Protein AF-0000000078826288 (afdb_homodimer)

Radius of gyration: 33.25 Å; Cα contacts (8 Å, |Δi|>4): 1135; chains: 2; bounding box: 90×93×85 Å

Secondary structure (DSSP, 8-state):
----S-SEEEEEEE-SSEEEEEEEEE-TTS-EEEEEEEEESSHHHHHHHHHHHHHTT--EEEEE--TTTHHHHHHHHTTTSEEEEE-HHHH---SS---HHHHHHHHHHHHHTT--PBPP---HHHHHHHHHHHHHHHHHHHHHHHHHHHHHHHHHTT--GGGT-S-TTSHHHHHHHHHHHH--S----GGG--TT--S-HHHHHHHT-----HHHHHHHHHHHHHHHHHHHHHHHHHHHHHHHHGGGHHHHHHHTTSTT--HHHHHHHHHHH-S-GGGSSSHHHHHHHTT-SB---EETTEE---PBPS--TTHHHHHHHHHHHHHH-SS-HHHHHHHHHHHHHH-HHHHHHHHHHHHHHHHHHHHHHT----THHHHGGGS--S-----HHHHHHHHHHTT---PPPP--/----S-SEEEEEEE-SSEEEEEEEEE-TTS-EEEEEEEEESSHHHHHHHHHHHHHTT--EEEEE--TTTHHHHHHHHTTTSEEEEE-HHHH---SS---HHHHHHHHHHHHHTT--PBPP---HHHHHHHHHHHHHHHHHHHHHHHHHHHHHHHHHTT--GGGT-S-TTSHHHHHHHHHHHH--S----GGG--TT--S-HHHHHHHT-----HHHHHHHHHHHHHHHHHHHHHHHHHHHHHHHHGGGHHHHHHHTTSTT--HHHHHHHHHHH-S-GGGSSSHHHHHHHTT-SB---EETTEE---PBPS--TTHHHHHHHHHHHHHH-SS-HHHHHHHHHHHHHH-HHHHHHHHHHHHHHHHHHHHHHT----THHHHGGGS--S-----HHHHHHHHHHTT---PPP---

InterPro domains:
  IPR002525 Transposase IS110-like, N-terminal [PF01548] (10-155)
  IPR003346 Transposase IS116/IS110/IS902, C-terminal [PF02371] (253-339)
  IPR047650 Transposase IS110-like [NF033542] (9-372)
  IPR047650 Transposase IS110-like [PTHR33055] (6-376)

Nearest PDB structures (foldseek):
  8wt6-assembly1_D  TM=7.987E-01  e=5.256E-14  Escherichia coli
  6ah0-assembly1_L  TM=5.046E-01  e=1.170E-02  Homo sapiens
  8h6l-assembly1_4D  TM=3.986E-01  e=5.622E-03  Homo sapiens
  6duf-assembly1_A  TM=2.946E-01  e=2.664E-01  Human immunodeficiency virus type 1 BH10
  1c0t-assembly1_A  TM=3.025E-01  e=4.134E-01  Human immunodeficiency virus 1

Organism: Clostridium kluyveri (strain ATCC 8527 / DSM 555 / NBRC 12016 / NCIMB 10680 / K1) (NCBI:txid431943)

Structure (mmCIF, N/CA/C/O backbone):
data_AF-0000000078826288-model_v1
#
loop_
_entity.id
_entity.type
_entity.pdbx_description
1 polymer 'Predicted transposase'
#
loop_
_atom_site.group_PDB
_atom_site.id
_atom_site.type_symbol
_atom_site.label_atom_id
_atom_site.label_alt_id
_atom_site.label_comp_id
_atom_site.label_asym_id
_atom_site.label_entity_id
_atom_site.label_seq_id
_atom_site.pdbx_PDB_ins_code
_atom_site.Cartn_x
_atom_site.Cartn_y
_atom_site.Cartn_z
_atom_site.occupancy
_atom_site.B_iso_or_equiv
_atom_site.auth_seq_id
_atom_site.auth_comp_id
_atom_site.auth_asym_id
_atom_site.auth_atom_id
_atom_site.pdbx_PDB_model_num
ATOM 1 N N . MET A 1 1 ? 0.749 -22.688 -43.969 1 55.09 1 MET A N 1
ATOM 2 C CA . MET A 1 1 ? -0.144 -23.109 -42.906 1 55.09 1 MET A CA 1
ATOM 3 C C . MET A 1 1 ? 0.626 -23.312 -41.594 1 55.09 1 MET A C 1
ATOM 5 O O . MET A 1 1 ? 1.778 -23.734 -41.625 1 55.09 1 MET A O 1
ATOM 9 N N . LEU A 1 2 ? 0.264 -22.672 -40.5 1 72.12 2 LEU A N 1
ATOM 10 C CA . LEU A 1 2 ? 1.011 -22.766 -39.25 1 72.12 2 LEU A CA 1
ATOM 11 C C . LEU A 1 2 ? 1.139 -24.219 -38.781 1 72.12 2 LEU A C 1
ATOM 13 O O . LEU A 1 2 ? 0.22 -25.016 -39 1 72.12 2 LEU A O 1
ATOM 17 N N . LYS A 1 3 ? 2.322 -24.656 -38.531 1 85.62 3 LYS A N 1
ATOM 18 C CA . LYS A 1 3 ? 2.582 -26.016 -38.031 1 85.62 3 LYS A CA 1
ATOM 19 C C . LYS A 1 3 ? 1.753 -26.312 -36.781 1 85.62 3 LYS A C 1
ATOM 21 O O . LYS A 1 3 ? 1.604 -25.453 -35.906 1 85.62 3 LYS A O 1
ATOM 26 N N . ILE A 1 4 ? 1.06 -27.469 -36.875 1 90.38 4 ILE A N 1
ATOM 27 C CA . ILE A 1 4 ? 0.279 -27.922 -35.719 1 90.38 4 ILE A CA 1
ATOM 28 C C . ILE A 1 4 ? 1.196 -28.609 -34.719 1 90.38 4 ILE A C 1
ATOM 30 O O . ILE A 1 4 ? 1.763 -29.672 -35 1 90.38 4 ILE A O 1
ATOM 34 N N . ALA A 1 5 ? 1.389 -28 -33.562 1 92.25 5 ALA A N 1
ATOM 35 C CA . ALA A 1 5 ? 2.264 -28.516 -32.531 1 92.25 5 ALA A CA 1
ATOM 36 C C . ALA A 1 5 ? 1.512 -29.484 -31.625 1 92.25 5 ALA A C 1
ATOM 38 O O . ALA A 1 5 ? 2.078 -30.469 -31.141 1 92.25 5 ALA A O 1
ATOM 39 N N . TYR A 1 6 ? 0.223 -29.219 -31.422 1 95.81 6 TYR A N 1
ATOM 40 C CA . TYR A 1 6 ? -0.625 -30.031 -30.562 1 95.81 6 TYR A CA 1
ATOM 41 C C . TYR A 1 6 ? -1.88 -30.484 -31.297 1 95.81 6 TYR A C 1
ATOM 43 O O . TYR A 1 6 ? -2.863 -29.75 -31.375 1 95.81 6 TYR A O 1
ATOM 51 N N . PRO A 1 7 ? -1.869 -31.625 -31.812 1 96.31 7 PRO A N 1
ATOM 52 C CA . PRO A 1 7 ? -3.027 -32.094 -32.594 1 96.31 7 PRO A CA 1
ATOM 53 C C . PRO A 1 7 ? -4.309 -32.125 -31.75 1 96.31 7 PRO A C 1
ATOM 55 O O . PRO A 1 7 ? -5.402 -31.922 -32.281 1 96.31 7 PRO A O 1
ATOM 58 N N . VAL A 1 8 ? -4.121 -32.469 -30.406 1 98.19 8 VAL A N 1
ATOM 59 C CA . VAL A 1 8 ? -5.227 -32.406 -29.469 1 98.19 8 VAL A CA 1
ATOM 60 C C . VAL A 1 8 ? -4.82 -31.531 -28.281 1 98.19 8 VAL A C 1
ATOM 62 O O . VAL A 1 8 ? -3.85 -31.828 -27.578 1 98.19 8 VAL A O 1
ATOM 65 N N . CYS A 1 9 ? -5.562 -30.438 -28.109 1 98.38 9 CYS A N 1
ATOM 66 C CA . CYS A 1 9 ? -5.25 -29.547 -27 1 98.38 9 CYS A CA 1
ATOM 67 C C . CYS A 1 9 ? -6.504 -28.844 -26.5 1 98.38 9 CYS A C 1
ATOM 69 O O . CYS A 1 9 ? -7.555 -28.906 -27.141 1 98.38 9 CYS A O 1
ATOM 71 N N . CYS A 1 10 ? -6.406 -28.234 -25.344 1 98.56 10 CYS A N 1
ATOM 72 C CA . CYS A 1 10 ? -7.547 -27.562 -24.734 1 98.56 10 CYS A CA 1
ATOM 73 C C . CYS A 1 10 ? -7.184 -26.156 -24.312 1 98.56 10 CYS A C 1
ATOM 75 O O . CYS A 1 10 ? -6.121 -25.922 -23.734 1 98.56 10 CYS A O 1
ATOM 77 N N . GLY A 1 11 ? -7.969 -25.203 -24.719 1 97.44 11 GLY A N 1
ATOM 78 C CA . GLY A 1 11 ? -7.926 -23.844 -24.188 1 97.44 11 GLY A CA 1
ATOM 79 C C . GLY A 1 11 ? -8.961 -23.609 -23.109 1 97.44 11 GLY A C 1
ATOM 80 O O . GLY A 1 11 ? -10.109 -24.016 -23.234 1 97.44 11 GLY A O 1
ATOM 81 N N . MET A 1 12 ? -8.539 -22.922 -21.984 1 97.06 12 MET A N 1
ATOM 82 C CA . MET A 1 12 ? -9.469 -22.672 -20.875 1 97.06 12 MET A CA 1
ATOM 83 C C . MET A 1 12 ? -9.547 -21.172 -20.562 1 97.06 12 MET A C 1
ATOM 85 O O . MET A 1 12 ? -8.523 -20.531 -20.344 1 97.06 12 MET A O 1
ATOM 89 N N . ASP A 1 13 ? -10.727 -20.656 -20.562 1 94.62 13 ASP A N 1
ATOM 90 C CA . ASP A 1 13 ? -11.039 -19.344 -20.016 1 94.62 13 ASP A CA 1
ATOM 91 C C . ASP A 1 13 ? -11.484 -19.453 -18.562 1 94.62 13 ASP A C 1
ATOM 93 O O . ASP A 1 13 ? -12.57 -19.953 -18.266 1 94.62 13 ASP A O 1
ATOM 97 N N . VAL A 1 14 ? -10.648 -18.891 -17.672 1 95.62 14 VAL A N 1
ATOM 98 C CA . VAL A 1 14 ? -10.789 -19.156 -16.25 1 95.62 14 VAL A CA 1
ATOM 99 C C . VAL A 1 14 ? -11.422 -17.953 -15.555 1 95.62 14 VAL A C 1
ATOM 101 O O . VAL A 1 14 ? -10.977 -16.828 -15.734 1 95.62 14 VAL A O 1
ATOM 104 N N . HIS A 1 15 ? -12.5 -18.219 -14.812 1 94.25 15 HIS A N 1
ATOM 105 C CA . HIS A 1 15 ? -13.156 -17.234 -13.945 1 94.25 15 HIS A CA 1
ATOM 106 C C . HIS A 1 15 ? -13.117 -17.688 -12.484 1 94.25 15 HIS A C 1
ATOM 108 O O . HIS A 1 15 ? -12.594 -18.766 -12.18 1 94.25 15 HIS A O 1
ATOM 114 N N . LYS A 1 16 ? -13.602 -16.875 -11.633 1 93.75 16 LYS A N 1
ATOM 115 C CA . LYS A 1 16 ? -13.609 -17.172 -10.203 1 93.75 16 LYS A CA 1
ATOM 116 C C . LYS A 1 16 ? -14.43 -18.422 -9.891 1 93.75 16 LYS A C 1
ATOM 118 O O . LYS A 1 16 ? -13.953 -19.328 -9.211 1 93.75 16 LYS A O 1
ATOM 123 N N . SER A 1 17 ? -15.617 -18.547 -10.523 1 95.62 17 SER A N 1
ATOM 124 C CA . SER A 1 17 ? -16.578 -19.547 -10.086 1 95.62 17 SER A CA 1
ATOM 125 C C . SER A 1 17 ? -16.703 -20.672 -11.117 1 95.62 17 SER A C 1
ATOM 127 O O . SER A 1 17 ? -17.281 -21.719 -10.828 1 95.62 17 SER A O 1
ATOM 129 N N . PHE A 1 18 ? -16.188 -20.375 -12.336 1 96.5 18 PHE A N 1
ATOM 130 C CA . PHE A 1 18 ? -16.312 -21.375 -13.383 1 96.5 18 PHE A CA 1
ATOM 131 C C . PHE A 1 18 ? -15.211 -21.234 -14.414 1 96.5 18 PHE A C 1
ATOM 133 O O . PHE A 1 18 ? -14.438 -20.266 -14.375 1 96.5 18 PHE A O 1
ATOM 140 N N . LEU A 1 19 ? -15.039 -22.25 -15.227 1 97.19 19 LEU A N 1
ATOM 141 C CA . LEU A 1 19 ? -14.164 -22.188 -16.391 1 97.19 19 LEU A CA 1
ATOM 142 C C . LEU A 1 19 ? -14.867 -22.75 -17.625 1 97.19 19 LEU A C 1
ATOM 144 O O . LEU A 1 19 ? -15.789 -23.562 -17.5 1 97.19 19 LEU A O 1
ATOM 148 N N . VAL A 1 20 ? -14.5 -22.203 -18.734 1 97.81 20 VAL A N 1
ATOM 149 C CA . VAL A 1 20 ? -14.93 -22.766 -20.016 1 97.81 20 VAL A CA 1
ATOM 150 C C . VAL A 1 20 ? -13.742 -23.422 -20.719 1 97.81 20 VAL A C 1
ATOM 152 O O . VAL A 1 20 ? -12.711 -22.781 -20.922 1 97.81 20 VAL A O 1
ATOM 155 N N . ALA A 1 21 ? -13.938 -24.688 -21 1 98.38 21 ALA A N 1
ATOM 156 C CA . ALA A 1 21 ? -12.898 -25.453 -21.672 1 98.38 21 ALA A CA 1
ATOM 157 C C . ALA A 1 21 ? -13.289 -25.766 -23.125 1 98.38 21 ALA A C 1
ATOM 159 O O . ALA A 1 21 ? -14.438 -26.125 -23.391 1 98.38 21 ALA A O 1
ATOM 160 N N . CYS A 1 22 ? -12.359 -25.578 -24 1 98.31 22 CYS A N 1
ATOM 161 C CA . CYS A 1 22 ? -12.562 -25.891 -25.406 1 98.31 22 CYS A CA 1
ATOM 162 C C . CYS A 1 22 ? -11.461 -26.797 -25.922 1 98.31 22 CYS A C 1
ATOM 164 O O . CYS A 1 22 ? -10.297 -26.406 -25.984 1 98.31 22 CYS A O 1
ATOM 166 N N . ILE A 1 23 ? -11.812 -27.984 -26.328 1 98.62 23 ILE A N 1
ATOM 167 C CA . ILE A 1 23 ? -10.859 -28.922 -26.906 1 98.62 23 ILE A CA 1
ATOM 168 C C . ILE A 1 23 ? -10.812 -28.75 -28.422 1 98.62 23 ILE A C 1
ATOM 170 O O . ILE A 1 23 ? -11.852 -28.75 -29.078 1 98.62 23 ILE A O 1
ATOM 174 N N . ALA A 1 24 ? -9.688 -28.547 -28.922 1 98.19 24 ALA A N 1
ATOM 175 C CA . ALA A 1 24 ? -9.438 -28.547 -30.359 1 98.19 24 ALA A CA 1
ATOM 176 C C . ALA A 1 24 ? -8.766 -29.844 -30.797 1 98.19 24 ALA A C 1
ATOM 178 O O . ALA A 1 24 ? -7.668 -30.172 -30.344 1 98.19 24 ALA A O 1
ATOM 179 N N . SER A 1 25 ? -9.445 -30.531 -31.656 1 97.88 25 SER A N 1
ATOM 180 C CA . SER A 1 25 ? -8.906 -31.766 -32.188 1 97.88 25 SER A CA 1
ATOM 181 C C . SER A 1 25 ? -8.656 -31.656 -33.688 1 97.88 25 SER A C 1
ATOM 183 O O . SER A 1 25 ? -9.586 -31.438 -34.469 1 97.88 25 SER A O 1
ATOM 185 N N . THR A 1 26 ? -7.41 -31.812 -34.031 1 96.31 26 THR A N 1
ATOM 186 C CA . THR A 1 26 ? -7.047 -31.703 -35.438 1 96.31 26 THR A CA 1
ATOM 187 C C . THR A 1 26 ? -6.723 -33.062 -36.031 1 96.31 26 THR A C 1
ATOM 189 O O . THR A 1 26 ? -5.883 -33.781 -35.5 1 96.31 26 THR A O 1
ATOM 192 N N . ASN A 1 27 ? -7.348 -33.375 -37.188 1 93.5 27 ASN A N 1
ATOM 193 C CA . ASN A 1 27 ? -7.113 -34.688 -37.781 1 93.5 27 ASN A CA 1
ATOM 194 C C . ASN A 1 27 ? -5.922 -34.656 -38.75 1 93.5 27 ASN A C 1
ATOM 196 O O . ASN A 1 27 ? -5.25 -33.625 -38.875 1 93.5 27 ASN A O 1
ATOM 200 N N . GLU A 1 28 ? -5.668 -35.75 -39.375 1 91.56 28 GLU A N 1
ATOM 201 C CA . GLU A 1 28 ? -4.512 -35.906 -40.281 1 91.56 28 GLU A CA 1
ATOM 202 C C . GLU A 1 28 ? -4.621 -35 -41.5 1 91.56 28 GLU A C 1
ATOM 204 O O . GLU A 1 28 ? -3.611 -34.625 -42.094 1 91.56 28 GLU A O 1
ATOM 209 N N . LYS A 1 29 ? -5.852 -34.562 -41.875 1 92.12 29 LYS A N 1
ATOM 210 C CA . LYS A 1 29 ? -6.074 -33.719 -43.031 1 92.12 29 LYS A CA 1
ATOM 211 C C . LYS A 1 29 ? -5.961 -32.25 -42.656 1 92.12 29 LYS A C 1
ATOM 213 O O . LYS A 1 29 ? -6.18 -31.359 -43.5 1 92.12 29 LYS A O 1
ATOM 218 N N . GLY A 1 30 ? -5.73 -32.031 -41.375 1 89.69 30 GLY A N 1
ATOM 219 C CA . GLY A 1 30 ? -5.551 -30.641 -40.938 1 89.69 30 GLY A CA 1
ATOM 220 C C . GLY A 1 30 ? -6.848 -29.969 -40.562 1 89.69 30 GLY A C 1
ATOM 221 O O . GLY A 1 30 ? -6.883 -28.75 -40.344 1 89.69 30 GLY A O 1
ATOM 222 N N . ILE A 1 31 ? -7.91 -30.75 -40.438 1 93.31 31 ILE A N 1
ATOM 223 C CA . ILE A 1 31 ? -9.211 -30.188 -40.062 1 93.31 31 ILE A CA 1
ATOM 224 C C . ILE A 1 31 ? -9.391 -30.234 -38.531 1 93.31 31 ILE A C 1
ATOM 226 O O . ILE A 1 31 ? -9.258 -31.312 -37.938 1 93.31 31 ILE A O 1
ATOM 230 N N . THR A 1 32 ? -9.695 -29.078 -37.969 1 96 32 THR A N 1
ATOM 231 C CA . THR A 1 32 ? -9.844 -28.984 -36.531 1 96 32 THR A CA 1
ATOM 232 C C . THR A 1 32 ? -11.312 -28.953 -36.156 1 96 32 THR A C 1
ATOM 234 O O . THR A 1 32 ? -12.109 -28.219 -36.719 1 96 32 THR A O 1
ATOM 237 N N . THR A 1 33 ? -11.719 -29.844 -35.188 1 97.06 33 THR A N 1
ATOM 238 C CA . THR A 1 33 ? -13.047 -29.828 -34.594 1 97.06 33 THR A CA 1
ATOM 239 C C . THR A 1 33 ? -12.969 -29.359 -33.125 1 97.06 33 THR A C 1
ATOM 241 O O . THR A 1 33 ? -11.93 -29.516 -32.469 1 97.06 33 THR A O 1
ATOM 244 N N . TYR A 1 34 ? -14.07 -28.781 -32.688 1 97.81 34 TYR A N 1
ATOM 245 C CA . TYR A 1 34 ? -14.055 -28.188 -31.344 1 97.81 34 TYR A CA 1
ATOM 246 C C . TYR A 1 34 ? -15.156 -28.781 -30.469 1 97.81 34 TYR A C 1
ATOM 248 O O . TYR A 1 34 ? -16.266 -29.031 -30.953 1 97.81 34 TYR A O 1
ATOM 256 N N . LYS A 1 35 ? -14.867 -29.031 -29.219 1 97.94 35 LYS A N 1
ATOM 257 C CA . LYS A 1 35 ? -15.805 -29.406 -28.156 1 97.94 35 LYS A CA 1
ATOM 258 C C . LYS A 1 35 ? -15.633 -28.5 -26.938 1 97.94 35 LYS A C 1
ATOM 260 O O . LYS A 1 35 ? -14.547 -28.406 -26.375 1 97.94 35 LYS A O 1
ATOM 265 N N . SER A 1 36 ? -16.703 -27.859 -26.547 1 97.75 36 SER A N 1
ATOM 266 C CA . SER A 1 36 ? -16.625 -26.938 -25.422 1 97.75 36 SER A CA 1
ATOM 267 C C . SER A 1 36 ? -17.547 -27.375 -24.281 1 97.75 36 SER A C 1
ATOM 269 O O . SER A 1 36 ? -18.609 -27.938 -24.516 1 97.75 36 SER A O 1
ATOM 271 N N . LYS A 1 37 ? -17.141 -27.188 -23.109 1 98.25 37 LYS A N 1
ATOM 272 C CA . LYS A 1 37 ? -17.922 -27.5 -21.906 1 98.25 37 LYS A CA 1
ATOM 273 C C . LYS A 1 37 ? -17.609 -26.531 -20.781 1 98.25 37 LYS A C 1
ATOM 275 O O . LYS A 1 37 ? -16.484 -26.047 -20.672 1 98.25 37 LYS A O 1
ATOM 280 N N . ARG A 1 38 ? -18.562 -26.203 -20.016 1 98.12 38 ARG A N 1
ATOM 281 C CA . ARG A 1 38 ? -18.406 -25.344 -18.844 1 98.12 38 ARG A CA 1
ATOM 282 C C . ARG A 1 38 ? -18.375 -26.156 -17.562 1 98.12 38 ARG A C 1
ATOM 284 O O . ARG A 1 38 ? -19.125 -27.125 -17.406 1 98.12 38 ARG A O 1
ATOM 291 N N . PHE A 1 39 ? -17.469 -25.844 -16.688 1 98.31 39 PHE A N 1
ATOM 292 C CA . PHE A 1 39 ? -17.344 -26.484 -15.383 1 98.31 39 PHE A CA 1
ATOM 293 C C . PHE A 1 39 ? -17.297 -25.453 -14.266 1 98.31 39 PHE A C 1
ATOM 295 O O . PHE A 1 39 ? -16.812 -24.344 -14.469 1 98.31 39 PHE A O 1
ATOM 302 N N . SER A 1 40 ? -17.859 -25.797 -13.07 1 97.31 40 SER A N 1
ATOM 303 C CA . SER A 1 40 ? -17.609 -24.969 -11.898 1 97.31 40 SER A CA 1
ATOM 304 C C . SER A 1 40 ? -16.203 -25.188 -11.352 1 97.31 40 SER A C 1
ATOM 306 O O . SER A 1 40 ? -15.508 -26.125 -11.758 1 97.31 40 SER A O 1
ATOM 308 N N . THR A 1 41 ? -15.758 -24.359 -10.438 1 96.44 41 THR A N 1
ATOM 309 C CA . THR A 1 41 ? -14.406 -24.469 -9.891 1 96.44 41 THR A CA 1
ATOM 310 C C . THR A 1 41 ? -14.414 -25.266 -8.594 1 96.44 41 THR A C 1
ATOM 312 O O . THR A 1 41 ? -13.43 -25.266 -7.852 1 96.44 41 THR A O 1
ATOM 315 N N . PHE A 1 42 ? -15.547 -25.906 -8.297 1 97.62 42 PHE A N 1
ATOM 316 C CA . PHE A 1 42 ? -15.562 -26.875 -7.199 1 97.62 42 PHE A CA 1
ATOM 317 C C . PHE A 1 42 ? -14.711 -28.094 -7.547 1 97.62 42 PHE A C 1
ATOM 319 O O . PHE A 1 42 ? -14.695 -28.531 -8.695 1 97.62 42 PHE A O 1
ATOM 326 N N . THR A 1 43 ? -14.109 -28.656 -6.551 1 97.75 43 THR A N 1
ATOM 327 C CA . THR A 1 43 ? -13.18 -29.75 -6.742 1 97.75 43 THR A CA 1
ATOM 328 C C . THR A 1 43 ? -13.852 -30.906 -7.488 1 97.75 43 THR A C 1
ATOM 330 O O . THR A 1 43 ? -13.273 -31.453 -8.43 1 97.75 43 THR A O 1
ATOM 333 N N . GLY A 1 44 ? -15.055 -31.219 -7.07 1 97.62 44 GLY A N 1
ATOM 334 C CA . GLY A 1 44 ? -15.766 -32.312 -7.727 1 97.62 44 GLY A CA 1
ATOM 335 C C . GLY A 1 44 ? -15.945 -32.094 -9.219 1 97.62 44 GLY A C 1
ATOM 336 O O . GLY A 1 44 ? -15.742 -33 -10.016 1 97.62 44 GLY A O 1
ATOM 337 N N . ASP A 1 45 ? -16.297 -30.922 -9.547 1 98.06 45 ASP A N 1
ATOM 338 C CA . ASP A 1 45 ? -16.531 -30.609 -10.953 1 98.06 45 ASP A CA 1
ATOM 339 C C . ASP A 1 45 ? -15.211 -30.516 -11.727 1 98.06 45 ASP A C 1
ATOM 341 O O . ASP A 1 45 ? -15.156 -30.859 -12.914 1 98.06 45 ASP A O 1
ATOM 345 N N . LEU A 1 46 ? -14.172 -30.094 -11.094 1 98.31 46 LEU A N 1
ATOM 346 C CA . LEU A 1 46 ? -12.852 -30.062 -11.727 1 98.31 46 LEU A CA 1
ATOM 347 C C . LEU A 1 46 ? -12.352 -31.469 -12 1 98.31 46 LEU A C 1
ATOM 349 O O . LEU A 1 46 ? -11.68 -31.719 -13.008 1 98.31 46 LEU A O 1
ATOM 353 N N . ARG A 1 47 ? -12.672 -32.344 -11.109 1 98.31 47 ARG A N 1
ATOM 354 C CA . ARG A 1 47 ? -12.344 -33.75 -11.352 1 98.31 47 ARG A CA 1
ATOM 355 C C . ARG A 1 47 ? -13.102 -34.281 -12.555 1 98.31 47 ARG A C 1
ATOM 357 O O . ARG A 1 47 ? -12.547 -35.062 -13.352 1 98.31 47 ARG A O 1
ATOM 364 N N . ARG A 1 48 ? -14.32 -33.875 -12.688 1 98.38 48 ARG A N 1
ATOM 365 C CA . ARG A 1 48 ? -15.086 -34.25 -13.867 1 98.38 48 ARG A CA 1
ATOM 366 C C . ARG A 1 48 ? -14.469 -33.656 -15.141 1 98.38 48 ARG A C 1
ATOM 368 O O . ARG A 1 48 ? -14.484 -34.312 -16.188 1 98.38 48 ARG A O 1
ATOM 375 N N . CYS A 1 49 ? -14.016 -32.469 -15 1 98.56 49 CYS A N 1
ATOM 376 C CA . CYS A 1 49 ? -13.305 -31.859 -16.109 1 98.56 49 CYS A CA 1
ATOM 377 C C . CYS A 1 49 ? -12.094 -32.688 -16.516 1 98.56 49 CYS A C 1
ATOM 379 O O . CYS A 1 49 ? -11.875 -32.938 -17.703 1 98.56 49 CYS A O 1
ATOM 381 N N . ALA A 1 50 ? -11.312 -33.125 -15.531 1 98.5 50 ALA A N 1
ATOM 382 C CA . ALA A 1 50 ? -10.148 -33.969 -15.781 1 98.5 50 ALA A CA 1
ATOM 383 C C . ALA A 1 50 ? -10.547 -35.25 -16.516 1 98.5 50 ALA A C 1
ATOM 385 O O . ALA A 1 50 ? -9.867 -35.688 -17.469 1 98.5 50 ALA A O 1
ATOM 386 N N . VAL A 1 51 ? -11.648 -35.844 -16.094 1 98.5 51 VAL A N 1
ATOM 387 C CA . VAL A 1 51 ? -12.156 -37.062 -16.719 1 98.5 51 VAL A CA 1
ATOM 388 C C . VAL A 1 51 ? -12.562 -36.75 -18.172 1 98.5 51 VAL A C 1
ATOM 390 O O . VAL A 1 51 ? -12.25 -37.531 -19.078 1 98.5 51 VAL A O 1
ATOM 393 N N . TRP A 1 52 ? -13.219 -35.656 -18.328 1 98.62 52 TRP A N 1
ATOM 394 C CA . TRP A 1 52 ? -13.664 -35.25 -19.656 1 98.62 52 TRP A CA 1
ATOM 395 C C . TRP A 1 52 ? -12.477 -35.062 -20.594 1 98.62 52 TRP A C 1
ATOM 397 O O . TRP A 1 52 ? -12.523 -35.5 -21.75 1 98.62 52 TRP A O 1
ATOM 407 N N . LEU A 1 53 ? -11.414 -34.438 -20.156 1 98.69 53 LEU A N 1
ATOM 408 C CA . LEU A 1 53 ? -10.195 -34.281 -20.938 1 98.69 53 LEU A CA 1
ATOM 409 C C . LEU A 1 53 ? -9.586 -35.625 -21.281 1 98.69 53 LEU A C 1
ATOM 411 O O . LEU A 1 53 ? -9.195 -35.844 -22.438 1 98.69 53 LEU A O 1
ATOM 415 N N . PHE A 1 54 ? -9.539 -36.5 -20.297 1 98.19 54 PHE A N 1
ATOM 416 C CA . PHE A 1 54 ? -8.977 -37.844 -20.469 1 98.19 54 PHE A CA 1
ATOM 417 C C . PHE A 1 54 ? -9.758 -38.625 -21.516 1 98.19 54 PHE A C 1
ATOM 419 O O . PHE A 1 54 ? -9.172 -39.25 -22.406 1 98.19 54 PHE A O 1
ATOM 426 N N . GLU A 1 55 ? -11.07 -38.562 -21.453 1 98 55 GLU A N 1
ATOM 427 C CA . GLU A 1 55 ? -11.945 -39.281 -22.375 1 98 55 GLU A CA 1
ATOM 428 C C . GLU A 1 55 ? -11.773 -38.781 -23.812 1 98 55 GLU A C 1
ATOM 430 O O . GLU A 1 55 ? -12.055 -39.5 -24.766 1 98 55 GLU A O 1
ATOM 435 N N . ASN A 1 56 ? -11.328 -37.594 -23.922 1 97.81 56 ASN A N 1
ATOM 436 C CA . ASN A 1 56 ? -11.125 -37 -25.25 1 97.81 56 ASN A CA 1
ATOM 437 C C . ASN A 1 56 ? -9.648 -37 -25.656 1 97.81 56 ASN A C 1
ATOM 439 O O . ASN A 1 56 ? -9.25 -36.281 -26.562 1 97.81 56 ASN A O 1
ATOM 443 N N . ASN A 1 57 ? -8.836 -37.688 -24.953 1 97.12 57 ASN A N 1
ATOM 444 C CA . ASN A 1 57 ? -7.414 -37.875 -25.219 1 97.12 57 ASN A CA 1
ATOM 445 C C . ASN A 1 57 ? -6.676 -36.562 -25.234 1 97.12 57 ASN A C 1
ATOM 447 O O . ASN A 1 57 ? -5.809 -36.312 -26.078 1 97.12 57 ASN A O 1
ATOM 451 N N . CYS A 1 58 ? -7.113 -35.688 -24.391 1 98.25 58 CYS A N 1
ATOM 452 C CA . CYS A 1 58 ? -6.512 -34.375 -24.312 1 98.25 58 CYS A CA 1
ATOM 453 C C . CYS A 1 58 ? -5.621 -34.25 -23.078 1 98.25 58 CYS A C 1
ATOM 455 O O . CYS A 1 58 ? -6.113 -34.25 -21.953 1 98.25 58 CYS A O 1
ATOM 457 N N . LYS A 1 59 ? -4.332 -34 -23.266 1 97.94 59 LYS A N 1
ATOM 458 C CA . LYS A 1 59 ? -3.391 -33.906 -22.156 1 97.94 59 LYS A CA 1
ATOM 459 C C . LYS A 1 59 ? -2.752 -32.531 -22.109 1 97.94 59 LYS A C 1
ATOM 461 O O . LYS A 1 59 ? -2.148 -32.156 -21.094 1 97.94 59 LYS A O 1
ATOM 466 N N . ASP A 1 60 ? -2.787 -31.844 -23.234 1 98.06 60 ASP A N 1
ATOM 467 C CA . ASP A 1 60 ? -2.184 -30.516 -23.328 1 98.06 60 ASP A CA 1
ATOM 468 C C . ASP A 1 60 ? -3.223 -29.422 -23.094 1 98.06 60 ASP A C 1
ATOM 470 O O . ASP A 1 60 ? -4.168 -29.281 -23.875 1 98.06 60 ASP A O 1
ATOM 474 N N . VAL A 1 61 ? -3.055 -28.641 -22.047 1 98.19 61 VAL A N 1
ATOM 475 C CA . VAL A 1 61 ? -4.027 -27.625 -21.656 1 98.19 61 VAL A CA 1
ATOM 476 C C . VAL A 1 61 ? -3.346 -26.266 -21.547 1 98.19 61 VAL A C 1
ATOM 478 O O . VAL A 1 61 ? -2.234 -26.172 -21.016 1 98.19 61 VAL A O 1
ATOM 481 N N . CYS A 1 62 ? -3.982 -25.234 -22.031 1 97.19 62 CYS A N 1
ATOM 482 C CA . CYS A 1 62 ? -3.51 -23.859 -21.906 1 97.19 62 CYS A CA 1
ATOM 483 C C . CYS A 1 62 ? -4.555 -22.984 -21.234 1 97.19 62 CYS A C 1
ATOM 485 O O . CYS A 1 62 ? -5.73 -23.016 -21.594 1 97.19 62 CYS A O 1
ATOM 487 N N . MET A 1 63 ? -4.172 -22.297 -20.219 1 94.75 63 MET A N 1
ATOM 488 C CA . MET A 1 63 ? -5.117 -21.359 -19.609 1 94.75 63 MET A CA 1
ATOM 489 C C . MET A 1 63 ? -4.461 -20.016 -19.344 1 94.75 63 MET A C 1
ATOM 491 O O . MET A 1 63 ? -3.24 -19.922 -19.219 1 94.75 63 MET A O 1
ATOM 495 N N . GLU A 1 64 ? -5.32 -19 -19.25 1 89.62 64 GLU A N 1
ATOM 496 C CA . GLU A 1 64 ? -4.871 -17.641 -18.953 1 89.62 64 GLU A CA 1
ATOM 497 C C . GLU A 1 64 ? -4.688 -17.438 -17.453 1 89.62 64 GLU A C 1
ATOM 499 O O . GLU A 1 64 ? -5.492 -17.922 -16.656 1 89.62 64 GLU A O 1
ATOM 504 N N . SER A 1 65 ? -3.574 -16.812 -17.094 1 84.19 65 SER A N 1
ATOM 505 C CA . SER A 1 65 ? -3.256 -16.562 -15.688 1 84.19 65 SER A CA 1
ATOM 506 C C . SER A 1 65 ? -4.043 -15.383 -15.133 1 84.19 65 SER A C 1
ATOM 508 O O . SER A 1 65 ? -3.52 -14.273 -15.047 1 84.19 65 SER A O 1
ATOM 510 N N . THR A 1 66 ? -5.27 -15.43 -14.867 1 77.38 66 THR A N 1
ATOM 511 C CA . THR A 1 66 ? -6.086 -14.383 -14.273 1 77.38 66 THR A CA 1
ATOM 512 C C . THR A 1 66 ? -6.094 -14.492 -12.75 1 77.38 66 THR A C 1
ATOM 514 O O . THR A 1 66 ? -6.727 -15.391 -12.188 1 77.38 66 THR A O 1
ATOM 517 N N . GLY A 1 67 ? -5.445 -13.57 -12.117 1 80.31 67 GLY A N 1
ATOM 518 C CA . GLY A 1 67 ? -5.418 -13.602 -10.664 1 80.31 67 GLY A CA 1
ATOM 519 C C . GLY A 1 67 ? -4.961 -14.93 -10.102 1 80.31 67 GLY A C 1
ATOM 520 O O . GLY A 1 67 ? -3.973 -15.5 -10.57 1 80.31 67 GLY A O 1
ATOM 521 N N . LYS A 1 68 ? -5.629 -15.453 -9.023 1 90.75 68 LYS A N 1
ATOM 522 C CA . LYS A 1 68 ? -5.301 -16.719 -8.375 1 90.75 68 LYS A CA 1
ATOM 523 C C . LYS A 1 68 ? -6.301 -17.797 -8.758 1 90.75 68 LYS A C 1
ATOM 525 O O . LYS A 1 68 ? -6.199 -18.938 -8.281 1 90.75 68 LYS A O 1
ATOM 530 N N . TYR A 1 69 ? -7.109 -17.547 -9.75 1 93.44 69 TYR A N 1
ATOM 531 C CA . TYR A 1 69 ? -8.234 -18.438 -10.031 1 93.44 69 TYR A CA 1
ATOM 532 C C . TYR A 1 69 ? -7.793 -19.625 -10.859 1 93.44 69 TYR A C 1
ATOM 534 O O . TYR A 1 69 ? -8.523 -20.625 -10.969 1 93.44 69 TYR A O 1
ATOM 542 N N . TRP A 1 70 ? -6.598 -19.562 -11.367 1 94.56 70 TRP A N 1
ATOM 543 C CA . TRP A 1 70 ? -6.074 -20.688 -12.141 1 94.56 70 TRP A CA 1
ATOM 544 C C . TRP A 1 70 ? -5.562 -21.781 -11.211 1 94.56 70 TRP A C 1
ATOM 546 O O . TRP A 1 70 ? -5.48 -22.953 -11.617 1 94.56 70 TRP A O 1
ATOM 556 N N . ILE A 1 71 ? -5.262 -21.484 -9.977 1 95.19 71 ILE A N 1
ATOM 557 C CA . ILE A 1 71 ? -4.523 -22.375 -9.086 1 95.19 71 ILE A CA 1
ATOM 558 C C . ILE A 1 71 ? -5.387 -23.578 -8.727 1 95.19 71 ILE A C 1
ATOM 560 O O . ILE A 1 71 ? -4.934 -24.734 -8.812 1 95.19 71 ILE A O 1
ATOM 564 N N . PRO A 1 72 ? -6.691 -23.375 -8.406 1 96.19 72 PRO A N 1
ATOM 565 C CA . PRO A 1 72 ? -7.516 -24.547 -8.117 1 96.19 72 PRO A CA 1
ATOM 566 C C . PRO A 1 72 ? -7.602 -25.516 -9.297 1 96.19 72 PRO A C 1
ATOM 568 O O . PRO A 1 72 ? -7.602 -26.734 -9.109 1 96.19 72 PRO A O 1
ATOM 571 N N . ILE A 1 73 ? -7.656 -24.969 -10.484 1 97.44 73 ILE A N 1
ATOM 572 C CA . ILE A 1 73 ? -7.719 -25.781 -11.688 1 97.44 73 ILE A CA 1
ATOM 573 C C . ILE A 1 73 ? -6.391 -26.516 -11.883 1 97.44 73 ILE A C 1
ATOM 575 O O . ILE A 1 73 ? -6.367 -27.719 -12.133 1 97.44 73 ILE A O 1
ATOM 579 N N . TYR A 1 74 ? -5.348 -25.797 -11.742 1 96.06 74 TYR A N 1
ATOM 580 C CA . TYR A 1 74 ? -3.998 -26.344 -11.867 1 96.06 74 TYR A CA 1
ATOM 581 C C . TYR A 1 74 ? -3.779 -27.484 -10.891 1 96.06 74 TYR A C 1
ATOM 583 O O . TYR A 1 74 ? -3.234 -28.531 -11.258 1 96.06 74 TYR A O 1
ATOM 591 N N . ASN A 1 75 ? -4.219 -27.359 -9.664 1 95.44 75 ASN A N 1
ATOM 592 C CA . ASN A 1 75 ? -4.047 -28.359 -8.625 1 95.44 75 ASN A CA 1
ATOM 593 C C . ASN A 1 75 ? -4.668 -29.703 -9.031 1 95.44 75 ASN A C 1
ATOM 595 O O . ASN A 1 75 ? -4.105 -30.766 -8.75 1 95.44 75 ASN A O 1
ATOM 599 N N . ILE A 1 76 ? -5.781 -29.625 -9.664 1 97.25 76 ILE A N 1
ATOM 600 C CA . ILE A 1 76 ? -6.523 -30.844 -9.977 1 97.25 76 ILE A CA 1
ATOM 601 C C . ILE A 1 76 ? -6.004 -31.453 -11.281 1 97.25 76 ILE A C 1
ATOM 603 O O . ILE A 1 76 ? -5.898 -32.656 -11.406 1 97.25 76 ILE A O 1
ATOM 607 N N . LEU A 1 77 ? -5.566 -30.609 -12.219 1 97.56 77 LEU A N 1
ATOM 608 C CA . LEU A 1 77 ? -5.254 -31.078 -13.562 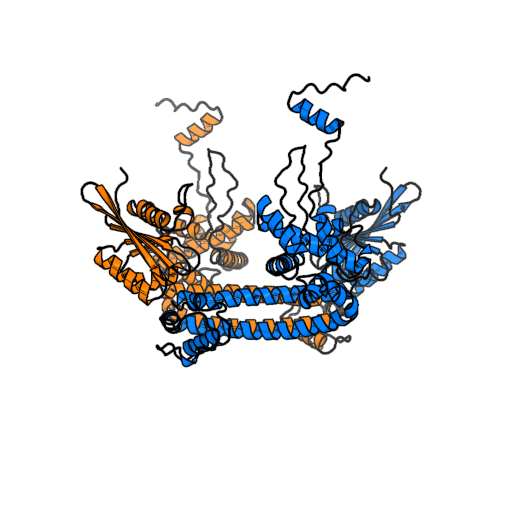1 97.56 77 LEU A CA 1
ATOM 609 C C . LEU A 1 77 ? -3.771 -31.422 -13.688 1 97.56 77 LEU A C 1
ATOM 611 O O . LEU A 1 77 ? -3.377 -32.188 -14.578 1 97.56 77 LEU A O 1
ATOM 615 N N . GLU A 1 78 ? -2.941 -30.875 -12.836 1 94.69 78 GLU A N 1
ATOM 616 C CA . GLU A 1 78 ? -1.492 -30.984 -12.969 1 94.69 78 GLU A CA 1
ATOM 617 C C . GLU A 1 78 ? -1.05 -32.438 -12.992 1 94.69 78 GLU A C 1
ATOM 619 O O . GLU A 1 78 ? -0.148 -32.812 -13.742 1 94.69 78 GLU A O 1
ATOM 624 N N . PRO A 1 79 ? -1.67 -33.375 -12.25 1 94.38 79 PRO A N 1
ATOM 625 C CA . PRO A 1 79 ? -1.222 -34.75 -12.234 1 94.38 79 PRO A CA 1
ATOM 626 C C . PRO A 1 79 ? -1.487 -35.469 -13.562 1 94.38 79 PRO A C 1
ATOM 628 O O . PRO A 1 79 ? -0.817 -36.469 -13.875 1 94.38 79 PRO A O 1
ATOM 631 N N . THR A 1 80 ? -2.459 -34.969 -14.375 1 96.38 80 THR A N 1
ATOM 632 C CA . THR A 1 80 ? -2.885 -35.75 -15.531 1 96.38 80 THR A CA 1
ATOM 633 C C . THR A 1 80 ? -2.646 -34.969 -16.828 1 96.38 80 THR A C 1
ATOM 635 O O . THR A 1 80 ? -2.709 -35.531 -17.922 1 96.38 80 THR A O 1
ATOM 638 N N . CYS A 1 81 ? -2.393 -33.719 -16.688 1 97.44 81 CYS A N 1
ATOM 639 C CA . CYS A 1 81 ? -2.262 -32.875 -17.875 1 97.44 81 CYS A CA 1
ATOM 640 C C . CYS A 1 81 ? -0.974 -32.062 -17.828 1 97.44 81 CYS A C 1
ATOM 642 O O . CYS A 1 81 ? -0.436 -31.812 -16.75 1 97.44 81 CYS A O 1
ATOM 644 N N . LYS A 1 82 ? -0.447 -31.734 -19 1 96.25 82 LYS A N 1
ATOM 645 C CA . LYS A 1 82 ? 0.571 -30.703 -19.156 1 96.25 82 LYS A CA 1
ATOM 646 C C . LYS A 1 82 ? -0.066 -29.328 -19.344 1 96.25 82 LYS A C 1
ATOM 648 O O . LYS A 1 82 ? -0.756 -29.078 -20.328 1 96.25 82 LYS A O 1
ATOM 653 N N . ILE A 1 83 ? 0.208 -28.5 -18.391 1 96.62 83 ILE A N 1
ATOM 654 C CA . ILE A 1 83 ? -0.517 -27.234 -18.375 1 96.62 83 ILE A CA 1
ATOM 655 C C . ILE A 1 83 ? 0.434 -26.094 -18.719 1 96.62 83 ILE A C 1
ATOM 657 O O . ILE A 1 83 ? 1.521 -25.984 -18.156 1 96.62 83 ILE A O 1
ATOM 661 N N . VAL A 1 84 ? 0.022 -25.297 -19.641 1 95.19 84 VAL A N 1
ATOM 662 C CA . VAL A 1 84 ? 0.728 -24.062 -19.984 1 95.19 84 VAL A CA 1
ATOM 663 C C . VAL A 1 84 ? -0.077 -22.859 -19.5 1 95.19 84 VAL A C 1
ATOM 665 O O . VAL A 1 84 ? -1.23 -22.672 -19.891 1 95.19 84 VAL A O 1
ATOM 668 N N . LEU A 1 85 ? 0.517 -22.156 -18.578 1 94.44 85 LEU A N 1
ATOM 669 C CA . LEU A 1 85 ? -0.103 -20.922 -18.109 1 94.44 85 LEU A CA 1
ATOM 670 C C . LEU A 1 85 ? 0.356 -19.734 -18.953 1 94.44 85 LEU A C 1
ATOM 672 O O . LEU A 1 85 ? 1.551 -19.422 -19.016 1 94.44 85 LEU A O 1
ATOM 676 N N . ALA A 1 86 ? -0.628 -19.047 -19.562 1 90.56 86 ALA A N 1
ATOM 677 C CA . ALA A 1 86 ? -0.297 -17.953 -20.469 1 90.56 86 ALA A CA 1
ATOM 678 C C . ALA A 1 86 ? -0.589 -16.609 -19.828 1 90.56 86 ALA A C 1
ATOM 680 O O . ALA A 1 86 ? -1.602 -16.438 -19.156 1 90.56 86 ALA A O 1
ATOM 681 N N . HIS A 1 87 ? 0.323 -15.672 -20.047 1 83.75 87 HIS A N 1
ATOM 682 C CA . HIS A 1 87 ? 0.065 -14.297 -19.641 1 83.75 87 HIS A CA 1
ATOM 683 C C . HIS A 1 87 ? -1.032 -13.664 -20.5 1 83.75 87 HIS A C 1
ATOM 685 O O . HIS A 1 87 ? -1.075 -13.867 -21.703 1 83.75 87 HIS A O 1
ATOM 691 N N . PRO A 1 88 ? -1.816 -12.883 -19.828 1 80.38 88 PRO A N 1
ATOM 692 C CA . PRO A 1 88 ? -2.953 -12.289 -20.531 1 80.38 88 PRO A CA 1
ATOM 693 C C . PRO A 1 88 ? -2.535 -11.508 -21.781 1 80.38 88 PRO A C 1
ATOM 695 O O . PRO A 1 88 ? -3.27 -11.477 -22.766 1 80.38 88 PRO A O 1
ATOM 698 N N . LYS A 1 89 ? -1.413 -10.906 -21.797 1 74.38 89 LYS A N 1
ATOM 699 C CA . LYS A 1 89 ? -0.923 -10.102 -22.906 1 74.38 89 LYS A CA 1
ATOM 700 C C . LYS A 1 89 ? -0.796 -10.938 -24.172 1 74.38 89 LYS A C 1
ATOM 702 O O . LYS A 1 89 ? -0.962 -10.414 -25.281 1 74.38 89 LYS A O 1
ATOM 707 N N . TYR A 1 90 ? -0.63 -12.227 -24 1 74.75 90 TYR A N 1
ATOM 708 C CA . TYR A 1 90 ? -0.326 -13.07 -25.156 1 74.75 90 TYR A CA 1
ATOM 709 C C . TYR A 1 90 ? -1.579 -13.773 -25.672 1 74.75 90 TYR A C 1
ATOM 711 O O . TYR A 1 90 ? -1.559 -14.406 -26.719 1 74.75 90 TYR A O 1
ATOM 719 N N . VAL A 1 91 ? -2.643 -13.656 -24.875 1 77.44 91 VAL A N 1
ATOM 720 C CA . VAL A 1 91 ? -3.85 -14.359 -25.281 1 77.44 91 VAL A CA 1
ATOM 721 C C . VAL A 1 91 ? -4.984 -13.367 -25.5 1 77.44 91 VAL A C 1
ATOM 723 O O . VAL A 1 91 ? -6.156 -13.75 -25.562 1 77.44 91 VAL A O 1
ATOM 726 N N . LYS A 1 92 ? -4.641 -12.148 -25.438 1 71 92 LYS A N 1
ATOM 727 C CA . LYS A 1 92 ? -5.691 -11.156 -25.656 1 71 92 LYS A CA 1
ATOM 728 C C . LYS A 1 92 ? -6.328 -11.328 -27.031 1 71 92 LYS A C 1
ATOM 730 O O . LYS A 1 92 ? -5.625 -11.422 -28.047 1 71 92 LYS A O 1
ATOM 735 N N . ALA A 1 93 ? -7.625 -11.781 -26.953 1 64.12 93 ALA A N 1
ATOM 736 C CA . ALA A 1 93 ? -8.375 -12.039 -28.188 1 64.12 93 ALA A CA 1
ATOM 737 C C . ALA A 1 93 ? -8.57 -10.758 -28.984 1 64.12 93 ALA A C 1
ATOM 739 O O . ALA A 1 93 ? -8.492 -9.656 -28.438 1 64.12 93 ALA A O 1
ATOM 740 N N . ILE A 1 94 ? -8.656 -10.883 -30.266 1 57.12 94 ILE A N 1
ATOM 741 C CA . ILE A 1 94 ? -8.961 -9.891 -31.297 1 57.12 94 ILE A CA 1
ATOM 742 C C . ILE A 1 94 ? -10.258 -9.172 -30.953 1 57.12 94 ILE A C 1
ATOM 744 O O . ILE A 1 94 ? -11.164 -9.766 -30.375 1 57.12 94 ILE A O 1
ATOM 748 N N . ARG A 1 95 ? -10.273 -7.949 -31.297 1 58.91 95 ARG A N 1
ATOM 749 C CA . ARG A 1 95 ? -11.352 -6.973 -31.188 1 58.91 95 ARG A CA 1
ATOM 750 C C . ARG A 1 95 ? -12.625 -7.496 -31.859 1 58.91 95 ARG A C 1
ATOM 752 O O . ARG A 1 95 ? -12.578 -8.047 -32.969 1 58.91 95 ARG A O 1
ATOM 759 N N . GLY A 1 96 ? -13.805 -7.871 -31 1 61.09 96 GLY A N 1
ATOM 760 C CA . GLY A 1 96 ? -15.172 -8.18 -31.406 1 61.09 96 GLY A CA 1
ATOM 761 C C . GLY A 1 96 ? -16.031 -8.68 -30.266 1 61.09 96 GLY A C 1
ATOM 762 O O . GLY A 1 96 ? -15.758 -8.391 -29.109 1 61.09 96 GLY A O 1
ATOM 763 N N . LYS A 1 97 ? -17.062 -9.516 -30.766 1 62.06 97 LYS A N 1
ATOM 764 C CA . LYS A 1 97 ? -18.047 -10 -29.812 1 62.06 97 LYS A CA 1
ATOM 765 C C . LYS A 1 97 ? -17.422 -11 -28.844 1 62.06 97 LYS A C 1
ATOM 767 O O . LYS A 1 97 ? -17.125 -12.141 -29.203 1 62.06 97 LYS A O 1
ATOM 772 N N . LYS A 1 98 ? -17.172 -10.672 -27.609 1 77.75 98 LYS A N 1
ATOM 773 C CA . LYS A 1 98 ? -16.438 -11.406 -26.578 1 77.75 98 LYS A CA 1
ATOM 774 C C . LYS A 1 98 ? -17.391 -12.266 -25.734 1 77.75 98 LYS A C 1
ATOM 776 O O . LYS A 1 98 ? -18.406 -11.766 -25.234 1 77.75 98 LYS A O 1
ATOM 781 N N . THR A 1 99 ? -17.344 -13.688 -26.094 1 88.69 99 THR A N 1
ATOM 782 C CA . THR A 1 99 ? -17.969 -14.617 -25.172 1 88.69 99 THR A CA 1
ATOM 783 C C . THR A 1 99 ? -16.938 -15.547 -24.531 1 88.69 99 THR A C 1
ATOM 785 O O . THR A 1 99 ? -15.852 -15.727 -25.078 1 88.69 99 THR A O 1
ATOM 788 N N . ASP A 1 100 ? -17.266 -16.141 -23.422 1 90.06 100 ASP A N 1
ATOM 789 C CA . ASP A 1 100 ? -16.344 -17.047 -22.719 1 90.06 100 ASP A CA 1
ATOM 790 C C . ASP A 1 100 ? -15.992 -18.25 -23.594 1 90.06 100 ASP A C 1
ATOM 792 O O . ASP A 1 100 ? -14.844 -18.703 -23.594 1 90.06 100 ASP A O 1
ATOM 796 N N . LYS A 1 101 ? -16.938 -18.719 -24.359 1 92.25 101 LYS A N 1
ATOM 797 C CA . LYS A 1 101 ? -16.688 -19.844 -25.25 1 92.25 101 LYS A CA 1
ATOM 798 C C . LYS A 1 101 ? -15.734 -19.469 -26.375 1 92.25 101 LYS A C 1
ATOM 800 O O . LYS A 1 101 ? -14.812 -20.219 -26.688 1 92.25 101 LYS A O 1
ATOM 805 N N . LYS A 1 102 ? -15.945 -18.391 -26.953 1 92 102 LYS A N 1
ATOM 806 C CA . LYS A 1 102 ? -15.07 -17.906 -28.016 1 92 102 LYS A CA 1
ATOM 807 C C . LYS A 1 102 ? -13.664 -17.641 -27.5 1 92 102 LYS A C 1
ATOM 809 O O . LYS A 1 102 ? -12.68 -17.891 -28.203 1 92 102 LYS A O 1
ATOM 814 N N . ASP A 1 103 ? -13.602 -17.156 -26.25 1 91.5 103 ASP A N 1
ATOM 815 C CA . ASP A 1 103 ? -12.297 -16.906 -25.656 1 91.5 103 ASP A CA 1
ATOM 816 C C . ASP A 1 103 ? -11.523 -18.203 -25.438 1 91.5 103 ASP A C 1
ATOM 818 O O . ASP A 1 103 ? -10.336 -18.297 -25.75 1 91.5 103 ASP A O 1
ATOM 822 N N . ALA A 1 104 ? -12.227 -19.188 -24.969 1 95.12 104 ALA A N 1
ATOM 823 C CA . ALA A 1 104 ? -11.602 -20.5 -24.75 1 95.12 104 ALA A CA 1
ATOM 824 C C . ALA A 1 104 ? -11.133 -21.094 -26.078 1 95.12 104 ALA A C 1
ATOM 826 O O . ALA A 1 104 ? -10.039 -21.656 -26.156 1 95.12 104 ALA A O 1
ATOM 827 N N . LYS A 1 105 ? -11.969 -20.984 -27.078 1 94.88 105 LYS A N 1
ATOM 828 C CA . LYS A 1 105 ? -11.617 -21.469 -28.406 1 94.88 105 LYS A CA 1
ATOM 829 C C . LYS A 1 105 ? -10.383 -20.766 -28.953 1 94.88 105 LYS A C 1
ATOM 831 O O . LYS A 1 105 ? -9.492 -21.391 -29.516 1 94.88 105 LYS A O 1
ATOM 836 N N . TRP A 1 106 ? -10.383 -19.531 -28.734 1 92.62 106 TRP A N 1
ATOM 837 C CA . TRP A 1 106 ? -9.242 -18.734 -29.188 1 92.62 106 TRP A CA 1
ATOM 838 C C . TRP A 1 106 ? -7.957 -19.203 -28.5 1 92.62 106 TRP A C 1
ATOM 840 O O . TRP A 1 106 ? -6.938 -19.391 -29.172 1 92.62 106 TRP A O 1
ATOM 850 N N . ILE A 1 107 ? -8 -19.422 -27.219 1 94.06 107 ILE A N 1
ATOM 851 C CA . ILE A 1 107 ? -6.836 -19.891 -26.469 1 94.06 107 ILE A CA 1
ATOM 852 C C . ILE A 1 107 ? -6.387 -21.25 -27.016 1 94.06 107 ILE A C 1
ATOM 854 O O . ILE A 1 107 ? -5.191 -21.484 -27.219 1 94.06 107 ILE A O 1
ATOM 858 N N . ALA A 1 108 ? -7.328 -22.094 -27.359 1 95.56 108 ALA A N 1
ATOM 859 C CA . ALA A 1 108 ? -7.012 -23.406 -27.906 1 95.56 108 ALA A CA 1
ATOM 860 C C . ALA A 1 108 ? -6.324 -23.266 -29.266 1 95.56 108 ALA A C 1
ATOM 862 O O . ALA A 1 108 ? -5.352 -23.969 -29.547 1 95.56 108 ALA A O 1
ATOM 863 N N . ASP A 1 109 ? -6.797 -22.375 -30.047 1 93.31 109 ASP A N 1
ATOM 864 C CA . ASP A 1 109 ? -6.289 -22.203 -31.391 1 93.31 109 ASP A CA 1
ATOM 865 C C . ASP A 1 109 ? -4.84 -21.703 -31.391 1 93.31 109 ASP A C 1
ATOM 867 O O . ASP A 1 109 ? -4.004 -22.203 -32.125 1 93.31 109 ASP A O 1
ATOM 871 N N . ILE A 1 110 ? -4.586 -20.75 -30.594 1 92.38 110 ILE A N 1
ATOM 872 C CA . ILE A 1 110 ? -3.223 -20.234 -30.562 1 92.38 110 ILE A CA 1
ATOM 873 C C . ILE A 1 110 ? -2.293 -21.25 -29.906 1 92.38 110 ILE A C 1
ATOM 875 O O . ILE A 1 110 ? -1.132 -21.391 -30.297 1 92.38 110 ILE A O 1
ATOM 879 N N . PHE A 1 111 ? -2.787 -21.969 -28.969 1 94.12 111 PHE A N 1
ATOM 880 C CA . PHE A 1 111 ? -2.008 -22.984 -28.281 1 94.12 111 PHE A CA 1
ATOM 881 C C . PHE A 1 111 ? -1.68 -24.141 -29.234 1 94.12 111 PHE A C 1
ATOM 883 O O . PHE A 1 111 ? -0.555 -24.641 -29.234 1 94.12 111 PHE A O 1
ATOM 890 N N . LYS A 1 112 ? -2.641 -24.453 -30.031 1 95.31 112 LYS A N 1
ATOM 891 C CA . LYS A 1 112 ? -2.506 -25.547 -31 1 95.31 112 LYS A CA 1
ATOM 892 C C . LYS A 1 112 ? -1.267 -25.359 -31.859 1 95.31 112 LYS A C 1
ATOM 894 O O . LYS A 1 112 ? -0.592 -26.328 -32.219 1 95.31 112 LYS A O 1
ATOM 899 N N . HIS A 1 113 ? -0.936 -24.172 -32.094 1 92.75 113 HIS A N 1
ATOM 900 C CA . HIS A 1 113 ? 0.174 -23.844 -32.969 1 92.75 113 HIS A CA 1
ATOM 901 C C . HIS A 1 113 ? 1.412 -23.438 -32.188 1 92.75 113 HIS A C 1
ATOM 903 O O . HIS A 1 113 ? 2.377 -22.922 -32.75 1 92.75 113 HIS A O 1
ATOM 909 N N . ASP A 1 114 ? 1.395 -23.562 -30.875 1 90.69 114 ASP A N 1
ATOM 910 C CA . ASP A 1 114 ? 2.516 -23.266 -30 1 90.69 114 ASP A CA 1
ATOM 911 C C . ASP A 1 114 ? 2.893 -21.797 -30.062 1 90.69 114 ASP A C 1
ATOM 913 O O . ASP A 1 114 ? 4.074 -21.453 -30.094 1 90.69 114 ASP A O 1
ATOM 917 N N . LEU A 1 115 ? 1.897 -21.062 -30.125 1 85.75 115 LEU A N 1
ATOM 918 C CA . LEU A 1 115 ? 2.111 -19.625 -30.234 1 85.75 115 LEU A CA 1
ATOM 919 C C . LEU A 1 115 ? 1.998 -18.953 -28.875 1 85.75 115 LEU A C 1
ATOM 921 O O . LEU A 1 115 ? 1.977 -17.719 -28.781 1 85.75 115 LEU A O 1
ATOM 925 N N . VAL A 1 116 ? 1.942 -19.719 -27.844 1 86.56 116 VAL A N 1
ATOM 926 C CA . VAL A 1 116 ? 1.782 -19.172 -26.5 1 86.56 116 VAL A CA 1
ATOM 927 C C . VAL A 1 116 ? 3.031 -19.469 -25.672 1 86.56 116 VAL A C 1
ATOM 929 O O . VAL A 1 116 ? 3.467 -20.609 -25.578 1 86.56 116 VAL A O 1
ATOM 932 N N . THR A 1 117 ? 3.648 -18.375 -25.172 1 82.25 117 THR A N 1
ATOM 933 C CA . THR A 1 117 ? 4.762 -18.562 -24.25 1 82.25 117 THR A CA 1
ATOM 934 C C . THR A 1 117 ? 4.258 -18.828 -22.844 1 82.25 117 THR A C 1
ATOM 936 O O . THR A 1 117 ? 3.473 -18.047 -22.297 1 82.25 117 THR A O 1
ATOM 939 N N . GLY A 1 118 ? 4.656 -19.938 -22.297 1 88.06 118 GLY A N 1
ATOM 940 C CA . GLY A 1 118 ? 4.219 -20.297 -20.953 1 88.06 118 GLY A CA 1
ATOM 941 C C . GLY A 1 118 ? 4.926 -19.516 -19.859 1 88.06 118 GLY A C 1
ATOM 942 O O . GLY A 1 118 ? 6.102 -19.172 -20 1 88.06 118 GLY A O 1
ATOM 943 N N . SER A 1 119 ? 4.203 -19.25 -18.828 1 89.25 119 SER A N 1
ATOM 944 C CA . SER A 1 119 ? 4.805 -18.656 -17.625 1 89.25 119 SER A CA 1
ATOM 945 C C . SER A 1 119 ? 5.543 -19.719 -16.812 1 89.25 119 SER A C 1
ATOM 947 O O . SER A 1 119 ? 5.148 -20.875 -16.781 1 89.25 119 SER A O 1
ATOM 949 N N . PHE A 1 120 ? 6.652 -19.297 -16.234 1 90.25 120 PHE A N 1
ATOM 950 C CA . PHE A 1 120 ? 7.398 -20.188 -15.344 1 90.25 120 PHE A CA 1
ATOM 951 C C . PHE A 1 120 ? 6.602 -20.484 -14.078 1 90.25 120 PHE A C 1
ATOM 953 O O . PHE A 1 120 ? 6.211 -19.578 -13.352 1 90.25 120 PHE A O 1
ATOM 960 N N . ILE A 1 121 ? 6.324 -21.766 -13.82 1 91.56 121 ILE A N 1
ATOM 961 C CA . ILE A 1 121 ? 5.672 -22.234 -12.609 1 91.56 121 ILE A CA 1
ATOM 962 C C . ILE A 1 121 ? 6.602 -23.188 -11.867 1 91.56 121 ILE A C 1
ATOM 964 O O . ILE A 1 121 ? 6.871 -24.297 -12.336 1 91.56 121 ILE A O 1
ATOM 968 N N . PRO A 1 122 ? 7.051 -22.766 -10.742 1 92.81 122 PRO A N 1
ATOM 969 C CA . PRO A 1 122 ? 7.918 -23.656 -9.969 1 92.81 122 PRO A CA 1
ATOM 970 C C . PRO A 1 122 ? 7.172 -24.859 -9.398 1 92.81 122 PRO A C 1
ATOM 972 O O . PRO A 1 122 ? 5.938 -24.906 -9.43 1 92.81 122 PRO A O 1
ATOM 975 N N . PRO A 1 123 ? 7.965 -25.812 -8.953 1 92.5 123 PRO A N 1
ATOM 976 C CA . PRO A 1 123 ? 7.328 -26.953 -8.281 1 92.5 123 PRO A CA 1
ATOM 977 C C . PRO A 1 123 ? 6.5 -26.531 -7.066 1 92.5 123 PRO A C 1
ATOM 979 O O . PRO A 1 123 ? 6.688 -25.422 -6.539 1 92.5 123 PRO A O 1
ATOM 982 N N . ALA A 1 124 ? 5.598 -27.391 -6.605 1 90.25 124 ALA A N 1
ATOM 983 C CA . ALA A 1 124 ? 4.586 -27.078 -5.598 1 90.25 124 ALA A CA 1
ATOM 984 C C . ALA A 1 124 ? 5.227 -26.594 -4.301 1 90.25 124 ALA A C 1
ATOM 986 O O . ALA A 1 124 ? 4.738 -25.641 -3.682 1 90.25 124 ALA A O 1
ATOM 987 N N . ASP A 1 125 ? 6.297 -27.25 -3.912 1 93.19 125 ASP A N 1
ATOM 988 C CA . ASP A 1 125 ? 6.938 -26.875 -2.652 1 93.19 125 ASP A CA 1
ATOM 989 C C . ASP A 1 125 ? 7.559 -25.484 -2.732 1 93.19 125 ASP A C 1
ATOM 991 O O . ASP A 1 125 ? 7.496 -24.719 -1.771 1 93.19 125 ASP A O 1
ATOM 995 N N . ILE A 1 126 ? 8.133 -25.125 -3.879 1 96.25 126 ILE A N 1
ATOM 996 C CA . ILE A 1 126 ? 8.719 -23.797 -4.078 1 96.25 126 ILE A CA 1
ATOM 997 C C . ILE A 1 126 ? 7.609 -22.75 -4.152 1 96.25 126 ILE A C 1
ATOM 999 O O . ILE A 1 126 ? 7.77 -21.641 -3.66 1 96.25 126 ILE A O 1
ATOM 1003 N N . ARG A 1 127 ? 6.508 -23.109 -4.746 1 93.94 127 ARG A N 1
ATOM 1004 C CA . ARG A 1 127 ? 5.371 -22.203 -4.797 1 93.94 127 ARG A CA 1
ATOM 1005 C C . ARG A 1 127 ? 4.875 -21.859 -3.393 1 93.94 127 ARG A C 1
ATOM 1007 O O . ARG A 1 127 ? 4.512 -20.719 -3.115 1 93.94 127 ARG A O 1
ATOM 1014 N N . GLN A 1 128 ? 4.859 -22.891 -2.549 1 94.5 128 GLN A N 1
ATOM 1015 C CA . GLN A 1 128 ? 4.461 -22.672 -1.161 1 94.5 128 GLN A CA 1
ATOM 1016 C C . GLN A 1 128 ? 5.441 -21.734 -0.449 1 94.5 128 GLN A C 1
ATOM 1018 O O . GLN A 1 128 ? 5.027 -20.797 0.243 1 94.5 128 GLN A O 1
ATOM 1023 N N . LEU A 1 129 ? 6.715 -22.016 -0.632 1 97.25 129 LEU A N 1
ATOM 1024 C CA . LEU A 1 129 ? 7.75 -21.172 -0.041 1 97.25 129 LEU A CA 1
ATOM 1025 C C . LEU A 1 129 ? 7.617 -19.734 -0.522 1 97.25 129 LEU A C 1
ATOM 1027 O O . LEU A 1 129 ? 7.711 -18.797 0.274 1 97.25 129 LEU A O 1
ATOM 1031 N N . ARG A 1 130 ? 7.348 -19.578 -1.811 1 96.94 130 ARG A N 1
ATOM 1032 C CA . ARG A 1 130 ? 7.18 -18.266 -2.422 1 96.94 130 ARG A CA 1
ATOM 1033 C C . ARG A 1 130 ? 6.027 -17.5 -1.772 1 96.94 130 ARG A C 1
ATOM 1035 O O . ARG A 1 130 ? 6.16 -16.312 -1.446 1 96.94 130 ARG A O 1
ATOM 1042 N N . ASP A 1 131 ? 4.945 -18.156 -1.613 1 96.31 131 ASP A N 1
ATOM 1043 C CA . ASP A 1 131 ? 3.764 -17.562 -1.003 1 96.31 131 ASP A CA 1
ATOM 1044 C C . ASP A 1 131 ? 4.074 -17.047 0.4 1 96.31 131 ASP A C 1
ATOM 1046 O O . ASP A 1 131 ? 3.707 -15.922 0.749 1 96.31 131 ASP A O 1
ATOM 1050 N N . LEU A 1 132 ? 4.801 -17.828 1.173 1 98.06 132 LEU A N 1
ATOM 1051 C CA . LEU A 1 132 ? 5.152 -17.469 2.541 1 98.06 132 LEU A CA 1
ATOM 1052 C C . LEU A 1 132 ? 6.133 -16.297 2.555 1 98.06 132 LEU A C 1
ATOM 1054 O O . LEU A 1 132 ? 5.965 -15.344 3.33 1 98.06 132 LEU A O 1
ATOM 1058 N N . VAL A 1 133 ? 7.098 -16.328 1.682 1 98.19 133 VAL A N 1
ATOM 1059 C CA . VAL A 1 133 ? 8.125 -15.297 1.631 1 98.19 133 VAL A CA 1
ATOM 1060 C C . VAL A 1 133 ? 7.5 -13.977 1.188 1 98.19 133 VAL A C 1
ATOM 1062 O O . VAL A 1 133 ? 7.828 -12.914 1.727 1 98.19 133 VAL A O 1
ATOM 1065 N N . ARG A 1 134 ? 6.621 -14.047 0.233 1 97.12 134 ARG A N 1
ATOM 1066 C CA . ARG A 1 134 ? 5.953 -12.836 -0.233 1 97.12 134 ARG A CA 1
ATOM 1067 C C . ARG A 1 134 ? 5.066 -12.25 0.86 1 97.12 134 ARG A C 1
ATOM 1069 O O . ARG A 1 134 ? 4.93 -11.023 0.963 1 97.12 134 ARG A O 1
ATOM 1076 N N . TYR A 1 135 ? 4.457 -13.102 1.718 1 98.31 135 TYR A N 1
ATOM 1077 C CA . TYR A 1 135 ? 3.695 -12.594 2.852 1 98.31 135 TYR A CA 1
ATOM 1078 C C . TYR A 1 135 ? 4.609 -11.906 3.859 1 98.31 135 TYR A C 1
ATOM 1080 O O . TYR A 1 135 ? 4.266 -10.859 4.406 1 98.31 135 TYR A O 1
ATOM 1088 N N . ARG A 1 136 ? 5.805 -12.469 4.086 1 97.88 136 ARG A N 1
ATOM 1089 C CA . ARG A 1 136 ? 6.777 -11.828 4.969 1 97.88 136 ARG A CA 1
ATOM 1090 C C . ARG A 1 136 ? 7.145 -10.445 4.461 1 97.88 136 ARG A C 1
ATOM 1092 O O . ARG A 1 136 ? 7.301 -9.508 5.25 1 97.88 136 ARG A O 1
ATOM 1099 N N . TRP A 1 137 ? 7.32 -10.406 3.172 1 96.75 137 TRP A N 1
ATOM 1100 C CA . TRP A 1 137 ? 7.617 -9.117 2.553 1 96.75 137 TRP A CA 1
ATOM 1101 C C . TRP A 1 137 ? 6.516 -8.102 2.852 1 96.75 137 TRP A C 1
ATOM 1103 O O . TRP A 1 137 ? 6.797 -6.953 3.193 1 96.75 137 TRP A O 1
ATOM 1113 N N . LYS A 1 138 ? 5.262 -8.508 2.801 1 96.94 138 LYS A N 1
ATOM 1114 C CA . LYS A 1 138 ? 4.129 -7.633 3.086 1 96.94 138 LYS A CA 1
ATOM 1115 C C . LYS A 1 138 ? 4.137 -7.18 4.543 1 96.94 138 LYS A C 1
ATOM 1117 O O . LYS A 1 138 ? 3.945 -5.996 4.828 1 96.94 138 LYS A O 1
ATOM 1122 N N . LEU A 1 139 ? 4.363 -8.102 5.461 1 97.88 139 LEU A N 1
ATOM 1123 C CA . LEU A 1 139 ? 4.406 -7.77 6.883 1 97.88 139 LEU A CA 1
ATOM 1124 C C . LEU A 1 139 ? 5.539 -6.793 7.18 1 97.88 139 LEU A C 1
ATOM 1126 O O . LEU A 1 139 ? 5.391 -5.902 8.023 1 97.88 139 LEU A O 1
ATOM 1130 N N . THR A 1 140 ? 6.66 -6.965 6.473 1 96.62 140 THR A N 1
ATOM 1131 C CA . THR A 1 140 ? 7.789 -6.051 6.633 1 96.62 140 THR A CA 1
ATOM 1132 C C . THR A 1 140 ? 7.414 -4.645 6.176 1 96.62 140 THR A C 1
ATOM 1134 O O . THR A 1 140 ? 7.758 -3.662 6.836 1 96.62 140 THR A O 1
ATOM 1137 N N . ASN A 1 141 ? 6.688 -4.609 5.105 1 96.5 141 ASN A N 1
ATOM 1138 C CA . ASN A 1 141 ? 6.223 -3.312 4.625 1 96.5 141 ASN A CA 1
ATOM 1139 C C . ASN A 1 141 ? 5.262 -2.658 5.617 1 96.5 141 ASN A C 1
ATOM 1141 O O . ASN A 1 141 ? 5.309 -1.445 5.824 1 96.5 141 ASN A O 1
ATOM 1145 N N . PHE A 1 142 ? 4.348 -3.441 6.215 1 97.31 142 PHE A N 1
ATOM 1146 C CA . PHE A 1 142 ? 3.467 -2.92 7.25 1 97.31 142 PHE A CA 1
ATOM 1147 C C . PHE A 1 142 ? 4.273 -2.316 8.391 1 97.31 142 PHE A C 1
ATOM 1149 O O . PHE A 1 142 ? 3.969 -1.217 8.859 1 97.31 142 PHE A O 1
ATOM 1156 N N . THR A 1 143 ? 5.285 -3.037 8.789 1 97.62 143 THR A N 1
ATOM 1157 C CA . THR A 1 143 ? 6.121 -2.605 9.906 1 97.62 143 THR A CA 1
ATOM 1158 C C . THR A 1 143 ? 6.809 -1.279 9.586 1 97.62 143 THR A C 1
ATOM 1160 O O . THR A 1 143 ? 6.82 -0.364 10.406 1 97.62 143 THR A O 1
ATOM 1163 N N . THR A 1 144 ? 7.328 -1.195 8.414 1 97.06 144 THR A N 1
ATOM 1164 C CA . THR A 1 144 ? 7.988 0.034 7.988 1 97.06 144 THR A CA 1
ATOM 1165 C C . THR A 1 144 ? 7.008 1.202 7.984 1 97.06 144 THR A C 1
ATOM 1167 O O . THR A 1 144 ? 7.336 2.299 8.445 1 97.06 144 THR A O 1
ATOM 1170 N N . GLY A 1 145 ? 5.82 0.942 7.48 1 97.56 145 GLY A N 1
ATOM 1171 C CA . GLY A 1 145 ? 4.785 1.966 7.492 1 97.56 145 GLY A CA 1
ATOM 1172 C C . GLY A 1 145 ? 4.426 2.434 8.891 1 97.56 145 GLY A C 1
ATOM 1173 O O . GLY A 1 145 ? 4.281 3.633 9.133 1 97.56 145 GLY A O 1
ATOM 1174 N N . GLU A 1 146 ? 4.281 1.521 9.781 1 98.19 146 GLU A N 1
ATOM 1175 C CA . GLU A 1 146 ? 3.941 1.856 11.164 1 98.19 146 GLU A CA 1
ATOM 1176 C C . GLU A 1 146 ? 5.082 2.607 11.844 1 98.19 146 GLU A C 1
ATOM 1178 O O . GLU A 1 146 ? 4.844 3.516 12.648 1 98.19 146 GLU A O 1
ATOM 1183 N N . LYS A 1 147 ? 6.348 2.227 11.555 1 97.88 147 LYS A N 1
ATOM 1184 C CA . LYS A 1 147 ? 7.496 2.953 12.094 1 97.88 147 LYS A CA 1
ATOM 1185 C C . LYS A 1 147 ? 7.477 4.414 11.648 1 97.88 147 LYS A C 1
ATOM 1187 O O . LYS A 1 147 ? 7.73 5.316 12.445 1 97.88 147 LYS A O 1
ATOM 1192 N N . ASN A 1 148 ? 7.141 4.602 10.438 1 96.75 148 ASN A N 1
ATOM 1193 C CA . ASN A 1 148 ? 7.039 5.961 9.922 1 96.75 148 ASN A CA 1
ATOM 1194 C C . ASN A 1 148 ? 5.926 6.742 10.617 1 96.75 148 ASN A C 1
ATOM 1196 O O . ASN A 1 148 ? 6.094 7.922 10.938 1 96.75 148 ASN A O 1
ATOM 1200 N N . ARG A 1 149 ? 4.816 6.098 10.828 1 97.44 149 ARG A N 1
ATOM 1201 C CA . ARG A 1 149 ? 3.707 6.75 11.516 1 97.44 149 ARG A CA 1
ATOM 1202 C C . ARG A 1 149 ? 4.074 7.086 12.961 1 97.44 149 ARG A C 1
ATOM 1204 O O . ARG A 1 149 ? 3.711 8.148 13.461 1 97.44 149 ARG A O 1
ATOM 1211 N N . ALA A 1 150 ? 4.75 6.152 13.602 1 98 150 ALA A N 1
ATOM 1212 C CA . ALA A 1 150 ? 5.227 6.402 14.961 1 98 150 ALA A CA 1
ATOM 1213 C C . ALA A 1 150 ? 6.172 7.602 14.992 1 98 150 ALA A C 1
ATOM 1215 O O . ALA A 1 150 ? 6.047 8.477 15.852 1 98 150 ALA A O 1
ATOM 1216 N N . GLN A 1 151 ? 7.098 7.633 14.039 1 97.12 151 GLN A N 1
ATOM 1217 C CA . GLN A 1 151 ? 8.031 8.75 13.938 1 97.12 151 GLN A CA 1
ATOM 1218 C C . GLN A 1 151 ? 7.293 10.062 13.672 1 97.12 151 GLN A C 1
ATOM 1220 O O . GLN A 1 151 ? 7.684 11.109 14.188 1 97.12 151 GLN A O 1
ATOM 1225 N N . ASN A 1 152 ? 6.277 9.969 12.914 1 96.12 152 ASN A N 1
ATOM 1226 C CA . ASN A 1 152 ? 5.477 11.156 12.633 1 96.12 152 ASN A CA 1
ATOM 1227 C C . ASN A 1 152 ? 4.805 11.688 13.891 1 96.12 152 ASN A C 1
ATOM 1229 O O . ASN A 1 152 ? 4.664 12.906 14.055 1 96.12 152 ASN A O 1
ATOM 1233 N N . CYS A 1 153 ? 4.332 10.797 14.734 1 97.12 153 CYS A N 1
ATOM 1234 C CA . CYS A 1 153 ? 3.766 11.227 16.016 1 97.12 153 CYS A CA 1
ATOM 1235 C C . CYS A 1 153 ? 4.773 12.055 16.797 1 97.12 153 CYS A C 1
ATOM 1237 O O . CYS A 1 153 ? 4.418 13.07 17.406 1 97.12 153 CYS A O 1
ATOM 1239 N N . LEU A 1 154 ? 6.016 11.602 16.75 1 97.31 154 LEU A N 1
ATOM 1240 C CA . LEU A 1 154 ? 7.074 12.32 17.438 1 97.31 154 LEU A CA 1
ATOM 1241 C C . LEU A 1 154 ? 7.352 13.664 16.766 1 97.31 154 LEU A C 1
ATOM 1243 O O . LEU A 1 154 ? 7.426 14.695 17.438 1 97.31 154 LEU A O 1
ATOM 1247 N N . THR A 1 155 ? 7.395 13.641 15.461 1 96.19 155 THR A N 1
ATOM 1248 C CA . THR A 1 155 ? 7.703 14.836 14.688 1 96.19 155 THR A CA 1
ATOM 1249 C C . THR A 1 155 ? 6.645 15.914 14.914 1 96.19 155 THR A C 1
ATOM 1251 O O . THR A 1 155 ? 6.973 17.062 15.195 1 96.19 155 THR A O 1
ATOM 1254 N N . VAL A 1 156 ? 5.367 15.539 14.891 1 95.5 156 VAL A N 1
ATOM 1255 C CA . VAL A 1 156 ? 4.293 16.516 15 1 95.5 156 VAL A CA 1
ATOM 1256 C C . VAL A 1 156 ? 4.227 17.062 16.438 1 95.5 156 VAL A C 1
ATOM 1258 O O . VAL A 1 156 ? 3.621 18.094 16.688 1 95.5 156 VAL A O 1
ATOM 1261 N N . SER A 1 157 ? 4.867 16.359 17.359 1 96.5 157 SER A N 1
ATOM 1262 C CA . SER A 1 157 ? 4.91 16.75 18.766 1 96.5 157 SER A CA 1
ATOM 1263 C C . SER A 1 157 ? 6.191 17.516 19.078 1 96.5 157 SER A C 1
ATOM 1265 O O . SER A 1 157 ? 6.508 17.75 20.25 1 96.5 157 SER A O 1
ATOM 1267 N N . ASN A 1 158 ? 7.023 17.828 18.062 1 97.25 158 ASN A N 1
ATOM 1268 C CA . ASN A 1 158 ? 8.297 18.531 18.188 1 97.25 158 ASN A CA 1
ATOM 1269 C C . ASN A 1 158 ? 9.305 17.719 19 1 97.25 158 ASN A C 1
ATOM 1271 O O . ASN A 1 158 ? 10.094 18.297 19.75 1 97.25 158 ASN A O 1
ATOM 1275 N N . ILE A 1 159 ? 9.195 16.406 18.984 1 97.5 159 ILE A N 1
ATOM 1276 C CA . ILE A 1 159 ? 10.172 15.492 19.562 1 97.5 159 ILE A CA 1
ATOM 1277 C C . ILE A 1 159 ? 11.094 14.961 18.469 1 97.5 159 ILE A C 1
ATOM 1279 O O . ILE A 1 159 ? 10.664 14.188 17.609 1 97.5 159 ILE A O 1
ATOM 1283 N N . LYS A 1 160 ? 12.352 15.344 18.5 1 97.44 160 LYS A N 1
ATOM 1284 C CA . LYS A 1 160 ? 13.25 15.172 17.359 1 97.44 160 LYS A CA 1
ATOM 1285 C C . LYS A 1 160 ? 14.266 14.062 17.625 1 97.44 160 LYS A C 1
ATOM 1287 O O . LYS A 1 160 ? 15.469 14.266 17.453 1 97.44 160 LYS A O 1
ATOM 1292 N N . LEU A 1 161 ? 13.789 12.914 17.969 1 97 161 LEU A N 1
ATOM 1293 C CA . LEU A 1 161 ? 14.688 11.797 18.25 1 97 161 LEU A CA 1
ATOM 1294 C C . LEU A 1 161 ? 15.391 11.344 16.984 1 97 161 LEU A C 1
ATOM 1296 O O . LEU A 1 161 ? 16.516 10.836 17.031 1 97 161 LEU A O 1
ATOM 1300 N N . ASP A 1 162 ? 14.758 11.523 15.828 1 95.94 162 ASP A N 1
ATOM 1301 C CA . ASP A 1 162 ? 15.328 11.07 14.562 1 95.94 162 ASP A CA 1
ATOM 1302 C C . ASP A 1 162 ? 16.484 11.961 14.133 1 95.94 162 ASP A C 1
ATOM 1304 O O . ASP A 1 162 ? 17.203 11.641 13.18 1 95.94 162 ASP A O 1
ATOM 1308 N N . ASP A 1 163 ? 16.734 13.055 14.828 1 95.56 163 ASP A N 1
ATOM 1309 C CA . ASP A 1 163 ? 17.875 13.922 14.555 1 95.56 163 ASP A CA 1
ATOM 1310 C C . ASP A 1 163 ? 19.078 13.523 15.398 1 95.56 163 ASP A C 1
ATOM 1312 O O . ASP A 1 163 ? 20.203 13.938 15.117 1 95.56 163 ASP A O 1
ATOM 1316 N N . VAL A 1 164 ? 18.812 12.766 16.438 1 96.12 164 VAL A N 1
ATOM 1317 C CA . VAL A 1 164 ? 19.906 12.531 17.391 1 96.12 164 VAL A CA 1
ATOM 1318 C C . VAL A 1 164 ? 20.203 11.039 17.469 1 96.12 164 VAL A C 1
ATOM 1320 O O . VAL A 1 164 ? 21.266 10.641 17.953 1 96.12 164 VAL A O 1
ATOM 1323 N N . PHE A 1 165 ? 19.266 10.227 17.078 1 95.06 165 PHE A N 1
ATOM 1324 C CA . PHE A 1 165 ? 19.484 8.781 17.031 1 95.06 165 PHE A CA 1
ATOM 1325 C C . PHE A 1 165 ? 19.453 8.281 15.586 1 95.06 165 PHE A C 1
ATOM 1327 O O . PHE A 1 165 ? 18.641 8.719 14.781 1 95.06 165 PHE A O 1
ATOM 1334 N N . SER A 1 166 ? 20.312 7.332 15.297 1 91.75 166 SER A N 1
ATOM 1335 C CA . SER A 1 166 ? 20.297 6.68 13.992 1 91.75 166 SER A CA 1
ATOM 1336 C C . SER A 1 166 ? 19.094 5.758 13.852 1 91.75 166 SER A C 1
ATOM 1338 O O . SER A 1 166 ? 18.594 5.535 12.742 1 91.75 166 SER A O 1
ATOM 1340 N N . ASP A 1 167 ? 18.641 5.219 14.977 1 93.19 167 ASP A N 1
ATOM 1341 C CA . ASP A 1 167 ? 17.453 4.359 15.023 1 93.19 167 ASP A CA 1
ATOM 1342 C C . ASP A 1 167 ? 16.516 4.777 16.156 1 93.19 167 ASP A C 1
ATOM 1344 O O . ASP A 1 167 ? 16.797 4.508 17.328 1 93.19 167 ASP A O 1
ATOM 1348 N N . VAL A 1 168 ? 15.43 5.312 15.789 1 95.38 168 VAL A N 1
ATOM 1349 C CA . VAL A 1 168 ? 14.484 5.855 16.75 1 95.38 168 VAL A CA 1
ATOM 1350 C C . VAL A 1 168 ? 13.773 4.715 17.484 1 95.38 168 VAL A C 1
ATOM 1352 O O . VAL A 1 168 ? 13.086 4.941 18.484 1 95.38 168 VAL A O 1
ATOM 1355 N N . PHE A 1 169 ? 13.984 3.51 17.047 1 95.44 169 PHE A N 1
ATOM 1356 C CA . PHE A 1 169 ? 13.32 2.363 17.656 1 95.44 169 PHE A CA 1
ATOM 1357 C C . PHE A 1 169 ? 14.336 1.459 18.344 1 95.44 169 PHE A C 1
ATOM 1359 O O . PHE A 1 169 ? 14.008 0.335 18.734 1 95.44 169 PHE A O 1
ATOM 1366 N N . GLY A 1 170 ? 15.586 1.934 18.422 1 93.75 170 GLY A N 1
ATOM 1367 C CA . GLY A 1 170 ? 16.594 1.239 19.203 1 93.75 170 GLY A CA 1
ATOM 1368 C C . GLY A 1 170 ? 16.312 1.268 20.703 1 93.75 170 GLY A C 1
ATOM 1369 O O . GLY A 1 170 ? 15.344 1.88 21.141 1 93.75 170 GLY A O 1
ATOM 1370 N N . LYS A 1 171 ? 17.078 0.668 21.484 1 93 171 LYS A N 1
ATOM 1371 C CA . LYS A 1 171 ? 16.875 0.464 22.906 1 93 171 LYS A CA 1
ATOM 1372 C C . LYS A 1 171 ? 16.734 1.796 23.641 1 93 171 LYS A C 1
ATOM 1374 O O . LYS A 1 171 ? 15.711 2.047 24.297 1 93 171 LYS A O 1
ATOM 1379 N N . ALA A 1 172 ? 17.719 2.738 23.438 1 94.75 172 ALA A N 1
ATOM 1380 C CA . ALA A 1 172 ? 17.719 4.004 24.172 1 94.75 172 ALA A CA 1
ATOM 1381 C C . ALA A 1 172 ? 16.547 4.891 23.719 1 94.75 172 ALA A C 1
ATOM 1383 O O . ALA A 1 172 ? 15.805 5.406 24.562 1 94.75 172 ALA A O 1
ATOM 1384 N N . ALA A 1 173 ? 16.406 5.09 22.438 1 96.06 173 ALA A N 1
ATOM 1385 C CA . ALA A 1 173 ? 15.344 5.938 21.906 1 96.06 173 ALA A CA 1
ATOM 1386 C C . ALA A 1 173 ? 13.969 5.406 22.297 1 96.06 173 ALA A C 1
ATOM 1388 O O . ALA A 1 173 ? 13.078 6.176 22.656 1 96.06 173 ALA A O 1
ATOM 1389 N N . SER A 1 174 ? 13.805 4.086 22.312 1 95.94 174 SER A N 1
ATOM 1390 C CA . SER A 1 174 ? 12.531 3.471 22.688 1 95.94 174 SER A CA 1
ATOM 1391 C C . SER A 1 174 ? 12.227 3.688 24.156 1 95.94 174 SER A C 1
ATOM 1393 O O . SER A 1 174 ? 11.07 3.896 24.547 1 95.94 174 SER A O 1
ATOM 1395 N N . ALA A 1 175 ? 13.242 3.578 24.969 1 95.75 175 ALA A N 1
ATOM 1396 C CA . ALA A 1 175 ? 13.07 3.824 26.406 1 95.75 175 ALA A CA 1
ATOM 1397 C C . ALA A 1 175 ? 12.633 5.262 26.656 1 95.75 175 ALA A C 1
ATOM 1399 O O . ALA A 1 175 ? 11.766 5.516 27.5 1 95.75 175 ALA A O 1
ATOM 1400 N N . ILE A 1 176 ? 13.234 6.18 25.953 1 96.62 176 ILE A N 1
ATOM 1401 C CA . ILE A 1 176 ? 12.891 7.59 26.078 1 96.62 176 ILE A CA 1
ATOM 1402 C C . ILE A 1 176 ? 11.438 7.809 25.641 1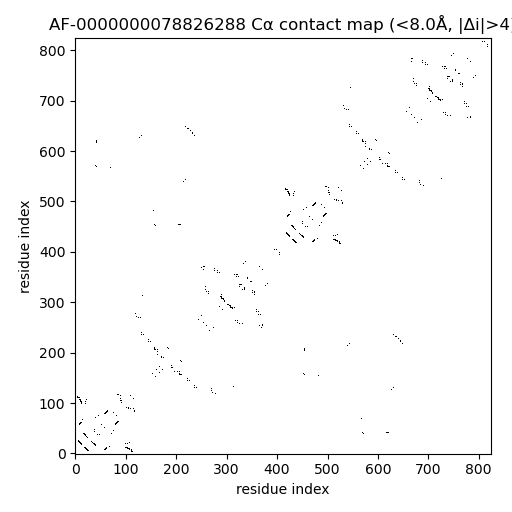 96.62 176 ILE A C 1
ATOM 1404 O O . ILE A 1 176 ? 10.68 8.492 26.328 1 96.62 176 ILE A O 1
ATOM 1408 N N . THR A 1 177 ? 11.078 7.23 24.516 1 97.19 177 THR A N 1
ATOM 1409 C CA . THR A 1 177 ? 9.703 7.328 24.031 1 97.19 177 THR A CA 1
ATOM 1410 C C . THR A 1 177 ? 8.734 6.734 25.062 1 97.19 177 THR A C 1
ATOM 1412 O O . THR A 1 177 ? 7.668 7.297 25.312 1 97.19 177 THR A O 1
ATOM 1415 N N . GLY A 1 178 ? 9.117 5.586 25.672 1 96.5 178 GLY A N 1
ATOM 1416 C CA . GLY A 1 178 ? 8.312 4.996 26.719 1 96.5 178 GLY A CA 1
ATOM 1417 C C . GLY A 1 178 ? 8.086 5.926 27.891 1 96.5 178 GLY A C 1
ATOM 1418 O O . GLY A 1 178 ? 6.965 6.035 28.406 1 96.5 178 GLY A O 1
ATOM 1419 N N . ARG A 1 179 ? 9.172 6.59 28.266 1 96.19 179 ARG A N 1
ATOM 1420 C CA . ARG A 1 179 ? 9.078 7.551 29.359 1 96.19 179 ARG A CA 1
ATOM 1421 C C . ARG A 1 179 ? 8.156 8.711 29 1 96.19 179 ARG A C 1
ATOM 1423 O O . ARG A 1 179 ? 7.395 9.195 29.844 1 96.19 179 ARG A O 1
ATOM 1430 N N . LEU A 1 180 ? 8.227 9.195 27.781 1 95.75 180 LEU A N 1
ATOM 1431 C CA . LEU A 1 180 ? 7.383 10.281 27.297 1 95.75 180 LEU A CA 1
ATOM 1432 C C . LEU A 1 180 ? 5.91 9.891 27.328 1 95.75 180 LEU A C 1
ATOM 1434 O O . LEU A 1 180 ? 5.051 10.711 27.641 1 95.75 180 LEU A O 1
ATOM 1438 N N . LEU A 1 181 ? 5.57 8.641 27.016 1 96.06 181 LEU A N 1
ATOM 1439 C CA . LEU A 1 181 ? 4.199 8.148 26.953 1 96.06 181 LEU A CA 1
ATOM 1440 C C . LEU A 1 181 ? 3.631 7.953 28.359 1 96.06 181 LEU A C 1
ATOM 1442 O O . LEU A 1 181 ? 2.424 8.078 28.562 1 96.06 181 LEU A O 1
ATOM 1446 N N . GLU A 1 182 ? 4.504 7.684 29.328 1 93.75 182 GLU A N 1
ATOM 1447 C CA . GLU A 1 182 ? 4.09 7.496 30.719 1 93.75 182 GLU A CA 1
ATOM 1448 C C . GLU A 1 182 ? 3.781 8.828 31.391 1 93.75 182 GLU A C 1
ATOM 1450 O O . GLU A 1 182 ? 2.783 8.961 32.094 1 93.75 182 GLU A O 1
ATOM 1455 N N . ASN A 1 183 ? 4.754 9.727 31.125 1 88.88 183 ASN A N 1
ATOM 1456 C CA . ASN A 1 183 ? 4.672 11.07 31.688 1 88.88 183 ASN A CA 1
ATOM 1457 C C . ASN A 1 183 ? 5.324 12.102 30.766 1 88.88 183 ASN A C 1
ATOM 1459 O O . ASN A 1 183 ? 6.547 12.117 30.625 1 88.88 183 ASN A O 1
ATOM 1463 N N . ASN A 1 184 ? 4.508 12.977 30.219 1 83.81 184 ASN A N 1
ATOM 1464 C CA . ASN A 1 184 ? 5.016 13.875 29.203 1 83.81 184 ASN A CA 1
ATOM 1465 C C . ASN A 1 184 ? 5.637 15.133 29.812 1 83.81 184 ASN A C 1
ATOM 1467 O O . ASN A 1 184 ? 5.875 16.109 29.109 1 83.81 184 ASN A O 1
ATOM 1471 N N . LYS A 1 185 ? 5.906 15.086 31.141 1 89.5 185 LYS A N 1
ATOM 1472 C CA . LYS A 1 185 ? 6.609 16.188 31.781 1 89.5 185 LYS A CA 1
ATOM 1473 C C . LYS A 1 185 ? 8.102 16.141 31.484 1 89.5 185 LYS A C 1
ATOM 1475 O O . LYS A 1 185 ? 8.641 15.086 31.156 1 89.5 185 LYS A O 1
ATOM 1480 N N . PRO A 1 186 ? 8.656 17.344 31.469 1 91.94 186 PRO A N 1
ATOM 1481 C CA . PRO A 1 186 ? 10.109 17.359 31.234 1 91.94 186 PRO A CA 1
ATOM 1482 C C . PRO A 1 186 ? 10.859 16.406 32.156 1 91.94 186 PRO A C 1
ATOM 1484 O O . PRO A 1 186 ? 10.492 16.25 33.344 1 91.94 186 PRO A O 1
ATOM 1487 N N . PHE A 1 187 ? 11.867 15.75 31.656 1 94.44 187 PHE A N 1
ATOM 1488 C CA . PHE A 1 187 ? 12.664 14.797 32.438 1 94.44 187 PHE A CA 1
ATOM 1489 C C . PHE A 1 187 ? 14.109 14.789 31.938 1 94.44 187 PHE A C 1
ATOM 1491 O O . PHE A 1 187 ? 14.406 15.289 30.844 1 94.44 187 PHE A O 1
ATOM 1498 N N . ASP A 1 188 ? 14.945 14.258 32.75 1 96.19 188 ASP A N 1
ATOM 1499 C CA . ASP A 1 188 ? 16.359 14.102 32.406 1 96.19 188 ASP A CA 1
ATOM 1500 C C . ASP A 1 188 ? 16.594 12.844 31.578 1 96.19 188 ASP A C 1
ATOM 1502 O O . ASP A 1 188 ? 16.188 11.75 31.969 1 96.19 188 ASP A O 1
ATOM 1506 N N . VAL A 1 189 ? 17.234 12.977 30.422 1 96.38 189 VAL A N 1
ATOM 1507 C CA . VAL A 1 189 ? 17.391 11.867 29.484 1 96.38 189 VAL A CA 1
ATOM 1508 C C . VAL A 1 189 ? 18.656 11.078 29.828 1 96.38 189 VAL A C 1
ATOM 1510 O O . VAL A 1 189 ? 18.859 9.969 29.328 1 96.38 189 VAL A O 1
ATOM 1513 N N . THR A 1 190 ? 19.531 11.547 30.672 1 95 190 THR A N 1
ATOM 1514 C CA . THR A 1 190 ? 20.859 11.023 30.938 1 95 190 THR A CA 1
ATOM 1515 C C . THR A 1 190 ? 20.781 9.555 31.359 1 95 190 THR A C 1
ATOM 1517 O O . THR A 1 190 ? 21.594 8.734 30.922 1 95 190 THR A O 1
ATOM 1520 N N . PRO A 1 191 ? 19.812 9.172 32.156 1 94.44 191 PRO A N 1
ATOM 1521 C CA . PRO A 1 191 ? 19.75 7.777 32.594 1 94.44 191 PRO A CA 1
ATOM 1522 C C . PRO A 1 191 ? 19.469 6.801 31.453 1 94.44 191 PRO A C 1
ATOM 1524 O O . PRO A 1 191 ? 19.688 5.594 31.609 1 94.44 191 PRO A O 1
ATOM 1527 N N . TYR A 1 192 ? 18.969 7.277 30.375 1 94.38 192 TYR A N 1
ATOM 1528 C CA . TYR A 1 192 ? 18.578 6.402 29.281 1 94.38 192 TYR A CA 1
ATOM 1529 C C . TYR A 1 192 ? 19.703 6.238 28.266 1 94.38 192 TYR A C 1
ATOM 1531 O O . TYR A 1 192 ? 19.594 5.445 27.328 1 94.38 192 TYR A O 1
ATOM 1539 N N . LEU A 1 193 ? 20.766 7.012 28.453 1 92.38 193 LEU A N 1
ATOM 1540 C CA . LEU A 1 193 ? 21.844 7.027 27.469 1 92.38 193 LEU A CA 1
ATOM 1541 C C . LEU A 1 193 ? 22.812 5.875 27.703 1 92.38 193 LEU A C 1
ATOM 1543 O O . LEU A 1 193 ? 23.141 5.566 28.844 1 92.38 193 LEU A O 1
ATOM 1547 N N . THR A 1 194 ? 22.922 5.039 26.688 1 87.12 194 THR A N 1
ATOM 1548 C CA . THR A 1 194 ? 23.844 3.918 26.734 1 87.12 194 THR A CA 1
ATOM 1549 C C . THR A 1 194 ? 25.172 4.266 26.047 1 87.12 194 THR A C 1
ATOM 1551 O O . THR A 1 194 ? 25.281 5.316 25.422 1 87.12 194 THR A O 1
ATOM 1554 N N . LYS A 1 195 ? 26.156 3.293 26.125 1 84 195 LYS A N 1
ATOM 1555 C CA . LYS A 1 195 ? 27.469 3.463 25.484 1 84 195 LYS A CA 1
ATOM 1556 C C . LYS A 1 195 ? 27.344 3.379 23.969 1 84 195 LYS A C 1
ATOM 1558 O O . LYS A 1 195 ? 26.531 2.621 23.438 1 84 195 LYS A O 1
ATOM 1563 N N . GLY A 1 196 ? 27.875 4.348 23.266 1 85.56 196 GLY A N 1
ATOM 1564 C CA . GLY A 1 196 ? 27.906 4.238 21.812 1 85.56 196 GLY A CA 1
ATOM 1565 C C . GLY A 1 196 ? 27.047 5.289 21.109 1 85.56 196 GLY A C 1
ATOM 1566 O O . GLY A 1 196 ? 27.094 5.414 19.891 1 85.56 196 GLY A O 1
ATOM 1567 N N . ILE A 1 197 ? 26.281 5.973 21.969 1 89.31 197 ILE A N 1
ATOM 1568 C CA . ILE A 1 197 ? 25.453 7.023 21.375 1 89.31 197 ILE A CA 1
ATOM 1569 C C . ILE A 1 197 ? 26.344 8.188 20.938 1 89.31 197 ILE A C 1
ATOM 1571 O O . ILE A 1 197 ? 27.141 8.688 21.734 1 89.31 197 ILE A O 1
ATOM 1575 N N . LYS A 1 198 ? 26.188 8.586 19.75 1 90.12 198 LYS A N 1
ATOM 1576 C CA . LYS A 1 198 ? 27.047 9.609 19.156 1 90.12 198 LYS A CA 1
ATOM 1577 C C . LYS A 1 198 ? 26.594 11.008 19.547 1 90.12 198 LYS A C 1
ATOM 1579 O O . LYS A 1 198 ? 27.422 11.898 19.766 1 90.12 198 LYS A O 1
ATOM 1584 N N . ALA A 1 199 ? 25.312 11.219 19.719 1 93.5 199 ALA A N 1
ATOM 1585 C CA . ALA A 1 199 ? 24.766 12.539 20.047 1 93.5 199 ALA A CA 1
ATOM 1586 C C . ALA A 1 199 ? 25.062 12.914 21.484 1 93.5 199 ALA A C 1
ATOM 1588 O O . ALA A 1 199 ? 25.125 12.047 22.359 1 93.5 199 ALA A O 1
ATOM 1589 N N . SER A 1 200 ? 25.297 14.156 21.719 1 94.25 200 SER A N 1
ATOM 1590 C CA . SER A 1 200 ? 25.547 14.633 23.078 1 94.25 200 SER A CA 1
ATOM 1591 C C . SER A 1 200 ? 24.281 14.57 23.938 1 94.25 200 SER A C 1
ATOM 1593 O O . SER A 1 200 ? 23.172 14.594 23.406 1 94.25 200 SER A O 1
ATOM 1595 N N . ALA A 1 201 ? 24.5 14.477 25.219 1 94.75 201 ALA A N 1
ATOM 1596 C CA . ALA A 1 201 ? 23.375 14.477 26.156 1 94.75 201 ALA A CA 1
ATOM 1597 C C . ALA A 1 201 ? 22.547 15.742 26 1 94.75 201 ALA A C 1
ATOM 1599 O O . ALA A 1 201 ? 21.312 15.703 26.125 1 94.75 201 ALA A O 1
ATOM 1600 N N . GLU A 1 202 ? 23.203 16.844 25.766 1 95.56 202 GLU A N 1
ATOM 1601 C CA . GLU A 1 202 ? 22.516 18.125 25.578 1 95.56 202 GLU A CA 1
ATOM 1602 C C . GLU A 1 202 ? 21.625 18.094 24.344 1 95.56 202 GLU A C 1
ATOM 1604 O O . GLU A 1 202 ? 20.484 18.578 24.391 1 95.56 202 GLU A O 1
ATOM 1609 N N . ASP A 1 203 ? 22.094 17.5 23.297 1 96.06 203 ASP A N 1
ATOM 1610 C CA . ASP A 1 203 ? 21.312 17.406 22.078 1 96.06 203 ASP A CA 1
ATOM 1611 C C . ASP A 1 203 ? 20.094 16.5 22.266 1 96.06 203 ASP A C 1
ATOM 1613 O O . ASP A 1 203 ? 19 16.812 21.781 1 96.06 203 ASP A O 1
ATOM 1617 N N . ILE A 1 204 ? 20.328 15.453 22.984 1 97.12 204 ILE A N 1
ATOM 1618 C CA . ILE A 1 204 ? 19.234 14.516 23.219 1 97.12 204 ILE A CA 1
ATOM 1619 C C . ILE A 1 204 ? 18.188 15.156 24.125 1 97.12 204 ILE A C 1
ATOM 1621 O O . ILE A 1 204 ? 16.984 14.977 23.922 1 97.12 204 ILE A O 1
ATOM 1625 N N . GLN A 1 205 ? 18.719 15.906 25.062 1 97.25 205 GLN A N 1
ATOM 1626 C CA . GLN A 1 205 ? 17.797 16.641 25.938 1 97.25 205 GLN A CA 1
ATOM 1627 C C . GLN A 1 205 ? 16.969 17.641 25.125 1 97.25 205 GLN A C 1
ATOM 1629 O O . GLN A 1 205 ? 15.758 17.766 25.344 1 97.25 205 GLN A O 1
ATOM 1634 N N . SER A 1 206 ? 17.594 18.328 24.203 1 97.19 206 SER A N 1
ATOM 1635 C CA . SER A 1 206 ? 16.906 19.281 23.328 1 97.19 206 SER A CA 1
ATOM 1636 C C . SER A 1 206 ? 15.891 18.562 22.438 1 97.19 206 SER A C 1
ATOM 1638 O O . SER A 1 206 ? 14.844 19.125 22.109 1 97.19 206 SER A O 1
ATOM 1640 N N . ALA A 1 207 ? 16.188 17.328 22.109 1 97.38 207 ALA A N 1
ATOM 1641 C CA . ALA A 1 207 ? 15.359 16.562 21.188 1 97.38 207 ALA A CA 1
ATOM 1642 C C . ALA A 1 207 ? 14.039 16.172 21.828 1 97.38 207 ALA A C 1
ATOM 1644 O O . ALA A 1 207 ? 13.055 15.906 21.141 1 97.38 207 ALA A O 1
ATOM 1645 N N . VAL A 1 208 ? 13.992 16.109 23.188 1 97.25 208 VAL A N 1
ATOM 1646 C CA . VAL A 1 208 ? 12.781 15.641 23.859 1 97.25 208 VAL A CA 1
ATOM 1647 C C . VAL A 1 208 ? 11.984 16.844 24.375 1 97.25 208 VAL A C 1
ATOM 1649 O O . VAL A 1 208 ? 10.945 16.688 25.016 1 97.25 208 VAL A O 1
ATOM 1652 N N . ASP A 1 209 ? 12.531 18.109 24.062 1 96.69 209 ASP A N 1
ATOM 1653 C CA . ASP A 1 209 ? 11.805 19.328 24.391 1 96.69 209 ASP A CA 1
ATOM 1654 C C . ASP A 1 209 ? 10.672 19.578 23.406 1 96.69 209 ASP A C 1
ATOM 1656 O O . ASP A 1 209 ? 10.828 20.328 22.438 1 96.69 209 ASP A O 1
ATOM 1660 N N . GLY A 1 210 ? 9.617 18.891 23.562 1 94.75 210 GLY A N 1
ATOM 1661 C CA . GLY A 1 210 ? 8.438 19 22.734 1 94.75 210 GLY A CA 1
ATOM 1662 C C . GLY A 1 210 ? 7.141 18.938 23.531 1 94.75 210 GLY A C 1
ATOM 1663 O O . GLY A 1 210 ? 7.148 19.078 24.75 1 94.75 210 GLY A O 1
ATOM 1664 N N . GLU A 1 211 ? 6.074 18.953 22.828 1 91.62 211 GLU A N 1
ATOM 1665 C CA . GLU A 1 211 ? 4.754 18.891 23.453 1 91.62 211 GLU A CA 1
ATOM 1666 C C . GLU A 1 211 ? 3.883 17.828 22.781 1 91.62 211 GLU A C 1
ATOM 1668 O O . GLU A 1 211 ? 3.293 18.078 21.719 1 91.62 211 GLU A O 1
ATOM 1673 N N . MET A 1 212 ? 3.773 16.766 23.469 1 93.5 212 MET A N 1
ATOM 1674 C CA . MET A 1 212 ? 2.922 15.688 22.969 1 93.5 212 MET A CA 1
ATOM 1675 C C . MET A 1 212 ? 1.546 15.734 23.625 1 93.5 212 MET A C 1
ATOM 1677 O O . MET A 1 212 ? 1.428 15.57 24.844 1 93.5 212 MET A O 1
ATOM 1681 N N . CYS A 1 213 ? 0.545 15.969 22.859 1 92.94 213 CYS A N 1
ATOM 1682 C CA . CYS A 1 213 ? -0.808 15.977 23.391 1 92.94 213 CYS A CA 1
ATOM 1683 C C . CYS A 1 213 ? -1.299 14.555 23.656 1 92.94 213 CYS A C 1
ATOM 1685 O O . CYS A 1 213 ? -0.683 13.594 23.203 1 92.94 213 CYS A O 1
ATOM 1687 N N . ASP A 1 214 ? -2.367 14.406 24.375 1 93.56 214 ASP A N 1
ATOM 1688 C CA . ASP A 1 214 ? -2.895 13.102 24.781 1 93.56 214 ASP A CA 1
ATOM 1689 C C . ASP A 1 214 ? -3.299 12.281 23.547 1 93.56 214 ASP A C 1
ATOM 1691 O O . ASP A 1 214 ? -3.115 11.062 23.531 1 93.56 214 ASP A O 1
ATOM 1695 N N . GLU A 1 215 ? -3.834 12.922 22.547 1 94.44 215 GLU A N 1
ATOM 1696 C CA . GLU A 1 215 ? -4.293 12.234 21.344 1 94.44 215 GLU A CA 1
ATOM 1697 C C . GLU A 1 215 ? -3.125 11.594 20.594 1 94.44 215 GLU A C 1
ATOM 1699 O O . GLU A 1 215 ? -3.217 10.438 20.172 1 94.44 215 GLU A O 1
ATOM 1704 N N . GLN A 1 216 ? -2.049 12.336 20.516 1 95.81 216 GLN A N 1
ATOM 1705 C CA . GLN A 1 216 ? -0.865 11.812 19.844 1 95.81 216 GLN A CA 1
ATOM 1706 C C . GLN A 1 216 ? -0.232 10.68 20.656 1 95.81 216 GLN A C 1
ATOM 1708 O O . GLN A 1 216 ? 0.26 9.703 20.078 1 95.81 216 GLN A O 1
ATOM 1713 N N . ALA A 1 217 ? -0.214 10.867 21.969 1 97.19 217 ALA A N 1
ATOM 1714 C CA . ALA A 1 217 ? 0.325 9.828 22.844 1 97.19 217 ALA A CA 1
ATOM 1715 C C . ALA A 1 217 ? -0.449 8.523 22.672 1 97.19 217 ALA A C 1
ATOM 1717 O O . ALA A 1 217 ? 0.147 7.453 22.531 1 97.19 217 ALA A O 1
ATOM 1718 N N . GLU A 1 218 ? -1.767 8.641 22.719 1 97.44 218 GLU A N 1
ATOM 1719 C CA . GLU A 1 218 ? -2.594 7.441 22.578 1 97.44 218 GLU A CA 1
ATOM 1720 C C . GLU A 1 218 ? -2.447 6.828 21.188 1 97.44 218 GLU A C 1
ATOM 1722 O O . GLU A 1 218 ? -2.385 5.602 21.062 1 97.44 218 GLU A O 1
ATOM 1727 N N . LYS A 1 219 ? -2.412 7.641 20.156 1 98.06 219 LYS A N 1
ATOM 1728 C CA . LYS A 1 219 ? -2.172 7.148 18.812 1 98.06 219 LYS A CA 1
ATOM 1729 C C . LYS A 1 219 ? -0.861 6.371 18.719 1 98.06 219 LYS A C 1
ATOM 1731 O O . LYS A 1 219 ? -0.814 5.277 18.156 1 98.06 219 LYS A O 1
ATOM 1736 N N . LEU A 1 220 ? 0.182 6.945 19.312 1 98.25 220 LEU A N 1
ATOM 1737 C CA . LEU A 1 220 ? 1.487 6.297 19.312 1 98.25 220 LEU A CA 1
ATOM 1738 C C . LEU A 1 220 ? 1.431 4.961 20.047 1 98.25 220 LEU A C 1
ATOM 1740 O O . LEU A 1 220 ? 2.062 3.988 19.625 1 98.25 220 LEU A O 1
ATOM 1744 N N . ARG A 1 221 ? 0.667 4.887 21.172 1 98.12 221 ARG A N 1
ATOM 1745 C CA . ARG A 1 221 ? 0.498 3.627 21.891 1 98.12 221 ARG A CA 1
ATOM 1746 C C . ARG A 1 221 ? -0.16 2.574 21.016 1 98.12 221 ARG A C 1
ATOM 1748 O O . ARG A 1 221 ? 0.258 1.415 21 1 98.12 221 ARG A O 1
ATOM 1755 N N . ILE A 1 222 ? -1.16 2.971 20.266 1 98.44 222 ILE A N 1
ATOM 1756 C CA . ILE A 1 222 ? -1.866 2.061 19.359 1 98.44 222 ILE A CA 1
ATOM 1757 C C . ILE A 1 222 ? -0.917 1.572 18.266 1 98.44 222 ILE A C 1
ATOM 1759 O O . ILE A 1 222 ? -0.877 0.379 17.969 1 98.44 222 ILE A O 1
ATOM 1763 N N . ILE A 1 223 ? -0.108 2.492 17.703 1 98.56 223 ILE A N 1
ATOM 1764 C CA . ILE A 1 223 ? 0.851 2.154 16.656 1 98.56 223 ILE A CA 1
ATOM 1765 C C . ILE A 1 223 ? 1.867 1.148 17.188 1 98.56 223 ILE A C 1
ATOM 1767 O O . ILE A 1 223 ? 2.156 0.141 16.547 1 98.56 223 ILE A O 1
ATOM 1771 N N . ARG A 1 224 ? 2.398 1.42 18.375 1 97.62 224 ARG A N 1
ATOM 1772 C CA . ARG A 1 224 ? 3.391 0.537 18.984 1 97.62 224 ARG A CA 1
ATOM 1773 C C . ARG A 1 224 ? 2.801 -0.84 19.266 1 97.62 224 ARG A C 1
ATOM 1775 O O . ARG A 1 224 ? 3.475 -1.857 19.094 1 97.62 224 ARG A O 1
ATOM 1782 N N . SER A 1 225 ? 1.562 -0.872 19.719 1 97.75 225 SER A N 1
ATOM 1783 C CA . SER A 1 225 ? 0.884 -2.146 19.922 1 97.75 225 SER A CA 1
ATOM 1784 C C . SER A 1 225 ? 0.767 -2.93 18.625 1 97.75 225 SER A C 1
ATOM 1786 O O . SER A 1 225 ? 1.007 -4.137 18.594 1 97.75 225 SER A O 1
ATOM 1788 N N . HIS A 1 226 ? 0.404 -2.268 17.594 1 98.25 226 HIS A N 1
ATOM 1789 C CA . HIS A 1 226 ? 0.32 -2.912 16.281 1 98.25 226 HIS A CA 1
ATOM 1790 C C . HIS A 1 226 ? 1.684 -3.426 15.836 1 98.25 226 HIS A C 1
ATOM 1792 O O . HIS A 1 226 ? 1.789 -4.531 15.305 1 98.25 226 HIS A O 1
ATOM 1798 N N . MET A 1 227 ? 2.707 -2.615 16.016 1 97.81 227 MET A N 1
ATOM 1799 C CA . MET A 1 227 ? 4.062 -3.025 15.664 1 97.81 227 MET A CA 1
ATOM 1800 C C . MET A 1 227 ? 4.457 -4.301 16.406 1 97.81 227 MET A C 1
ATOM 1802 O O . MET A 1 227 ? 5.086 -5.188 15.82 1 97.81 227 MET A O 1
ATOM 1806 N N . ASP A 1 228 ? 4.098 -4.383 17.672 1 97.56 228 ASP A N 1
ATOM 1807 C CA . ASP A 1 228 ? 4.379 -5.578 18.469 1 97.56 228 ASP A CA 1
ATOM 1808 C C . ASP A 1 228 ? 3.68 -6.801 17.875 1 97.56 228 ASP A C 1
ATOM 1810 O O . ASP A 1 228 ? 4.277 -7.879 17.781 1 97.56 228 ASP A O 1
ATOM 1814 N N . SER A 1 229 ? 2.439 -6.648 17.5 1 97.75 229 SER A N 1
ATOM 1815 C CA . SER A 1 229 ? 1.687 -7.734 16.875 1 97.75 229 SER A CA 1
ATOM 1816 C C . SER A 1 229 ? 2.312 -8.164 15.555 1 97.75 229 SER A C 1
ATOM 1818 O O . SER A 1 229 ? 2.391 -9.352 15.258 1 97.75 229 SER A O 1
ATOM 1820 N N . LEU A 1 230 ? 2.721 -7.191 14.758 1 98.25 230 LEU A N 1
ATOM 1821 C CA . LEU A 1 230 ? 3.371 -7.473 13.477 1 98.25 230 LEU A CA 1
ATOM 1822 C C . LEU A 1 230 ? 4.652 -8.273 13.688 1 98.25 230 LEU A C 1
ATOM 1824 O O . LEU A 1 230 ? 4.941 -9.203 12.93 1 98.25 230 LEU A O 1
ATOM 1828 N N . GLU A 1 231 ? 5.41 -7.883 14.727 1 97.81 231 GLU A N 1
ATOM 1829 C CA . GLU A 1 231 ? 6.652 -8.594 15.031 1 97.81 231 GLU A CA 1
ATOM 1830 C C . GLU A 1 231 ? 6.383 -10.055 15.383 1 97.81 231 GLU A C 1
ATOM 1832 O O . GLU A 1 231 ? 7.102 -10.945 14.93 1 97.81 231 GLU A O 1
ATOM 1837 N N . LEU A 1 232 ? 5.348 -10.281 16.125 1 97.88 232 LEU A N 1
ATOM 1838 C CA . LEU A 1 232 ? 4.98 -11.648 16.5 1 97.88 232 LEU A CA 1
ATOM 1839 C C . LEU A 1 232 ? 4.559 -12.445 15.281 1 97.88 232 LEU A C 1
ATOM 1841 O O . LEU A 1 232 ? 4.977 -13.594 15.109 1 97.88 232 LEU A O 1
ATOM 1845 N N . CYS A 1 233 ? 3.738 -11.867 14.406 1 98.12 233 CYS A N 1
ATOM 1846 C CA . CYS A 1 233 ? 3.32 -12.523 13.172 1 98.12 233 CYS A CA 1
ATOM 1847 C C . CYS A 1 233 ? 4.523 -12.867 12.305 1 98.12 233 CYS A C 1
ATOM 1849 O O . CYS A 1 233 ? 4.609 -13.969 11.766 1 98.12 233 CYS A O 1
ATOM 1851 N N . LYS A 1 234 ? 5.43 -11.922 12.211 1 97.94 234 LYS A N 1
ATOM 1852 C CA . LYS A 1 234 ? 6.617 -12.125 11.375 1 97.94 234 LYS A CA 1
ATOM 1853 C C . LYS A 1 234 ? 7.488 -13.25 11.93 1 97.94 234 LYS A C 1
ATOM 1855 O O . LYS A 1 234 ? 8 -14.07 11.164 1 97.94 234 LYS A O 1
ATOM 1860 N N . LEU A 1 235 ? 7.656 -13.305 13.258 1 98 235 LEU A N 1
ATOM 1861 C CA . LEU A 1 235 ? 8.453 -14.352 13.891 1 98 235 LEU A CA 1
ATOM 1862 C C . LEU A 1 235 ? 7.855 -15.727 13.617 1 98 235 LEU A C 1
ATOM 1864 O O . LEU A 1 235 ? 8.578 -16.656 13.266 1 98 235 LEU A O 1
ATOM 1868 N N . ASN A 1 236 ? 6.574 -15.828 13.758 1 98 236 ASN A N 1
ATOM 1869 C CA . ASN A 1 236 ? 5.887 -17.078 13.484 1 98 236 ASN A CA 1
ATOM 1870 C C . ASN A 1 236 ? 6.02 -17.484 12.016 1 98 236 ASN A C 1
ATOM 1872 O O . ASN A 1 236 ? 6.266 -18.641 11.703 1 98 236 ASN A O 1
ATOM 1876 N N . LEU A 1 237 ? 5.863 -16.516 11.156 1 98.38 237 LEU A N 1
ATOM 1877 C CA . LEU A 1 237 ? 5.969 -16.766 9.719 1 98.38 237 LEU A CA 1
ATOM 1878 C C . LEU A 1 237 ? 7.387 -17.172 9.344 1 98.38 237 LEU A C 1
ATOM 1880 O O . LEU A 1 237 ? 7.578 -18.094 8.531 1 98.38 237 LEU A O 1
ATOM 1884 N N . GLU A 1 238 ? 8.375 -16.5 9.945 1 98.06 238 GLU A N 1
ATOM 1885 C CA . GLU A 1 238 ? 9.773 -16.828 9.672 1 98.06 238 GLU A CA 1
ATOM 1886 C C . GLU A 1 238 ? 10.109 -18.25 10.117 1 98.06 238 GLU A C 1
ATOM 1888 O O . GLU A 1 238 ? 10.844 -18.969 9.438 1 98.06 238 GLU A O 1
ATOM 1893 N N . SER A 1 239 ? 9.555 -18.656 11.234 1 98.06 239 SER A N 1
ATOM 1894 C CA . SER A 1 239 ? 9.734 -20.031 11.68 1 98.06 239 SER A CA 1
ATOM 1895 C C . SER A 1 239 ? 9.164 -21.016 10.664 1 98.06 239 SER A C 1
ATOM 1897 O O . SER A 1 239 ? 9.797 -22.031 10.359 1 98.06 239 SER A O 1
ATOM 1899 N N . LEU A 1 240 ? 8.008 -20.719 10.164 1 97.75 240 LEU A N 1
ATOM 1900 C CA . LEU A 1 240 ? 7.371 -21.547 9.148 1 97.75 240 LEU A CA 1
ATOM 1901 C C . LEU A 1 240 ? 8.203 -21.594 7.875 1 97.75 240 LEU A C 1
ATOM 1903 O O . LEU A 1 240 ? 8.43 -22.656 7.305 1 97.75 240 LEU A O 1
ATOM 1907 N N . ILE A 1 241 ? 8.695 -20.438 7.422 1 98.25 241 ILE A N 1
ATOM 1908 C CA . ILE A 1 241 ? 9.508 -20.312 6.215 1 98.25 241 ILE A CA 1
ATOM 1909 C C . ILE A 1 241 ? 10.766 -21.172 6.355 1 98.25 241 ILE A C 1
ATOM 1911 O O . ILE A 1 241 ? 11.125 -21.922 5.441 1 98.25 241 ILE A O 1
ATOM 1915 N N . LEU A 1 242 ? 11.414 -21.094 7.523 1 97.75 242 LEU A N 1
ATOM 1916 C CA . LEU A 1 242 ? 12.641 -21.844 7.762 1 97.75 242 LEU A CA 1
ATOM 1917 C C . LEU A 1 242 ? 12.383 -23.344 7.711 1 97.75 242 LEU A C 1
ATOM 1919 O O . LEU A 1 242 ? 13.18 -24.094 7.152 1 97.75 242 LEU A O 1
ATOM 1923 N N . SER A 1 243 ? 11.258 -23.734 8.242 1 97.06 243 SER A N 1
ATOM 1924 C CA . SER A 1 243 ? 10.898 -25.156 8.234 1 97.06 243 SER A CA 1
ATOM 1925 C C . SER A 1 243 ? 10.68 -25.656 6.809 1 97.06 243 SER A C 1
ATOM 1927 O O . SER A 1 243 ? 11.156 -26.734 6.449 1 97.06 243 SER A O 1
ATOM 1929 N N . VAL A 1 244 ? 9.984 -24.891 5.961 1 96.5 244 VAL A N 1
ATOM 1930 C CA . VAL A 1 244 ? 9.68 -25.281 4.59 1 96.5 244 VAL A CA 1
ATOM 1931 C C . VAL A 1 244 ? 10.953 -25.234 3.744 1 96.5 244 VAL A C 1
ATOM 1933 O O . VAL A 1 244 ? 11.133 -26.062 2.844 1 96.5 244 VAL A O 1
ATOM 1936 N N . ALA A 1 245 ? 11.859 -24.344 4.066 1 97.5 245 ALA A N 1
ATOM 1937 C CA . ALA A 1 245 ? 13.07 -24.125 3.283 1 97.5 245 ALA A CA 1
ATOM 1938 C C . ALA A 1 245 ? 14.125 -25.188 3.588 1 97.5 245 ALA A C 1
ATOM 1940 O O . ALA A 1 245 ? 15.109 -25.328 2.857 1 97.5 245 ALA A O 1
ATOM 1941 N N . GLU A 1 246 ? 13.969 -25.969 4.652 1 96.5 246 GLU A N 1
ATOM 1942 C CA . GLU A 1 246 ? 14.953 -26.938 5.133 1 96.5 246 GLU A CA 1
ATOM 1943 C C . GLU A 1 246 ? 15.328 -27.938 4.039 1 96.5 246 GLU A C 1
ATOM 1945 O O . GLU A 1 246 ? 16.469 -28.375 3.955 1 96.5 246 GLU A O 1
ATOM 1950 N N . LYS A 1 247 ? 14.352 -28.266 3.193 1 95.31 247 LYS A N 1
ATOM 1951 C CA . LYS A 1 247 ? 14.562 -29.25 2.137 1 95.31 247 LYS A CA 1
ATOM 1952 C C . LYS A 1 247 ? 15.578 -28.75 1.112 1 95.31 247 LYS A C 1
ATOM 1954 O O . LYS A 1 247 ? 16.203 -29.547 0.407 1 95.31 247 LYS A O 1
ATOM 1959 N N . TYR A 1 248 ? 15.852 -27.5 1.132 1 97.19 248 TYR A N 1
ATOM 1960 C CA . TYR A 1 248 ? 16.719 -26.922 0.115 1 97.19 248 TYR A CA 1
ATOM 1961 C C . TYR A 1 248 ? 18 -26.391 0.736 1 97.19 248 TYR A C 1
ATOM 1963 O O . TYR A 1 248 ? 18.656 -25.516 0.162 1 97.19 248 TYR A O 1
ATOM 1971 N N . LEU A 1 249 ? 18.406 -26.859 1.917 1 97 249 LEU A N 1
ATOM 1972 C CA . LEU A 1 249 ? 19.531 -26.359 2.689 1 97 249 LEU A CA 1
ATOM 1973 C C . LEU A 1 249 ? 20.812 -26.391 1.86 1 97 249 LEU A C 1
ATOM 1975 O O . LEU A 1 249 ? 21.594 -25.438 1.872 1 97 249 LEU A O 1
ATOM 1979 N N . PRO A 1 250 ? 21.094 -27.484 1.075 1 97.06 250 PRO A N 1
ATOM 1980 C CA . PRO A 1 250 ? 22.328 -27.484 0.272 1 97.06 250 PRO A CA 1
ATOM 1981 C C . PRO A 1 250 ? 22.375 -26.344 -0.735 1 97.06 250 PRO A C 1
ATOM 1983 O O . PRO A 1 250 ? 23.406 -25.672 -0.857 1 97.06 250 PRO A O 1
ATOM 1986 N N . GLN A 1 251 ? 21.266 -26.078 -1.447 1 97.56 251 GLN A N 1
ATOM 1987 C CA . GLN A 1 251 ? 21.219 -25 -2.424 1 97.56 251 GLN A CA 1
ATOM 1988 C C . GLN A 1 251 ? 21.266 -23.641 -1.737 1 97.56 251 GLN A C 1
ATOM 1990 O O . GLN A 1 251 ? 21.875 -22.703 -2.248 1 97.56 251 GLN A O 1
ATOM 1995 N N . LEU A 1 252 ? 20.609 -23.562 -0.58 1 97.81 252 LEU A N 1
ATOM 1996 C CA . LEU A 1 252 ? 20.609 -22.328 0.183 1 97.81 252 LEU A CA 1
ATOM 1997 C C . LEU A 1 252 ? 22.031 -21.969 0.64 1 97.81 252 LEU A C 1
ATOM 1999 O O . LEU A 1 252 ? 22.438 -20.812 0.583 1 97.81 252 LEU A O 1
ATOM 2003 N N . ASN A 1 253 ? 22.75 -22.953 1.067 1 96.88 253 ASN A N 1
ATOM 2004 C CA . ASN A 1 253 ? 24.141 -22.75 1.478 1 96.88 253 ASN A CA 1
ATOM 2005 C C . ASN A 1 253 ? 25 -22.266 0.314 1 96.88 253 ASN A C 1
ATOM 2007 O O . ASN A 1 253 ? 25.844 -21.391 0.484 1 96.88 253 ASN A O 1
ATOM 2011 N N . LEU A 1 254 ? 24.75 -22.844 -0.812 1 97 254 LEU A N 1
ATOM 2012 C CA . LEU A 1 254 ? 25.484 -22.422 -2.004 1 97 254 LEU A CA 1
ATOM 2013 C C . LEU A 1 254 ? 25.172 -20.984 -2.357 1 97 254 LEU A C 1
ATOM 2015 O O . LEU A 1 254 ? 26.094 -20.172 -2.57 1 97 254 LEU A O 1
ATOM 2019 N N . VAL A 1 255 ? 23.891 -20.594 -2.371 1 97.81 255 VAL A N 1
ATOM 2020 C CA . VAL A 1 255 ? 23.453 -19.266 -2.744 1 97.81 255 VAL A CA 1
ATOM 2021 C C . VAL A 1 255 ? 23.984 -18.25 -1.739 1 97.81 255 VAL A C 1
ATOM 2023 O O . VAL A 1 255 ? 24.328 -17.125 -2.109 1 97.81 255 VAL A O 1
ATOM 2026 N N . SER A 1 256 ? 24.156 -18.656 -0.498 1 96.69 256 SER A N 1
ATOM 2027 C CA . SER A 1 256 ? 24.625 -17.781 0.571 1 96.69 256 SER A CA 1
ATOM 2028 C C . SER A 1 256 ? 26.109 -17.469 0.434 1 96.69 256 SER A C 1
ATOM 2030 O O . SER A 1 256 ? 26.625 -16.578 1.119 1 96.69 256 SER A O 1
ATOM 2032 N N . THR A 1 257 ? 26.812 -18.203 -0.407 1 96.31 257 THR A N 1
ATOM 2033 C CA . THR A 1 257 ? 28.219 -17.906 -0.65 1 96.31 257 THR A CA 1
ATOM 2034 C C . THR A 1 257 ? 28.359 -16.641 -1.505 1 96.31 257 THR A C 1
ATOM 2036 O O . THR A 1 257 ? 29.438 -16.062 -1.583 1 96.31 257 THR A O 1
ATOM 2039 N N . VAL A 1 258 ? 27.281 -16.266 -2.184 1 96.38 258 VAL A N 1
ATOM 2040 C CA . VAL A 1 258 ? 27.312 -15.047 -2.998 1 96.38 258 VAL A CA 1
ATOM 2041 C C . VAL A 1 258 ? 27.375 -13.82 -2.096 1 96.38 258 VAL A C 1
ATOM 2043 O O . VAL A 1 258 ? 26.562 -13.688 -1.166 1 96.38 258 VAL A O 1
ATOM 2046 N N . PRO A 1 259 ? 28.25 -12.883 -2.355 1 95.38 259 PRO A N 1
ATOM 2047 C CA . PRO A 1 259 ? 28.359 -11.688 -1.521 1 95.38 259 PRO A CA 1
ATOM 2048 C C . PRO A 1 259 ? 27.047 -10.898 -1.453 1 95.38 259 PRO A C 1
ATOM 2050 O O . PRO A 1 259 ? 26.406 -10.68 -2.48 1 95.38 259 PRO A O 1
ATOM 2053 N N . GLY A 1 260 ? 26.703 -10.508 -0.246 1 93.69 260 GLY A N 1
ATOM 2054 C CA . GLY A 1 260 ? 25.516 -9.68 -0.071 1 93.69 260 GLY A CA 1
ATOM 2055 C C . GLY A 1 260 ? 24.25 -10.484 0.137 1 93.69 260 GLY A C 1
ATOM 2056 O O . GLY A 1 260 ? 23.188 -9.922 0.447 1 93.69 260 GLY A O 1
ATOM 2057 N N . ILE A 1 261 ? 24.344 -11.797 -0.066 1 95.75 261 ILE A N 1
ATOM 2058 C CA . ILE A 1 261 ? 23.172 -12.664 0.085 1 95.75 261 ILE A CA 1
ATOM 2059 C C . ILE A 1 261 ? 23.266 -13.422 1.409 1 95.75 261 ILE A C 1
ATOM 2061 O O . ILE A 1 261 ? 24.156 -14.25 1.6 1 95.75 261 ILE A O 1
ATOM 2065 N N . GLN A 1 262 ? 22.328 -13.062 2.275 1 91.75 262 GLN A N 1
ATOM 2066 C CA . GLN A 1 262 ? 22.266 -13.727 3.574 1 91.75 262 GLN A CA 1
ATOM 2067 C C . GLN A 1 262 ? 21.141 -14.758 3.613 1 91.75 262 GLN A C 1
ATOM 2069 O O . GLN A 1 262 ? 20.5 -15.023 2.594 1 91.75 262 GLN A O 1
ATOM 2074 N N . SER A 1 263 ? 20.891 -15.32 4.73 1 90.75 263 SER A N 1
ATOM 2075 C CA . SER A 1 263 ? 20.047 -16.5 4.867 1 90.75 263 SER A CA 1
ATOM 2076 C C . SER A 1 263 ? 18.641 -16.234 4.324 1 90.75 263 SER A C 1
ATOM 2078 O O . SER A 1 263 ? 18.188 -16.906 3.391 1 90.75 263 SER A O 1
ATOM 2080 N N . PHE A 1 264 ? 17.953 -15.188 4.781 1 94.81 264 PHE A N 1
ATOM 2081 C CA . PHE A 1 264 ? 16.578 -14.969 4.344 1 94.81 264 PHE A CA 1
ATOM 2082 C C . PHE A 1 264 ? 16.547 -14.469 2.906 1 94.81 264 PHE A C 1
ATOM 2084 O O . PHE A 1 264 ? 15.594 -14.75 2.166 1 94.81 264 PHE A O 1
ATOM 2091 N N . SER A 1 265 ? 17.625 -13.75 2.52 1 96.88 265 SER A N 1
ATOM 2092 C CA . SER A 1 265 ? 17.688 -13.32 1.124 1 96.88 265 SER A CA 1
ATOM 2093 C C . SER A 1 265 ? 17.859 -14.516 0.191 1 96.88 265 SER A C 1
ATOM 2095 O O . SER A 1 265 ? 17.266 -14.555 -0.893 1 96.88 265 SER A O 1
ATOM 2097 N N . ALA A 1 266 ? 18.672 -15.492 0.623 1 97.94 266 ALA A N 1
ATOM 2098 C CA . ALA A 1 266 ? 18.844 -16.719 -0.161 1 97.94 266 ALA A CA 1
ATOM 2099 C C . ALA A 1 266 ? 17.516 -17.453 -0.319 1 97.94 266 ALA A C 1
ATOM 2101 O O . ALA A 1 266 ? 17.172 -17.906 -1.417 1 97.94 266 ALA A O 1
ATOM 2102 N N . ILE A 1 267 ? 16.797 -17.562 0.798 1 98.44 267 ILE A N 1
ATOM 2103 C CA . ILE A 1 267 ? 15.5 -18.219 0.774 1 98.44 267 ILE A CA 1
ATOM 2104 C C . ILE A 1 267 ? 14.57 -17.484 -0.188 1 98.44 267 ILE A C 1
ATOM 2106 O O . ILE A 1 267 ? 13.867 -18.109 -0.987 1 98.44 267 ILE A O 1
ATOM 2110 N N . ALA A 1 268 ? 14.602 -16.141 -0.124 1 98.25 268 ALA A N 1
ATOM 2111 C CA . ALA A 1 268 ? 13.742 -15.336 -0.973 1 98.25 268 ALA A CA 1
ATOM 2112 C C . ALA A 1 268 ? 14.078 -15.523 -2.447 1 98.25 268 ALA A C 1
ATOM 2114 O O . ALA A 1 268 ? 13.188 -15.641 -3.289 1 98.25 268 ALA A O 1
ATOM 2115 N N . VAL A 1 269 ? 15.297 -15.617 -2.789 1 98 269 VAL A N 1
ATOM 2116 C CA . VAL A 1 269 ? 15.719 -15.812 -4.176 1 98 269 VAL A CA 1
ATOM 2117 C C . VAL A 1 269 ? 15.242 -17.172 -4.668 1 98 269 VAL A C 1
ATOM 2119 O O . VAL A 1 269 ? 14.594 -17.281 -5.715 1 98 269 VAL A O 1
ATOM 2122 N N . ILE A 1 270 ? 15.523 -18.203 -3.926 1 98 270 ILE A N 1
ATOM 2123 C CA . ILE A 1 270 ? 15.164 -19.562 -4.309 1 98 270 ILE A CA 1
ATOM 2124 C C . ILE A 1 270 ? 13.648 -19.688 -4.426 1 98 270 ILE A C 1
ATOM 2126 O O . ILE A 1 270 ? 13.141 -20.391 -5.309 1 98 270 ILE A O 1
ATOM 2130 N N . SER A 1 271 ? 12.93 -18.984 -3.521 1 98.06 271 SER A N 1
ATOM 2131 C CA . SER A 1 271 ? 11.477 -19.062 -3.561 1 98.06 271 SER A CA 1
ATOM 2132 C C . SER A 1 271 ? 10.93 -18.5 -4.871 1 98.06 271 SER A C 1
ATOM 2134 O O . SER A 1 271 ? 9.844 -18.891 -5.312 1 98.06 271 SER A O 1
ATOM 2136 N N . GLU A 1 272 ? 11.68 -17.594 -5.512 1 97.44 272 GLU A N 1
ATOM 2137 C CA . GLU A 1 272 ? 11.227 -16.984 -6.758 1 97.44 272 GLU A CA 1
ATOM 2138 C C . GLU A 1 272 ? 11.672 -17.812 -7.965 1 97.44 272 GLU A C 1
ATOM 2140 O O . GLU A 1 272 ? 10.859 -18.094 -8.852 1 97.44 272 GLU A O 1
ATOM 2145 N N . ILE A 1 273 ? 12.906 -18.359 -7.973 1 97.38 273 ILE A N 1
ATOM 2146 C CA . ILE A 1 273 ? 13.445 -18.859 -9.227 1 97.38 273 ILE A CA 1
ATOM 2147 C C . ILE A 1 273 ? 13.562 -20.391 -9.156 1 97.38 273 ILE A C 1
ATOM 2149 O O . ILE A 1 273 ? 13.789 -21.047 -10.172 1 97.38 273 ILE A O 1
ATOM 2153 N N . GLY A 1 274 ? 13.398 -21 -8 1 97.56 274 GLY A N 1
ATOM 2154 C CA . GLY A 1 274 ? 13.617 -22.422 -7.836 1 97.56 274 GLY A CA 1
ATOM 2155 C C . GLY A 1 274 ? 15.078 -22.812 -7.793 1 97.56 274 GLY A C 1
ATOM 2156 O O . GLY A 1 274 ? 15.953 -21.938 -7.676 1 97.56 274 GLY A O 1
ATOM 2157 N N . VAL A 1 275 ? 15.336 -24.109 -7.844 1 97.44 275 VAL A N 1
ATOM 2158 C CA . VAL A 1 275 ? 16.703 -24.594 -7.711 1 97.44 275 VAL A CA 1
ATOM 2159 C C . VAL A 1 275 ? 17.156 -25.219 -9.031 1 97.44 275 VAL A C 1
ATOM 2161 O O . VAL A 1 275 ? 18.344 -25.484 -9.219 1 97.44 275 VAL A O 1
ATOM 2164 N N . ASP A 1 276 ? 16.25 -25.453 -9.945 1 97.38 276 ASP A N 1
ATOM 2165 C CA . ASP A 1 276 ? 16.547 -26.031 -11.25 1 97.38 276 ASP A CA 1
ATOM 2166 C C . ASP A 1 276 ? 16.719 -24.938 -12.312 1 97.38 276 ASP A C 1
ATOM 2168 O O . ASP A 1 276 ? 15.727 -24.391 -12.805 1 97.38 276 ASP A O 1
ATOM 2172 N N . MET A 1 277 ? 17.906 -24.703 -12.727 1 97.56 277 MET A N 1
ATOM 2173 C CA . MET A 1 277 ? 18.203 -23.609 -13.641 1 97.56 277 MET A CA 1
ATOM 2174 C C . MET A 1 277 ? 17.922 -24 -15.086 1 97.56 277 MET A C 1
ATOM 2176 O O . MET A 1 277 ? 17.875 -23.156 -15.977 1 97.56 277 MET A O 1
ATOM 2180 N N . SER A 1 278 ? 17.641 -25.266 -15.305 1 96 278 SER A N 1
ATOM 2181 C CA . SER A 1 278 ? 17.344 -25.719 -16.656 1 96 278 SER A CA 1
ATOM 2182 C C . SER A 1 278 ? 16.078 -25.078 -17.203 1 96 278 SER A C 1
ATOM 2184 O O . SER A 1 278 ? 15.844 -25.078 -18.406 1 96 278 SER A O 1
ATOM 2186 N N . VAL A 1 279 ? 15.25 -24.547 -16.297 1 94.44 279 VAL A N 1
ATOM 2187 C CA . VAL A 1 279 ? 14 -23.922 -16.703 1 94.44 279 VAL A CA 1
ATOM 2188 C C . VAL A 1 279 ? 14.297 -22.594 -17.406 1 94.44 279 VAL A C 1
ATOM 2190 O O . VAL A 1 279 ? 13.438 -22.062 -18.125 1 94.44 279 VAL A O 1
ATOM 2193 N N . PHE A 1 280 ? 15.523 -22.125 -17.203 1 95.81 280 PHE A N 1
ATOM 2194 C CA . PHE A 1 280 ? 15.992 -20.953 -17.906 1 95.81 280 PHE A CA 1
ATOM 2195 C C . PHE A 1 280 ? 17.125 -21.312 -18.875 1 95.81 280 PHE A C 1
ATOM 2197 O O . PHE A 1 280 ? 18.156 -21.828 -18.453 1 95.81 280 PHE A O 1
ATOM 2204 N N . PRO A 1 281 ? 16.938 -20.969 -20.141 1 95.12 281 PRO A N 1
ATOM 2205 C CA . PRO A 1 281 ? 17.953 -21.344 -21.125 1 95.12 281 PRO A CA 1
ATOM 2206 C C . PRO A 1 281 ? 19.328 -20.781 -20.812 1 95.12 281 PRO A C 1
ATOM 2208 O O . PRO A 1 281 ? 20.344 -21.453 -21.016 1 95.12 281 PRO A O 1
ATOM 2211 N N . THR A 1 282 ? 19.328 -19.484 -20.344 1 96.69 282 THR A N 1
ATOM 2212 C CA . THR A 1 282 ? 20.594 -18.828 -19.984 1 96.69 282 THR A CA 1
ATOM 2213 C C . THR A 1 282 ? 20.391 -17.906 -18.781 1 96.69 282 THR A C 1
ATOM 2215 O O . THR A 1 282 ? 19.266 -17.625 -18.391 1 96.69 282 THR A O 1
ATOM 2218 N N . SER A 1 283 ? 21.547 -17.516 -18.266 1 96.75 283 SER A N 1
ATOM 2219 C CA . SER A 1 283 ? 21.484 -16.531 -17.188 1 96.75 283 SER A CA 1
ATOM 2220 C C . SER A 1 283 ? 20.875 -15.219 -17.656 1 96.75 283 SER A C 1
ATOM 2222 O O . SER A 1 283 ? 20.203 -14.523 -16.891 1 96.75 283 SER A O 1
ATOM 2224 N N . LYS A 1 284 ? 21.078 -14.938 -18.891 1 95.69 284 LYS A N 1
ATOM 2225 C CA . LYS A 1 284 ? 20.516 -13.719 -19.469 1 95.69 284 LYS A CA 1
ATOM 2226 C C . LYS A 1 284 ? 18.984 -13.766 -19.469 1 95.69 284 LYS A C 1
ATOM 2228 O O . LYS A 1 284 ? 18.328 -12.766 -19.203 1 95.69 284 LYS A O 1
ATOM 2233 N N . HIS A 1 285 ? 18.484 -14.891 -19.734 1 94.75 285 HIS A N 1
ATOM 2234 C CA . HIS A 1 285 ? 17.031 -15.07 -19.734 1 94.75 285 HIS A CA 1
ATOM 2235 C C . HIS A 1 285 ? 16.469 -14.898 -18.328 1 94.75 285 HIS A C 1
ATOM 2237 O O . HIS A 1 285 ? 15.422 -14.266 -18.156 1 94.75 285 HIS A O 1
ATOM 2243 N N . LEU A 1 286 ? 17.203 -15.438 -17.391 1 96.5 286 LEU A N 1
ATOM 2244 C CA . LEU A 1 286 ? 16.781 -15.289 -15.992 1 96.5 286 LEU A CA 1
ATOM 2245 C C . LEU A 1 286 ? 16.781 -13.82 -15.578 1 96.5 286 LEU A C 1
ATOM 2247 O O . LEU A 1 286 ? 15.828 -13.344 -14.961 1 96.5 286 LEU A O 1
ATOM 2251 N N . CYS A 1 287 ? 17.812 -13.109 -15.938 1 96.38 287 CYS A N 1
ATOM 2252 C CA . CYS A 1 287 ? 17.938 -11.695 -15.578 1 96.38 287 CYS A CA 1
ATOM 2253 C C . CYS A 1 287 ? 16.828 -10.875 -16.234 1 96.38 287 CYS A C 1
ATOM 2255 O O . CYS A 1 287 ? 16.297 -9.953 -15.633 1 96.38 287 CYS A O 1
ATOM 2257 N N . SER A 1 288 ? 16.531 -11.211 -17.453 1 92.75 288 SER A N 1
ATOM 2258 C CA . SER A 1 288 ? 15.445 -10.547 -18.141 1 92.75 288 SER A CA 1
ATOM 2259 C C . SER A 1 288 ? 14.109 -10.812 -17.453 1 92.75 288 SER A C 1
ATOM 2261 O O . SER A 1 288 ? 13.312 -9.898 -17.25 1 92.75 288 SER A O 1
ATOM 2263 N N . TRP A 1 289 ? 13.953 -12.062 -17.094 1 92.56 289 TRP A N 1
ATOM 2264 C CA . TRP A 1 289 ? 12.742 -12.461 -16.391 1 92.56 289 TRP A CA 1
ATOM 2265 C C . TRP A 1 289 ? 12.609 -11.711 -15.062 1 92.56 289 TRP A C 1
ATOM 2267 O O . TRP A 1 289 ? 11.508 -11.328 -14.672 1 92.56 289 TRP A O 1
ATOM 2277 N N . ALA A 1 290 ? 13.734 -11.406 -14.414 1 95.5 290 ALA A N 1
ATOM 2278 C CA . ALA A 1 290 ? 13.766 -10.742 -13.117 1 95.5 290 ALA A CA 1
ATOM 2279 C C . ALA A 1 290 ? 13.656 -9.227 -13.273 1 95.5 290 ALA A C 1
ATOM 2281 O O . ALA A 1 290 ? 13.664 -8.492 -12.281 1 95.5 290 ALA A O 1
ATOM 2282 N N . GLY A 1 291 ? 13.609 -8.75 -14.469 1 93 291 GLY A N 1
ATOM 2283 C CA . GLY A 1 291 ? 13.461 -7.328 -14.734 1 93 291 GLY A CA 1
ATOM 2284 C C . GLY A 1 291 ? 14.75 -6.551 -14.555 1 93 291 GLY A C 1
ATOM 2285 O O . GLY A 1 291 ? 14.727 -5.359 -14.234 1 93 291 GLY A O 1
ATOM 2286 N N . LEU A 1 292 ? 15.867 -7.191 -14.695 1 94.31 292 LEU A N 1
ATOM 2287 C CA . LEU A 1 292 ? 17.156 -6.547 -14.453 1 94.31 292 LEU A CA 1
ATOM 2288 C C . LEU A 1 292 ? 17.828 -6.176 -15.766 1 94.31 292 LEU A C 1
ATOM 2290 O O . LEU A 1 292 ? 19.031 -5.898 -15.789 1 94.31 292 LEU A O 1
ATOM 2294 N N . THR A 1 293 ? 17.062 -6.262 -16.859 1 89.44 293 THR A N 1
ATOM 2295 C CA . THR A 1 293 ? 17.578 -5.91 -18.188 1 89.44 293 THR A CA 1
ATOM 2296 C C . THR A 1 293 ? 16.781 -4.77 -18.797 1 89.44 293 THR A C 1
ATOM 2298 O O . THR A 1 293 ? 15.578 -4.648 -18.547 1 89.44 293 THR A O 1
ATOM 2301 N N . PRO A 1 294 ? 17.438 -3.861 -19.422 1 79.75 294 PRO A N 1
ATOM 2302 C CA . PRO A 1 294 ? 16.703 -2.777 -20.078 1 79.75 294 PRO A CA 1
ATOM 2303 C C . PRO A 1 294 ? 15.727 -3.283 -21.125 1 79.75 294 PRO A C 1
ATOM 2305 O O . PRO A 1 294 ? 15.922 -4.355 -21.703 1 79.75 294 PRO A O 1
ATOM 2308 N N . GLN A 1 295 ? 14.539 -2.539 -21.203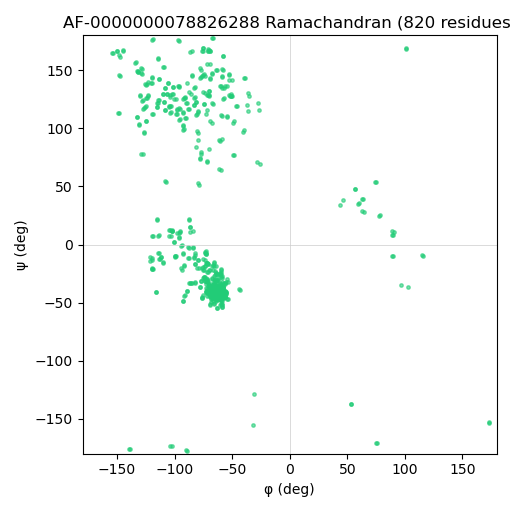 1 70.06 295 GLN A N 1
ATOM 2309 C CA . GLN A 1 295 ? 13.57 -2.895 -22.234 1 70.06 295 GLN A CA 1
ATOM 2310 C C . GLN A 1 295 ? 14.039 -2.439 -23.609 1 70.06 295 GLN A C 1
ATOM 2312 O O . GLN A 1 295 ? 14.672 -1.389 -23.734 1 70.06 295 GLN A O 1
ATOM 2317 N N . ASN A 1 296 ? 14.188 -3.359 -24.547 1 60.03 296 ASN A N 1
ATOM 2318 C CA . ASN A 1 296 ? 14.539 -3.006 -25.906 1 60.03 296 ASN A CA 1
ATOM 2319 C C . ASN A 1 296 ? 13.383 -2.326 -26.641 1 60.03 296 ASN A C 1
ATOM 2321 O O . ASN A 1 296 ? 12.398 -2.977 -26.984 1 60.03 296 ASN A O 1
ATOM 2325 N N . ASN A 1 297 ? 13.086 -1.112 -26.25 1 52.31 297 ASN A N 1
ATOM 2326 C CA . ASN A 1 297 ? 12.023 -0.48 -27.031 1 52.31 297 ASN A CA 1
ATOM 2327 C C . ASN A 1 297 ? 12.539 0.06 -28.359 1 52.31 297 ASN A C 1
ATOM 2329 O O . ASN A 1 297 ? 12.961 1.216 -28.438 1 52.31 297 ASN A O 1
ATOM 2333 N N . GLU A 1 298 ? 13.195 -0.765 -29.062 1 50.94 298 GLU A N 1
ATOM 2334 C CA . GLU A 1 298 ? 13.594 -0.238 -30.359 1 50.94 298 GLU A CA 1
ATOM 2335 C C . GLU A 1 298 ? 12.43 -0.285 -31.359 1 50.94 298 GLU A C 1
ATOM 2337 O O . GLU A 1 298 ? 11.758 -1.312 -31.484 1 50.94 298 GLU A O 1
ATOM 2342 N N . SER A 1 299 ? 11.695 0.796 -31.344 1 46.72 299 SER A N 1
ATOM 2343 C CA . SER A 1 299 ? 10.852 0.871 -32.531 1 46.72 299 SER A CA 1
ATOM 2344 C C . SER A 1 299 ? 11.492 1.729 -33.625 1 46.72 299 SER A C 1
ATOM 2346 O O . SER A 1 299 ? 12.031 2.799 -33.312 1 46.72 299 SER A O 1
ATOM 2348 N N . ALA A 1 300 ? 11.422 1.24 -34.781 1 49.06 300 ALA A N 1
ATOM 2349 C CA . ALA A 1 300 ? 11.812 1.79 -36.094 1 49.06 300 ALA A CA 1
ATOM 2350 C C . ALA A 1 300 ? 13.203 2.418 -36.031 1 49.06 300 ALA A C 1
ATOM 2352 O O . ALA A 1 300 ? 13.438 3.482 -36.594 1 49.06 300 ALA A O 1
ATOM 2353 N N . GLY A 1 301 ? 14.117 1.975 -35.406 1 44.47 301 GLY A N 1
ATOM 2354 C CA . GLY A 1 301 ? 15.477 2.496 -35.438 1 44.47 301 GLY A CA 1
ATOM 2355 C C . GLY A 1 301 ? 15.789 3.443 -34.312 1 44.47 301 GLY A C 1
ATOM 2356 O O . GLY A 1 301 ? 16.938 3.865 -34.125 1 44.47 301 GLY A O 1
ATOM 2357 N N . LYS A 1 302 ? 14.836 4.176 -33.938 1 49.31 302 LYS A N 1
ATOM 2358 C CA . LYS A 1 302 ? 15.109 5.148 -32.875 1 49.31 302 LYS A CA 1
ATOM 2359 C C . LYS A 1 302 ? 15.102 4.484 -31.5 1 49.31 302 LYS A C 1
ATOM 2361 O O . LYS A 1 302 ? 14.211 3.693 -31.203 1 49.31 302 LYS A O 1
ATOM 2366 N N . LYS A 1 303 ? 16.266 4.492 -30.891 1 46.25 303 LYS A N 1
ATOM 2367 C CA . LYS A 1 303 ? 16.484 4.012 -29.531 1 46.25 303 LYS A CA 1
ATOM 2368 C C . LYS A 1 303 ? 15.648 4.801 -28.516 1 46.25 303 LYS A C 1
ATOM 2370 O O . LYS A 1 303 ? 15.82 6.016 -28.375 1 46.25 303 LYS A O 1
ATOM 2375 N N . LYS A 1 304 ? 14.453 4.441 -28.203 1 50 304 LYS A N 1
ATOM 2376 C CA . LYS A 1 304 ? 13.727 5.137 -27.141 1 50 304 LYS A CA 1
ATOM 2377 C C . LYS A 1 304 ? 14.312 4.809 -25.766 1 50 304 LYS A C 1
ATOM 2379 O O . LYS A 1 304 ? 15.117 3.881 -25.641 1 50 304 LYS A O 1
ATOM 2384 N N . THR A 1 305 ? 13.977 5.543 -24.719 1 50.62 305 THR A N 1
ATOM 2385 C CA . THR A 1 305 ? 14.445 5.496 -23.344 1 50.62 305 THR A CA 1
ATOM 2386 C C . THR A 1 305 ? 14.43 4.066 -22.812 1 50.62 305 THR A C 1
ATOM 2388 O O . THR A 1 305 ? 13.469 3.328 -23.047 1 50.62 305 THR A O 1
ATOM 2391 N N . THR A 1 306 ? 15.633 3.506 -22.688 1 52.94 306 THR A N 1
ATOM 2392 C CA . THR A 1 306 ? 15.883 2.158 -22.188 1 52.94 306 THR A CA 1
ATOM 2393 C C . THR A 1 306 ? 15.398 2.02 -20.75 1 52.94 306 THR A C 1
ATOM 2395 O O . THR A 1 306 ? 16.172 2.17 -19.812 1 52.94 306 THR A O 1
ATOM 2398 N N . ARG A 1 307 ? 14.078 2.127 -20.547 1 57.34 307 ARG A N 1
ATOM 2399 C CA . ARG A 1 307 ? 13.539 1.987 -19.188 1 57.34 307 ARG A CA 1
ATOM 2400 C C . ARG A 1 307 ? 13.539 0.527 -18.75 1 57.34 307 ARG A C 1
ATOM 2402 O O . ARG A 1 307 ? 13.367 -0.373 -19.578 1 57.34 307 ARG A O 1
ATOM 2409 N N . ILE A 1 308 ? 14.055 0.223 -17.547 1 57.88 308 ILE A N 1
ATOM 2410 C CA . ILE A 1 308 ? 14.039 -1.106 -16.953 1 57.88 308 ILE A CA 1
ATOM 2411 C C . ILE A 1 308 ? 12.602 -1.626 -16.875 1 57.88 308 ILE A C 1
ATOM 2413 O O . ILE A 1 308 ? 11.664 -0.852 -16.672 1 57.88 308 ILE A O 1
ATOM 2417 N N . ASN A 1 309 ? 12.398 -2.846 -17.219 1 61.94 309 ASN A N 1
ATOM 2418 C CA . ASN A 1 309 ? 11.102 -3.508 -17.203 1 61.94 309 ASN A CA 1
ATOM 2419 C C . ASN A 1 309 ? 10.477 -3.494 -15.82 1 61.94 309 ASN A C 1
ATOM 2421 O O . ASN A 1 309 ? 11.188 -3.467 -14.812 1 61.94 309 ASN A O 1
ATOM 2425 N N . ARG A 1 310 ? 9.266 -3.484 -15.633 1 63.5 310 ARG A N 1
ATOM 2426 C CA . ARG A 1 310 ? 8.523 -3.469 -14.375 1 63.5 310 ARG A CA 1
ATOM 2427 C C . ARG A 1 310 ? 8.297 -4.883 -13.859 1 63.5 310 ARG A C 1
ATOM 2429 O O . ARG A 1 310 ? 7.527 -5.09 -12.914 1 63.5 310 ARG A O 1
ATOM 2436 N N . ALA A 1 311 ? 9.156 -5.781 -14.344 1 71.31 311 ALA A N 1
ATOM 2437 C CA . ALA A 1 311 ? 9.023 -7.172 -13.922 1 71.31 311 ALA A CA 1
ATOM 2438 C C . ALA A 1 311 ? 9.781 -7.418 -12.617 1 71.31 311 ALA A C 1
ATOM 2440 O O . ALA A 1 311 ? 10.523 -6.551 -12.148 1 71.31 311 ALA A O 1
ATOM 2441 N N . GLY A 1 312 ? 9.508 -8.516 -12 1 80.62 312 GLY A N 1
ATOM 2442 C CA . GLY A 1 312 ? 10.242 -8.938 -10.812 1 80.62 312 GLY A CA 1
ATOM 2443 C C . GLY A 1 312 ? 9.867 -8.148 -9.57 1 80.62 312 GLY A C 1
ATOM 2444 O O . GLY A 1 312 ? 10.742 -7.641 -8.867 1 80.62 312 GLY A O 1
ATOM 2445 N N . ALA A 1 313 ? 8.578 -8.141 -9.312 1 87.31 313 ALA A N 1
ATOM 2446 C CA . ALA A 1 313 ? 8.023 -7.289 -8.266 1 87.31 313 ALA A CA 1
ATOM 2447 C C . ALA A 1 313 ? 8.625 -7.621 -6.906 1 87.31 313 ALA A C 1
ATOM 2449 O O . ALA A 1 313 ? 8.688 -6.766 -6.02 1 87.31 313 ALA A O 1
ATOM 2450 N N . TYR A 1 314 ? 9.172 -8.836 -6.762 1 94.25 314 TYR A N 1
ATOM 2451 C CA . TYR A 1 314 ? 9.695 -9.242 -5.461 1 94.25 314 TYR A CA 1
ATOM 2452 C C . TYR A 1 314 ? 11.195 -9.469 -5.527 1 94.25 314 TYR A C 1
ATOM 2454 O O . TYR A 1 314 ? 11.945 -8.969 -4.688 1 94.25 314 TYR A O 1
ATOM 2462 N N . ILE A 1 315 ? 11.656 -10.086 -6.594 1 96.44 315 ILE A N 1
ATOM 2463 C CA . ILE A 1 315 ? 13.062 -10.484 -6.66 1 96.44 315 ILE A CA 1
ATOM 2464 C C . ILE A 1 315 ? 13.93 -9.266 -6.98 1 96.44 315 ILE A C 1
ATOM 2466 O O . ILE A 1 315 ? 15.047 -9.148 -6.477 1 96.44 315 ILE A O 1
ATOM 2470 N N . LYS A 1 316 ? 13.469 -8.359 -7.809 1 95.62 316 LYS A N 1
ATOM 2471 C CA . LYS A 1 316 ? 14.273 -7.207 -8.219 1 95.62 316 LYS A CA 1
ATOM 2472 C C . LYS A 1 316 ? 14.602 -6.316 -7.02 1 95.62 316 LYS A C 1
ATOM 2474 O O . LYS A 1 316 ? 15.773 -6.055 -6.742 1 95.62 316 LYS A O 1
ATOM 2479 N N . PRO A 1 317 ? 13.562 -5.863 -6.262 1 95.69 317 PRO A N 1
ATOM 2480 C CA . PRO A 1 317 ? 13.906 -5.051 -5.094 1 95.69 317 PRO A CA 1
ATOM 2481 C C . PRO A 1 317 ? 14.805 -5.785 -4.102 1 95.69 317 PRO A C 1
ATOM 2483 O O . PRO A 1 317 ? 15.641 -5.164 -3.447 1 95.69 317 PRO A O 1
ATOM 2486 N N . LEU A 1 318 ? 14.633 -7.039 -3.936 1 96.56 318 LEU A N 1
ATOM 2487 C CA . LEU A 1 318 ? 15.484 -7.84 -3.061 1 96.56 318 LEU A CA 1
ATOM 2488 C C . LEU A 1 318 ? 16.938 -7.777 -3.512 1 96.56 318 LEU A C 1
ATOM 2490 O O . LEU A 1 318 ? 17.828 -7.516 -2.703 1 96.56 318 LEU A O 1
ATOM 2494 N N . LEU A 1 319 ? 17.141 -7.98 -4.793 1 97.31 319 LEU A N 1
ATOM 2495 C CA . LEU A 1 319 ? 18.5 -7.996 -5.328 1 97.31 319 LEU A CA 1
ATOM 2496 C C . LEU A 1 319 ? 19.109 -6.602 -5.285 1 97.31 319 LEU A C 1
ATOM 2498 O O . LEU A 1 319 ? 20.328 -6.461 -5.086 1 97.31 319 LEU A O 1
ATOM 2502 N N . VAL A 1 320 ? 18.328 -5.598 -5.508 1 96.81 320 VAL A N 1
ATOM 2503 C CA . VAL A 1 320 ? 18.797 -4.219 -5.395 1 96.81 320 VAL A CA 1
ATOM 2504 C C . VAL A 1 320 ? 19.266 -3.951 -3.967 1 96.81 320 VAL A C 1
ATOM 2506 O O . VAL A 1 320 ? 20.328 -3.334 -3.762 1 96.81 320 VAL A O 1
ATOM 2509 N N . GLN A 1 321 ? 18.547 -4.43 -3.02 1 96 321 GLN A N 1
ATOM 2510 C CA . GLN A 1 321 ? 18.938 -4.281 -1.622 1 96 321 GLN A CA 1
ATOM 2511 C C . GLN A 1 321 ? 20.25 -4.992 -1.342 1 96 321 GLN A C 1
ATOM 2513 O O . GLN A 1 321 ? 21.125 -4.449 -0.661 1 96 321 GLN A O 1
ATOM 2518 N N . CYS A 1 322 ? 20.328 -6.164 -1.828 1 96.75 322 CYS A N 1
ATOM 2519 C CA . CYS A 1 322 ? 21.562 -6.922 -1.659 1 96.75 322 CYS A CA 1
ATOM 2520 C C . CYS A 1 322 ? 22.734 -6.207 -2.32 1 96.75 322 CYS A C 1
ATOM 2522 O O . CYS A 1 322 ? 23.828 -6.145 -1.756 1 96.75 322 CYS A O 1
ATOM 2524 N N . ALA A 1 323 ? 22.469 -5.695 -3.484 1 97.12 323 ALA A N 1
ATOM 2525 C CA . ALA A 1 323 ? 23.5 -4.961 -4.215 1 97.12 323 ALA A CA 1
ATOM 2526 C C . ALA A 1 323 ? 23.953 -3.734 -3.428 1 97.12 323 ALA A C 1
ATOM 2528 O O . ALA A 1 323 ? 25.156 -3.469 -3.322 1 97.12 323 ALA A O 1
ATOM 2529 N N . ASN A 1 324 ? 23.047 -2.998 -2.859 1 96 324 ASN A N 1
ATOM 2530 C CA . ASN A 1 324 ? 23.375 -1.828 -2.053 1 96 324 ASN A CA 1
ATOM 2531 C C . ASN A 1 324 ? 24.234 -2.197 -0.854 1 96 324 ASN A C 1
ATOM 2533 O O . ASN A 1 324 ? 25.125 -1.434 -0.462 1 96 324 ASN A O 1
ATOM 2537 N N . ALA A 1 325 ? 23.984 -3.309 -0.278 1 94.31 325 ALA A N 1
ATOM 2538 C CA . ALA A 1 325 ? 24.734 -3.754 0.893 1 94.31 325 ALA A CA 1
ATOM 2539 C C . ALA A 1 325 ? 26.156 -4.156 0.512 1 94.31 325 ALA A C 1
ATOM 2541 O O . ALA A 1 325 ? 27.125 -3.809 1.208 1 94.31 325 ALA A O 1
ATOM 2542 N N . VAL A 1 326 ? 26.328 -4.785 -0.562 1 94.81 326 VAL A N 1
ATOM 2543 C CA . VAL A 1 326 ? 27.609 -5.371 -0.926 1 94.81 326 VAL A CA 1
ATOM 2544 C C . VAL A 1 326 ? 28.562 -4.277 -1.42 1 94.81 326 VAL A C 1
ATOM 2546 O O . VAL A 1 326 ? 29.766 -4.348 -1.196 1 94.81 326 VAL A O 1
ATOM 2549 N N . VAL A 1 327 ? 28.047 -3.271 -2.023 1 94.75 327 VAL A N 1
ATOM 2550 C CA . VAL A 1 327 ? 28.906 -2.262 -2.635 1 94.75 327 VAL A CA 1
ATOM 2551 C C . VAL A 1 327 ? 29.516 -1.381 -1.549 1 94.75 327 VAL A C 1
ATOM 2553 O O . VAL A 1 327 ? 30.5 -0.671 -1.795 1 94.75 327 VAL A O 1
ATOM 2556 N N . THR A 1 328 ? 28.875 -1.361 -0.417 1 92.19 328 THR A N 1
ATOM 2557 C CA . THR A 1 328 ? 29.406 -0.56 0.683 1 92.19 328 THR A CA 1
ATOM 2558 C C . THR A 1 328 ? 30.5 -1.316 1.429 1 92.19 328 THR A C 1
ATOM 2560 O O . THR A 1 328 ? 31.266 -0.719 2.182 1 92.19 328 THR A O 1
ATOM 2563 N N . SER A 1 329 ? 30.547 -2.57 1.235 1 88.56 329 SER A N 1
ATOM 2564 C CA . SER A 1 329 ? 31.531 -3.406 1.935 1 88.56 329 SER A CA 1
ATOM 2565 C C . SER A 1 329 ? 32.875 -3.418 1.207 1 88.56 329 SER A C 1
ATOM 2567 O O . SER A 1 329 ? 32.906 -3.432 -0.025 1 88.56 329 SER A O 1
ATOM 2569 N N . LYS A 1 330 ? 33.969 -3.479 1.917 1 90.12 330 LYS A N 1
ATOM 2570 C CA . LYS A 1 330 ? 35.281 -3.555 1.341 1 90.12 330 LYS A CA 1
ATOM 2571 C C . LYS A 1 330 ? 35.75 -5.004 1.195 1 90.12 330 LYS A C 1
ATOM 2573 O O . LYS A 1 330 ? 36.812 -5.273 0.64 1 90.12 330 LYS A O 1
ATOM 2578 N N . LYS A 1 331 ? 34.969 -5.887 1.593 1 91.88 331 LYS A N 1
ATOM 2579 C CA . LYS A 1 331 ? 35.344 -7.297 1.621 1 91.88 331 LYS A CA 1
ATOM 2580 C C . LYS A 1 331 ? 35.312 -7.902 0.22 1 91.88 331 LYS A C 1
ATOM 2582 O O . LYS A 1 331 ? 35.906 -8.938 -0.028 1 91.88 331 LYS A O 1
ATOM 2587 N N . HIS A 1 332 ? 34.594 -7.242 -0.672 1 93.19 332 HIS A N 1
ATOM 2588 C CA . HIS A 1 332 ? 34.438 -7.781 -2.02 1 93.19 332 HIS A CA 1
ATOM 2589 C C . HIS A 1 332 ? 34.812 -6.746 -3.074 1 93.19 332 HIS A C 1
ATOM 2591 O O . HIS A 1 332 ? 33.938 -6.23 -3.783 1 93.19 332 HIS A O 1
ATOM 2597 N N . PRO A 1 333 ? 36.094 -6.559 -3.27 1 92.12 333 PRO A N 1
ATOM 2598 C CA . PRO A 1 333 ? 36.562 -5.508 -4.176 1 92.12 333 PRO A CA 1
ATOM 2599 C C . PRO A 1 333 ? 36.156 -5.754 -5.625 1 92.12 333 PRO A C 1
ATOM 2601 O O . PRO A 1 333 ? 35.938 -4.801 -6.387 1 92.12 333 PRO A O 1
ATOM 2604 N N . GLU A 1 334 ? 36.031 -7.043 -6.023 1 91.38 334 GLU A N 1
ATOM 260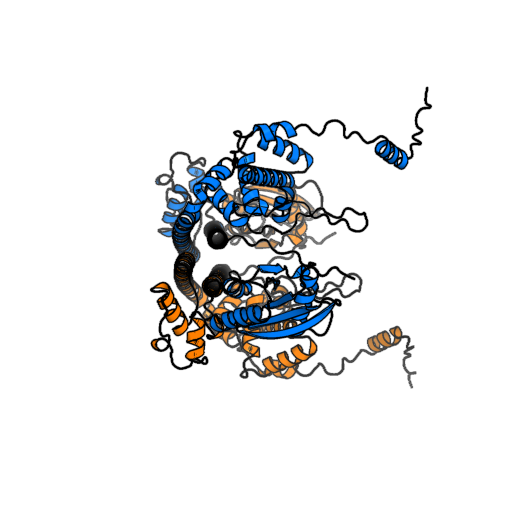5 C CA . GLU A 1 334 ? 35.625 -7.367 -7.395 1 91.38 334 GLU A CA 1
ATOM 2606 C C . GLU A 1 334 ? 34.281 -6.789 -7.727 1 91.38 334 GLU A C 1
ATOM 2608 O O . GLU A 1 334 ? 34 -6.457 -8.883 1 91.38 334 GLU A O 1
ATOM 2613 N N . ILE A 1 335 ? 33.438 -6.625 -6.699 1 95.12 335 ILE A N 1
ATOM 2614 C CA . ILE A 1 335 ? 32.094 -6.094 -6.906 1 95.12 335 ILE A CA 1
ATOM 2615 C C . ILE A 1 335 ? 32.094 -4.578 -6.719 1 95.12 335 ILE A C 1
ATOM 2617 O O . ILE A 1 335 ? 31.578 -3.84 -7.551 1 95.12 335 ILE A O 1
ATOM 2621 N N . ARG A 1 336 ? 32.688 -4.137 -5.633 1 94.56 336 ARG A N 1
ATOM 2622 C CA . ARG A 1 336 ? 32.75 -2.715 -5.309 1 94.56 336 ARG A CA 1
ATOM 2623 C C . ARG A 1 336 ? 33.438 -1.923 -6.422 1 94.56 336 ARG A C 1
ATOM 2625 O O . ARG A 1 336 ? 32.938 -0.853 -6.809 1 94.56 336 ARG A O 1
ATOM 2632 N N . ASN A 1 337 ? 34.531 -2.447 -6.969 1 92.5 337 ASN A N 1
ATOM 2633 C CA . ASN A 1 337 ? 35.25 -1.766 -8.039 1 92.5 337 ASN A CA 1
ATOM 2634 C C . ASN A 1 337 ? 34.406 -1.64 -9.297 1 92.5 337 ASN A C 1
ATOM 2636 O O . ASN A 1 337 ? 34.438 -0.604 -9.961 1 92.5 337 ASN A O 1
ATOM 2640 N N . ARG A 1 338 ? 33.75 -2.645 -9.562 1 93.31 338 ARG A N 1
ATOM 2641 C CA . ARG A 1 338 ? 32.844 -2.6 -10.711 1 93.31 338 ARG A CA 1
ATOM 2642 C C . ARG A 1 338 ? 31.75 -1.549 -10.516 1 93.31 338 ARG A C 1
ATOM 2644 O O . ARG A 1 338 ? 31.438 -0.788 -11.43 1 93.31 338 ARG A O 1
ATOM 2651 N N . TYR A 1 339 ? 31.188 -1.49 -9.336 1 95.81 339 TYR A N 1
ATOM 2652 C CA . TYR A 1 339 ? 30.172 -0.506 -9 1 95.81 339 TYR A CA 1
ATOM 2653 C C . TYR A 1 339 ? 30.703 0.913 -9.164 1 95.81 339 TYR A C 1
ATOM 2655 O O . TYR A 1 339 ? 30.062 1.75 -9.805 1 95.81 339 TYR A O 1
ATOM 2663 N N . LEU A 1 340 ? 31.812 1.166 -8.578 1 95.62 340 LEU A N 1
ATOM 2664 C CA . LEU A 1 340 ? 32.375 2.506 -8.617 1 95.62 340 LEU A CA 1
ATOM 2665 C C . LEU A 1 340 ? 32.656 2.934 -10.055 1 95.62 340 LEU A C 1
ATOM 2667 O O . LEU A 1 340 ? 32.406 4.086 -10.422 1 95.62 340 LEU A O 1
ATOM 2671 N N . ALA A 1 341 ? 33.156 2.01 -10.844 1 93.81 341 ALA A N 1
ATOM 2672 C CA . ALA A 1 341 ? 33.438 2.301 -12.25 1 93.81 341 ALA A CA 1
ATOM 2673 C C . ALA A 1 341 ? 32.125 2.648 -12.992 1 93.81 341 ALA A C 1
ATOM 2675 O O . ALA A 1 341 ? 32.094 3.623 -13.75 1 93.81 341 ALA A O 1
ATOM 2676 N N . LEU A 1 342 ? 31.125 1.897 -12.719 1 94.69 342 LEU A N 1
ATOM 2677 C CA . LEU A 1 342 ? 29.844 2.096 -13.391 1 94.69 342 LEU A CA 1
ATOM 2678 C C . LEU A 1 342 ? 29.156 3.361 -12.883 1 94.69 342 LEU A C 1
ATOM 2680 O O . LEU A 1 342 ? 28.531 4.078 -13.656 1 94.69 342 LEU A O 1
ATOM 2684 N N . LYS A 1 343 ? 29.25 3.562 -11.609 1 95.56 343 LYS A N 1
ATOM 2685 C CA . LYS A 1 343 ? 28.625 4.738 -11.008 1 95.56 343 LYS A CA 1
ATOM 2686 C C . LYS A 1 343 ? 29.188 6.023 -11.609 1 95.56 343 LYS A C 1
ATOM 2688 O O . LYS A 1 343 ? 28.453 6.969 -11.875 1 95.56 343 LYS A O 1
ATOM 2693 N N . LYS A 1 344 ? 30.484 6.086 -11.773 1 93.69 344 LYS A N 1
ATOM 2694 C CA . LYS A 1 344 ? 31.156 7.238 -12.375 1 93.69 344 LYS A CA 1
ATOM 2695 C C . LYS A 1 344 ? 30.641 7.504 -13.781 1 93.69 344 LYS A C 1
ATOM 2697 O O . LYS A 1 344 ? 30.453 8.656 -14.18 1 93.69 344 LYS A O 1
ATOM 2702 N N . ARG A 1 345 ? 30.297 6.418 -14.477 1 90.44 345 ARG A N 1
ATOM 2703 C CA . ARG A 1 345 ? 29.938 6.523 -15.883 1 90.44 345 ARG A CA 1
ATOM 2704 C C . ARG A 1 345 ? 28.438 6.734 -16.047 1 90.44 345 ARG A C 1
ATOM 2706 O O . ARG A 1 345 ? 28 7.469 -16.938 1 90.44 345 ARG A O 1
ATOM 2713 N N . ARG A 1 346 ? 27.688 6.004 -15.312 1 92.5 346 ARG A N 1
ATOM 2714 C CA . ARG A 1 346 ? 26.266 5.918 -15.625 1 92.5 346 ARG A CA 1
ATOM 2715 C C . ARG A 1 346 ? 25.422 6.375 -14.438 1 92.5 346 ARG A C 1
ATOM 2717 O O . ARG A 1 346 ? 24.203 6.469 -14.539 1 92.5 346 ARG A O 1
ATOM 2724 N N . GLY A 1 347 ? 26.047 6.543 -13.305 1 94.38 347 GLY A N 1
ATOM 2725 C CA . GLY A 1 347 ? 25.297 6.969 -12.133 1 94.38 347 GLY A CA 1
ATOM 2726 C C . GLY A 1 347 ? 24.984 5.832 -11.18 1 94.38 347 GLY A C 1
ATOM 2727 O O . GLY A 1 347 ? 25.062 4.66 -11.555 1 94.38 347 GLY A O 1
ATOM 2728 N N . HIS A 1 348 ? 24.516 6.074 -10.016 1 95.75 348 HIS A N 1
ATOM 2729 C CA . HIS A 1 348 ? 24.328 5.148 -8.898 1 95.75 348 HIS A CA 1
ATOM 2730 C C . HIS A 1 348 ? 23.234 4.137 -9.211 1 95.75 348 HIS A C 1
ATOM 2732 O O . HIS A 1 348 ? 23.453 2.928 -9.102 1 95.75 348 HIS A O 1
ATOM 2738 N N . LYS A 1 349 ? 22.078 4.621 -9.68 1 94.81 349 LYS A N 1
ATOM 2739 C CA . LYS A 1 349 ? 20.906 3.754 -9.859 1 94.81 349 LYS A CA 1
ATOM 2740 C C . LYS A 1 349 ? 21.188 2.674 -10.898 1 94.81 349 LYS A C 1
ATOM 2742 O O . LYS A 1 349 ? 20.922 1.494 -10.672 1 94.81 349 LYS A O 1
ATOM 2747 N N . LYS A 1 350 ? 21.734 3.072 -12.008 1 94.25 350 LYS A N 1
ATOM 2748 C CA . LYS A 1 350 ? 22.047 2.115 -13.062 1 94.25 350 LYS A CA 1
ATOM 2749 C C . LYS A 1 350 ? 23.141 1.156 -12.617 1 94.25 350 LYS A C 1
ATOM 2751 O O . LYS A 1 350 ? 23.125 -0.027 -12.969 1 94.25 350 LYS A O 1
ATOM 2756 N N . ALA A 1 351 ? 24.094 1.681 -11.852 1 96.62 351 ALA A N 1
ATOM 2757 C CA . ALA A 1 351 ? 25.188 0.854 -11.344 1 96.62 351 ALA A CA 1
ATOM 2758 C C . ALA A 1 351 ? 24.656 -0.232 -10.406 1 96.62 351 ALA A C 1
ATOM 2760 O O . ALA A 1 351 ? 25.094 -1.382 -10.477 1 96.62 351 ALA A O 1
ATOM 2761 N N . ILE A 1 352 ? 23.688 0.102 -9.625 1 97.5 352 ILE A N 1
ATOM 2762 C CA . ILE A 1 352 ? 23.125 -0.842 -8.664 1 97.5 352 ILE A CA 1
ATOM 2763 C C . ILE A 1 352 ? 22.375 -1.947 -9.406 1 97.5 352 ILE A C 1
ATOM 2765 O O . ILE A 1 352 ? 22.469 -3.123 -9.039 1 97.5 352 ILE A O 1
ATOM 2769 N N . ILE A 1 353 ? 21.656 -1.603 -10.414 1 96.31 353 ILE A N 1
ATOM 2770 C CA . ILE A 1 353 ? 20.938 -2.592 -11.203 1 96.31 353 ILE A CA 1
ATOM 2771 C C . ILE A 1 353 ? 21.938 -3.551 -11.859 1 96.31 353 ILE A C 1
ATOM 2773 O O . ILE A 1 353 ? 21.688 -4.762 -11.914 1 96.31 353 ILE A O 1
ATOM 2777 N N . ALA A 1 354 ? 23.031 -3.025 -12.352 1 95.81 354 ALA A N 1
ATOM 2778 C CA . ALA A 1 354 ? 24.062 -3.855 -12.969 1 95.81 354 ALA A CA 1
ATOM 2779 C C . ALA A 1 354 ? 24.641 -4.84 -11.961 1 95.81 354 ALA A C 1
ATOM 2781 O O . ALA A 1 354 ? 24.891 -6 -12.289 1 95.81 354 ALA A O 1
ATOM 2782 N N . ILE A 1 355 ? 24.875 -4.332 -10.766 1 97.06 355 ILE A N 1
ATOM 2783 C CA . ILE A 1 355 ? 25.391 -5.203 -9.719 1 97.06 355 ILE A CA 1
ATOM 2784 C C . ILE A 1 355 ? 24.359 -6.266 -9.367 1 97.06 355 ILE A C 1
ATOM 2786 O O . ILE A 1 355 ? 24.703 -7.438 -9.18 1 97.06 355 ILE A O 1
ATOM 2790 N N . ALA A 1 356 ? 23.078 -5.879 -9.266 1 97.62 356 ALA A N 1
ATOM 2791 C CA . ALA A 1 356 ? 22.016 -6.832 -9.008 1 97.62 356 ALA A CA 1
ATOM 2792 C C . ALA A 1 356 ? 21.984 -7.93 -10.07 1 97.62 356 ALA A C 1
ATOM 2794 O O . ALA A 1 356 ? 21.828 -9.109 -9.742 1 97.62 356 ALA A O 1
ATOM 2795 N N . ARG A 1 357 ? 22.172 -7.555 -11.281 1 96.69 357 ARG A N 1
ATOM 2796 C CA . ARG A 1 357 ? 22.219 -8.508 -12.383 1 96.69 357 ARG A CA 1
ATOM 2797 C C . ARG A 1 357 ? 23.406 -9.445 -12.242 1 96.69 357 ARG A C 1
ATOM 2799 O O . ARG A 1 357 ? 23.297 -10.648 -12.484 1 96.69 357 ARG A O 1
ATOM 2806 N N . MET A 1 358 ? 24.5 -8.906 -11.898 1 96.25 358 MET A N 1
ATOM 2807 C CA . MET A 1 358 ? 25.703 -9.711 -11.68 1 96.25 358 MET A CA 1
ATOM 2808 C C . MET A 1 358 ? 25.469 -10.75 -10.594 1 96.25 358 MET A C 1
ATOM 2810 O O . MET A 1 358 ? 25.859 -11.914 -10.742 1 96.25 358 MET A O 1
ATOM 2814 N N . LEU A 1 359 ? 24.844 -10.336 -9.508 1 97.56 359 LEU A N 1
ATOM 2815 C CA . LEU A 1 359 ? 24.547 -11.25 -8.406 1 97.56 359 LEU A CA 1
ATOM 2816 C C . LEU A 1 359 ? 23.641 -12.383 -8.867 1 97.56 359 LEU A C 1
ATOM 2818 O O . LEU A 1 359 ? 23.891 -13.547 -8.539 1 97.56 359 LEU A O 1
ATOM 2822 N N . LEU A 1 360 ? 22.625 -12.07 -9.648 1 97.94 360 LEU A N 1
ATOM 2823 C CA . LEU A 1 360 ? 21.688 -13.086 -10.117 1 97.94 360 LEU A CA 1
ATOM 2824 C C . LEU A 1 360 ? 22.375 -14.039 -11.102 1 97.94 360 LEU A C 1
ATOM 2826 O O . LEU A 1 360 ? 22.109 -15.242 -11.094 1 97.94 360 LEU A O 1
ATOM 2830 N N . THR A 1 361 ? 23.234 -13.516 -11.93 1 97.44 361 THR A N 1
ATOM 2831 C CA . THR A 1 361 ? 24 -14.344 -12.836 1 97.44 361 THR A CA 1
ATOM 2832 C C . THR A 1 361 ? 24.891 -15.32 -12.062 1 97.44 361 THR A C 1
ATOM 2834 O O . THR A 1 361 ? 24.969 -16.5 -12.414 1 97.44 361 THR A O 1
ATOM 2837 N N . ALA A 1 362 ? 25.5 -14.797 -11.062 1 97.5 362 ALA A N 1
ATOM 2838 C CA . ALA A 1 362 ? 26.312 -15.656 -10.211 1 97.5 362 ALA A CA 1
ATOM 2839 C C . ALA A 1 362 ? 25.469 -16.766 -9.594 1 97.5 362 ALA A C 1
ATOM 2841 O O . ALA A 1 362 ? 25.891 -17.938 -9.578 1 97.5 362 ALA A O 1
ATOM 2842 N N . ILE A 1 363 ? 24.297 -16.453 -9.125 1 98.25 363 ILE A N 1
ATOM 2843 C CA . ILE A 1 363 ? 23.406 -17.422 -8.5 1 98.25 363 ILE A CA 1
ATOM 2844 C C . ILE A 1 363 ? 23.016 -18.484 -9.523 1 98.25 363 ILE A C 1
ATOM 2846 O O . ILE A 1 363 ? 23 -19.688 -9.211 1 98.25 363 ILE A O 1
ATOM 2850 N N . TYR A 1 364 ? 22.688 -18.031 -10.742 1 98.12 364 TYR A N 1
ATOM 2851 C CA . TYR A 1 364 ? 22.375 -18.953 -11.828 1 98.12 364 TYR A CA 1
ATOM 2852 C C . TYR A 1 364 ? 23.484 -19.969 -12.023 1 98.12 364 TYR A C 1
ATOM 2854 O O . TYR A 1 364 ? 23.234 -21.172 -12.07 1 98.12 364 TYR A O 1
ATOM 2862 N N . ASN A 1 365 ? 24.672 -19.516 -12.062 1 96.94 365 ASN A N 1
ATOM 2863 C CA . ASN A 1 365 ? 25.828 -20.359 -12.344 1 96.94 365 ASN A CA 1
ATOM 2864 C C . ASN A 1 365 ? 26.125 -21.297 -11.172 1 96.94 365 ASN A C 1
ATOM 2866 O O . ASN A 1 365 ? 26.453 -22.469 -11.367 1 96.94 365 ASN A O 1
ATOM 2870 N N . ILE A 1 366 ? 26 -20.734 -10.016 1 96.94 366 ILE A N 1
ATOM 2871 C CA . ILE A 1 366 ? 26.266 -21.5 -8.805 1 96.94 366 ILE A CA 1
ATOM 2872 C C . ILE A 1 366 ? 25.281 -22.656 -8.695 1 96.94 366 ILE A C 1
ATOM 2874 O O . ILE A 1 366 ? 25.672 -23.781 -8.359 1 96.94 366 ILE A O 1
ATOM 2878 N N . LEU A 1 367 ? 24.047 -22.453 -8.953 1 97.94 367 LEU A N 1
ATOM 2879 C CA . LEU A 1 367 ? 23.016 -23.484 -8.875 1 97.94 367 LEU A CA 1
ATOM 2880 C C . LEU A 1 367 ? 23.156 -24.469 -10.031 1 97.94 367 LEU A C 1
ATOM 2882 O O . LEU A 1 367 ? 22.969 -25.672 -9.859 1 97.94 367 LEU A O 1
ATOM 2886 N N . LYS A 1 368 ? 23.453 -23.953 -11.227 1 97.69 368 LYS A N 1
ATOM 2887 C CA . LYS A 1 368 ? 23.578 -24.797 -12.414 1 97.69 368 LYS A CA 1
ATOM 2888 C C . LYS A 1 368 ? 24.766 -25.734 -12.281 1 97.69 368 LYS A C 1
ATOM 2890 O O . LYS A 1 368 ? 24.656 -26.922 -12.602 1 97.69 368 LYS A O 1
ATOM 2895 N N . LYS A 1 369 ? 25.859 -25.25 -11.719 1 96.62 369 LYS A N 1
ATOM 2896 C CA . LYS A 1 369 ? 27.109 -26 -11.664 1 96.62 369 LYS A CA 1
ATOM 2897 C C . LYS A 1 369 ? 27.297 -26.656 -10.305 1 96.62 369 LYS A C 1
ATOM 2899 O O . LYS A 1 369 ? 28.203 -27.484 -10.117 1 96.62 369 LYS A O 1
ATOM 2904 N N . ASN A 1 370 ? 26.516 -26.312 -9.375 1 96.69 370 ASN A N 1
ATOM 2905 C CA . ASN A 1 370 ? 26.625 -26.812 -8.008 1 96.69 370 ASN A CA 1
ATOM 2906 C C . ASN A 1 370 ? 28 -26.531 -7.414 1 96.69 370 ASN A C 1
ATOM 2908 O O . ASN A 1 370 ? 28.672 -27.438 -6.906 1 96.69 370 ASN A O 1
ATOM 2912 N N . GLU A 1 371 ? 28.469 -25.281 -7.562 1 95.94 371 GLU A N 1
ATOM 2913 C CA . GLU A 1 371 ? 29.75 -24.812 -7.047 1 95.94 371 GLU A CA 1
ATOM 2914 C C . GLU A 1 371 ? 29.578 -23.484 -6.305 1 95.94 371 GLU A C 1
ATOM 2916 O O . GLU A 1 371 ? 28.719 -22.672 -6.652 1 95.94 371 GLU A O 1
ATOM 2921 N N . PRO A 1 372 ? 30.406 -23.281 -5.316 1 96.25 372 PRO A N 1
ATOM 2922 C CA . PRO A 1 372 ? 30.312 -22.031 -4.566 1 96.25 372 PRO A CA 1
ATOM 2923 C C . PRO A 1 372 ? 30.781 -20.812 -5.371 1 96.25 372 PRO A C 1
ATOM 2925 O O . PRO A 1 372 ? 31.375 -20.969 -6.438 1 96.25 372 PRO A O 1
ATOM 2928 N N . TYR A 1 373 ? 30.469 -19.719 -4.855 1 95.62 373 TYR A N 1
ATOM 2929 C CA . TYR A 1 373 ? 30.875 -18.469 -5.465 1 95.62 373 TYR A CA 1
ATOM 2930 C C . TYR A 1 373 ? 32.406 -18.375 -5.555 1 95.62 373 TYR A C 1
ATOM 2932 O O . TYR A 1 373 ? 33.094 -18.734 -4.605 1 95.62 373 TYR A O 1
ATOM 2940 N N . ASN A 1 374 ? 32.844 -17.922 -6.711 1 93.5 374 ASN A N 1
ATOM 2941 C CA . ASN A 1 374 ? 34.281 -17.734 -6.973 1 93.5 374 ASN A CA 1
ATOM 2942 C C . ASN A 1 374 ? 34.562 -16.297 -7.414 1 93.5 374 ASN A C 1
ATOM 2944 O O . ASN A 1 374 ? 34.281 -15.93 -8.555 1 93.5 374 ASN A O 1
ATOM 2948 N N . PRO A 1 375 ? 35.156 -15.5 -6.539 1 90.94 375 PRO A N 1
ATOM 2949 C CA . PRO A 1 375 ? 35.406 -14.094 -6.859 1 90.94 375 PRO A CA 1
ATOM 2950 C C . PRO A 1 375 ? 36.312 -13.914 -8.078 1 90.94 375 PRO A C 1
ATOM 2952 O O . PRO A 1 375 ? 36.219 -12.898 -8.773 1 90.94 375 PRO A O 1
ATOM 2955 N N . GLU A 1 376 ? 37.156 -14.844 -8.383 1 87.44 376 GLU A N 1
ATOM 2956 C CA . GLU A 1 376 ? 38.125 -14.734 -9.469 1 87.44 376 GLU A CA 1
ATOM 2957 C C . GLU A 1 376 ? 37.438 -14.672 -10.828 1 87.44 376 GLU A C 1
ATOM 2959 O O . GLU A 1 376 ? 37.969 -14.07 -11.766 1 87.44 376 GLU A O 1
ATOM 2964 N N . LEU A 1 377 ? 36.312 -15.234 -10.867 1 81.94 377 LEU A N 1
ATOM 2965 C CA . LEU A 1 377 ? 35.562 -15.258 -12.117 1 81.94 377 LEU A CA 1
ATOM 2966 C C . LEU A 1 377 ? 35 -13.883 -12.445 1 81.94 377 LEU A C 1
ATOM 2968 O O . LEU A 1 377 ? 34.656 -13.594 -13.594 1 81.94 377 LEU A O 1
ATOM 2972 N N . TYR A 1 378 ? 35 -13.062 -11.438 1 78.56 378 TYR A N 1
ATOM 2973 C CA . TYR A 1 378 ? 34.375 -11.766 -11.625 1 78.56 378 TYR A CA 1
ATOM 2974 C C . TYR A 1 378 ? 35.375 -10.641 -11.555 1 78.56 378 TYR A C 1
ATOM 2976 O O . TYR A 1 378 ? 35.031 -9.469 -11.727 1 78.56 378 TYR A O 1
ATOM 2984 N N . ARG A 1 379 ? 36.625 -10.906 -11.203 1 67.06 379 ARG A N 1
ATOM 2985 C CA . ARG A 1 379 ? 37.719 -9.93 -11.25 1 67.06 379 ARG A CA 1
ATOM 2986 C C . ARG A 1 379 ? 38.125 -9.633 -12.688 1 67.06 379 ARG A C 1
ATOM 2988 O O . ARG A 1 379 ? 38.5 -8.508 -13.016 1 67.06 379 ARG A O 1
ATOM 2995 N N . LYS A 1 380 ? 38.188 -10.672 -13.547 1 53.78 380 LYS A N 1
ATOM 2996 C CA . LYS A 1 380 ? 38.781 -10.539 -14.875 1 53.78 380 LYS A CA 1
ATOM 2997 C C . LYS A 1 380 ? 38 -9.555 -15.734 1 53.78 380 LYS A C 1
ATOM 2999 O O . LYS A 1 380 ? 38.531 -8.969 -16.672 1 53.78 380 LYS A O 1
ATOM 3004 N N . SER A 1 381 ? 36.781 -9.547 -15.57 1 49 381 SER A N 1
ATOM 3005 C CA . SER A 1 381 ? 35.938 -8.867 -16.547 1 49 381 SER A CA 1
ATOM 3006 C C . SER A 1 381 ? 36.062 -7.348 -16.438 1 49 381 SER A C 1
ATOM 3008 O O . SER A 1 381 ? 35.375 -6.605 -17.141 1 49 381 SER A O 1
ATOM 3010 N N . ASP A 1 382 ? 36.781 -6.98 -15.445 1 44.5 382 ASP A N 1
ATOM 3011 C CA . ASP A 1 382 ? 36.906 -5.535 -15.258 1 44.5 382 ASP A CA 1
ATOM 3012 C C . ASP A 1 382 ? 37.531 -4.871 -16.469 1 44.5 382 ASP A C 1
ATOM 3014 O O . ASP A 1 382 ? 37.75 -3.656 -16.484 1 44.5 382 ASP A O 1
ATOM 3018 N N . LEU A 1 383 ? 38.281 -5.664 -17.219 1 42.69 383 LEU A N 1
ATOM 3019 C CA . LEU A 1 383 ? 38.969 -4.918 -18.25 1 42.69 383 LEU A CA 1
ATOM 3020 C C . LEU A 1 383 ? 38 -4.477 -19.359 1 42.69 383 LEU A C 1
ATOM 3022 O O . LEU A 1 383 ? 37.156 -5.254 -19.781 1 42.69 383 LEU A O 1
ATOM 3026 N N . PRO A 1 384 ? 37.781 -3.289 -19.469 1 39.28 384 PRO A N 1
ATOM 3027 C CA . PRO A 1 384 ? 37 -2.885 -20.641 1 39.28 384 PRO A CA 1
ATOM 3028 C C . PRO A 1 384 ? 37.312 -3.715 -21.875 1 39.28 384 PRO A C 1
ATOM 3030 O O . PRO A 1 384 ? 38.438 -4.238 -22 1 39.28 384 PRO A O 1
ATOM 3033 N N . PRO A 1 385 ? 36.406 -4.527 -22.453 1 33.72 385 PRO A N 1
ATOM 3034 C CA . PRO A 1 385 ? 36.969 -5.039 -23.703 1 33.72 385 PRO A CA 1
ATOM 3035 C C . PRO A 1 385 ? 38 -4.102 -24.297 1 33.72 385 PRO A C 1
ATOM 3037 O O . PRO A 1 385 ? 37.906 -2.881 -24.156 1 33.72 385 PRO A O 1
ATOM 3040 N N . ALA A 1 386 ? 39.25 -4.566 -24.375 1 36.19 386 ALA A N 1
ATOM 3041 C CA . ALA A 1 386 ? 40.219 -3.734 -25.078 1 36.19 386 ALA A CA 1
ATOM 3042 C C . ALA A 1 386 ? 39.562 -2.93 -26.188 1 36.19 386 ALA A C 1
ATOM 3044 O O . ALA A 1 386 ? 38.812 -1.989 -25.922 1 36.19 386 ALA A O 1
ATOM 3045 N N . HIS A 1 387 ? 40.125 -3 -27.422 1 33.81 387 HIS A N 1
ATOM 3046 C CA . HIS A 1 387 ? 39.875 -2.289 -28.672 1 33.81 387 HIS A CA 1
ATOM 3047 C C . HIS A 1 387 ? 38.531 -2.695 -29.281 1 33.81 387 HIS A C 1
ATOM 3049 O O . HIS A 1 387 ? 38.25 -3.887 -29.422 1 33.81 387 HIS A O 1
ATOM 3055 N N . ARG A 1 388 ? 37.438 -2.18 -28.891 1 38.03 388 ARG A N 1
ATOM 3056 C CA . ARG A 1 388 ? 36.344 -2.299 -29.859 1 38.03 388 ARG A CA 1
ATOM 3057 C C . ARG A 1 388 ? 36.906 -2.422 -31.281 1 38.03 388 ARG A C 1
ATOM 3059 O O . ARG A 1 388 ? 37.438 -1.462 -31.828 1 38.03 388 ARG A O 1
ATOM 3066 N N . GLU A 1 389 ? 37.531 -3.518 -31.562 1 36.66 389 GLU A N 1
ATOM 3067 C CA . GLU A 1 389 ? 37.969 -3.646 -32.969 1 36.66 389 GLU A CA 1
ATOM 3068 C C . GLU A 1 389 ? 36.812 -3.33 -33.906 1 36.66 389 GLU A C 1
ATOM 3070 O O . GLU A 1 389 ? 35.781 -4 -33.906 1 36.66 389 GLU A O 1
ATOM 3075 N N . VAL A 1 390 ? 36.562 -2.023 -34.031 1 42.62 390 VAL A N 1
ATOM 3076 C CA . VAL A 1 390 ? 35.719 -1.593 -35.125 1 42.62 390 VAL A CA 1
ATOM 3077 C C . VAL A 1 390 ? 36.062 -2.393 -36.406 1 42.62 390 VAL A C 1
ATOM 3079 O O . VAL A 1 390 ? 37.219 -2.463 -36.781 1 42.62 390 VAL A O 1
ATOM 3082 N N . SER A 1 391 ? 35.344 -3.389 -36.656 1 44.69 391 SER A N 1
ATOM 3083 C CA . SER A 1 391 ? 35.625 -4.098 -37.906 1 44.69 391 SER A CA 1
ATOM 3084 C C . SER A 1 391 ? 35.969 -3.127 -39.031 1 44.69 391 SER A C 1
ATOM 3086 O O . SER A 1 391 ? 35.625 -1.949 -38.969 1 44.69 391 SER A O 1
ATOM 3088 N N . VAL A 1 392 ? 36.844 -3.547 -39.812 1 54.38 392 VAL A N 1
ATOM 3089 C CA . VAL A 1 392 ? 37.219 -2.721 -40.969 1 54.38 392 VAL A CA 1
ATOM 3090 C C . VAL A 1 392 ? 35.969 -2.18 -41.625 1 54.38 392 VAL A C 1
ATOM 3092 O O . VAL A 1 392 ? 35.906 -0.997 -41.969 1 54.38 392 VAL A O 1
ATOM 3095 N N . ALA A 1 393 ? 34.969 -3.041 -41.656 1 55.03 393 ALA A N 1
ATOM 3096 C CA . ALA A 1 393 ? 33.719 -2.646 -42.281 1 55.03 393 ALA A CA 1
ATOM 3097 C C . ALA A 1 393 ? 32.969 -1.622 -41.438 1 55.03 393 ALA A C 1
ATOM 3099 O O . ALA A 1 393 ? 32.438 -0.636 -41.969 1 55.03 393 ALA A O 1
ATOM 3100 N N . GLU A 1 394 ? 33 -1.771 -40.219 1 53.03 394 GLU A N 1
ATOM 3101 C CA . GLU A 1 394 ? 32.312 -0.836 -39.344 1 53.03 394 GLU A CA 1
ATOM 3102 C C . GLU A 1 394 ? 33.062 0.475 -39.219 1 53.03 394 GLU A C 1
ATOM 3104 O O . GLU A 1 394 ? 32.469 1.554 -39.219 1 53.03 394 GLU A O 1
ATOM 3109 N N . ALA A 1 395 ? 34.344 0.375 -39.062 1 61.06 395 ALA A N 1
ATOM 3110 C CA . ALA A 1 395 ? 35.188 1.55 -39.125 1 61.06 395 ALA A CA 1
ATOM 3111 C C . ALA A 1 395 ? 35.031 2.322 -40.406 1 61.06 395 ALA A C 1
ATOM 3113 O O . ALA A 1 395 ? 34.938 3.553 -40.406 1 61.06 395 ALA A O 1
ATOM 3114 N N . VAL A 1 396 ? 34.938 1.482 -41.5 1 62.62 396 VAL A N 1
ATOM 3115 C CA . VAL A 1 396 ? 34.688 2.064 -42.812 1 62.62 396 VAL A CA 1
ATOM 3116 C C . VAL A 1 396 ? 33.312 2.738 -42.812 1 62.62 396 VAL A C 1
ATOM 3118 O O . VAL A 1 396 ? 33.156 3.865 -43.281 1 62.62 396 VAL A O 1
ATOM 3121 N N . PHE A 1 397 ? 32.406 2.111 -42.219 1 61.12 397 PHE A N 1
ATOM 3122 C CA . PHE A 1 397 ? 31.031 2.617 -42.188 1 61.12 397 PHE A CA 1
ATOM 3123 C C . PHE A 1 397 ? 30.938 3.879 -41.344 1 61.12 397 PHE A C 1
ATOM 3125 O O . PHE A 1 397 ? 30.328 4.871 -41.75 1 61.12 397 PHE A O 1
ATOM 3132 N N . ILE A 1 398 ? 31.516 3.918 -40.25 1 56.31 398 ILE A N 1
ATOM 3133 C CA . ILE A 1 398 ? 31.516 5.07 -39.375 1 56.31 398 ILE A CA 1
ATOM 3134 C C . ILE A 1 398 ? 32.219 6.242 -40.031 1 56.31 398 ILE A C 1
ATOM 3136 O O . ILE A 1 398 ? 31.734 7.379 -40 1 56.31 398 ILE A O 1
ATOM 3140 N N . LEU A 1 399 ? 33.344 5.879 -40.594 1 60.12 399 LEU A N 1
ATOM 3141 C CA . LEU A 1 399 ? 34.125 6.906 -41.25 1 60.12 399 LEU A CA 1
ATOM 3142 C C . LEU A 1 399 ? 33.406 7.441 -42.469 1 60.12 399 LEU A C 1
ATOM 3144 O O . LEU A 1 399 ? 33.375 8.648 -42.719 1 60.12 399 LEU A O 1
ATOM 3148 N N . GLN A 1 400 ? 32.719 6.473 -43.125 1 60.31 400 GLN A N 1
ATOM 3149 C CA . GLN A 1 400 ? 31.938 6.891 -44.281 1 60.31 400 GLN A CA 1
ATOM 3150 C C . GLN A 1 400 ? 30.766 7.781 -43.906 1 60.31 400 GLN A C 1
ATOM 3152 O O . GLN A 1 400 ? 30.484 8.781 -44.562 1 60.31 400 GLN A O 1
ATOM 3157 N N . ARG A 1 401 ? 30.234 7.555 -42.875 1 58.34 401 ARG A N 1
ATOM 3158 C CA . ARG A 1 401 ? 29.078 8.328 -42.406 1 58.34 401 ARG A CA 1
ATOM 3159 C C . ARG A 1 401 ? 29.516 9.703 -41.906 1 58.34 401 ARG A C 1
ATOM 3161 O O . ARG A 1 401 ? 28.75 10.664 -41.969 1 58.34 401 ARG A O 1
ATOM 3168 N N . GLN A 1 402 ? 30.703 9.75 -41.438 1 57.81 402 GLN A N 1
ATOM 3169 C CA . GLN A 1 402 ? 31.266 11.039 -41.031 1 57.81 402 GLN A CA 1
ATOM 3170 C C . GLN A 1 402 ? 31.906 11.75 -42.219 1 57.81 402 GLN A C 1
ATOM 3172 O O . GLN A 1 402 ? 32.594 12.773 -42.062 1 57.81 402 GLN A O 1
ATOM 3177 N N . GLY A 1 403 ? 31.672 11.266 -43.312 1 61.47 403 GLY A N 1
ATOM 3178 C CA . GLY A 1 403 ? 32.062 11.938 -44.562 1 61.47 403 GLY A CA 1
ATOM 3179 C C . GLY A 1 403 ? 33.438 11.57 -45.031 1 61.47 403 GLY A C 1
ATOM 3180 O O . GLY A 1 403 ? 34.031 12.242 -45.875 1 61.47 403 GLY A O 1
ATOM 3181 N N . TYR A 1 404 ? 34.062 10.578 -44.375 1 60.25 404 TYR A N 1
ATOM 3182 C CA . TYR A 1 404 ? 35.375 10.188 -44.812 1 60.25 404 TYR A CA 1
ATOM 3183 C C . TYR A 1 404 ? 35.312 9.156 -45.938 1 60.25 404 TYR A C 1
ATOM 3185 O O . TYR A 1 404 ? 34.375 8.352 -46 1 60.25 404 TYR A O 1
ATOM 3193 N N . ILE A 1 405 ? 35.969 9.266 -47.062 1 61.91 405 ILE A N 1
ATOM 3194 C CA . ILE A 1 405 ? 36.125 8.273 -48.156 1 61.91 405 ILE A CA 1
ATOM 3195 C C . ILE A 1 405 ? 37.188 7.258 -47.781 1 61.91 405 ILE A C 1
ATOM 3197 O O . ILE A 1 405 ? 38.344 7.621 -47.562 1 61.91 405 ILE A O 1
ATOM 3201 N N . VAL A 1 406 ? 36.844 6.043 -47.219 1 60.47 406 VAL A N 1
ATOM 3202 C CA . VAL A 1 406 ? 37.812 5.02 -46.75 1 60.47 406 VAL A CA 1
ATOM 3203 C C . VAL A 1 406 ? 38.062 4.043 -47.906 1 60.47 406 VAL A C 1
ATOM 3205 O O . VAL A 1 406 ? 37.125 3.422 -48.438 1 60.47 406 VAL A O 1
ATOM 3208 N N . SER A 1 407 ? 39.094 4.113 -48.688 1 62.84 407 SER A N 1
ATOM 3209 C CA . SER A 1 407 ? 39.469 3.219 -49.781 1 62.84 407 SER A CA 1
ATOM 3210 C C . SER A 1 407 ? 40.531 2.215 -49.312 1 62.84 407 SER A C 1
ATOM 3212 O O . SER A 1 407 ? 41.406 2.543 -48.531 1 62.84 407 SER A O 1
ATOM 3214 N N . PRO A 1 408 ? 40.25 0.936 -49.5 1 55 408 PRO A N 1
ATOM 3215 C CA . PRO A 1 408 ? 41.25 -0.051 -49.125 1 55 408 PRO A CA 1
ATOM 3216 C C . PRO A 1 408 ? 42.625 0.255 -49.719 1 55 408 PRO A C 1
ATOM 3218 O O . PRO A 1 408 ? 42.719 0.855 -50.812 1 55 408 PRO A O 1
ATOM 3221 N N . ALA A 1 409 ? 43.625 0.303 -48.969 1 56.28 409 ALA A N 1
ATOM 3222 C CA . ALA A 1 409 ? 44.969 0.563 -49.469 1 56.28 409 ALA A CA 1
ATOM 3223 C C . ALA A 1 409 ? 45.281 -0.361 -50.656 1 56.28 409 ALA A C 1
ATOM 3225 O O . ALA A 1 409 ? 44.844 -1.517 -50.688 1 56.28 409 ALA A O 1
ATOM 3226 N N . PRO A 1 410 ? 45.688 0.236 -51.656 1 51.62 410 PRO A N 1
ATOM 3227 C CA . PRO A 1 410 ? 46.094 -0.601 -52.781 1 51.62 410 PRO A CA 1
ATOM 3228 C C . PRO A 1 410 ? 47 -1.764 -52.375 1 51.62 410 PRO A C 1
ATOM 3230 O O . PRO A 1 410 ? 47.719 -1.659 -51.375 1 51.62 410 PRO A O 1
ATOM 3233 N N . ALA A 1 411 ? 46.594 -2.969 -52.594 1 55.03 411 ALA A N 1
ATOM 3234 C CA . ALA A 1 411 ? 47.438 -4.125 -52.438 1 55.03 411 ALA A CA 1
ATOM 3235 C C . ALA A 1 411 ? 48.875 -3.811 -52.844 1 55.03 411 ALA A C 1
ATOM 3237 O O . ALA A 1 411 ? 49.094 -3.172 -53.875 1 55.03 411 ALA A O 1
ATOM 3238 N N . PRO A 1 412 ? 49.844 -4.098 -51.969 1 48.75 412 PRO A N 1
ATOM 3239 C CA . PRO A 1 412 ? 51.188 -3.838 -52.5 1 48.75 412 PRO A CA 1
ATOM 3240 C C . PRO A 1 412 ? 51.406 -4.488 -53.875 1 48.75 412 PRO A C 1
ATOM 3242 O O . PRO A 1 412 ? 50.781 -5.508 -54.188 1 48.75 412 PRO A O 1
ATOM 3245 N N . MET B 1 1 ? 5.316 47.625 -11.75 1 54.62 1 MET B N 1
ATOM 3246 C CA . MET B 1 1 ? 5.98 47.031 -10.594 1 54.62 1 MET B CA 1
ATOM 3247 C C . MET B 1 1 ? 4.992 46.25 -9.742 1 54.62 1 MET B C 1
ATOM 3249 O O . MET B 1 1 ? 3.834 46.625 -9.602 1 54.62 1 MET B O 1
ATOM 3253 N N . LEU B 1 2 ? 5.215 44.969 -9.43 1 71.25 2 LEU B N 1
ATOM 3254 C CA . LEU B 1 2 ? 4.262 44.156 -8.68 1 71.25 2 LEU B CA 1
ATOM 3255 C C . LEU B 1 2 ? 3.947 44.781 -7.332 1 71.25 2 LEU B C 1
ATOM 3257 O O . LEU B 1 2 ? 4.82 45.406 -6.711 1 71.25 2 LEU B O 1
ATOM 3261 N N . LYS B 1 3 ? 2.707 45 -7.039 1 85.31 3 LYS B N 1
ATOM 3262 C CA . LYS B 1 3 ? 2.266 45.531 -5.762 1 85.31 3 LYS B CA 1
ATOM 3263 C C . LYS B 1 3 ? 2.85 44.75 -4.59 1 85.31 3 LYS B C 1
ATOM 3265 O O . LYS B 1 3 ? 2.918 43.531 -4.637 1 85.31 3 LYS B O 1
ATOM 3270 N N . ILE B 1 4 ? 3.457 45.531 -3.672 1 90.06 4 ILE B N 1
ATOM 3271 C CA . ILE B 1 4 ? 3.998 44.906 -2.459 1 90.06 4 ILE B CA 1
ATOM 3272 C C . ILE B 1 4 ? 2.873 44.688 -1.448 1 90.06 4 ILE B C 1
ATOM 3274 O O . ILE B 1 4 ? 2.293 45.656 -0.938 1 90.06 4 ILE B O 1
ATOM 3278 N N . ALA B 1 5 ? 2.533 43.438 -1.207 1 92.19 5 ALA B N 1
ATOM 3279 C CA . ALA B 1 5 ? 1.456 43.094 -0.291 1 92.19 5 ALA B CA 1
ATOM 3280 C C . ALA B 1 5 ? 1.965 43 1.145 1 92.19 5 ALA B C 1
ATOM 3282 O O . ALA B 1 5 ? 1.25 43.344 2.088 1 92.19 5 ALA B O 1
ATOM 3283 N N . TYR B 1 6 ? 3.227 42.562 1.305 1 95.81 6 TYR B N 1
ATOM 3284 C CA . TYR B 1 6 ? 3.85 42.406 2.613 1 95.81 6 TYR B CA 1
ATOM 3285 C C . TYR B 1 6 ? 5.176 43.156 2.686 1 95.81 6 TYR B C 1
ATOM 3287 O O . TYR B 1 6 ? 6.207 42.656 2.246 1 95.81 6 TYR B O 1
ATOM 3295 N N . PRO B 1 7 ? 5.156 44.312 3.188 1 96.31 7 PRO B N 1
ATOM 3296 C CA . PRO B 1 7 ? 6.391 45.094 3.246 1 96.31 7 PRO B CA 1
ATOM 3297 C C . PRO B 1 7 ? 7.504 44.375 4.016 1 96.31 7 PRO B C 1
ATOM 3299 O O . PRO B 1 7 ? 8.688 44.562 3.697 1 96.31 7 PRO B O 1
ATOM 3302 N N . VAL B 1 8 ? 7.059 43.656 5.109 1 98.19 8 VAL B N 1
ATOM 3303 C CA . VAL B 1 8 ? 7.992 42.812 5.844 1 98.19 8 VAL B CA 1
ATOM 3304 C C . VAL B 1 8 ? 7.453 41.375 5.902 1 98.19 8 VAL B C 1
ATOM 3306 O O . VAL B 1 8 ? 6.359 41.125 6.414 1 98.19 8 VAL B O 1
ATOM 3309 N N . CYS B 1 9 ? 8.242 40.469 5.328 1 98.38 9 CYS B N 1
ATOM 3310 C CA . CYS B 1 9 ? 7.812 39.062 5.336 1 98.38 9 CYS B CA 1
ATOM 3311 C C . CYS B 1 9 ? 9.008 38.125 5.352 1 98.38 9 CYS B C 1
ATOM 3313 O O . CYS B 1 9 ? 10.148 38.562 5.164 1 98.38 9 CYS B O 1
ATOM 3315 N N . CYS B 1 10 ? 8.758 36.875 5.637 1 98.56 10 CYS B N 1
ATOM 3316 C CA . CYS B 1 10 ? 9.82 35.906 5.734 1 98.56 10 CYS B CA 1
ATOM 3317 C C . CYS B 1 10 ? 9.5 34.656 4.891 1 98.56 10 CYS B C 1
ATOM 3319 O O . CYS B 1 10 ? 8.375 34.156 4.914 1 98.56 10 CYS B O 1
ATOM 3321 N N . GLY B 1 11 ? 10.414 34.281 4.051 1 97.44 11 GLY B N 1
ATOM 3322 C CA . GLY B 1 11 ? 10.383 32.969 3.387 1 97.44 11 GLY B CA 1
ATOM 3323 C C . GLY B 1 11 ? 11.234 31.938 4.082 1 97.44 11 GLY B C 1
ATOM 3324 O O . GLY B 1 11 ? 12.352 32.219 4.508 1 97.44 11 GLY B O 1
ATOM 3325 N N . MET B 1 12 ? 10.68 30.688 4.223 1 97.06 12 MET B N 1
ATOM 3326 C CA . MET B 1 12 ? 11.422 29.625 4.906 1 97.06 12 MET B CA 1
ATOM 3327 C C . MET B 1 12 ? 11.562 28.406 4.012 1 97.06 12 MET B C 1
ATOM 3329 O O . MET B 1 12 ? 10.57 27.891 3.498 1 97.06 12 MET B O 1
ATOM 3333 N N . ASP B 1 13 ? 12.758 27.969 3.834 1 94.56 13 ASP B N 1
ATOM 3334 C CA . ASP B 1 13 ? 13.078 26.656 3.268 1 94.56 13 ASP B CA 1
ATOM 3335 C C . ASP B 1 13 ? 13.25 25.609 4.367 1 94.56 13 ASP B C 1
ATOM 3337 O O . ASP B 1 13 ? 14.227 25.641 5.121 1 94.56 13 ASP B O 1
ATOM 3341 N N . VAL B 1 14 ? 12.32 24.656 4.371 1 95.62 14 VAL B N 1
ATOM 3342 C CA . VAL B 1 14 ? 12.195 23.766 5.523 1 95.62 14 VAL B CA 1
ATOM 3343 C C . VAL B 1 14 ? 12.797 22.391 5.191 1 95.62 14 VAL B C 1
ATOM 3345 O O . VAL B 1 14 ? 12.477 21.812 4.156 1 95.62 14 VAL B O 1
ATOM 3348 N N . HIS B 1 15 ? 13.688 21.922 6.059 1 94.12 15 HIS B N 1
ATOM 3349 C CA . HIS B 1 15 ? 14.258 20.594 6.016 1 94.12 15 HIS B CA 1
ATOM 3350 C C . HIS B 1 15 ? 13.938 19.812 7.285 1 94.12 15 HIS B C 1
ATOM 3352 O O . HIS B 1 15 ? 13.281 20.328 8.188 1 94.12 15 HIS B O 1
ATOM 3358 N N . LYS B 1 16 ? 14.336 18.594 7.312 1 93.69 16 LYS B N 1
ATOM 3359 C CA . LYS B 1 16 ? 14.062 17.719 8.453 1 93.69 16 LYS B CA 1
ATOM 3360 C C . LYS B 1 16 ? 14.719 18.266 9.719 1 93.69 16 LYS B C 1
ATOM 3362 O O . LYS B 1 16 ? 14.062 18.406 10.758 1 93.69 16 LYS B O 1
ATOM 3367 N N . SER B 1 17 ? 15.992 18.719 9.625 1 95.56 17 SER B N 1
ATOM 3368 C CA . SER B 1 17 ? 16.781 18.984 10.82 1 95.56 17 SER B CA 1
ATOM 3369 C C . SER B 1 17 ? 17 20.484 11.008 1 95.56 17 SER B C 1
ATOM 3371 O O . SER B 1 17 ? 17.438 20.938 12.07 1 95.56 17 SER B O 1
ATOM 3373 N N . PHE B 1 18 ? 16.719 21.234 9.891 1 96.5 18 PHE B N 1
ATOM 3374 C CA . PHE B 1 18 ? 16.953 22.672 9.984 1 96.5 18 PHE B CA 1
ATOM 3375 C C . PHE B 1 18 ? 16.062 23.422 9.008 1 96.5 18 PHE B C 1
ATOM 3377 O O . PHE B 1 18 ? 15.375 22.812 8.18 1 96.5 18 PHE B O 1
ATOM 3384 N N . LEU B 1 19 ? 15.945 24.719 9.211 1 97.19 19 LEU B N 1
ATOM 3385 C CA . LEU B 1 19 ? 15.289 25.609 8.258 1 97.19 19 LEU B CA 1
ATOM 3386 C C . LEU B 1 19 ? 16.156 26.844 8 1 97.19 19 LEU B C 1
ATOM 3388 O O . LEU B 1 19 ? 16.969 27.219 8.836 1 97.19 19 LEU B O 1
ATOM 3392 N N . VAL B 1 20 ? 16.031 27.344 6.824 1 97.81 20 VAL B N 1
ATOM 3393 C CA . VAL B 1 20 ? 16.625 28.641 6.492 1 97.81 20 VAL B CA 1
ATOM 3394 C C . VAL B 1 20 ? 15.539 29.688 6.309 1 97.81 20 VAL B C 1
ATOM 3396 O O . VAL B 1 20 ? 14.602 29.484 5.531 1 97.81 20 VAL B O 1
ATOM 3399 N N . ALA B 1 21 ? 15.672 30.719 7.102 1 98.38 21 ALA B N 1
ATOM 3400 C CA . ALA B 1 21 ? 14.711 31.812 7.055 1 98.38 21 ALA B CA 1
ATOM 3401 C C . ALA B 1 21 ? 15.32 33.062 6.418 1 98.38 21 ALA B C 1
ATOM 3403 O O . ALA B 1 21 ? 16.469 33.406 6.703 1 98.38 21 ALA B O 1
ATOM 3404 N N . CYS B 1 22 ? 14.578 33.656 5.543 1 98.31 22 CYS B N 1
ATOM 3405 C CA . CYS B 1 22 ? 14.992 34.906 4.902 1 98.31 22 CYS B CA 1
ATOM 3406 C C . CYS B 1 22 ? 13.922 35.969 5.059 1 98.31 22 CYS B C 1
ATOM 3408 O O . CYS B 1 22 ? 12.82 35.844 4.52 1 98.31 22 CYS B O 1
ATOM 3410 N N . ILE B 1 23 ? 14.25 37.031 5.738 1 98.62 23 ILE B N 1
ATOM 3411 C CA . ILE B 1 23 ? 13.352 38.156 5.902 1 98.62 23 ILE B CA 1
ATOM 3412 C C . ILE B 1 23 ? 13.578 39.156 4.781 1 98.62 23 ILE B C 1
ATOM 3414 O O . ILE B 1 23 ? 14.711 39.562 4.527 1 98.62 23 ILE B O 1
ATOM 3418 N N . ALA B 1 24 ? 12.57 39.5 4.125 1 98.12 24 ALA B N 1
ATOM 3419 C CA . ALA B 1 24 ? 12.57 40.562 3.145 1 98.12 24 ALA B CA 1
ATOM 3420 C C . ALA B 1 24 ? 11.891 41.812 3.703 1 98.12 24 ALA B C 1
ATOM 3422 O O . ALA B 1 24 ? 10.711 41.781 4.051 1 98.12 24 ALA B O 1
ATOM 3423 N N . SER B 1 25 ? 12.648 42.844 3.779 1 97.88 25 SER B N 1
ATOM 3424 C CA . SER B 1 25 ? 12.117 44.125 4.254 1 97.88 25 SER B CA 1
ATOM 3425 C C . SER B 1 25 ? 12.141 45.188 3.152 1 97.88 25 SER B C 1
ATOM 3427 O O . SER B 1 25 ? 13.203 45.531 2.648 1 97.88 25 SER B O 1
ATOM 3429 N N . THR B 1 26 ? 10.961 45.625 2.842 1 96.31 26 THR B N 1
ATOM 3430 C CA . THR B 1 26 ? 10.859 46.625 1.79 1 96.31 26 THR B CA 1
ATOM 3431 C C . THR B 1 26 ? 10.531 48 2.381 1 96.31 26 THR B C 1
ATOM 3433 O O . THR B 1 26 ? 9.555 48.156 3.115 1 96.31 26 THR B O 1
ATOM 3436 N N . ASN B 1 27 ? 11.328 49.031 1.972 1 93.44 27 ASN B N 1
ATOM 3437 C CA . ASN B 1 27 ? 11.102 50.375 2.504 1 93.44 27 ASN B CA 1
ATOM 3438 C C . ASN B 1 27 ? 10.102 51.156 1.657 1 93.44 27 ASN B C 1
ATOM 3440 O O . ASN B 1 27 ? 9.523 50.594 0.71 1 93.44 27 ASN B O 1
ATOM 3444 N N . GLU B 1 28 ? 9.875 52.375 2.016 1 91.5 28 GLU B N 1
ATOM 3445 C CA . GLU B 1 28 ? 8.875 53.219 1.363 1 91.5 28 GLU B CA 1
ATOM 3446 C C . GLU B 1 28 ? 9.266 53.531 -0.082 1 91.5 28 GLU B C 1
ATOM 3448 O O . GLU B 1 28 ? 8.406 53.812 -0.914 1 91.5 28 GLU B O 1
ATOM 3453 N N . LYS B 1 29 ? 10.57 53.438 -0.443 1 92.19 29 LYS B N 1
ATOM 3454 C CA . LYS B 1 29 ? 11.055 53.719 -1.793 1 92.19 29 LYS B CA 1
ATOM 3455 C C . LYS B 1 29 ? 10.984 52.469 -2.668 1 92.19 29 LYS B C 1
ATOM 3457 O O . LYS B 1 29 ? 11.414 52.5 -3.826 1 92.19 29 LYS B O 1
ATOM 3462 N N . GLY B 1 30 ? 10.562 51.375 -2.031 1 89.69 30 GLY B N 1
ATOM 3463 C CA . GLY B 1 30 ? 10.414 50.156 -2.801 1 89.69 30 GLY B CA 1
ATOM 3464 C C . GLY B 1 30 ? 11.672 49.312 -2.826 1 89.69 30 GLY B C 1
ATOM 3465 O O . GLY B 1 30 ? 11.766 48.344 -3.582 1 89.69 30 GLY B O 1
ATOM 3466 N N . ILE B 1 31 ? 12.641 49.656 -1.991 1 93.25 31 ILE B N 1
ATOM 3467 C CA . ILE B 1 31 ? 13.898 48.906 -1.95 1 93.25 31 ILE B CA 1
ATOM 3468 C C . ILE B 1 31 ? 13.812 47.812 -0.899 1 93.25 31 ILE B C 1
ATOM 3470 O O . ILE B 1 31 ? 13.5 48.062 0.265 1 93.25 31 ILE B O 1
ATOM 3474 N N . THR B 1 32 ? 14.094 46.562 -1.36 1 96 32 THR B N 1
ATOM 3475 C CA . THR B 1 32 ? 14 45.438 -0.467 1 96 32 THR B CA 1
ATOM 3476 C C . THR B 1 32 ? 15.383 45 0.021 1 96 32 THR B C 1
ATOM 3478 O O . THR B 1 32 ? 16.312 44.906 -0.773 1 96 32 THR B O 1
ATOM 3481 N N . THR B 1 33 ? 15.547 44.844 1.366 1 97.06 33 THR B N 1
ATOM 3482 C CA . THR B 1 33 ? 16.734 44.281 1.98 1 97.06 33 THR B CA 1
ATOM 3483 C C . THR B 1 33 ? 16.453 42.906 2.564 1 97.06 33 THR B C 1
ATOM 3485 O O . THR B 1 33 ? 15.312 42.594 2.92 1 97.06 33 THR B O 1
ATOM 3488 N N . TYR B 1 34 ? 17.5 42.125 2.615 1 97.81 34 TYR B N 1
ATOM 3489 C CA . TYR B 1 34 ? 17.312 40.719 3.025 1 97.81 34 TYR B CA 1
ATOM 3490 C C . TYR B 1 34 ? 18.188 40.375 4.215 1 97.81 34 TYR B C 1
ATOM 3492 O O . TYR B 1 34 ? 19.344 40.812 4.289 1 97.81 34 TYR B O 1
ATOM 3500 N N . LYS B 1 35 ? 17.672 39.656 5.164 1 97.94 35 LYS B N 1
ATOM 3501 C CA . LYS B 1 35 ? 18.391 39.031 6.281 1 97.94 35 LYS B CA 1
ATOM 3502 C C . LYS B 1 35 ? 18.078 37.531 6.375 1 97.94 35 LYS B C 1
ATOM 3504 O O . LYS B 1 35 ? 16.922 37.125 6.473 1 97.94 35 LYS B O 1
ATOM 3509 N N . SER B 1 36 ? 19.109 36.719 6.34 1 97.81 36 SER B N 1
ATOM 3510 C CA . SER B 1 36 ? 18.906 35.281 6.375 1 97.81 36 SER B CA 1
ATOM 3511 C C . SER B 1 36 ? 19.578 34.656 7.594 1 97.81 36 SER B C 1
ATOM 3513 O O . SER B 1 36 ? 20.625 35.125 8.039 1 97.81 36 SER B O 1
ATOM 3515 N N . LYS B 1 37 ? 19 33.688 8.141 1 98.25 37 LYS B N 1
ATOM 3516 C CA . LYS B 1 37 ? 19.547 32.969 9.273 1 98.25 37 LYS B CA 1
ATOM 3517 C C . LYS B 1 37 ? 19.109 31.484 9.234 1 98.25 37 LYS B C 1
ATOM 3519 O O . LYS B 1 37 ? 18.016 31.172 8.758 1 98.25 37 LYS B O 1
ATOM 3524 N N . ARG B 1 38 ? 19.938 30.641 9.664 1 98.12 38 ARG B N 1
ATOM 3525 C CA . ARG B 1 38 ? 19.656 29.203 9.758 1 98.12 38 ARG B CA 1
ATOM 3526 C C . ARG B 1 38 ? 19.328 28.797 11.188 1 98.12 38 ARG B C 1
ATOM 3528 O O . ARG B 1 38 ? 19.969 29.266 12.133 1 98.12 38 ARG B O 1
ATOM 3535 N N . PHE B 1 39 ? 18.312 28 11.359 1 98.31 39 PHE B N 1
ATOM 3536 C CA . PHE B 1 39 ? 17.922 27.484 12.656 1 98.31 39 PHE B CA 1
ATOM 3537 C C . PHE B 1 39 ? 17.75 25.969 12.609 1 98.31 39 PHE B C 1
ATOM 3539 O O . PHE B 1 39 ? 17.406 25.406 11.562 1 98.31 39 PHE B O 1
ATOM 3546 N N . SER B 1 40 ? 18.062 25.266 13.742 1 97.31 40 SER B N 1
ATOM 3547 C CA . SER B 1 40 ? 17.688 23.859 13.844 1 97.31 40 SER B CA 1
ATOM 3548 C C . SER B 1 40 ? 16.188 23.719 14.117 1 97.31 40 SER B C 1
ATOM 3550 O O . SER B 1 40 ? 15.516 24.703 14.422 1 97.31 40 SER B O 1
ATOM 3552 N N . THR B 1 41 ? 15.664 22.531 14.016 1 96.38 41 THR B N 1
ATOM 3553 C CA . THR B 1 41 ? 14.234 22.297 14.227 1 96.38 41 THR B CA 1
ATOM 3554 C C . THR B 1 41 ? 13.961 21.859 15.656 1 96.38 41 THR B C 1
ATOM 3556 O O . THR B 1 41 ? 12.859 21.391 15.969 1 96.38 41 THR B O 1
ATOM 3559 N N . PHE B 1 42 ? 14.969 21.984 16.516 1 97.62 42 PHE B N 1
ATOM 3560 C CA . PHE B 1 42 ? 14.719 21.812 17.938 1 97.62 42 PHE B CA 1
ATOM 3561 C C . PHE B 1 42 ? 13.852 22.953 18.469 1 97.62 42 PHE B C 1
ATOM 3563 O O . PHE B 1 42 ? 14 24.094 18.047 1 97.62 42 PHE B O 1
ATOM 3570 N N . THR B 1 43 ? 13.047 22.625 19.438 1 97.75 43 THR B N 1
ATOM 3571 C CA . THR B 1 43 ? 12.078 23.578 19.969 1 97.75 43 THR B CA 1
ATOM 3572 C C . THR B 1 43 ? 12.773 24.844 20.453 1 97.75 43 THR B C 1
ATOM 3574 O O . THR B 1 43 ? 12.328 25.953 20.156 1 97.75 43 THR B O 1
ATOM 3577 N N . GLY B 1 44 ? 13.867 24.656 21.156 1 97.62 44 GLY B N 1
ATOM 3578 C CA . GLY B 1 44 ? 14.602 25.797 21.656 1 97.62 44 GLY B CA 1
ATOM 3579 C C . GLY B 1 44 ? 15.047 26.75 20.562 1 97.62 44 GLY B C 1
ATOM 3580 O O . GLY B 1 44 ? 14.922 27.969 20.688 1 97.62 44 GLY B O 1
ATOM 3581 N N . ASP B 1 45 ? 15.531 26.188 19.547 1 98.12 45 ASP B N 1
ATOM 3582 C CA . ASP B 1 45 ? 16.031 27 18.438 1 98.12 45 ASP B CA 1
ATOM 3583 C C . ASP B 1 45 ? 14.875 27.625 17.656 1 98.12 45 ASP B C 1
ATOM 3585 O O . ASP B 1 45 ? 15 28.719 17.125 1 98.12 45 ASP B O 1
ATOM 3589 N N . LEU B 1 46 ? 13.781 26.938 17.562 1 98.31 46 LEU B N 1
ATOM 3590 C CA . LEU B 1 46 ? 12.602 27.5 16.906 1 98.31 46 LEU B CA 1
ATOM 3591 C C . LEU B 1 46 ? 12.039 28.672 17.688 1 98.31 46 LEU B C 1
ATOM 3593 O O . LEU B 1 46 ? 11.539 29.641 17.094 1 98.31 46 LEU B O 1
ATOM 3597 N N . ARG B 1 47 ? 12.141 28.578 18.969 1 98.31 47 ARG B N 1
ATOM 3598 C CA . ARG B 1 47 ? 11.75 29.719 19.797 1 98.31 47 ARG B CA 1
ATOM 3599 C C . ARG B 1 47 ? 12.664 30.922 19.531 1 98.31 47 ARG B C 1
ATOM 3601 O O . ARG B 1 47 ? 12.195 32.062 19.5 1 98.31 47 ARG B O 1
ATOM 3608 N N . ARG B 1 48 ? 13.922 30.641 19.344 1 98.38 48 ARG B N 1
ATOM 3609 C CA . ARG B 1 48 ? 14.852 31.703 19 1 98.38 48 ARG B CA 1
ATOM 3610 C C . ARG B 1 48 ? 14.508 32.312 17.641 1 98.38 48 ARG B C 1
ATOM 3612 O O . ARG B 1 48 ? 14.656 33.531 17.438 1 98.38 48 ARG B O 1
ATOM 3619 N N . CYS B 1 49 ? 14.125 31.438 16.781 1 98.56 49 CYS B N 1
ATOM 3620 C CA . CYS B 1 49 ? 13.664 31.906 15.469 1 98.56 49 CYS B CA 1
ATOM 3621 C C . CYS B 1 49 ? 12.484 32.844 15.625 1 98.56 49 CYS B C 1
ATOM 3623 O O . CYS B 1 49 ? 12.445 33.906 14.992 1 98.56 49 CYS B O 1
ATOM 3625 N N . ALA B 1 50 ? 11.516 32.5 16.453 1 98.5 50 ALA B N 1
ATOM 3626 C CA . ALA B 1 50 ? 10.352 33.344 16.719 1 98.5 50 ALA B CA 1
ATOM 3627 C C . ALA B 1 50 ? 10.766 34.688 17.25 1 98.5 50 ALA B C 1
ATOM 3629 O O . ALA B 1 50 ? 10.234 35.719 16.844 1 98.5 50 ALA B O 1
ATOM 3630 N N . VAL B 1 51 ? 11.734 34.688 18.141 1 98.5 51 VAL B N 1
ATOM 3631 C CA . VAL B 1 51 ? 12.25 35.906 18.734 1 98.5 51 VAL B CA 1
ATOM 3632 C C . VAL B 1 51 ? 12.914 36.75 17.656 1 98.5 51 VAL B C 1
ATOM 3634 O O . VAL B 1 51 ? 12.711 37.969 17.594 1 98.5 51 VAL B O 1
ATOM 3637 N N . TRP B 1 52 ? 13.672 36.094 16.844 1 98.62 52 TRP B N 1
ATOM 3638 C CA . TRP B 1 52 ? 14.367 36.781 15.75 1 98.62 52 TRP B CA 1
ATOM 3639 C C . TRP B 1 52 ? 13.383 37.438 14.805 1 98.62 52 TRP B C 1
ATOM 3641 O O . TRP B 1 52 ? 13.586 38.594 14.383 1 98.62 52 TRP B O 1
ATOM 3651 N N . LEU B 1 53 ? 12.305 36.781 14.453 1 98.69 53 LEU B N 1
ATOM 3652 C CA . LEU B 1 53 ? 11.258 37.344 13.609 1 98.69 53 LEU B CA 1
ATOM 3653 C C . LEU B 1 53 ? 10.617 38.531 14.281 1 98.69 53 LEU B C 1
ATOM 3655 O O . LEU B 1 53 ? 10.414 39.594 13.641 1 98.69 53 LEU B O 1
ATOM 3659 N N . PHE B 1 54 ? 10.336 38.406 15.57 1 98.19 54 PHE B N 1
ATOM 3660 C CA . PHE B 1 54 ? 9.711 39.469 16.344 1 98.19 54 PHE B CA 1
ATOM 3661 C C . PHE B 1 54 ? 10.602 40.719 16.375 1 98.19 54 PHE B C 1
ATOM 3663 O O . PHE B 1 54 ? 10.133 41.844 16.172 1 98.19 54 PHE B O 1
ATOM 3670 N N . GLU B 1 55 ? 11.891 40.5 16.594 1 98 55 GLU B N 1
ATOM 3671 C CA . GLU B 1 55 ? 12.852 41.594 16.672 1 98 55 GLU B CA 1
ATOM 3672 C C . GLU B 1 55 ? 12.961 42.344 15.344 1 98 55 GLU B C 1
ATOM 3674 O O . GLU B 1 55 ? 13.352 43.531 15.312 1 98 55 GLU B O 1
ATOM 3679 N N . ASN B 1 56 ? 12.641 41.688 14.312 1 97.75 56 ASN B N 1
ATOM 3680 C CA . ASN B 1 56 ? 12.711 42.312 12.992 1 97.75 56 ASN B CA 1
ATOM 3681 C C . ASN B 1 56 ? 11.328 42.719 12.492 1 97.75 56 ASN B C 1
ATOM 3683 O O . ASN B 1 56 ? 11.141 42.938 11.297 1 97.75 56 ASN B O 1
ATOM 3687 N N . ASN B 1 57 ? 10.359 42.719 13.32 1 97.12 57 ASN B N 1
ATOM 3688 C CA . ASN B 1 57 ? 8.992 43.156 13.039 1 97.12 57 ASN B CA 1
ATOM 3689 C C . ASN B 1 57 ? 8.367 42.312 11.914 1 97.12 57 ASN B C 1
ATOM 3691 O O . ASN B 1 57 ? 7.676 42.875 11.055 1 97.12 57 ASN B O 1
ATOM 3695 N N . CYS B 1 58 ? 8.711 41.094 11.906 1 98.25 58 CYS B N 1
ATOM 3696 C CA . CYS B 1 58 ? 8.203 40.188 10.875 1 98.25 58 CYS B CA 1
ATOM 3697 C C . CYS B 1 58 ? 7.129 39.281 11.43 1 98.25 58 CYS B C 1
ATOM 3699 O O . CYS B 1 58 ? 7.414 38.406 12.258 1 98.25 58 CYS B O 1
ATOM 3701 N N . LYS B 1 59 ? 5.914 39.344 10.906 1 97.88 59 LYS B N 1
ATOM 3702 C CA . LYS B 1 59 ? 4.805 38.531 11.383 1 97.88 59 LYS B CA 1
ATOM 3703 C C . LYS B 1 59 ? 4.273 37.625 10.281 1 97.88 59 LYS B C 1
ATOM 3705 O O . LYS B 1 59 ? 3.537 36.656 10.555 1 97.88 59 LYS B O 1
ATOM 3710 N N . ASP B 1 60 ? 4.562 38 9.055 1 98.06 60 ASP B N 1
ATOM 3711 C CA . ASP B 1 60 ? 4.082 37.219 7.91 1 98.06 60 ASP B CA 1
ATOM 3712 C C . ASP B 1 60 ? 5.148 36.25 7.422 1 98.06 60 ASP B C 1
ATOM 3714 O O . ASP B 1 60 ? 6.223 36.656 6.977 1 98.06 60 ASP B O 1
ATOM 3718 N N . VAL B 1 61 ? 4.863 34.969 7.504 1 98.19 61 VAL B N 1
ATOM 3719 C CA . VAL B 1 61 ? 5.828 33.938 7.176 1 98.19 61 VAL B CA 1
ATOM 3720 C C . VAL B 1 61 ? 5.242 33 6.121 1 98.19 61 VAL B C 1
ATOM 3722 O O . VAL B 1 61 ? 4.07 32.625 6.195 1 98.19 61 VAL B O 1
ATOM 3725 N N . CYS B 1 62 ? 6.035 32.625 5.141 1 97.19 62 CYS B N 1
ATOM 3726 C CA . CYS B 1 62 ? 5.652 31.656 4.121 1 97.19 62 CYS B CA 1
ATOM 3727 C C . CYS B 1 62 ? 6.633 30.484 4.086 1 97.19 62 CYS B C 1
ATOM 3729 O O . CYS B 1 62 ? 7.848 30.688 4.086 1 97.19 62 CYS B O 1
ATOM 3731 N N . MET B 1 63 ? 6.133 29.297 4.152 1 94.75 63 MET B N 1
ATOM 3732 C CA . MET B 1 63 ? 7.023 28.156 4.027 1 94.75 63 MET B CA 1
ATOM 3733 C C . MET B 1 63 ? 6.441 27.109 3.078 1 94.75 63 MET B C 1
ATOM 3735 O O . MET B 1 63 ? 5.227 27.047 2.883 1 94.75 63 MET B O 1
ATOM 3739 N N . GLU B 1 64 ? 7.332 26.312 2.527 1 89.56 64 GLU B N 1
ATOM 3740 C CA . GLU B 1 64 ? 6.941 25.219 1.632 1 89.56 64 GLU B CA 1
ATOM 3741 C C . GLU B 1 64 ? 6.52 23.984 2.416 1 89.56 64 GLU B C 1
ATOM 3743 O O . GLU B 1 64 ? 7.133 23.641 3.434 1 89.56 64 GLU B O 1
ATOM 3748 N N . SER B 1 65 ? 5.418 23.391 1.99 1 84.12 65 SER B N 1
ATOM 3749 C CA . SER B 1 65 ? 4.879 22.203 2.66 1 84.12 65 SER B CA 1
ATOM 3750 C C . SER B 1 65 ? 5.652 20.953 2.268 1 84.12 65 SER B C 1
ATOM 3752 O O . SER B 1 65 ? 5.227 20.203 1.386 1 84.12 65 SER B O 1
ATOM 3754 N N . THR B 1 66 ? 6.805 20.672 2.697 1 77.19 66 THR B N 1
ATOM 3755 C CA . THR B 1 66 ? 7.59 19.469 2.439 1 77.19 66 THR B CA 1
ATOM 3756 C C . THR B 1 66 ? 7.328 18.406 3.512 1 77.19 66 THR B C 1
ATOM 3758 O O . THR B 1 66 ? 7.793 18.547 4.645 1 77.19 66 THR B O 1
ATOM 3761 N N . GLY B 1 67 ? 6.652 17.375 3.125 1 80.31 67 GLY B N 1
ATOM 3762 C CA . GLY B 1 67 ? 6.375 16.328 4.09 1 80.31 67 GLY B CA 1
ATOM 3763 C C . GLY B 1 67 ? 5.73 16.828 5.363 1 80.31 67 GLY B C 1
ATOM 3764 O O . GLY B 1 67 ? 4.805 17.641 5.312 1 80.31 67 GLY B O 1
ATOM 3765 N N . LYS B 1 68 ? 6.16 16.328 6.566 1 90.56 68 LYS B N 1
ATOM 3766 C CA . LYS B 1 68 ? 5.629 16.719 7.871 1 90.56 68 LYS B CA 1
ATOM 3767 C C . LYS B 1 68 ? 6.598 17.641 8.609 1 90.56 68 LYS B C 1
ATOM 3769 O O . LYS B 1 68 ? 6.332 18.047 9.734 1 90.56 68 LYS B O 1
ATOM 3774 N N . TYR B 1 69 ? 7.586 18.141 7.906 1 93.38 69 TYR B N 1
ATOM 3775 C CA . TYR B 1 69 ? 8.664 18.844 8.586 1 93.38 69 TYR B CA 1
ATOM 3776 C C . TYR B 1 69 ? 8.281 20.297 8.867 1 93.38 69 TYR B C 1
ATOM 3778 O O . TYR B 1 69 ? 8.938 20.984 9.656 1 93.38 69 TYR B O 1
ATOM 3786 N N . TRP B 1 70 ? 7.199 20.719 8.266 1 94.56 70 TRP B N 1
ATOM 3787 C CA . TRP B 1 70 ? 6.727 22.078 8.508 1 94.56 70 TRP B CA 1
ATOM 3788 C C . TRP B 1 70 ? 5.98 22.172 9.836 1 94.56 70 TRP B C 1
ATOM 3790 O O . TRP B 1 70 ? 5.871 23.25 10.43 1 94.56 70 TRP B O 1
ATOM 3800 N N . ILE B 1 71 ? 5.504 21.094 10.375 1 95.12 71 ILE B N 1
ATOM 3801 C CA . ILE B 1 71 ? 4.555 21.078 11.484 1 95.12 71 ILE B CA 1
ATOM 3802 C C . ILE B 1 71 ? 5.246 21.547 12.758 1 95.12 71 ILE B C 1
ATOM 3804 O O . ILE B 1 71 ? 4.723 22.391 13.477 1 95.12 71 ILE B O 1
ATOM 3808 N N . PRO B 1 72 ? 6.492 21.062 13.031 1 96.19 72 PRO B N 1
ATOM 3809 C CA . PRO B 1 72 ? 7.16 21.578 14.227 1 96.19 72 PRO B CA 1
ATOM 3810 C C . PRO B 1 72 ? 7.371 23.078 14.195 1 96.19 72 PRO B C 1
ATOM 3812 O O . PRO B 1 72 ? 7.246 23.75 15.227 1 96.19 72 PRO B O 1
ATOM 3815 N N . ILE B 1 73 ? 7.672 23.594 13.031 1 97.44 73 ILE B N 1
ATOM 3816 C CA . ILE B 1 73 ? 7.875 25.016 12.867 1 97.44 73 ILE B CA 1
ATOM 3817 C C . ILE B 1 73 ? 6.551 25.75 13.055 1 97.44 73 ILE B C 1
ATOM 3819 O O . ILE B 1 73 ? 6.48 26.75 13.789 1 97.44 73 ILE B O 1
ATOM 3823 N N . TYR B 1 74 ? 5.551 25.25 12.445 1 96.06 74 TYR B N 1
ATOM 3824 C CA . TYR B 1 74 ? 4.207 25.812 12.539 1 96.06 74 TYR B CA 1
ATOM 3825 C C . TYR B 1 74 ? 3.738 25.859 13.984 1 96.06 74 TYR B C 1
ATOM 3827 O O . TYR B 1 74 ? 3.186 26.875 14.43 1 96.06 74 TYR B O 1
ATOM 3835 N N . ASN B 1 75 ? 3.971 24.844 14.758 1 95.44 75 ASN B N 1
ATOM 3836 C CA . ASN B 1 75 ? 3.549 24.75 16.156 1 95.44 75 ASN B CA 1
ATOM 3837 C C . ASN B 1 75 ? 4.121 25.891 16.984 1 95.44 75 ASN B C 1
ATOM 3839 O O . ASN B 1 75 ? 3.441 26.438 17.859 1 95.44 75 ASN B O 1
ATOM 3843 N N . ILE B 1 76 ? 5.324 26.234 16.703 1 97.25 76 ILE B N 1
ATOM 3844 C CA . ILE B 1 76 ? 6.016 27.219 17.531 1 97.25 76 ILE B CA 1
ATOM 3845 C C . ILE B 1 76 ? 5.68 28.625 17.047 1 97.25 76 ILE B C 1
ATOM 3847 O O . ILE B 1 76 ? 5.504 29.531 17.859 1 97.25 76 ILE B O 1
ATOM 3851 N N . LEU B 1 77 ? 5.477 28.797 15.742 1 97.56 77 LEU B N 1
ATOM 3852 C CA . LEU B 1 77 ? 5.367 30.141 15.18 1 97.56 77 LEU B CA 1
ATOM 3853 C C . LEU B 1 77 ? 3.908 30.578 15.094 1 97.56 77 LEU B C 1
ATOM 3855 O O . LEU B 1 77 ? 3.617 31.766 15.008 1 97.56 77 LEU B O 1
ATOM 3859 N N . GLU B 1 78 ? 2.992 29.641 15.109 1 94.56 78 GLU B N 1
ATOM 3860 C CA . GLU B 1 78 ? 1.582 29.922 14.859 1 94.56 78 GLU B CA 1
ATOM 3861 C C . GLU B 1 78 ? 1.04 30.953 15.852 1 94.56 78 GLU B C 1
ATOM 3863 O O . GLU B 1 78 ? 0.257 31.828 15.477 1 94.56 78 GLU B O 1
ATOM 3868 N N . PRO B 1 79 ? 1.448 30.953 17.109 1 94.31 79 PRO B N 1
ATOM 3869 C CA . PRO B 1 79 ? 0.899 31.922 18.078 1 94.31 79 PRO B CA 1
ATOM 3870 C C . PRO B 1 79 ? 1.333 33.344 17.797 1 94.31 79 PRO B C 1
ATOM 3872 O O . PRO B 1 79 ? 0.656 34.281 18.203 1 94.31 79 PRO B O 1
ATOM 3875 N N . THR B 1 80 ? 2.469 33.562 17.047 1 96.31 80 THR B N 1
ATOM 3876 C CA . THR B 1 80 ? 3.029 34.906 16.953 1 96.31 80 THR B CA 1
ATOM 3877 C C . THR B 1 80 ? 3.072 35.344 15.492 1 96.31 80 THR B C 1
ATOM 3879 O O . THR B 1 80 ? 3.277 36.531 15.219 1 96.31 80 THR B O 1
ATOM 3882 N N . CYS B 1 81 ? 2.9 34.438 14.602 1 97.38 81 CYS B N 1
ATOM 3883 C CA . CYS B 1 81 ? 3.037 34.75 13.188 1 97.38 81 CYS B CA 1
ATOM 3884 C C . CYS B 1 81 ? 1.826 34.281 12.398 1 97.38 81 CYS B C 1
ATOM 3886 O O . CYS B 1 81 ? 1.133 33.344 12.82 1 97.38 81 CYS B O 1
ATOM 3888 N N . LYS B 1 82 ? 1.536 34.969 11.312 1 96.25 82 LYS B N 1
ATOM 3889 C CA . LYS B 1 82 ? 0.643 34.469 10.273 1 96.25 82 LYS B CA 1
ATOM 3890 C C . LYS B 1 82 ? 1.406 33.656 9.242 1 96.25 82 LYS B C 1
ATOM 3892 O O . LYS B 1 82 ? 2.273 34.156 8.539 1 96.25 82 LYS B O 1
ATOM 3897 N N . ILE B 1 83 ? 1.042 32.406 9.195 1 96.62 83 ILE B N 1
ATOM 3898 C CA . ILE B 1 83 ? 1.846 31.484 8.391 1 96.62 83 ILE B CA 1
ATOM 3899 C C . ILE B 1 83 ? 1.058 31.062 7.156 1 96.62 83 ILE B C 1
ATOM 3901 O O . ILE B 1 83 ? -0.098 30.641 7.262 1 96.62 83 ILE B O 1
ATOM 3905 N N . VAL B 1 84 ? 1.685 31.188 6.043 1 95.12 84 VAL B N 1
ATOM 3906 C CA . VAL B 1 84 ? 1.144 30.672 4.789 1 95.12 84 VAL B CA 1
ATOM 3907 C C . VAL B 1 84 ? 1.944 29.453 4.336 1 95.12 84 VAL B C 1
ATOM 3909 O O . VAL B 1 84 ? 3.16 29.531 4.148 1 95.12 84 VAL B O 1
ATOM 3912 N N . LEU B 1 85 ? 1.247 28.344 4.305 1 94.38 85 LEU B N 1
ATOM 3913 C CA . LEU B 1 85 ? 1.87 27.125 3.797 1 94.38 85 LEU B CA 1
ATOM 3914 C C . LEU B 1 85 ? 1.653 27 2.293 1 94.38 85 LEU B C 1
ATOM 3916 O O . LEU B 1 85 ? 0.513 26.922 1.83 1 94.38 85 LEU B O 1
ATOM 3920 N N . ALA B 1 86 ? 2.787 26.922 1.555 1 90.38 86 ALA B N 1
ATOM 3921 C CA . ALA B 1 86 ? 2.701 26.906 0.097 1 90.38 86 ALA B CA 1
ATOM 3922 C C . ALA B 1 86 ? 2.984 25.5 -0.445 1 90.38 86 ALA B C 1
ATOM 3924 O O . ALA B 1 86 ? 3.877 24.812 0.05 1 90.38 86 ALA B O 1
ATOM 3925 N N . HIS B 1 87 ? 2.203 25.109 -1.436 1 83.5 87 HIS B N 1
ATOM 3926 C CA . HIS B 1 87 ? 2.492 23.875 -2.146 1 83.5 87 HIS B CA 1
ATOM 3927 C C . HIS B 1 87 ? 3.764 24 -2.979 1 83.5 87 HIS B C 1
ATOM 3929 O O . HIS B 1 87 ? 3.998 25.031 -3.611 1 83.5 87 HIS B O 1
ATOM 3935 N N . PRO B 1 88 ? 4.469 22.922 -3.006 1 80.31 88 PRO B N 1
ATOM 3936 C CA . PRO B 1 88 ? 5.754 22.953 -3.709 1 80.31 88 PRO B CA 1
ATOM 3937 C C . PRO B 1 88 ? 5.613 23.391 -5.168 1 80.31 88 PRO B C 1
ATOM 3939 O O . PRO B 1 88 ? 6.508 24.047 -5.707 1 80.31 88 PRO B O 1
ATOM 3942 N N . LYS B 1 89 ? 4.566 23.078 -5.797 1 74.19 89 LYS B N 1
ATOM 3943 C CA . LYS B 1 89 ? 4.34 23.406 -7.203 1 74.19 89 LYS B CA 1
ATOM 3944 C C . LYS B 1 89 ? 4.367 24.922 -7.43 1 74.19 89 LYS B C 1
ATOM 3946 O O . LYS B 1 89 ? 4.758 25.375 -8.5 1 74.19 89 LYS B O 1
ATOM 3951 N N . TYR B 1 90 ? 4.074 25.656 -6.391 1 74.5 90 TYR B N 1
ATOM 3952 C CA . TYR B 1 90 ? 3.904 27.094 -6.566 1 74.5 90 TYR B CA 1
ATOM 3953 C C . TYR B 1 90 ? 5.164 27.844 -6.156 1 74.5 90 TYR B C 1
ATOM 3955 O O . TYR B 1 90 ? 5.273 29.062 -6.371 1 74.5 90 TYR B O 1
ATOM 3963 N N . VAL B 1 91 ? 6.09 27.109 -5.543 1 77.25 91 VAL B N 1
ATOM 3964 C CA . VAL B 1 91 ? 7.289 27.797 -5.074 1 77.25 91 VAL B CA 1
ATOM 3965 C C . VAL B 1 91 ? 8.523 27.219 -5.766 1 77.25 91 VAL B C 1
ATOM 3967 O O . VAL B 1 91 ? 9.648 27.422 -5.316 1 77.25 91 VAL B O 1
ATOM 3970 N N . LYS B 1 92 ? 8.281 26.391 -6.684 1 71.06 92 LYS B N 1
ATOM 3971 C CA . LYS B 1 92 ? 9.43 25.812 -7.371 1 71.06 92 LYS B CA 1
ATOM 3972 C C . LYS B 1 92 ? 10.273 26.891 -8.031 1 71.06 92 LYS B C 1
ATOM 3974 O O . LYS B 1 92 ? 9.75 27.75 -8.742 1 71.06 92 LYS B O 1
ATOM 3979 N N . ALA B 1 93 ? 11.508 27.031 -7.422 1 64.31 93 ALA B N 1
ATOM 3980 C CA . ALA B 1 93 ? 12.43 28.062 -7.898 1 64.31 93 ALA B CA 1
ATOM 3981 C C . ALA B 1 93 ? 12.859 27.781 -9.344 1 64.31 93 ALA B C 1
ATOM 3983 O O . ALA B 1 93 ? 12.773 26.641 -9.812 1 64.31 93 ALA B O 1
ATOM 3984 N N . ILE B 1 94 ? 13.141 28.812 -10.055 1 57.06 94 ILE B N 1
ATOM 3985 C CA . ILE B 1 94 ? 13.688 28.891 -11.406 1 57.06 94 ILE B CA 1
ATOM 3986 C C . ILE B 1 94 ? 14.969 28.062 -11.484 1 57.06 94 ILE B C 1
ATOM 3988 O O . ILE B 1 94 ? 15.711 27.953 -10.508 1 57.06 94 ILE B O 1
ATOM 3992 N N . ARG B 1 95 ? 15.141 27.516 -12.609 1 58.97 95 ARG B N 1
ATOM 3993 C CA . ARG B 1 95 ? 16.266 26.703 -13.086 1 58.97 95 ARG B CA 1
ATOM 3994 C C . ARG B 1 95 ? 17.578 27.453 -12.906 1 58.97 95 ARG B C 1
ATOM 3996 O O . ARG B 1 95 ? 17.672 28.641 -13.227 1 58.97 95 ARG B O 1
ATOM 4003 N N . GLY B 1 96 ? 18.562 26.984 -11.875 1 60.94 96 GLY B N 1
ATOM 4004 C CA . GLY B 1 96 ? 19.953 27.391 -11.672 1 60.94 96 GLY B CA 1
ATOM 4005 C C . GLY B 1 96 ? 20.562 26.797 -10.414 1 60.94 96 GLY B C 1
ATOM 4006 O O . GLY B 1 96 ? 20.109 25.766 -9.914 1 60.94 96 GLY B O 1
ATOM 4007 N N . LYS B 1 97 ? 21.594 27.641 -9.938 1 62.12 97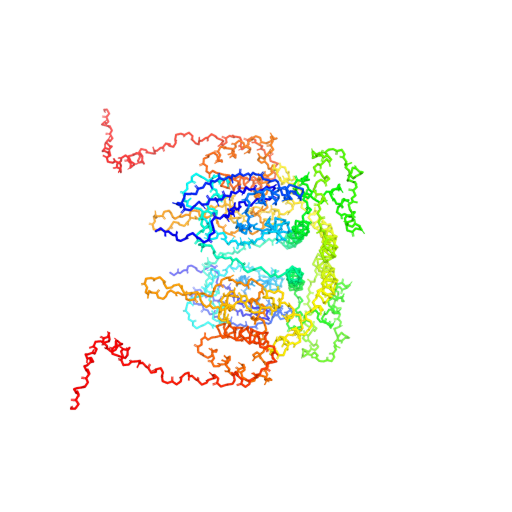 LYS B N 1
ATOM 4008 C CA . LYS B 1 97 ? 22.359 27.188 -8.781 1 62.12 97 LYS B CA 1
ATOM 4009 C C . LYS B 1 97 ? 21.5 27.156 -7.52 1 62.12 97 LYS B C 1
ATOM 4011 O O . LYS B 1 97 ? 21.172 28.219 -6.977 1 62.12 97 LYS B O 1
ATOM 4016 N N . LYS B 1 98 ? 21.062 26.047 -7.02 1 77.44 98 LYS B N 1
ATOM 4017 C CA . LYS B 1 98 ? 20.109 25.828 -5.934 1 77.44 98 LYS B CA 1
ATOM 4018 C C . LYS B 1 98 ? 20.828 25.688 -4.594 1 77.44 98 LYS B C 1
ATOM 4020 O O . LYS B 1 98 ? 21.781 24.906 -4.469 1 77.44 98 LYS B O 1
ATOM 4025 N N . THR B 1 99 ? 20.75 26.906 -3.787 1 88.81 99 THR B N 1
ATOM 4026 C CA . THR B 1 99 ? 21.141 26.781 -2.387 1 88.81 99 THR B CA 1
ATOM 4027 C C . THR B 1 99 ? 19.938 27.016 -1.467 1 88.81 99 THR B C 1
ATOM 4029 O O . THR B 1 99 ? 18.953 27.625 -1.872 1 88.81 99 THR B O 1
ATOM 4032 N N . ASP B 1 100 ? 20.016 26.562 -0.24 1 90.06 100 ASP B N 1
ATOM 4033 C CA . ASP B 1 100 ? 18.922 26.703 0.726 1 90.06 100 ASP B CA 1
ATOM 4034 C C . ASP B 1 100 ? 18.641 28.188 0.996 1 90.06 100 ASP B C 1
ATOM 4036 O O . ASP B 1 100 ? 17.469 28.578 1.132 1 90.06 100 ASP B O 1
ATOM 4040 N N . LYS B 1 101 ? 19.672 29 1.019 1 92.19 101 LYS B N 1
ATOM 4041 C CA . LYS B 1 101 ? 19.5 30.438 1.238 1 92.19 101 LYS B CA 1
ATOM 4042 C C . LYS B 1 101 ? 18.766 31.094 0.066 1 92.19 101 LYS B C 1
ATOM 4044 O O . LYS B 1 101 ? 17.859 31.891 0.264 1 92.19 101 LYS B O 1
ATOM 4049 N N . LYS B 1 102 ? 19.141 30.766 -1.078 1 91.94 102 LYS B N 1
ATOM 4050 C CA . LYS B 1 102 ? 18.516 31.312 -2.275 1 91.94 102 LYS B CA 1
ATOM 4051 C C . LYS B 1 102 ? 17.062 30.859 -2.381 1 91.94 102 LYS B C 1
ATOM 4053 O O . LYS B 1 102 ? 16.188 31.625 -2.814 1 91.94 102 LYS B O 1
ATOM 4058 N N . ASP B 1 103 ? 16.828 29.625 -1.939 1 91.44 103 ASP B N 1
ATOM 4059 C CA . ASP B 1 103 ? 15.453 29.109 -1.964 1 91.44 103 ASP B CA 1
ATOM 4060 C C . ASP B 1 103 ? 14.562 29.875 -0.988 1 91.44 103 ASP B C 1
ATOM 4062 O O . ASP B 1 103 ? 13.438 30.266 -1.332 1 91.44 103 ASP B O 1
ATOM 4066 N N . ALA B 1 104 ? 15.094 30.141 0.166 1 95.12 104 ALA B N 1
ATOM 4067 C CA . ALA B 1 104 ? 14.344 30.906 1.158 1 95.12 104 ALA B CA 1
ATOM 4068 C C . ALA B 1 104 ? 14.062 32.312 0.667 1 95.12 104 ALA B C 1
ATOM 4070 O O . ALA B 1 104 ? 12.961 32.844 0.845 1 95.12 104 ALA B O 1
ATOM 4071 N N . LYS B 1 105 ? 15.078 32.906 0.074 1 94.81 105 LYS B N 1
ATOM 4072 C CA . LYS B 1 105 ? 14.922 34.25 -0.481 1 94.81 105 LYS B CA 1
ATOM 4073 C C . LYS B 1 105 ? 13.859 34.281 -1.572 1 94.81 105 LYS B C 1
ATOM 4075 O O . LYS B 1 105 ? 13.031 35.188 -1.621 1 94.81 105 LYS B O 1
ATOM 4080 N N . TRP B 1 106 ? 13.906 33.281 -2.338 1 92.56 106 TRP B N 1
ATOM 4081 C CA . TRP B 1 106 ? 12.93 33.188 -3.414 1 92.56 106 TRP B CA 1
ATOM 4082 C C . TRP B 1 106 ? 11.516 33.094 -2.852 1 92.56 106 TRP B C 1
ATOM 4084 O O . TRP B 1 106 ? 10.609 33.812 -3.316 1 92.56 106 TRP B O 1
ATOM 4094 N N . ILE B 1 107 ? 11.312 32.281 -1.846 1 94 107 ILE B N 1
ATOM 4095 C CA . ILE B 1 107 ? 10.008 32.125 -1.213 1 94 107 ILE B CA 1
ATOM 4096 C C . ILE B 1 107 ? 9.555 33.469 -0.639 1 94 107 ILE B C 1
ATOM 4098 O O . ILE B 1 107 ? 8.398 33.875 -0.808 1 94 107 ILE B O 1
ATOM 4102 N N . ALA B 1 108 ? 10.477 34.219 -0.073 1 95.56 108 ALA B N 1
ATOM 4103 C CA . ALA B 1 108 ? 10.164 35.531 0.485 1 95.56 108 ALA B CA 1
ATOM 4104 C C . ALA B 1 108 ? 9.734 36.5 -0.609 1 95.56 108 ALA B C 1
ATOM 4106 O O . ALA B 1 108 ? 8.773 37.25 -0.438 1 95.56 108 ALA B O 1
ATOM 4107 N N . ASP B 1 109 ? 10.398 36.438 -1.694 1 93.19 109 ASP B N 1
ATOM 4108 C CA . ASP B 1 109 ? 10.148 37.375 -2.791 1 93.19 109 ASP B CA 1
ATOM 4109 C C . ASP B 1 109 ? 8.766 37.156 -3.395 1 93.19 109 ASP B C 1
ATOM 4111 O O . ASP B 1 109 ? 8.039 38.094 -3.666 1 93.19 109 ASP B O 1
ATOM 4115 N N . ILE B 1 110 ? 8.438 35.938 -3.631 1 92.25 110 ILE B N 1
ATOM 4116 C CA . ILE B 1 110 ? 7.137 35.688 -4.23 1 92.25 110 ILE B CA 1
ATOM 4117 C C . ILE B 1 110 ? 6.035 35.938 -3.209 1 92.25 110 ILE B C 1
ATOM 4119 O O . ILE B 1 110 ? 4.953 36.406 -3.564 1 92.25 110 ILE B O 1
ATOM 4123 N N . PHE B 1 111 ? 6.301 35.688 -1.984 1 93.94 111 PHE B N 1
ATOM 4124 C CA . PHE B 1 111 ? 5.34 35.906 -0.915 1 93.94 111 PHE B CA 1
ATOM 4125 C C . PHE B 1 111 ? 5.09 37.406 -0.731 1 93.94 111 PHE B C 1
ATOM 4127 O O . PHE B 1 111 ? 3.949 37.844 -0.546 1 93.94 111 PHE B O 1
ATOM 4134 N N . LYS B 1 112 ? 6.152 38.156 -0.859 1 95.19 112 LYS B N 1
ATOM 4135 C CA . LYS B 1 112 ? 6.105 39.594 -0.702 1 95.19 112 LYS B CA 1
ATOM 4136 C C . LYS B 1 112 ? 5.051 40.219 -1.615 1 95.19 112 LYS B C 1
ATOM 4138 O O . LYS B 1 112 ? 4.379 41.188 -1.234 1 95.19 112 LYS B O 1
ATOM 4143 N N . HIS B 1 113 ? 4.844 39.594 -2.688 1 92.5 113 HIS B N 1
ATOM 4144 C CA . HIS B 1 113 ? 3.928 40.125 -3.691 1 92.5 113 HIS B CA 1
ATOM 4145 C C . HIS B 1 113 ? 2.607 39.375 -3.693 1 92.5 113 HIS B C 1
ATOM 4147 O O . HIS B 1 113 ? 1.801 39.531 -4.613 1 92.5 113 HIS B O 1
ATOM 4153 N N . ASP B 1 114 ? 2.396 38.5 -2.752 1 90.5 114 ASP B N 1
ATOM 4154 C CA . ASP B 1 114 ? 1.167 37.719 -2.59 1 90.5 114 ASP B CA 1
ATOM 4155 C C . ASP B 1 114 ? 0.922 36.812 -3.797 1 90.5 114 ASP B C 1
ATOM 4157 O O . ASP B 1 114 ? -0.209 36.719 -4.277 1 90.5 114 ASP B O 1
ATOM 4161 N N . LEU B 1 115 ? 1.959 36.312 -4.211 1 85.12 115 LEU B N 1
ATOM 4162 C CA . LEU B 1 115 ? 1.877 35.438 -5.387 1 85.12 115 LEU B CA 1
ATOM 4163 C C . LEU B 1 115 ? 1.807 33.969 -4.984 1 85.12 115 LEU B C 1
ATOM 4165 O O . LEU B 1 115 ? 1.905 33.094 -5.832 1 85.12 115 LEU B O 1
ATOM 4169 N N . VAL B 1 116 ? 1.627 33.719 -3.738 1 86.25 116 VAL B N 1
ATOM 4170 C CA . VAL B 1 116 ? 1.592 32.344 -3.246 1 86.25 116 VAL B CA 1
ATOM 4171 C C . VAL B 1 116 ? 0.199 32.031 -2.711 1 86.25 116 VAL B C 1
ATOM 4173 O O . VAL B 1 116 ? -0.335 32.75 -1.873 1 86.25 116 VAL B O 1
ATOM 4176 N N . THR B 1 117 ? -0.405 30.969 -3.316 1 82 117 THR B N 1
ATOM 4177 C CA . THR B 1 117 ? -1.673 30.5 -2.771 1 82 117 THR B CA 1
ATOM 4178 C C . THR B 1 117 ? -1.439 29.594 -1.573 1 82 117 THR B C 1
ATOM 4180 O O . THR B 1 117 ? -0.708 28.594 -1.672 1 82 117 THR B O 1
ATOM 4183 N N . GLY B 1 118 ? -2.006 29.953 -0.458 1 87.88 118 GLY B N 1
ATOM 4184 C CA . GLY B 1 118 ? -1.834 29.172 0.755 1 87.88 118 GLY B CA 1
ATOM 4185 C C . GLY B 1 118 ? -2.656 27.906 0.762 1 87.88 118 GLY B C 1
ATOM 4186 O O . GLY B 1 118 ? -3.76 27.859 0.211 1 87.88 118 GLY B O 1
ATOM 4187 N N . SER B 1 119 ? -2.102 26.891 1.345 1 89 119 SER B N 1
ATOM 4188 C CA . SER B 1 119 ? -2.854 25.656 1.579 1 89 119 SER B CA 1
ATOM 4189 C C . SER B 1 119 ? -3.805 25.812 2.762 1 89 119 SER B C 1
ATOM 4191 O O . SER B 1 119 ? -3.516 26.547 3.709 1 89 119 SER B O 1
ATOM 4193 N N . PHE B 1 120 ? -4.957 25.188 2.641 1 90.12 120 PHE B N 1
ATOM 4194 C CA . PHE B 1 120 ? -5.914 25.188 3.74 1 90.12 120 PHE B CA 1
ATOM 4195 C C . PHE B 1 120 ? -5.367 24.391 4.926 1 90.12 120 PHE B C 1
ATOM 4197 O O . PHE B 1 120 ? -5.027 23.219 4.785 1 90.12 120 PHE B O 1
ATOM 4204 N N . ILE B 1 121 ? -5.25 25.016 6.078 1 91.44 121 ILE B N 1
ATOM 4205 C CA . ILE B 1 121 ? -4.855 24.391 7.332 1 91.44 121 ILE B CA 1
ATOM 4206 C C . ILE B 1 121 ? -5.973 24.547 8.359 1 91.44 121 ILE B C 1
ATOM 4208 O O . ILE B 1 121 ? -6.246 25.656 8.836 1 91.44 121 ILE B O 1
ATOM 4212 N N . PRO B 1 122 ? -6.57 23.469 8.703 1 92.75 122 PRO B N 1
ATOM 4213 C CA . PRO B 1 122 ? -7.625 23.547 9.711 1 92.75 122 PRO B CA 1
ATOM 4214 C C . PRO B 1 122 ? -7.09 23.875 11.102 1 92.75 122 PRO B C 1
ATOM 4216 O O . PRO B 1 122 ? -5.875 23.828 11.328 1 92.75 122 PRO B O 1
ATOM 4219 N N . PRO B 1 123 ? -8.023 24.234 11.961 1 92.44 123 PRO B N 1
ATOM 4220 C CA . PRO B 1 123 ? -7.605 24.438 13.352 1 92.44 123 PRO B CA 1
ATOM 4221 C C . PRO B 1 123 ? -6.965 23.188 13.961 1 92.44 123 PRO B C 1
ATOM 4223 O O . PRO B 1 123 ? -7.152 22.078 13.453 1 92.44 123 PRO B O 1
ATOM 4226 N N . ALA B 1 124 ? -6.234 23.344 15.047 1 90.19 124 ALA B N 1
ATOM 4227 C CA . ALA B 1 124 ? -5.391 22.312 15.648 1 90.19 124 ALA B CA 1
ATOM 4228 C C . ALA B 1 124 ? -6.203 21.078 16.016 1 90.19 124 ALA B C 1
ATOM 4230 O O . ALA B 1 124 ? -5.754 19.938 15.789 1 90.19 124 ALA B O 1
ATOM 4231 N N . ASP B 1 125 ? -7.379 21.312 16.562 1 93.12 125 ASP B N 1
ATOM 4232 C CA . ASP B 1 125 ? -8.195 20.172 16.984 1 93.12 125 ASP B CA 1
ATOM 4233 C C . ASP B 1 125 ? -8.672 19.359 15.789 1 93.12 125 ASP B C 1
ATOM 4235 O O . ASP B 1 125 ? -8.711 18.125 15.852 1 93.12 125 ASP B O 1
ATOM 4239 N N . ILE B 1 126 ? -9 20.016 14.68 1 96.19 126 ILE B N 1
ATOM 4240 C CA . ILE B 1 126 ? -9.438 19.328 13.469 1 96.19 126 ILE B CA 1
ATOM 4241 C C . ILE B 1 126 ? -8.25 18.609 12.836 1 96.19 126 ILE B C 1
ATOM 4243 O O . ILE B 1 126 ? -8.398 17.5 12.297 1 96.19 126 ILE B O 1
ATOM 4247 N N . ARG B 1 127 ? -7.105 19.203 12.914 1 93.88 127 ARG B N 1
ATOM 4248 C CA . ARG B 1 127 ? -5.906 18.547 12.406 1 93.88 127 ARG B CA 1
ATOM 4249 C C . ARG B 1 127 ? -5.633 17.25 13.148 1 93.88 127 ARG B C 1
ATOM 4251 O O . ARG B 1 127 ? -5.234 16.25 12.539 1 93.88 127 ARG B O 1
ATOM 4258 N N . GLN B 1 128 ? -5.84 17.297 14.445 1 94.5 128 GLN B N 1
ATOM 4259 C CA . GLN B 1 128 ? -5.672 16.094 15.25 1 94.5 128 GLN B CA 1
ATOM 4260 C C . GLN B 1 128 ? -6.68 15.016 14.852 1 94.5 128 GLN B C 1
ATOM 4262 O O . GLN B 1 128 ? -6.316 13.852 14.672 1 94.5 128 GLN B O 1
ATOM 4267 N N . LEU B 1 129 ? -7.922 15.438 14.727 1 97.25 129 LEU B N 1
ATOM 4268 C CA . LEU B 1 129 ? -8.969 14.516 14.305 1 97.25 129 LEU B CA 1
ATOM 4269 C C . LEU B 1 129 ? -8.641 13.906 12.945 1 97.25 129 LEU B C 1
ATOM 4271 O O . LEU B 1 129 ? -8.797 12.695 12.75 1 97.25 129 LEU B O 1
ATOM 4275 N N . ARG B 1 130 ? -8.148 14.734 12.031 1 96.94 130 ARG B N 1
ATOM 4276 C CA . ARG B 1 130 ? -7.77 14.297 10.695 1 96.94 130 ARG B CA 1
ATOM 4277 C C . ARG B 1 130 ? -6.691 13.227 10.75 1 96.94 130 ARG B C 1
ATOM 4279 O O . ARG B 1 130 ? -6.781 12.203 10.062 1 96.94 130 ARG B O 1
ATOM 4286 N N . ASP B 1 131 ? -5.707 13.461 11.531 1 96.31 131 ASP B N 1
ATOM 4287 C CA . ASP B 1 131 ? -4.605 12.516 11.688 1 96.31 131 ASP B CA 1
ATOM 4288 C C . ASP B 1 131 ? -5.113 11.156 12.156 1 96.31 131 ASP B C 1
ATOM 4290 O O . ASP B 1 131 ? -4.723 10.125 11.609 1 96.31 131 ASP B O 1
ATOM 4294 N N . LEU B 1 132 ? -6.02 11.164 13.117 1 98.12 132 LEU B N 1
ATOM 4295 C CA . LEU B 1 132 ? -6.57 9.93 13.664 1 98.12 132 LEU B CA 1
ATOM 4296 C C . LEU B 1 132 ? -7.438 9.211 12.633 1 98.12 132 LEU B C 1
ATOM 4298 O O . LEU B 1 132 ? -7.332 7.996 12.469 1 98.12 132 LEU B O 1
ATOM 4302 N N . VAL B 1 133 ? -8.234 9.961 11.938 1 98.19 133 VAL B N 1
ATOM 4303 C CA . VAL B 1 133 ? -9.148 9.383 10.961 1 98.19 133 VAL B CA 1
ATOM 4304 C C . VAL B 1 133 ? -8.359 8.789 9.797 1 98.19 133 VAL B C 1
ATOM 4306 O O . VAL B 1 133 ? -8.688 7.711 9.297 1 98.19 133 VAL B O 1
ATOM 4309 N N . ARG B 1 134 ? -7.34 9.484 9.375 1 97.06 134 ARG B N 1
ATOM 4310 C CA . ARG B 1 134 ? -6.508 8.977 8.289 1 97.06 134 ARG B CA 1
ATOM 4311 C C . ARG B 1 134 ? -5.781 7.699 8.711 1 97.06 134 ARG B C 1
ATOM 4313 O O . ARG B 1 134 ? -5.566 6.801 7.898 1 97.06 134 ARG B O 1
ATOM 4320 N N . TYR B 1 135 ? -5.395 7.586 10.016 1 98.31 135 TYR B N 1
ATOM 4321 C CA . TYR B 1 135 ? -4.805 6.344 10.5 1 98.31 135 TYR B CA 1
ATOM 4322 C C . TYR B 1 135 ? -5.824 5.211 10.484 1 98.31 135 TYR B C 1
ATOM 4324 O O . TYR B 1 135 ? -5.5 4.082 10.117 1 98.31 135 TYR B O 1
ATOM 4332 N N . ARG B 1 136 ? -7.082 5.508 10.844 1 97.94 136 ARG B N 1
ATOM 4333 C CA . ARG B 1 136 ? -8.141 4.508 10.766 1 97.94 136 ARG B CA 1
ATOM 4334 C C . ARG B 1 136 ? -8.305 3.99 9.344 1 97.94 136 ARG B C 1
ATOM 4336 O O . ARG B 1 136 ? -8.523 2.795 9.133 1 97.94 136 ARG B O 1
ATOM 4343 N N . TRP B 1 137 ? -8.25 4.934 8.445 1 96.75 137 TRP B N 1
ATOM 4344 C CA . TRP B 1 137 ? -8.328 4.559 7.035 1 96.75 137 TRP B CA 1
ATOM 4345 C C . TRP B 1 137 ? -7.223 3.574 6.672 1 96.75 137 TRP B C 1
ATOM 4347 O O . TRP B 1 137 ? -7.469 2.578 5.988 1 96.75 137 TRP B O 1
ATOM 4357 N N . LYS B 1 138 ? -6.008 3.787 7.156 1 97 138 LYS B N 1
ATOM 4358 C CA . LYS B 1 138 ? -4.879 2.902 6.887 1 97 138 LYS B CA 1
ATOM 4359 C C . LYS B 1 138 ? -5.105 1.52 7.492 1 97 138 LYS B C 1
ATOM 4361 O O . LYS B 1 138 ? -4.879 0.503 6.832 1 97 138 LYS B O 1
ATOM 4366 N N . LEU B 1 139 ? -5.562 1.469 8.734 1 97.94 139 LEU B N 1
ATOM 4367 C CA . LEU B 1 139 ? -5.828 0.199 9.398 1 97.94 139 LEU B CA 1
ATOM 4368 C C . LEU B 1 139 ? -6.914 -0.583 8.672 1 97.94 139 LEU B C 1
ATOM 4370 O O . LEU B 1 139 ? -6.848 -1.811 8.578 1 97.94 139 LEU B O 1
ATOM 4374 N N . THR B 1 140 ? -7.902 0.15 8.156 1 96.69 140 THR B N 1
ATOM 4375 C CA . THR B 1 140 ? -8.969 -0.489 7.383 1 96.69 140 THR B CA 1
ATOM 4376 C C . THR B 1 140 ? -8.406 -1.115 6.109 1 96.69 140 THR B C 1
ATOM 4378 O O . THR B 1 140 ? -8.781 -2.232 5.746 1 96.69 140 THR B O 1
ATOM 4381 N N . ASN B 1 141 ? -7.512 -0.405 5.508 1 96.56 141 ASN B N 1
ATOM 4382 C CA . ASN B 1 141 ? -6.871 -0.95 4.316 1 96.56 141 ASN B CA 1
ATOM 4383 C C . ASN B 1 141 ? -6.051 -2.195 4.637 1 96.56 141 ASN B C 1
ATOM 4385 O O . ASN B 1 141 ? -6.039 -3.154 3.863 1 96.56 141 ASN B O 1
ATOM 4389 N N . PHE B 1 142 ? -5.32 -2.186 5.762 1 97.38 142 PHE B N 1
ATOM 4390 C CA . PHE B 1 142 ? -4.594 -3.371 6.195 1 97.38 142 PHE B CA 1
ATOM 4391 C C . PHE B 1 142 ? -5.539 -4.559 6.348 1 97.38 142 PHE B C 1
ATOM 4393 O O . PHE B 1 142 ? -5.238 -5.66 5.883 1 97.38 142 PHE B O 1
ATOM 4400 N N . THR B 1 143 ? -6.656 -4.293 6.969 1 97.56 143 THR B N 1
ATOM 4401 C CA . THR B 1 143 ? -7.637 -5.344 7.223 1 97.56 143 THR B CA 1
ATOM 4402 C C . THR B 1 143 ? -8.148 -5.93 5.91 1 97.56 143 THR B C 1
ATOM 4404 O O . THR B 1 143 ? -8.227 -7.152 5.762 1 97.56 143 THR B O 1
ATOM 4407 N N . THR B 1 144 ? -8.453 -5.082 4.992 1 97.06 144 THR B N 1
ATOM 4408 C CA . THR B 1 144 ? -8.93 -5.531 3.691 1 97.06 144 THR B CA 1
ATOM 4409 C C . THR B 1 144 ? -7.879 -6.383 2.992 1 97.06 144 THR B C 1
ATOM 4411 O O . THR B 1 144 ? -8.195 -7.43 2.424 1 97.06 144 THR B O 1
ATOM 4414 N N . GLY B 1 145 ? -6.648 -5.926 3.057 1 97.56 145 GLY B N 1
ATOM 4415 C CA . GLY B 1 145 ? -5.562 -6.695 2.48 1 97.56 145 GLY B CA 1
ATOM 4416 C C . GLY B 1 145 ? -5.414 -8.07 3.1 1 97.56 145 GLY B C 1
ATOM 4417 O O . GLY B 1 145 ? -5.223 -9.062 2.389 1 97.56 145 GLY B O 1
ATOM 4418 N N . GLU B 1 146 ? -5.484 -8.141 4.391 1 98.19 146 GLU B N 1
ATOM 4419 C CA . GLU B 1 146 ? -5.363 -9.414 5.09 1 98.19 146 GLU B CA 1
ATOM 4420 C C . GLU B 1 146 ? -6.543 -10.336 4.777 1 98.19 146 GLU B C 1
ATOM 4422 O O . GLU B 1 146 ? -6.375 -11.547 4.66 1 98.19 146 GLU B O 1
ATOM 4427 N N . LYS B 1 147 ? -7.762 -9.766 4.66 1 97.88 147 LYS B N 1
ATOM 4428 C CA . LYS B 1 147 ? -8.922 -10.555 4.27 1 97.88 147 LYS B CA 1
ATOM 4429 C C . LYS B 1 147 ? -8.719 -11.195 2.9 1 97.88 147 LYS B C 1
ATOM 4431 O O . LYS B 1 147 ? -9.031 -12.375 2.705 1 97.88 147 LYS B O 1
ATOM 4436 N N . ASN B 1 148 ? -8.164 -10.453 2.035 1 96.75 148 ASN B N 1
ATOM 4437 C CA . ASN B 1 148 ? -7.871 -10.984 0.708 1 96.75 148 ASN B CA 1
ATOM 4438 C C . ASN B 1 148 ? -6.84 -12.109 0.769 1 96.75 148 ASN B C 1
ATOM 4440 O O . ASN B 1 148 ? -6.969 -13.117 0.072 1 96.75 148 ASN B O 1
ATOM 4444 N N . ARG B 1 149 ? -5.832 -11.922 1.571 1 97.5 149 ARG B N 1
ATOM 4445 C CA . ARG B 1 149 ? -4.809 -12.953 1.718 1 97.5 149 ARG B CA 1
ATOM 4446 C C . ARG B 1 149 ? -5.391 -14.219 2.336 1 97.5 149 ARG B C 1
ATOM 4448 O O . ARG B 1 149 ? -5.039 -15.328 1.935 1 97.5 149 ARG B O 1
ATOM 4455 N N . ALA B 1 150 ? -6.234 -14.023 3.336 1 98 150 ALA B N 1
ATOM 4456 C CA . ALA B 1 150 ? -6.914 -15.164 3.941 1 98 150 ALA B CA 1
ATOM 4457 C C . ALA B 1 150 ? -7.762 -15.906 2.912 1 98 150 ALA B C 1
ATOM 4459 O O . ALA B 1 150 ? -7.719 -17.141 2.838 1 98 150 ALA B O 1
ATOM 4460 N N . GLN B 1 151 ? -8.508 -15.148 2.117 1 97.19 151 GLN B N 1
ATOM 4461 C CA . GLN B 1 151 ? -9.32 -15.742 1.06 1 97.19 151 GLN B CA 1
ATOM 4462 C C . GLN B 1 151 ? -8.445 -16.469 0.043 1 97.19 151 GLN B C 1
ATOM 4464 O O . GLN B 1 151 ? -8.836 -17.531 -0.473 1 97.19 151 GLN B O 1
ATOM 4469 N N . ASN B 1 152 ? -7.332 -15.93 -0.212 1 96.19 152 ASN B N 1
ATOM 4470 C CA . ASN B 1 152 ? -6.406 -16.578 -1.139 1 96.19 152 ASN B CA 1
ATOM 4471 C C . ASN B 1 152 ? -5.922 -17.922 -0.606 1 96.19 152 ASN B C 1
ATOM 4473 O O . ASN B 1 152 ? -5.723 -18.859 -1.376 1 96.19 152 ASN B O 1
ATOM 4477 N N . CYS B 1 153 ? -5.66 -17.984 0.691 1 97.19 153 CYS B N 1
ATOM 4478 C CA . CYS B 1 153 ? -5.293 -19.266 1.292 1 97.19 153 CYS B CA 1
ATOM 4479 C C . CYS B 1 153 ? -6.355 -20.312 1.024 1 97.19 153 CYS B C 1
ATOM 4481 O O . CYS B 1 153 ? -6.031 -21.469 0.719 1 97.19 153 CYS B O 1
ATOM 4483 N N . LEU B 1 154 ? -7.602 -19.875 1.111 1 97.31 154 LEU B N 1
ATOM 4484 C CA . LEU B 1 154 ? -8.703 -20.797 0.841 1 97.31 154 LEU B CA 1
ATOM 4485 C C . LEU B 1 154 ? -8.758 -21.156 -0.639 1 97.31 154 LEU B C 1
ATOM 4487 O O . LEU B 1 154 ? -8.867 -22.328 -0.988 1 97.31 154 LEU B O 1
ATOM 4491 N N . THR B 1 155 ? -8.578 -20.172 -1.479 1 96.25 155 THR B N 1
ATOM 4492 C CA . THR B 1 155 ? -8.656 -20.375 -2.92 1 96.25 155 THR B CA 1
ATOM 4493 C C . THR B 1 155 ? -7.57 -21.344 -3.389 1 96.25 155 THR B C 1
ATOM 4495 O O . THR B 1 155 ? -7.855 -22.297 -4.121 1 96.25 155 THR B O 1
ATOM 4498 N N . VAL B 1 156 ? -6.34 -21.172 -2.916 1 95.5 156 VAL B N 1
ATOM 4499 C CA . VAL B 1 156 ? -5.23 -22 -3.387 1 95.5 156 VAL B CA 1
ATOM 4500 C C . VAL B 1 156 ? -5.371 -23.422 -2.844 1 95.5 156 VAL B C 1
ATOM 4502 O O . VAL B 1 156 ? -4.738 -24.344 -3.346 1 95.5 156 VAL B O 1
ATOM 4505 N N . SER B 1 157 ? -6.215 -23.578 -1.825 1 96.5 157 SER B N 1
ATOM 4506 C CA . SER B 1 157 ? -6.469 -24.891 -1.223 1 96.5 157 SER B CA 1
ATOM 4507 C C . SER B 1 157 ? -7.719 -25.531 -1.808 1 96.5 157 SER B C 1
ATOM 4509 O O . SER B 1 157 ? -8.211 -26.531 -1.281 1 96.5 157 SER B O 1
ATOM 4511 N N . ASN B 1 158 ? -8.336 -24.922 -2.846 1 97.25 158 ASN B N 1
ATOM 4512 C CA . ASN B 1 158 ? -9.555 -25.375 -3.504 1 97.25 158 ASN B CA 1
ATOM 4513 C C . ASN B 1 158 ? -10.75 -25.375 -2.549 1 97.25 158 ASN B C 1
ATOM 4515 O O . ASN B 1 158 ? -11.609 -26.25 -2.623 1 97.25 158 ASN B O 1
ATOM 4519 N N . ILE B 1 159 ? -10.734 -24.5 -1.564 1 97.5 159 ILE B N 1
ATOM 4520 C CA . ILE B 1 159 ? -11.867 -24.25 -0.681 1 97.5 159 ILE B CA 1
ATOM 4521 C C . ILE B 1 159 ? -12.625 -23.016 -1.155 1 97.5 159 ILE B C 1
ATOM 4523 O O . ILE B 1 159 ? -12.117 -21.891 -1.057 1 97.5 159 ILE B O 1
ATOM 4527 N N . LYS B 1 160 ? -13.844 -23.188 -1.629 1 97.44 160 LYS B N 1
ATOM 4528 C CA . LYS B 1 160 ? -14.539 -22.156 -2.395 1 97.44 160 LYS B CA 1
ATOM 4529 C C . LYS B 1 160 ? -15.664 -21.547 -1.577 1 97.44 160 LYS B C 1
ATOM 4531 O O . LYS B 1 160 ? -16.797 -21.453 -2.049 1 97.44 160 LYS B O 1
ATOM 4536 N N . LEU B 1 161 ? -15.344 -21.062 -0.417 1 97 161 LEU B N 1
ATOM 4537 C CA . LEU B 1 161 ? -16.359 -20.453 0.435 1 97 161 LEU B CA 1
ATOM 4538 C C . LEU B 1 161 ? -16.875 -19.156 -0.171 1 97 161 LEU B C 1
ATOM 4540 O O . LEU B 1 161 ? -18.016 -18.766 0.05 1 97 161 LEU B O 1
ATOM 4544 N N . ASP B 1 162 ? -16.031 -18.469 -0.932 1 96 162 ASP B N 1
ATOM 4545 C CA . ASP B 1 162 ? -16.406 -17.188 -1.516 1 96 162 ASP B CA 1
ATOM 4546 C C . ASP B 1 162 ? -17.406 -17.375 -2.652 1 96 162 ASP B C 1
ATOM 4548 O O . ASP B 1 162 ? -17.953 -16.391 -3.16 1 96 162 ASP B O 1
ATOM 4552 N N . ASP B 1 163 ? -17.688 -18.578 -3.053 1 95.56 163 ASP B N 1
ATOM 4553 C CA . ASP B 1 163 ? -18.688 -18.875 -4.074 1 95.56 163 ASP B CA 1
ATOM 4554 C C . ASP B 1 163 ? -20.047 -19.141 -3.439 1 95.56 163 ASP B C 1
ATOM 4556 O O . ASP B 1 163 ? -21.078 -19.125 -4.129 1 95.56 163 ASP B O 1
ATOM 4560 N N . VAL B 1 164 ? -20.031 -19.438 -2.154 1 96.12 164 VAL B N 1
ATOM 4561 C CA . VAL B 1 164 ? -21.281 -19.906 -1.56 1 96.12 164 VAL B CA 1
ATOM 4562 C C . VAL B 1 164 ? -21.703 -18.953 -0.448 1 96.12 164 VAL B C 1
ATOM 4564 O O . VAL B 1 164 ? -22.875 -18.953 -0.031 1 96.12 164 VAL B O 1
ATOM 4567 N N . PHE B 1 165 ? -20.766 -18.188 0.062 1 95.06 165 PHE B N 1
ATOM 4568 C CA . PHE B 1 165 ? -21.094 -17.172 1.062 1 95.06 165 PHE B CA 1
ATOM 4569 C C . PHE B 1 165 ? -20.859 -15.773 0.51 1 95.06 165 PHE B C 1
ATOM 4571 O O . PHE B 1 165 ? -19.875 -15.531 -0.2 1 95.06 165 PHE B O 1
ATOM 4578 N N . SER B 1 166 ? -21.734 -14.859 0.879 1 91.75 166 SER B N 1
ATOM 4579 C CA . SER B 1 166 ? -21.547 -13.461 0.519 1 91.75 166 SER B CA 1
ATOM 4580 C C . SER B 1 166 ? -20.406 -12.836 1.316 1 91.75 166 SER B C 1
ATOM 4582 O O . SER B 1 166 ? -19.75 -11.898 0.847 1 91.75 166 SER B O 1
ATOM 4584 N N . ASP B 1 167 ? -20.188 -13.344 2.531 1 93.19 167 ASP B N 1
ATOM 4585 C CA . ASP B 1 167 ? -19.094 -12.898 3.398 1 93.19 167 ASP B CA 1
ATOM 4586 C C . ASP B 1 167 ? -18.344 -14.086 3.982 1 93.19 167 ASP B C 1
ATOM 4588 O O . ASP B 1 167 ? -18.828 -14.766 4.891 1 93.19 167 ASP B O 1
ATOM 4592 N N . VAL B 1 168 ? -17.172 -14.258 3.539 1 95.38 168 VAL B N 1
ATOM 4593 C CA . VAL B 1 168 ? -16.359 -15.414 3.924 1 95.38 168 VAL B CA 1
ATOM 4594 C C . VAL B 1 168 ? -15.875 -15.25 5.363 1 95.38 168 VAL B C 1
ATOM 4596 O O . VAL B 1 168 ? -15.367 -16.203 5.965 1 95.38 168 VAL B O 1
ATOM 4599 N N . PHE B 1 169 ? -16.109 -14.109 5.949 1 95.5 169 PHE B N 1
ATOM 4600 C CA . PHE B 1 169 ? -15.648 -13.852 7.312 1 95.5 169 PHE B CA 1
ATOM 4601 C C . PHE B 1 169 ? -16.828 -13.688 8.258 1 95.5 169 PHE B C 1
ATOM 4603 O O . PHE B 1 169 ? -16.672 -13.258 9.398 1 95.5 169 PHE B O 1
ATOM 4610 N N . GLY B 1 170 ? -18.047 -13.953 7.734 1 93.69 170 GLY B N 1
ATOM 4611 C CA . GLY B 1 170 ? -19.219 -13.992 8.586 1 93.69 170 GLY B CA 1
ATOM 4612 C C . GLY B 1 170 ? -19.203 -15.141 9.57 1 93.69 170 GLY B C 1
ATOM 4613 O O . GLY B 1 170 ? -18.281 -15.953 9.57 1 93.69 170 GLY B O 1
ATOM 4614 N N . LYS B 1 171 ? -20.141 -15.266 10.398 1 93 171 LYS B N 1
ATOM 4615 C CA . LYS B 1 171 ? -20.188 -16.203 11.508 1 93 171 LYS B CA 1
ATOM 4616 C C . LYS B 1 171 ? -20.078 -17.641 11.016 1 93 171 LYS B C 1
ATOM 4618 O O . LYS B 1 171 ? -19.172 -18.375 11.43 1 93 171 LYS B O 1
ATOM 4623 N N . ALA B 1 172 ? -20.922 -18.047 10.016 1 94.81 172 ALA B N 1
ATOM 4624 C CA . ALA B 1 172 ? -20.953 -19.438 9.547 1 94.81 172 ALA B CA 1
ATOM 4625 C C . ALA B 1 172 ? -19.672 -19.781 8.805 1 94.81 172 ALA B C 1
ATOM 4627 O O . ALA B 1 172 ? -19.031 -20.797 9.086 1 94.81 172 ALA B O 1
ATOM 4628 N N . ALA B 1 173 ? -19.297 -18.984 7.844 1 96.12 173 ALA B N 1
ATOM 4629 C CA . ALA B 1 173 ? -18.094 -19.234 7.047 1 96.12 173 ALA B CA 1
ATOM 4630 C C . ALA B 1 173 ? -16.844 -19.281 7.93 1 96.12 173 ALA B C 1
ATOM 4632 O O . ALA B 1 173 ? -15.969 -20.125 7.742 1 96.12 173 ALA B O 1
ATOM 4633 N N . SER B 1 174 ? -16.781 -18.406 8.945 1 95.94 174 SER B N 1
ATOM 4634 C CA . SER B 1 174 ? -15.648 -18.375 9.859 1 95.94 174 SER B CA 1
ATOM 4635 C C . SER B 1 174 ? -15.586 -19.641 10.711 1 95.94 174 SER B C 1
ATOM 4637 O O . SER B 1 174 ? -14.5 -20.156 10.992 1 95.94 174 SER B O 1
ATOM 4639 N N . ALA B 1 175 ? -16.734 -20.094 11.141 1 95.75 175 ALA B N 1
ATOM 4640 C CA . ALA B 1 175 ? -16.781 -21.328 11.922 1 95.75 175 ALA B CA 1
ATOM 4641 C C . ALA B 1 175 ? -16.297 -22.516 11.094 1 95.75 175 ALA B C 1
ATOM 4643 O O . ALA B 1 175 ? -15.562 -23.375 11.602 1 95.75 175 ALA B O 1
ATOM 4644 N N . ILE B 1 176 ? -16.688 -22.547 9.836 1 96.69 176 ILE B N 1
ATOM 4645 C CA . ILE B 1 176 ? -16.266 -23.609 8.938 1 96.69 176 ILE B CA 1
ATOM 4646 C C . ILE B 1 176 ? -14.75 -23.547 8.742 1 96.69 176 ILE B C 1
ATOM 4648 O O . ILE B 1 176 ? -14.062 -24.562 8.812 1 96.69 176 ILE B O 1
ATOM 4652 N N . THR B 1 177 ? -14.25 -22.359 8.492 1 97.25 177 THR B N 1
ATOM 4653 C CA . THR B 1 177 ? -12.812 -22.172 8.352 1 97.25 177 THR B CA 1
ATOM 4654 C C . THR B 1 177 ? -12.078 -22.609 9.617 1 97.25 177 THR B C 1
ATOM 4656 O O . THR B 1 177 ? -11.031 -23.25 9.539 1 97.25 177 THR B O 1
ATOM 4659 N N . GLY B 1 178 ? -12.641 -22.266 10.812 1 96.56 178 GLY B N 1
ATOM 4660 C CA . GLY B 1 178 ? -12.07 -22.719 12.07 1 96.56 178 GLY B CA 1
ATOM 4661 C C . GLY B 1 178 ? -11.984 -24.219 12.18 1 96.56 178 GLY B C 1
ATOM 4662 O O . GLY B 1 178 ? -10.969 -24.766 12.617 1 96.56 178 GLY B O 1
ATOM 4663 N N . ARG B 1 179 ? -13.07 -24.875 11.742 1 96.25 179 ARG B N 1
ATOM 4664 C CA . ARG B 1 179 ? -13.094 -26.328 11.75 1 96.25 179 ARG B CA 1
ATOM 4665 C C . ARG B 1 179 ? -12.031 -26.906 10.82 1 96.25 179 ARG B C 1
ATOM 4667 O O . ARG B 1 179 ? -11.398 -27.906 11.133 1 96.25 179 ARG B O 1
ATOM 4674 N N . LEU B 1 180 ? -11.859 -26.312 9.641 1 95.88 180 LEU B N 1
ATOM 4675 C CA . LEU B 1 180 ? -10.867 -26.75 8.664 1 95.88 180 LEU B CA 1
ATOM 4676 C C . LEU B 1 180 ? -9.453 -26.625 9.234 1 95.88 180 LEU B C 1
ATOM 4678 O O . LEU B 1 180 ? -8.602 -27.484 8.984 1 95.88 180 LEU B O 1
ATOM 4682 N N . LEU B 1 181 ? -9.164 -25.578 10.016 1 96.19 181 LEU B N 1
ATOM 4683 C CA . LEU B 1 181 ? -7.848 -25.312 10.578 1 96.19 181 LEU B CA 1
ATOM 4684 C C . LEU B 1 181 ? -7.547 -26.266 11.727 1 96.19 181 LEU B C 1
ATOM 4686 O O . LEU B 1 181 ? -6.387 -26.609 11.977 1 96.19 181 LEU B O 1
ATOM 4690 N N . GLU B 1 182 ? -8.586 -26.734 12.406 1 93.88 182 GLU B N 1
ATOM 4691 C CA . GLU B 1 182 ? -8.43 -27.672 13.516 1 93.88 182 GLU B CA 1
ATOM 4692 C C . GLU B 1 182 ? -8.141 -29.078 13.016 1 93.88 182 GLU B C 1
ATOM 4694 O O . GLU B 1 182 ? -7.273 -29.781 13.555 1 93.88 182 GLU B O 1
ATOM 4699 N N . ASN B 1 183 ? -8.977 -29.406 12.023 1 88.81 183 ASN B N 1
ATOM 4700 C CA . ASN B 1 183 ? -8.891 -30.734 11.406 1 88.81 183 ASN B CA 1
ATOM 4701 C C . ASN B 1 183 ? -9.289 -30.688 9.93 1 88.81 183 ASN B C 1
ATOM 4703 O O . ASN B 1 183 ? -10.461 -30.5 9.609 1 88.81 183 ASN B O 1
ATOM 4707 N N . ASN B 1 184 ? -8.344 -30.938 9.07 1 84.12 184 ASN B N 1
ATOM 4708 C CA . ASN B 1 184 ? -8.578 -30.734 7.641 1 84.12 184 ASN B CA 1
ATOM 4709 C C . ASN B 1 184 ? -9.203 -31.984 7 1 84.12 184 ASN B C 1
ATOM 4711 O O . ASN B 1 184 ? -9.242 -32.094 5.777 1 84.12 184 ASN B O 1
ATOM 4715 N N . LYS B 1 185 ? -9.695 -32.875 7.855 1 89.69 185 LYS B N 1
ATOM 4716 C CA . LYS B 1 185 ? -10.414 -34.031 7.332 1 89.69 185 LYS B CA 1
ATOM 4717 C C . LYS B 1 185 ? -11.836 -33.656 6.91 1 89.69 185 LYS B C 1
ATOM 4719 O O . LYS B 1 185 ? -12.391 -32.688 7.402 1 89.69 185 LYS B O 1
ATOM 4724 N N . PRO B 1 186 ? -12.289 -34.438 5.93 1 92.25 186 PRO B N 1
ATOM 4725 C CA . PRO B 1 186 ? -13.664 -34.156 5.52 1 92.25 186 PRO B CA 1
ATOM 4726 C C . PRO B 1 186 ? -14.641 -34.156 6.695 1 92.25 186 PRO B C 1
ATOM 4728 O O . PRO B 1 186 ? -14.492 -34.938 7.633 1 92.25 186 PRO B O 1
ATOM 4731 N N . PHE B 1 187 ? -15.586 -33.281 6.688 1 94.56 187 PHE B N 1
ATOM 4732 C CA . PHE B 1 187 ? -16.578 -33.125 7.75 1 94.56 187 PHE B CA 1
ATOM 4733 C C . PHE B 1 187 ? -17.922 -32.656 7.191 1 94.56 187 PHE B C 1
ATOM 4735 O O . PHE B 1 187 ? -17.984 -32.188 6.059 1 94.56 187 PHE B O 1
ATOM 4742 N N . ASP B 1 188 ? -18.922 -32.844 7.965 1 96.25 188 ASP B N 1
ATOM 4743 C CA . ASP B 1 188 ? -20.266 -32.375 7.613 1 96.25 188 ASP B CA 1
ATOM 4744 C C . ASP B 1 188 ? -20.438 -30.906 7.961 1 96.25 188 ASP B C 1
ATOM 4746 O O . ASP B 1 188 ? -20.203 -30.5 9.102 1 96.25 188 ASP B O 1
ATOM 4750 N N . VAL B 1 189 ? -20.859 -30.094 7.008 1 96.44 189 VAL B N 1
ATOM 4751 C CA . VAL B 1 189 ? -20.938 -28.656 7.199 1 96.44 189 VAL B CA 1
ATOM 4752 C C . VAL B 1 189 ? -22.297 -28.281 7.793 1 96.44 189 VAL B C 1
ATOM 4754 O O . VAL B 1 189 ? -22.484 -27.156 8.258 1 96.44 189 VAL B O 1
ATOM 4757 N N . THR B 1 190 ? -23.266 -29.141 7.844 1 95.19 190 THR B N 1
ATOM 4758 C CA . THR B 1 190 ? -24.656 -28.875 8.172 1 95.19 190 THR B CA 1
ATOM 4759 C C . THR B 1 190 ? -24.781 -28.234 9.547 1 95.19 190 THR B C 1
ATOM 4761 O O . THR B 1 190 ? -25.562 -27.297 9.727 1 95.19 190 THR B O 1
ATOM 4764 N N . PRO B 1 191 ? -23.984 -28.625 10.508 1 94.5 191 PRO B N 1
ATOM 4765 C CA . PRO B 1 191 ? -24.109 -28.031 11.844 1 94.5 191 PRO B CA 1
ATOM 4766 C C . PRO B 1 191 ? -23.719 -26.562 11.883 1 94.5 191 PRO B C 1
ATOM 4768 O O . PRO B 1 191 ? -24.047 -25.859 12.836 1 94.5 191 PRO B O 1
ATOM 4771 N N . TYR B 1 192 ? -23 -26.125 10.898 1 94.44 192 TYR B N 1
ATOM 4772 C CA . TYR B 1 192 ? -22.5 -24.75 10.906 1 94.44 192 TYR B CA 1
ATOM 4773 C C . TYR B 1 192 ? -23.453 -23.812 10.188 1 94.44 192 TYR B C 1
ATOM 4775 O O . TYR B 1 192 ? -23.25 -22.594 10.188 1 94.44 192 TYR B O 1
ATOM 4783 N N . LEU B 1 193 ? -24.453 -24.375 9.555 1 92.44 193 LEU B N 1
ATOM 4784 C CA . LEU B 1 193 ? -25.344 -23.578 8.719 1 92.44 193 LEU B CA 1
ATOM 4785 C C . LEU B 1 193 ? -26.438 -22.906 9.562 1 92.44 193 LEU B C 1
ATOM 4787 O O . LEU B 1 193 ? -26.984 -23.531 10.477 1 92.44 193 LEU B O 1
ATOM 4791 N N . THR B 1 194 ? -26.438 -21.578 9.5 1 87.19 194 THR B N 1
ATOM 4792 C CA . THR B 1 194 ? -27.453 -20.812 10.211 1 87.19 194 THR B CA 1
ATOM 4793 C C . THR B 1 194 ? -28.594 -20.422 9.273 1 87.19 194 THR B C 1
ATOM 4795 O O . THR B 1 194 ? -28.5 -20.625 8.062 1 87.19 194 THR B O 1
ATOM 4798 N N . LYS B 1 195 ? -29.656 -19.766 9.875 1 84.12 195 LYS B N 1
ATOM 4799 C CA . LYS B 1 195 ? -30.812 -19.297 9.109 1 84.12 195 LYS B CA 1
ATOM 4800 C C . LYS B 1 195 ? -30.438 -18.125 8.211 1 84.12 195 LYS B C 1
ATOM 4802 O O . LYS B 1 195 ? -29.594 -17.297 8.586 1 84.12 195 LYS B O 1
ATOM 4807 N N . GLY B 1 196 ? -30.734 -18.188 6.949 1 85.69 196 GLY B N 1
ATOM 4808 C CA . GLY B 1 196 ? -30.516 -17.047 6.09 1 85.69 196 GLY B CA 1
ATOM 4809 C C . GLY B 1 196 ? -29.484 -17.297 5.008 1 85.69 196 GLY B C 1
ATOM 4810 O O . GLY B 1 196 ? -29.312 -16.469 4.109 1 85.69 196 GLY B O 1
ATOM 4811 N N . ILE B 1 197 ? -28.812 -18.453 5.191 1 89.44 197 ILE B N 1
ATOM 4812 C CA . ILE B 1 197 ? -27.828 -18.781 4.168 1 89.44 197 ILE B CA 1
ATOM 4813 C C . ILE B 1 197 ? -28.547 -19.156 2.873 1 89.44 197 ILE B C 1
ATOM 4815 O O . ILE B 1 197 ? -29.438 -20.016 2.877 1 89.44 197 ILE B O 1
ATOM 4819 N N . LYS B 1 198 ? -28.172 -18.547 1.828 1 90.31 198 LYS B N 1
ATOM 4820 C CA . LYS B 1 198 ? -28.844 -18.719 0.539 1 90.31 198 LYS B CA 1
ATOM 4821 C C . LYS B 1 198 ? -28.344 -19.969 -0.175 1 90.31 198 LYS B C 1
ATOM 4823 O O . LYS B 1 198 ? -29.109 -20.656 -0.847 1 90.31 198 LYS B O 1
ATOM 4828 N N . ALA B 1 199 ? -27.094 -20.344 0.006 1 93.5 199 ALA B N 1
ATOM 4829 C CA . ALA B 1 199 ? -26.516 -21.5 -0.676 1 93.5 199 ALA B CA 1
ATOM 4830 C C . ALA B 1 199 ? -27.031 -22.797 -0.072 1 93.5 199 ALA B C 1
ATOM 4832 O O . ALA B 1 199 ? -27.297 -22.875 1.128 1 93.5 199 ALA B O 1
ATOM 4833 N N . SER B 1 200 ? -27.172 -23.797 -0.879 1 94.19 200 SER B N 1
ATOM 4834 C CA . SER B 1 200 ? -27.625 -25.094 -0.397 1 94.19 200 SER B CA 1
ATOM 4835 C C . SER B 1 200 ? -26.531 -25.781 0.415 1 94.19 200 SER B C 1
ATOM 4837 O O . SER B 1 200 ? -25.344 -25.5 0.246 1 94.19 200 SER B O 1
ATOM 4839 N N . ALA B 1 201 ? -26.984 -26.656 1.28 1 94.81 201 ALA B N 1
ATOM 4840 C CA . ALA B 1 201 ? -26.031 -27.438 2.074 1 94.81 201 ALA B CA 1
ATOM 4841 C C . ALA B 1 201 ? -25.094 -28.234 1.177 1 94.81 201 ALA B C 1
ATOM 4843 O O . ALA B 1 201 ? -23.906 -28.391 1.491 1 94.81 201 ALA B O 1
ATOM 4844 N N . GLU B 1 202 ? -25.609 -28.734 0.094 1 95.62 202 GLU B N 1
ATOM 4845 C CA . GLU B 1 202 ? -24.812 -29.5 -0.859 1 95.62 202 GLU B CA 1
ATOM 4846 C C . GLU B 1 202 ? -23.719 -28.641 -1.485 1 95.62 202 GLU B C 1
ATOM 4848 O O . GLU B 1 202 ? -22.578 -29.094 -1.63 1 95.62 202 GLU B O 1
ATOM 4853 N N . ASP B 1 203 ? -24.062 -27.438 -1.802 1 96.12 203 ASP B N 1
ATOM 4854 C CA . ASP B 1 203 ? -23.109 -26.516 -2.391 1 96.12 203 ASP B CA 1
ATOM 4855 C C . ASP B 1 203 ? -22 -26.156 -1.389 1 96.12 203 ASP B C 1
ATOM 4857 O O . ASP B 1 203 ? -20.828 -26.094 -1.744 1 96.12 203 ASP B O 1
ATOM 4861 N N . ILE B 1 204 ? -22.438 -25.969 -0.185 1 97.12 204 ILE B N 1
ATOM 4862 C CA . ILE B 1 204 ? -21.484 -25.594 0.852 1 97.12 204 ILE B CA 1
ATOM 4863 C C . ILE B 1 204 ? -20.562 -26.781 1.14 1 97.12 204 ILE B C 1
ATOM 4865 O O . ILE B 1 204 ? -19.359 -26.594 1.343 1 97.12 204 ILE B O 1
ATOM 4869 N N . GLN B 1 205 ? -21.172 -27.938 1.098 1 97.31 205 GLN B N 1
ATOM 4870 C CA . GLN B 1 205 ? -20.359 -29.141 1.266 1 97.31 205 GLN B CA 1
ATOM 4871 C C . GLN B 1 205 ? -19.328 -29.281 0.147 1 97.31 205 GLN B C 1
ATOM 4873 O O . GLN B 1 205 ? -18.172 -29.609 0.398 1 97.31 205 GLN B O 1
ATOM 4878 N N . SER B 1 206 ? -19.734 -28.984 -1.063 1 97.19 206 SER B N 1
ATOM 4879 C CA . SER B 1 206 ? -18.828 -29.031 -2.207 1 97.19 206 SER B CA 1
ATOM 4880 C C . SER B 1 206 ? -17.734 -27.984 -2.086 1 97.19 206 SER B C 1
ATOM 4882 O O . SER B 1 206 ? -16.609 -28.188 -2.541 1 97.19 206 SER B O 1
ATOM 4884 N N . ALA B 1 207 ? -18.078 -26.875 -1.432 1 97.38 207 ALA B N 1
ATOM 4885 C CA . ALA B 1 207 ? -17.156 -25.75 -1.317 1 97.38 207 ALA B CA 1
ATOM 4886 C C . ALA B 1 207 ? -16 -26.078 -0.379 1 97.38 207 ALA B C 1
ATOM 4888 O O . ALA B 1 207 ? -14.93 -25.469 -0.471 1 97.38 207 ALA B O 1
ATOM 4889 N N . VAL B 1 208 ? -16.188 -27.047 0.56 1 97.31 208 VAL B N 1
ATOM 4890 C CA . VAL B 1 208 ? -15.156 -27.328 1.541 1 97.31 208 VAL B CA 1
ATOM 4891 C C . VAL B 1 208 ? -14.375 -28.578 1.12 1 97.31 208 VAL B C 1
ATOM 4893 O O . VAL B 1 208 ? -13.477 -29.016 1.835 1 97.31 208 VAL B O 1
ATOM 4896 N N . ASP B 1 209 ? -14.766 -29.141 -0.115 1 96.62 209 ASP B N 1
ATOM 4897 C CA . ASP B 1 209 ? -14 -30.25 -0.682 1 96.62 209 ASP B CA 1
ATOM 4898 C C . ASP B 1 209 ? -12.703 -29.766 -1.312 1 96.62 209 ASP B C 1
ATOM 4900 O O . ASP B 1 209 ? -12.641 -29.547 -2.521 1 96.62 209 ASP B O 1
ATOM 4904 N N . GLY B 1 210 ? -11.758 -29.531 -0.521 1 94.75 210 GLY B N 1
ATOM 4905 C CA . GLY B 1 210 ? -10.445 -29.078 -0.939 1 94.75 210 GLY B CA 1
ATOM 4906 C C . GLY B 1 210 ? -9.312 -29.734 -0.169 1 94.75 210 GLY B C 1
ATOM 4907 O O . GLY B 1 210 ? -9.516 -30.734 0.514 1 94.75 210 GLY B O 1
ATOM 4908 N N . GLU B 1 211 ? -8.141 -29.297 -0.445 1 91.5 211 GLU B N 1
ATOM 4909 C CA . GLU B 1 211 ? -6.949 -29.812 0.225 1 91.5 211 GLU B CA 1
ATOM 4910 C C . GLU B 1 211 ? -6.062 -28.688 0.734 1 91.5 211 GLU B C 1
ATOM 4912 O O . GLU B 1 211 ? -5.277 -28.109 -0.027 1 91.5 211 GLU B O 1
ATOM 4917 N N . MET B 1 212 ? -6.168 -28.5 1.998 1 93.56 212 MET B N 1
ATOM 4918 C CA . MET B 1 212 ? -5.328 -27.484 2.615 1 93.56 212 MET B CA 1
ATOM 4919 C C . MET B 1 212 ? -4.086 -28.109 3.246 1 93.56 212 MET B C 1
ATOM 4921 O O . MET B 1 212 ? -4.195 -28.906 4.172 1 93.56 212 MET B O 1
ATOM 4925 N N . CYS B 1 213 ? -2.941 -27.766 2.744 1 92.94 213 CYS B N 1
ATOM 4926 C CA . CYS B 1 213 ? -1.707 -28.281 3.324 1 92.94 213 CYS B CA 1
ATOM 4927 C C . CYS B 1 213 ? -1.378 -27.562 4.629 1 92.94 213 CYS B C 1
ATOM 4929 O O . CYS B 1 213 ? -1.983 -26.547 4.949 1 92.94 213 CYS B O 1
ATOM 4931 N N . ASP B 1 214 ? -0.472 -28.078 5.391 1 93.62 214 ASP B N 1
ATOM 4932 C CA . ASP B 1 214 ? -0.122 -27.547 6.707 1 93.62 214 ASP B CA 1
ATOM 4933 C C . ASP B 1 214 ? 0.42 -26.125 6.594 1 93.62 214 ASP B C 1
ATOM 4935 O O . ASP B 1 214 ? 0.148 -25.281 7.453 1 93.62 214 ASP B O 1
ATOM 4939 N N . GLU B 1 215 ? 1.17 -25.844 5.551 1 94.44 215 GLU B N 1
ATOM 4940 C CA . GLU B 1 215 ? 1.773 -24.531 5.359 1 94.44 215 GLU B CA 1
ATOM 4941 C C . GLU B 1 215 ? 0.707 -23.453 5.156 1 94.44 215 GLU B C 1
ATOM 4943 O O . GLU B 1 215 ? 0.781 -22.375 5.75 1 94.44 215 GLU B O 1
ATOM 4948 N N . GLN B 1 216 ? -0.281 -23.797 4.367 1 95.88 216 GLN B N 1
ATOM 4949 C CA . GLN B 1 216 ? -1.366 -22.859 4.121 1 95.88 216 GLN B CA 1
ATOM 4950 C C . GLN B 1 216 ? -2.217 -22.656 5.371 1 95.88 216 GLN B C 1
ATOM 4952 O O . GLN B 1 216 ? -2.676 -21.547 5.645 1 95.88 216 GLN B O 1
ATOM 4957 N N . ALA B 1 217 ? -2.445 -23.766 6.09 1 97.25 217 ALA B N 1
ATOM 4958 C CA . ALA B 1 217 ? -3.207 -23.672 7.336 1 97.25 217 ALA B CA 1
ATOM 4959 C C . ALA B 1 217 ? -2.52 -22.75 8.336 1 97.25 217 ALA B C 1
ATOM 4961 O O . ALA B 1 217 ? -3.164 -21.875 8.93 1 97.25 217 ALA B O 1
ATOM 4962 N N . GLU B 1 218 ? -1.218 -22.953 8.5 1 97.44 218 GLU B N 1
ATOM 4963 C CA . GLU B 1 218 ? -0.474 -22.125 9.445 1 97.44 218 GLU B CA 1
ATOM 4964 C C . GLU B 1 218 ? -0.425 -20.672 8.984 1 97.44 218 GLU B C 1
ATOM 4966 O O . GLU B 1 218 ? -0.553 -19.75 9.797 1 97.44 218 GLU B O 1
ATOM 4971 N N . LYS B 1 219 ? -0.228 -20.438 7.695 1 98.06 219 LYS B N 1
ATOM 4972 C CA . LYS B 1 219 ? -0.267 -19.094 7.145 1 98.06 219 LYS B CA 1
ATOM 4973 C C . LYS B 1 219 ? -1.601 -18.422 7.449 1 98.06 219 LYS B C 1
ATOM 4975 O O . LYS B 1 219 ? -1.633 -17.266 7.883 1 98.06 219 LYS B O 1
ATOM 4980 N N . LEU B 1 220 ? -2.684 -19.156 7.23 1 98.31 220 LEU B N 1
ATOM 4981 C CA . LEU B 1 220 ? -4.016 -18.625 7.488 1 98.31 220 LEU B CA 1
ATOM 4982 C C . LEU B 1 220 ? -4.188 -18.281 8.969 1 98.31 220 LEU B C 1
ATOM 4984 O O . LEU B 1 220 ? -4.812 -17.266 9.305 1 98.31 220 LEU B O 1
ATOM 4988 N N . ARG B 1 221 ? -3.641 -19.125 9.875 1 98.19 221 ARG B N 1
ATOM 4989 C CA . ARG B 1 221 ? -3.695 -18.844 11.305 1 98.19 221 ARG B CA 1
ATOM 4990 C C . ARG B 1 221 ? -2.977 -17.531 11.633 1 98.19 221 ARG B C 1
ATOM 4992 O O . ARG B 1 221 ? -3.477 -16.719 12.414 1 98.19 221 ARG B O 1
ATOM 4999 N N . ILE B 1 222 ? -1.835 -17.312 11.023 1 98.44 222 ILE B N 1
ATOM 5000 C CA . ILE B 1 222 ? -1.057 -16.094 11.242 1 98.44 222 ILE B CA 1
ATOM 5001 C C . ILE B 1 222 ? -1.838 -14.891 10.742 1 98.44 222 ILE B C 1
ATOM 5003 O O . ILE B 1 222 ? -1.915 -13.867 11.422 1 98.44 222 ILE B O 1
ATOM 5007 N N . ILE B 1 223 ? -2.461 -15.016 9.547 1 98.56 223 ILE B N 1
ATOM 5008 C CA . 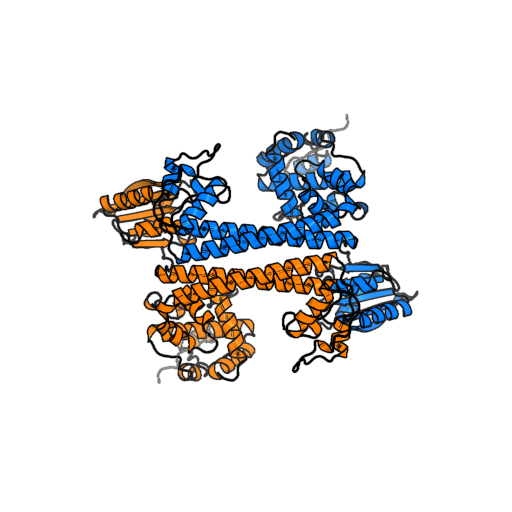ILE B 1 223 ? -3.25 -13.938 8.961 1 98.56 223 ILE B CA 1
ATOM 5009 C C . ILE B 1 223 ? -4.418 -13.594 9.875 1 98.56 223 ILE B C 1
ATOM 5011 O O . ILE B 1 223 ? -4.672 -12.414 10.156 1 98.56 223 ILE B O 1
ATOM 5015 N N . ARG B 1 224 ? -5.117 -14.617 10.352 1 97.62 224 ARG B N 1
ATOM 5016 C CA . ARG B 1 224 ? -6.266 -14.398 11.227 1 97.62 224 ARG B CA 1
ATOM 5017 C C . ARG B 1 224 ? -5.84 -13.734 12.531 1 97.62 224 ARG B C 1
ATOM 5019 O O . ARG B 1 224 ? -6.547 -12.875 13.062 1 97.62 224 ARG B O 1
ATOM 5026 N N . SER B 1 225 ? -4.699 -14.141 13.07 1 97.75 225 SER B N 1
ATOM 5027 C CA . SER B 1 225 ? -4.168 -13.5 14.266 1 97.75 225 SER B CA 1
ATOM 5028 C C . SER B 1 225 ? -3.891 -12.023 14.023 1 97.75 225 SER B C 1
ATOM 5030 O O . SER B 1 225 ? -4.215 -11.18 14.859 1 97.75 225 SER B O 1
ATOM 5032 N N . HIS B 1 226 ? -3.307 -11.727 12.914 1 98.25 226 HIS B N 1
ATOM 5033 C CA . HIS B 1 226 ? -3.053 -10.336 12.562 1 98.25 226 HIS B CA 1
ATOM 5034 C C . HIS B 1 226 ? -4.355 -9.555 12.422 1 98.25 226 HIS B C 1
ATOM 5036 O O . HIS B 1 226 ? -4.453 -8.414 12.883 1 98.25 226 HIS B O 1
ATOM 5042 N N . MET B 1 227 ? -5.332 -10.156 11.773 1 97.81 227 MET B N 1
ATOM 5043 C CA . MET B 1 227 ? -6.637 -9.516 11.609 1 97.81 227 MET B CA 1
ATOM 5044 C C . MET B 1 227 ? -7.25 -9.18 12.969 1 97.81 227 MET B C 1
ATOM 5046 O O . MET B 1 227 ? -7.84 -8.117 13.141 1 97.81 227 MET B O 1
ATOM 5050 N N . ASP B 1 228 ? -7.113 -10.102 13.914 1 97.56 228 ASP B N 1
ATOM 5051 C CA . ASP B 1 228 ? -7.617 -9.867 15.266 1 97.56 228 ASP B CA 1
ATOM 5052 C C . ASP B 1 228 ? -6.93 -8.664 15.906 1 97.56 228 ASP B C 1
ATOM 5054 O O . ASP B 1 228 ? -7.582 -7.832 16.547 1 97.56 228 ASP B O 1
ATOM 5058 N N . SER B 1 229 ? -5.633 -8.586 15.766 1 97.75 229 SER B N 1
ATOM 5059 C CA . SER B 1 229 ? -4.875 -7.461 16.297 1 97.75 229 SER B CA 1
ATOM 5060 C C . SER B 1 229 ? -5.297 -6.145 15.656 1 97.75 229 SER B C 1
ATOM 5062 O O . SER B 1 229 ? -5.414 -5.121 16.328 1 97.75 229 SER B O 1
ATOM 5064 N N . LEU B 1 230 ? -5.484 -6.176 14.344 1 98.31 230 LEU B N 1
ATOM 5065 C CA . LEU B 1 230 ? -5.926 -4.992 13.617 1 98.31 230 LEU B CA 1
ATOM 5066 C C . LEU B 1 230 ? -7.285 -4.516 14.125 1 98.31 230 LEU B C 1
ATOM 5068 O O . LEU B 1 230 ? -7.508 -3.312 14.273 1 98.31 230 LEU B O 1
ATOM 5072 N N . GLU B 1 231 ? -8.172 -5.477 14.383 1 97.81 231 GLU B N 1
ATOM 5073 C CA . GLU B 1 231 ? -9.5 -5.137 14.891 1 97.81 231 GLU B CA 1
ATOM 5074 C C . GLU B 1 231 ? -9.406 -4.449 16.25 1 97.81 231 GLU B C 1
ATOM 5076 O O . GLU B 1 231 ? -10.109 -3.467 16.5 1 97.81 231 GLU B O 1
ATOM 5081 N N . LEU B 1 232 ? -8.539 -4.934 17.078 1 97.88 232 LEU B N 1
ATOM 5082 C CA . LEU B 1 232 ? -8.352 -4.332 18.391 1 97.88 232 LEU B CA 1
ATOM 5083 C C . LEU B 1 232 ? -7.785 -2.922 18.281 1 97.88 232 LEU B C 1
ATOM 5085 O O . LEU B 1 232 ? -8.258 -2 18.953 1 97.88 232 LEU B O 1
ATOM 5089 N N . CYS B 1 233 ? -6.785 -2.729 17.422 1 98.12 233 CYS B N 1
ATOM 5090 C CA . CYS B 1 233 ? -6.215 -1.408 17.188 1 98.12 233 CYS B CA 1
ATOM 5091 C C . CYS B 1 233 ? -7.273 -0.44 16.672 1 98.12 233 CYS B C 1
ATOM 5093 O O . CYS B 1 233 ? -7.348 0.702 17.125 1 98.12 233 CYS B O 1
ATOM 5095 N N . LYS B 1 234 ? -8.078 -0.921 15.758 1 97.94 234 LYS B N 1
ATOM 5096 C CA . LYS B 1 234 ? -9.117 -0.081 15.164 1 97.94 234 LYS B CA 1
ATOM 5097 C C . LYS B 1 234 ? -10.156 0.327 16.203 1 97.94 234 LYS B C 1
ATOM 5099 O O . LYS B 1 234 ? -10.594 1.479 16.234 1 97.94 234 LYS B O 1
ATOM 5104 N N . LEU B 1 235 ? -10.547 -0.609 17.078 1 98 235 LEU B N 1
ATOM 5105 C CA . LEU B 1 235 ? -11.523 -0.321 18.125 1 98 235 LEU B CA 1
ATOM 5106 C C . LEU B 1 235 ? -10.992 0.751 19.078 1 98 235 LEU B C 1
ATOM 5108 O O . LEU B 1 235 ? -11.719 1.689 19.422 1 98 235 LEU B O 1
ATOM 5112 N N . ASN B 1 236 ? -9.773 0.615 19.469 1 98.06 236 ASN B N 1
ATOM 5113 C CA . ASN B 1 236 ? -9.148 1.606 20.328 1 98.06 236 ASN B CA 1
ATOM 5114 C C . ASN B 1 236 ? -9.055 2.971 19.656 1 98.06 236 ASN B C 1
ATOM 5116 O O . ASN B 1 236 ? -9.336 3.998 20.281 1 98.06 236 ASN B O 1
ATOM 5120 N N . LEU B 1 237 ? -8.688 2.939 18.406 1 98.38 237 LEU B N 1
ATOM 5121 C CA . LEU B 1 237 ? -8.562 4.18 17.656 1 98.38 237 LEU B CA 1
ATOM 5122 C C . LEU B 1 237 ? -9.922 4.848 17.469 1 98.38 237 LEU B C 1
ATOM 5124 O O . LEU B 1 237 ? -10.039 6.066 17.594 1 98.38 237 LEU B O 1
ATOM 5128 N N . GLU B 1 238 ? -10.945 4.039 17.188 1 98.06 238 GLU B N 1
ATOM 5129 C CA . GLU B 1 238 ? -12.289 4.566 17.016 1 98.06 238 GLU B CA 1
ATOM 5130 C C . GLU B 1 238 ? -12.812 5.203 18.297 1 98.06 238 GLU B C 1
ATOM 5132 O O . GLU B 1 238 ? -13.477 6.242 18.266 1 98.06 238 GLU B O 1
ATOM 5137 N N . SER B 1 239 ? -12.484 4.605 19.422 1 98.06 239 SER B N 1
ATOM 5138 C CA . SER B 1 239 ? -12.844 5.203 20.703 1 98.06 239 SER B CA 1
ATOM 5139 C C . SER B 1 239 ? -12.188 6.566 20.875 1 98.06 239 SER B C 1
ATOM 5141 O O . SER B 1 239 ? -12.836 7.52 21.328 1 98.06 239 SER B O 1
ATOM 5143 N N . LEU B 1 240 ? -10.945 6.648 20.516 1 97.75 240 LEU B N 1
ATOM 5144 C CA . LEU B 1 240 ? -10.211 7.906 20.594 1 97.75 240 LEU B CA 1
ATOM 5145 C C . LEU B 1 240 ? -10.812 8.945 19.656 1 97.75 240 LEU B C 1
ATOM 5147 O O . LEU B 1 240 ? -11.008 10.094 20.047 1 97.75 240 LEU B O 1
ATOM 5151 N N . ILE B 1 241 ? -11.125 8.547 18.422 1 98.31 241 ILE B N 1
ATOM 5152 C CA . ILE B 1 241 ? -11.703 9.422 17.406 1 98.31 241 ILE B CA 1
ATOM 5153 C C . ILE B 1 241 ? -13.031 9.984 17.922 1 98.31 241 ILE B C 1
ATOM 5155 O O . ILE B 1 241 ? -13.281 11.188 17.812 1 98.31 241 ILE B O 1
ATOM 5159 N N . LEU B 1 242 ? -13.859 9.117 18.5 1 97.81 242 LEU B N 1
ATOM 5160 C CA . LEU B 1 242 ? -15.172 9.539 19 1 97.81 242 LEU B CA 1
ATOM 5161 C C . LEU B 1 242 ? -15.023 10.547 20.125 1 97.81 242 LEU B C 1
ATOM 5163 O O . LEU B 1 242 ? -15.773 11.523 20.188 1 97.81 242 LEU B O 1
ATOM 5167 N N . SER B 1 243 ? -14.039 10.328 20.953 1 97.06 243 SER B N 1
ATOM 5168 C CA . SER B 1 243 ? -13.797 11.25 22.062 1 97.06 243 SER B CA 1
ATOM 5169 C C . SER B 1 243 ? -13.375 12.625 21.562 1 97.06 243 SER B C 1
ATOM 5171 O O . SER B 1 243 ? -13.867 13.648 22.047 1 97.06 243 SER B O 1
ATOM 5173 N N . VAL B 1 244 ? -12.5 12.695 20.562 1 96.5 244 VAL B N 1
ATOM 5174 C CA . VAL B 1 244 ? -12 13.953 20.016 1 96.5 244 VAL B CA 1
ATOM 5175 C C . VAL B 1 244 ? -13.094 14.648 19.219 1 96.5 244 VAL B C 1
ATOM 5177 O O . VAL B 1 244 ? -13.188 15.875 19.219 1 96.5 244 VAL B O 1
ATOM 5180 N N . ALA B 1 245 ? -13.969 13.883 18.609 1 97.5 245 ALA B N 1
ATOM 5181 C CA . ALA B 1 245 ? -15.008 14.414 17.719 1 97.5 245 ALA B CA 1
ATOM 5182 C C . ALA B 1 245 ? -16.172 14.969 18.531 1 97.5 245 ALA B C 1
ATOM 5184 O O . ALA B 1 245 ? -17.031 15.68 17.984 1 97.5 245 ALA B O 1
ATOM 5185 N N . GLU B 1 246 ? -16.266 14.695 19.828 1 96.5 246 GLU B N 1
ATOM 5186 C CA . GLU B 1 246 ? -17.391 15.055 20.688 1 96.5 246 GLU B CA 1
ATOM 5187 C C . GLU B 1 246 ? -17.641 16.562 20.656 1 96.5 246 GLU B C 1
ATOM 5189 O O . GLU B 1 246 ? -18.797 17 20.734 1 96.5 246 GLU B O 1
ATOM 5194 N N . LYS B 1 247 ? -16.562 17.328 20.516 1 95.19 247 LYS B N 1
ATOM 5195 C CA . LYS B 1 247 ? -16.672 18.781 20.516 1 95.19 247 LYS B CA 1
ATOM 5196 C C . LYS B 1 247 ? -17.453 19.281 19.312 1 95.19 247 LYS B C 1
ATOM 5198 O O . LYS B 1 247 ? -18 20.391 19.344 1 95.19 247 LYS B O 1
ATOM 5203 N N . TYR B 1 248 ? -17.625 18.469 18.359 1 97.19 248 TYR B N 1
ATOM 5204 C CA . TYR B 1 248 ? -18.25 18.891 17.109 1 97.19 248 TYR B CA 1
ATOM 5205 C C . TYR B 1 248 ? -19.578 18.172 16.891 1 97.19 248 TYR B C 1
ATOM 5207 O O . TYR B 1 248 ? -20.062 18.078 15.766 1 97.19 248 TYR B O 1
ATOM 5215 N N . LEU B 1 249 ? -20.219 17.641 17.938 1 97 249 LEU B N 1
ATOM 5216 C CA . LEU B 1 249 ? -21.422 16.828 17.875 1 97 249 LEU B CA 1
ATOM 5217 C C . LEU B 1 249 ? -22.531 17.562 17.141 1 97 249 LEU B C 1
ATOM 5219 O O . LEU B 1 249 ? -23.219 16.984 16.297 1 97 249 LEU B O 1
ATOM 5223 N N . PRO B 1 250 ? -22.75 18.906 17.391 1 97.06 250 PRO B N 1
ATOM 5224 C CA . PRO B 1 250 ? -23.828 19.594 16.672 1 97.06 250 PRO B CA 1
ATOM 5225 C C . PRO B 1 250 ? -23.609 19.578 15.156 1 97.06 250 PRO B C 1
ATOM 5227 O O . PRO B 1 250 ? -24.547 19.312 14.406 1 97.06 250 PRO B O 1
ATOM 5230 N N . GLN B 1 251 ? -22.375 19.844 14.703 1 97.56 251 GLN B N 1
ATOM 5231 C CA . GLN B 1 251 ? -22.078 19.844 13.273 1 97.56 251 GLN B CA 1
ATOM 5232 C C . GLN B 1 251 ? -22.125 18.438 12.703 1 97.56 251 GLN B C 1
ATOM 5234 O O . GLN B 1 251 ? -22.578 18.25 11.57 1 97.56 251 GLN B O 1
ATOM 5239 N N . LEU B 1 252 ? -21.703 17.484 13.508 1 97.88 252 LEU B N 1
ATOM 5240 C CA . LEU B 1 252 ? -21.734 16.094 13.07 1 97.88 252 LEU B CA 1
ATOM 5241 C C . LEU B 1 252 ? -23.172 15.625 12.867 1 97.88 252 LEU B C 1
ATOM 5243 O O . LEU B 1 252 ? -23.469 14.922 11.891 1 97.88 252 LEU B O 1
ATOM 5247 N N . ASN B 1 253 ? -24.031 16.016 13.742 1 96.88 253 ASN B N 1
ATOM 5248 C CA . ASN B 1 253 ? -25.453 15.68 13.617 1 96.88 253 ASN B CA 1
ATOM 5249 C C . ASN B 1 253 ? -26.062 16.297 12.359 1 96.88 253 ASN B C 1
ATOM 5251 O O . ASN B 1 253 ? -26.859 15.648 11.672 1 96.88 253 ASN B O 1
ATOM 5255 N N . LEU B 1 254 ? -25.672 17.484 12.094 1 97 254 LEU B N 1
ATOM 5256 C CA . LEU B 1 254 ? -26.156 18.156 10.891 1 97 254 LEU B CA 1
ATOM 5257 C C . LEU B 1 254 ? -25.672 17.422 9.641 1 97 254 LEU B C 1
ATOM 5259 O O . LEU B 1 254 ? -26.469 17.125 8.75 1 97 254 LEU B O 1
ATOM 5263 N N . VAL B 1 255 ? -24.375 17.094 9.57 1 97.81 255 VAL B N 1
ATOM 5264 C CA . VAL B 1 255 ? -23.766 16.438 8.414 1 97.81 255 VAL B CA 1
ATOM 5265 C C . VAL B 1 255 ? -24.391 15.055 8.219 1 97.81 255 VAL B C 1
ATOM 5267 O O . VAL B 1 255 ? -24.578 14.609 7.082 1 97.81 255 VAL B O 1
ATOM 5270 N N . SER B 1 256 ? -24.812 14.43 9.289 1 96.69 256 SER B N 1
ATOM 5271 C CA . SER B 1 256 ? -25.359 13.078 9.25 1 96.69 256 SER B CA 1
ATOM 5272 C C . SER B 1 256 ? -26.781 13.086 8.672 1 96.69 256 SER B C 1
ATOM 5274 O O . SER B 1 256 ? -27.328 12.031 8.367 1 96.69 256 SER B O 1
ATOM 5276 N N . THR B 1 257 ? -27.375 14.258 8.555 1 96.31 257 THR B N 1
ATOM 5277 C CA . THR B 1 257 ? -28.703 14.344 7.93 1 96.31 257 THR B CA 1
ATOM 5278 C C . THR B 1 257 ? -28.594 14.156 6.418 1 96.31 257 THR B C 1
ATOM 5280 O O . THR B 1 257 ? -29.594 13.906 5.75 1 96.31 257 THR B O 1
ATOM 5283 N N . VAL B 1 258 ? -27.391 14.328 5.867 1 96.31 258 VAL B N 1
ATOM 5284 C CA . VAL B 1 258 ? -27.188 14.125 4.438 1 96.31 258 VAL B CA 1
ATOM 5285 C C . VAL B 1 258 ? -27.297 12.641 4.102 1 96.31 258 VAL B C 1
ATOM 5287 O O . VAL B 1 258 ? -26.656 11.805 4.75 1 96.31 258 VAL B O 1
ATOM 5290 N N . PRO B 1 259 ? -28.047 12.273 3.092 1 95.31 259 PRO B N 1
ATOM 5291 C CA . PRO B 1 259 ? -28.188 10.867 2.725 1 95.31 259 PRO B CA 1
ATOM 5292 C C . PRO B 1 259 ? -26.859 10.188 2.412 1 95.31 259 PRO B C 1
ATOM 5294 O O . PRO B 1 259 ? -26.031 10.758 1.695 1 95.31 259 PRO B O 1
ATOM 5297 N N . GLY B 1 260 ? -26.703 9.008 2.953 1 93.75 260 GLY B N 1
ATOM 5298 C CA . GLY B 1 260 ? -25.5 8.234 2.656 1 93.75 260 GLY B CA 1
ATOM 5299 C C . GLY B 1 260 ? -24.359 8.523 3.609 1 93.75 260 GLY B C 1
ATOM 5300 O O . GLY B 1 260 ? -23.328 7.84 3.574 1 93.75 260 GLY B O 1
ATOM 5301 N N . ILE B 1 261 ? -24.5 9.555 4.441 1 95.75 261 ILE B N 1
ATOM 5302 C CA . ILE B 1 261 ? -23.453 9.93 5.383 1 95.75 261 ILE B CA 1
ATOM 5303 C C . ILE B 1 261 ? -23.828 9.453 6.785 1 95.75 261 ILE B C 1
ATOM 5305 O O . ILE B 1 261 ? -24.797 9.938 7.371 1 95.75 261 ILE B O 1
ATOM 5309 N N . GLN B 1 262 ? -23.016 8.508 7.25 1 91.75 262 GLN B N 1
ATOM 5310 C CA . GLN B 1 262 ? -23.234 7.977 8.594 1 91.75 262 GLN B CA 1
ATOM 5311 C C . GLN B 1 262 ? -22.219 8.539 9.578 1 91.75 262 GLN B C 1
ATOM 5313 O O . GLN B 1 262 ? -21.422 9.422 9.227 1 91.75 262 GLN B O 1
ATOM 5318 N N . SER B 1 263 ? -22.203 8.07 10.758 1 90.81 263 SER B N 1
ATOM 5319 C CA . SER B 1 263 ? -21.484 8.688 11.867 1 90.81 263 SER B CA 1
ATOM 5320 C C . SER B 1 263 ? -20 8.805 11.562 1 90.81 263 SER B C 1
ATOM 5322 O O . SER B 1 263 ? -19.453 9.914 11.531 1 90.81 263 SER B O 1
ATOM 5324 N N . PHE B 1 264 ? -19.312 7.723 11.203 1 94.81 264 PHE B N 1
ATOM 5325 C CA . PHE B 1 264 ? -17.875 7.805 11 1 94.81 264 PHE B CA 1
ATOM 5326 C C . PHE B 1 264 ? -17.547 8.531 9.695 1 94.81 264 PHE B C 1
ATOM 5328 O O . PHE B 1 264 ? -16.516 9.195 9.586 1 94.81 264 PHE B O 1
ATOM 5335 N N . SER B 1 265 ? -18.5 8.43 8.727 1 96.88 265 SER B N 1
ATOM 5336 C CA . SER B 1 265 ? -18.312 9.188 7.496 1 96.88 265 SER B CA 1
ATOM 5337 C C . SER B 1 265 ? -18.406 10.688 7.754 1 96.88 265 SER B C 1
ATOM 5339 O O . SER B 1 265 ? -17.641 11.477 7.18 1 96.88 265 SER B O 1
ATOM 5341 N N . ALA B 1 266 ? -19.344 11.086 8.617 1 98 266 ALA B N 1
ATOM 5342 C CA . ALA B 1 266 ? -19.469 12.492 8.984 1 98 266 ALA B CA 1
ATOM 5343 C C . ALA B 1 266 ? -18.203 13 9.672 1 98 266 ALA B C 1
ATOM 5345 O O . ALA B 1 266 ? -17.719 14.086 9.352 1 98 266 ALA B O 1
ATOM 5346 N N . ILE B 1 267 ? -17.703 12.18 10.578 1 98.44 267 ILE B N 1
ATOM 5347 C CA . ILE B 1 267 ? -16.469 12.531 11.281 1 98.44 267 ILE B CA 1
ATOM 5348 C C . ILE B 1 267 ? -15.336 12.688 10.273 1 98.44 267 ILE B C 1
ATOM 5350 O O . ILE B 1 267 ? -14.562 13.648 10.352 1 98.44 267 ILE B O 1
ATOM 5354 N N . ALA B 1 268 ? -15.281 11.758 9.32 1 98.25 268 ALA B N 1
ATOM 5355 C CA . ALA B 1 268 ? -14.219 11.781 8.32 1 98.25 268 ALA B CA 1
ATOM 5356 C C . ALA B 1 268 ? -14.312 13.031 7.449 1 98.25 268 ALA B C 1
ATOM 5358 O O . ALA B 1 268 ? -13.297 13.664 7.145 1 98.25 268 ALA B O 1
ATOM 5359 N N . VAL B 1 269 ? -15.461 13.445 7.09 1 98 269 VAL B N 1
ATOM 5360 C CA . VAL B 1 269 ? -15.648 14.633 6.266 1 98 269 VAL B CA 1
ATOM 5361 C C . VAL B 1 269 ? -15.211 15.875 7.039 1 98 269 VAL B C 1
ATOM 5363 O O . VAL B 1 269 ? -14.398 16.672 6.551 1 98 269 VAL B O 1
ATOM 5366 N N . ILE B 1 270 ? -15.688 16.031 8.234 1 98 270 ILE B N 1
ATOM 5367 C CA . ILE B 1 270 ? -15.383 17.188 9.062 1 98 270 ILE B CA 1
ATOM 5368 C C . ILE B 1 270 ? -13.883 17.234 9.344 1 98 270 ILE B C 1
ATOM 5370 O O . ILE B 1 270 ? -13.289 18.328 9.375 1 98 270 ILE B O 1
ATOM 5374 N N . SER B 1 271 ? -13.273 16.047 9.523 1 98 271 SER B N 1
ATOM 5375 C CA . SER B 1 271 ? -11.844 16 9.805 1 98 271 SER B CA 1
ATOM 5376 C C . SER B 1 271 ? -11.039 16.562 8.633 1 98 271 SER B C 1
ATOM 5378 O O . SER B 1 271 ? -9.93 17.078 8.828 1 98 271 SER B O 1
ATOM 5380 N N . GLU B 1 272 ? -11.594 16.5 7.43 1 97.38 272 GLU B N 1
ATOM 5381 C CA . GLU B 1 272 ? -10.891 16.984 6.246 1 97.38 272 GLU B CA 1
ATOM 5382 C C . GLU B 1 272 ? -11.18 18.469 5.996 1 97.38 272 GLU B C 1
ATOM 5384 O O . GLU B 1 272 ? -10.258 19.25 5.777 1 97.38 272 GLU B O 1
ATOM 5389 N N . ILE B 1 273 ? -12.438 18.922 6.188 1 97.38 273 ILE B N 1
ATOM 5390 C CA . ILE B 1 273 ? -12.797 20.234 5.664 1 97.38 273 ILE B CA 1
ATOM 5391 C C . ILE B 1 273 ? -13.047 21.203 6.82 1 97.38 273 ILE B C 1
ATOM 5393 O O . ILE B 1 273 ? -13.148 22.422 6.613 1 97.38 273 ILE B O 1
ATOM 5397 N N . GLY B 1 274 ? -13.125 20.734 8.055 1 97.5 274 GLY B N 1
ATOM 5398 C CA . GLY B 1 274 ? -13.477 21.578 9.18 1 97.5 274 GLY B CA 1
ATOM 5399 C C . GLY B 1 274 ? -14.961 21.922 9.234 1 97.5 274 GLY B C 1
ATOM 5400 O O . GLY B 1 274 ? -15.766 21.312 8.523 1 97.5 274 GLY B O 1
ATOM 5401 N N . VAL B 1 275 ? -15.305 22.844 10.125 1 97.44 275 VAL B N 1
ATOM 5402 C CA . VAL B 1 275 ? -16.719 23.172 10.328 1 97.44 275 VAL B CA 1
ATOM 5403 C C . VAL B 1 275 ? -16.984 24.594 9.859 1 97.44 275 VAL B C 1
ATOM 5405 O O . VAL B 1 275 ? -18.141 25 9.711 1 97.44 275 VAL B O 1
ATOM 5408 N N . ASP B 1 276 ? -15.945 25.375 9.602 1 97.31 276 ASP B N 1
ATOM 5409 C CA . ASP B 1 276 ? -16.078 26.75 9.125 1 97.31 276 ASP B CA 1
ATOM 5410 C C . ASP B 1 276 ? -15.969 26.812 7.605 1 97.31 276 ASP B C 1
ATOM 5412 O O . ASP B 1 276 ? -14.867 26.75 7.051 1 97.31 276 ASP B O 1
ATOM 5416 N N . MET B 1 277 ? -17.047 27.047 6.957 1 97.5 277 MET B N 1
ATOM 5417 C CA . MET B 1 277 ? -17.094 27.016 5.5 1 97.5 277 MET B CA 1
ATOM 5418 C C . MET B 1 277 ? -16.609 28.344 4.91 1 97.5 277 MET B C 1
ATOM 5420 O O . MET B 1 277 ? -16.344 28.422 3.709 1 97.5 277 MET B O 1
ATOM 5424 N N . SER B 1 278 ? -16.375 29.312 5.754 1 95.94 278 SER B N 1
ATOM 5425 C CA . SER B 1 278 ? -15.906 30.609 5.262 1 95.94 278 SER B CA 1
ATOM 5426 C C . SER B 1 278 ? -14.508 30.484 4.66 1 95.94 278 SER B C 1
ATOM 5428 O O . SER B 1 278 ? -14.07 31.359 3.912 1 95.94 278 SER B O 1
ATOM 5430 N N . VAL B 1 279 ? -13.82 29.391 4.992 1 94.31 279 VAL B N 1
ATOM 5431 C CA . VAL B 1 279 ? -12.477 29.172 4.48 1 94.31 279 VAL B CA 1
ATOM 5432 C C . VAL B 1 279 ? -12.531 28.844 2.99 1 94.31 279 VAL B C 1
ATOM 5434 O O . VAL B 1 279 ? -11.523 28.953 2.285 1 94.31 279 VAL B O 1
ATOM 5437 N N . PHE B 1 280 ? -13.742 28.484 2.564 1 95.75 280 PHE B N 1
ATOM 5438 C CA . PHE B 1 280 ? -13.992 28.25 1.146 1 95.75 280 PHE B CA 1
ATOM 5439 C C . PHE B 1 280 ? -14.961 29.297 0.599 1 95.75 280 PHE B C 1
ATOM 5441 O O . PHE B 1 280 ? -16.094 29.406 1.065 1 95.75 280 PHE B O 1
ATOM 5448 N N . PRO B 1 281 ? -14.547 30 -0.449 1 95 281 PRO B N 1
ATOM 5449 C CA . PRO B 1 281 ? -15.406 31.062 -0.972 1 95 281 PRO B CA 1
ATOM 5450 C C . PRO B 1 281 ? -16.766 30.547 -1.438 1 95 281 PRO B C 1
ATOM 5452 O O . PRO B 1 281 ? -17.781 31.219 -1.245 1 95 281 PRO B O 1
ATOM 5455 N N . THR B 1 282 ? -16.734 29.344 -2.09 1 96.62 282 THR B N 1
ATOM 5456 C CA . THR B 1 282 ? -17.969 28.75 -2.568 1 96.62 282 THR B CA 1
ATOM 5457 C C . THR B 1 282 ? -17.922 27.219 -2.443 1 96.62 282 THR B C 1
ATOM 5459 O O . THR B 1 282 ? -16.844 26.656 -2.205 1 96.62 282 THR B O 1
ATOM 5462 N N . SER B 1 283 ? -19.109 26.656 -2.596 1 96.69 283 SER B N 1
ATOM 5463 C CA . SER B 1 283 ? -19.156 25.188 -2.613 1 96.69 283 SER B CA 1
ATOM 5464 C C . SER B 1 283 ? -18.359 24.625 -3.791 1 96.69 283 SER B C 1
ATOM 5466 O O . SER B 1 283 ? -17.781 23.547 -3.693 1 96.69 283 SER B O 1
ATOM 5468 N N . LYS B 1 284 ? -18.312 25.375 -4.828 1 95.62 284 LYS B N 1
ATOM 5469 C CA . LYS B 1 284 ? -17.562 24.938 -6.004 1 95.62 284 LYS B CA 1
ATOM 5470 C C . LYS B 1 284 ? -16.078 24.859 -5.707 1 95.62 284 LYS B C 1
ATOM 5472 O O . LYS B 1 284 ? -15.383 23.953 -6.164 1 95.62 284 LYS B O 1
ATOM 5477 N N . HIS B 1 285 ? -15.617 25.781 -4.953 1 94.69 285 HIS B N 1
ATOM 5478 C CA . HIS B 1 285 ? -14.211 25.781 -4.559 1 94.69 285 HIS B CA 1
ATOM 5479 C C . HIS B 1 285 ? -13.883 24.578 -3.684 1 94.69 285 HIS B C 1
ATOM 5481 O O . HIS B 1 285 ? -12.836 23.953 -3.854 1 94.69 285 HIS B O 1
ATOM 5487 N N . LEU B 1 286 ? -14.812 24.281 -2.807 1 96.44 286 LEU B N 1
ATOM 5488 C CA . LEU B 1 286 ? -14.625 23.125 -1.945 1 96.44 286 LEU B CA 1
ATOM 5489 C C . LEU B 1 286 ? -14.594 21.828 -2.768 1 96.44 286 LEU B C 1
ATOM 5491 O O . LEU B 1 286 ? -13.719 20.984 -2.561 1 96.44 286 LEU B O 1
ATOM 5495 N N . CYS B 1 287 ? -15.484 21.703 -3.703 1 96.44 287 CYS B N 1
ATOM 5496 C CA . CYS B 1 287 ? -15.547 20.516 -4.543 1 96.44 287 CYS B CA 1
ATOM 5497 C C . CYS B 1 287 ? -14.289 20.375 -5.391 1 96.44 287 CYS B C 1
ATOM 5499 O O . CYS B 1 287 ? -13.789 19.266 -5.59 1 96.44 287 CYS B O 1
ATOM 5501 N N . SER B 1 288 ? -13.82 21.469 -5.875 1 92.69 288 SER B N 1
ATOM 5502 C CA . SER B 1 288 ? -12.57 21.453 -6.629 1 92.69 288 SER B CA 1
ATOM 5503 C C . SER B 1 288 ? -11.398 21.031 -5.754 1 92.69 288 SER B C 1
ATOM 5505 O O . SER B 1 288 ? -10.578 20.203 -6.164 1 92.69 288 SER B O 1
ATOM 5507 N N . TRP B 1 289 ? -11.406 21.578 -4.574 1 92.5 289 TRP B N 1
ATOM 5508 C CA . TRP B 1 289 ? -10.375 21.234 -3.607 1 92.5 289 TRP B CA 1
ATOM 5509 C C . TRP B 1 289 ? -10.414 19.734 -3.289 1 92.5 289 TRP B C 1
ATOM 5511 O O . TRP B 1 289 ? -9.367 19.109 -3.129 1 92.5 289 TRP B O 1
ATOM 5521 N N . ALA B 1 290 ? -11.602 19.141 -3.291 1 95.44 290 ALA B N 1
ATOM 5522 C CA . ALA B 1 290 ? -11.805 17.734 -2.947 1 95.44 290 ALA B CA 1
ATOM 5523 C C . ALA B 1 290 ? -11.555 16.844 -4.152 1 95.44 290 ALA B C 1
ATOM 5525 O O . ALA B 1 290 ? -11.672 15.609 -4.055 1 95.44 290 ALA B O 1
ATOM 5526 N N . GLY B 1 291 ? -11.258 17.406 -5.27 1 92.94 291 GLY B N 1
ATOM 5527 C CA . GLY B 1 291 ? -10.953 16.641 -6.469 1 92.94 291 GLY B CA 1
ATOM 5528 C C . GLY B 1 291 ? -12.188 16.094 -7.152 1 92.94 291 GLY B C 1
ATOM 5529 O O . GLY B 1 291 ? -12.125 15.062 -7.828 1 92.94 291 GLY B O 1
ATOM 5530 N N . LEU B 1 292 ? -13.312 16.703 -6.965 1 94.31 292 LEU B N 1
ATOM 5531 C CA . LEU B 1 292 ? -14.57 16.188 -7.508 1 94.31 292 LEU B CA 1
ATOM 5532 C C . LEU B 1 292 ? -14.977 16.969 -8.75 1 94.31 292 LEU B C 1
ATOM 5534 O O . LEU B 1 292 ? -16.125 16.906 -9.18 1 94.31 292 LEU B O 1
ATOM 5538 N N . THR B 1 293 ? -14.039 17.781 -9.266 1 89.56 293 THR B N 1
ATOM 5539 C CA . THR B 1 293 ? -14.297 18.562 -10.469 1 89.56 293 THR B CA 1
ATOM 5540 C C . THR B 1 293 ? -13.305 18.203 -11.57 1 89.56 293 THR B C 1
ATOM 5542 O O . THR B 1 293 ? -12.164 17.844 -11.289 1 89.56 293 THR B O 1
ATOM 5545 N N . PRO B 1 294 ? -13.781 18.109 -12.758 1 79.75 294 PRO B N 1
ATOM 5546 C CA . PRO B 1 294 ? -12.859 17.812 -13.859 1 79.75 294 PRO B CA 1
ATOM 5547 C C . PRO B 1 294 ? -11.758 18.859 -14 1 79.75 294 PRO B C 1
ATOM 5549 O O . PRO B 1 294 ? -11.938 20.016 -13.609 1 79.75 294 PRO B O 1
ATOM 5552 N N . GLN B 1 295 ? -10.531 18.328 -14.398 1 70 295 GLN B N 1
ATOM 5553 C CA . GLN B 1 295 ? -9.43 19.25 -14.641 1 70 295 GLN B CA 1
ATOM 5554 C C . GLN B 1 295 ? -9.625 20 -15.953 1 70 295 GLN B C 1
ATOM 5556 O O . GLN B 1 295 ? -10.156 19.453 -16.922 1 70 295 GLN B O 1
ATOM 5561 N N . ASN B 1 296 ? -9.68 21.312 -15.922 1 59.53 296 ASN B N 1
ATOM 5562 C CA . ASN B 1 296 ? -9.773 22.109 -17.141 1 59.53 296 ASN B CA 1
ATOM 5563 C C . ASN B 1 296 ? -8.453 22.109 -17.906 1 59.53 296 ASN B C 1
ATOM 5565 O O . ASN B 1 296 ? -7.48 22.734 -17.5 1 59.53 296 ASN B O 1
ATOM 5569 N N . ASN B 1 297 ? -8.133 21 -18.5 1 52.84 297 ASN B N 1
ATOM 5570 C CA . ASN B 1 297 ? -6.91 21.062 -19.297 1 52.84 297 ASN B CA 1
ATOM 5571 C C . ASN B 1 297 ? -7.156 21.719 -20.656 1 52.84 297 ASN B C 1
ATOM 5573 O O . ASN B 1 297 ? -7.477 21.016 -21.625 1 52.84 297 ASN B O 1
ATOM 5577 N N . GLU B 1 298 ? -7.699 22.844 -20.656 1 49.75 298 GLU B N 1
ATOM 5578 C CA . GLU B 1 298 ? -7.824 23.469 -21.953 1 49.75 298 GLU B CA 1
ATOM 5579 C C . GLU B 1 298 ? -6.52 24.141 -22.375 1 49.75 298 GLU B C 1
ATOM 5581 O O . GLU B 1 298 ? -5.918 24.875 -21.578 1 49.75 298 GLU B O 1
ATOM 5586 N N . SER B 1 299 ? -5.68 23.312 -22.938 1 46.16 299 SER B N 1
ATOM 5587 C CA . SER B 1 299 ? -4.633 24.078 -23.609 1 46.16 299 SER B CA 1
ATOM 5588 C C . SER B 1 299 ? -5.023 24.406 -25.047 1 46.16 299 SER B C 1
ATOM 5590 O O . SER B 1 299 ? -5.453 23.531 -25.797 1 46.16 299 SER B O 1
ATOM 5592 N N . ALA B 1 300 ? -4.727 25.641 -25.484 1 50.25 300 ALA B N 1
ATOM 5593 C CA . ALA B 1 300 ? -4.824 26.219 -26.828 1 50.25 300 ALA B CA 1
ATOM 5594 C C . ALA B 1 300 ? -6.137 25.828 -27.5 1 50.25 300 ALA B C 1
ATOM 5596 O O . ALA B 1 300 ? -6.168 25.547 -28.703 1 50.25 300 ALA B O 1
ATOM 5597 N N . GLY B 1 301 ? -7.246 25.656 -26.938 1 47.06 301 GLY B N 1
ATOM 5598 C CA . GLY B 1 301 ? -8.531 25.453 -27.594 1 47.06 301 GLY B CA 1
ATOM 5599 C C . GLY B 1 301 ? -8.977 24 -27.578 1 47.06 301 GLY B C 1
ATOM 5600 O O . GLY B 1 301 ? -10.094 23.688 -27.984 1 47.06 301 GLY B O 1
ATOM 5601 N N . LYS B 1 302 ? -8.055 23.188 -27.703 1 50.09 302 LYS B N 1
ATOM 5602 C CA . LYS B 1 302 ? -8.438 21.781 -27.766 1 50.09 302 LYS B CA 1
ATOM 5603 C C . LYS B 1 302 ? -8.719 21.219 -26.375 1 50.09 302 LYS B C 1
ATOM 5605 O O . LYS B 1 302 ? -7.941 21.453 -25.438 1 50.09 302 LYS B O 1
ATOM 5610 N N . LYS B 1 303 ? -9.953 20.875 -26.172 1 46.16 303 LYS B N 1
ATOM 5611 C CA . LYS B 1 303 ? -10.43 20.234 -24.953 1 46.16 303 LYS B CA 1
ATOM 5612 C C . LYS B 1 303 ? -9.742 18.891 -24.75 1 46.16 303 LYS B C 1
ATOM 5614 O O . LYS B 1 303 ? -9.875 17.984 -25.562 1 46.16 303 LYS B O 1
ATOM 5619 N N . LYS B 1 304 ? -8.641 18.828 -24.078 1 50.16 304 LYS B N 1
ATOM 5620 C CA . LYS B 1 304 ? -8.07 17.516 -23.781 1 50.16 304 LYS B CA 1
ATOM 5621 C C . LYS B 1 304 ? -8.914 16.766 -22.75 1 50.16 304 LYS B C 1
ATOM 5623 O O . LYS B 1 304 ? -9.781 17.359 -22.109 1 50.16 304 LYS B O 1
ATOM 5628 N N . THR B 1 305 ? -8.703 15.484 -22.531 1 50.5 305 THR B N 1
ATOM 5629 C CA . THR B 1 305 ? -9.406 14.539 -21.688 1 50.5 305 THR B CA 1
ATOM 5630 C C . THR B 1 305 ? -9.594 15.109 -20.281 1 50.5 305 THR B C 1
ATOM 5632 O O . THR B 1 305 ? -8.664 15.688 -19.719 1 50.5 305 THR B O 1
ATOM 5635 N N . THR B 1 306 ? -10.828 15.523 -20.016 1 52.47 306 THR B N 1
ATOM 5636 C CA . THR B 1 306 ? -11.273 16.078 -18.734 1 52.47 306 THR B CA 1
ATOM 5637 C C . THR B 1 306 ? -11.062 15.07 -17.609 1 52.47 306 THR B C 1
ATOM 5639 O O . THR B 1 306 ? -11.984 14.328 -17.25 1 52.47 306 THR B O 1
ATOM 5642 N N . ARG B 1 307 ? -9.789 14.727 -17.344 1 56.66 307 ARG B N 1
ATOM 5643 C CA . ARG B 1 307 ? -9.516 13.773 -16.266 1 56.66 307 ARG B CA 1
ATOM 5644 C C . ARG B 1 307 ? -9.711 14.422 -14.898 1 56.66 307 ARG B C 1
ATOM 5646 O O . ARG B 1 307 ? -9.484 15.625 -14.734 1 56.66 307 ARG B O 1
ATOM 5653 N N . ILE B 1 308 ? -10.461 13.773 -13.992 1 57 308 ILE B N 1
ATOM 5654 C CA . ILE B 1 308 ? -10.656 14.211 -12.617 1 57 308 ILE B CA 1
ATOM 5655 C C . ILE B 1 308 ? -9.305 14.398 -11.938 1 57 308 ILE B C 1
ATOM 5657 O O . ILE B 1 308 ? -8.352 13.664 -12.211 1 57 308 ILE B O 1
ATOM 5661 N N . ASN B 1 309 ? -9.141 15.438 -11.227 1 61.16 309 ASN B N 1
ATOM 5662 C CA . ASN B 1 309 ? -7.922 15.781 -10.5 1 61.16 309 ASN B CA 1
ATOM 5663 C C . ASN B 1 309 ? -7.539 14.695 -9.492 1 61.16 309 ASN B C 1
ATOM 5665 O O . ASN B 1 309 ? -8.406 13.984 -8.984 1 61.16 309 ASN B O 1
ATOM 5669 N N . ARG B 1 310 ? -6.383 14.477 -9.164 1 63.06 310 ARG B N 1
ATOM 5670 C CA . ARG B 1 310 ? -5.863 13.477 -8.234 1 63.06 310 ARG B CA 1
ATOM 5671 C C . ARG B 1 310 ? -5.848 14.016 -6.805 1 63.06 310 ARG B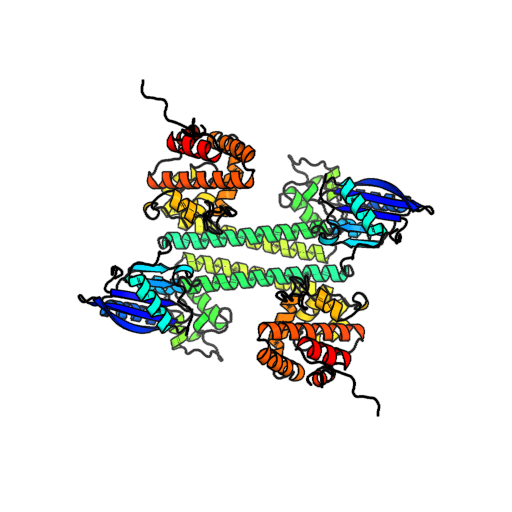 C 1
ATOM 5673 O O . ARG B 1 310 ? -5.266 13.398 -5.91 1 63.06 310 ARG B O 1
ATOM 5680 N N . ALA B 1 311 ? -6.676 15.039 -6.605 1 71.12 311 ALA B N 1
ATOM 5681 C CA . ALA B 1 311 ? -6.734 15.625 -5.273 1 71.12 311 ALA B CA 1
ATOM 5682 C C . ALA B 1 311 ? -7.707 14.867 -4.379 1 71.12 311 ALA B C 1
ATOM 5684 O O . ALA B 1 311 ? -8.43 13.984 -4.848 1 71.12 311 ALA B O 1
ATOM 5685 N N . GLY B 1 312 ? -7.645 15.117 -3.125 1 80.62 312 GLY B N 1
ATOM 5686 C CA . GLY B 1 312 ? -8.594 14.562 -2.178 1 80.62 312 GLY B CA 1
ATOM 5687 C C . GLY B 1 312 ? -8.367 13.086 -1.895 1 80.62 312 GLY B C 1
ATOM 5688 O O . GLY B 1 312 ? -9.305 12.289 -1.969 1 80.62 312 GLY B O 1
ATOM 5689 N N . ALA B 1 313 ? -7.145 12.797 -1.516 1 87.25 313 ALA B N 1
ATOM 5690 C CA . ALA B 1 313 ? -6.703 11.414 -1.374 1 87.25 313 ALA B CA 1
ATOM 5691 C C . ALA B 1 313 ? -7.559 10.672 -0.354 1 87.25 313 ALA B C 1
ATOM 5693 O O . ALA B 1 313 ? -7.699 9.445 -0.43 1 87.25 313 ALA B O 1
ATOM 5694 N N . TYR B 1 314 ? -8.219 11.406 0.545 1 94.25 314 TYR B N 1
ATOM 5695 C CA . TYR B 1 314 ? -8.984 10.75 1.595 1 94.25 314 TYR B CA 1
ATOM 5696 C C . TYR B 1 314 ? -10.469 11.062 1.46 1 94.25 314 TYR B C 1
ATOM 5698 O O . TYR B 1 314 ? -11.312 10.164 1.5 1 94.25 314 TYR B O 1
ATOM 5706 N N . ILE B 1 315 ? -10.789 12.297 1.147 1 96.44 315 ILE B N 1
ATOM 5707 C CA . ILE B 1 315 ? -12.188 12.719 1.157 1 96.44 315 ILE B CA 1
ATOM 5708 C C . ILE B 1 315 ? -12.891 12.219 -0.103 1 96.44 315 ILE B C 1
ATOM 5710 O O . ILE B 1 315 ? -14.062 11.844 -0.063 1 96.44 315 ILE B O 1
ATOM 5714 N N . LYS B 1 316 ? -12.234 12.188 -1.233 1 95.62 316 LYS B N 1
ATOM 5715 C CA . LYS B 1 316 ? -12.852 11.781 -2.49 1 95.62 316 LYS B CA 1
ATOM 5716 C C . LYS B 1 316 ? -13.312 10.328 -2.434 1 95.62 316 LYS B C 1
ATOM 5718 O O . LYS B 1 316 ? -14.492 10.039 -2.654 1 95.62 316 LYS B O 1
ATOM 5723 N N . PRO B 1 317 ? -12.391 9.391 -2.1 1 95.69 317 PRO B N 1
ATOM 5724 C CA . PRO B 1 317 ? -12.859 8.008 -2.008 1 95.69 317 PRO B CA 1
ATOM 5725 C C . PRO B 1 317 ? -13.969 7.828 -0.979 1 95.69 317 PRO B C 1
ATOM 5727 O O . PRO B 1 317 ? -14.859 6.988 -1.163 1 95.69 317 PRO B O 1
ATOM 5730 N N . LEU B 1 318 ? -13.93 8.523 0.085 1 96.62 318 LEU B N 1
ATOM 5731 C CA . LEU B 1 318 ? -14.977 8.469 1.098 1 96.62 318 LEU B CA 1
ATOM 5732 C C . LEU B 1 318 ? -16.328 8.875 0.508 1 96.62 318 LEU B C 1
ATOM 5734 O O . LEU B 1 318 ? -17.312 8.172 0.686 1 96.62 318 LEU B O 1
ATOM 5738 N N . LEU B 1 319 ? -16.328 9.984 -0.202 1 97.31 319 LEU B N 1
ATOM 5739 C CA . LEU B 1 319 ? -17.578 10.492 -0.771 1 97.31 319 LEU B CA 1
ATOM 5740 C C . LEU B 1 319 ? -18.078 9.578 -1.883 1 97.31 319 LEU B C 1
ATOM 5742 O O . LEU B 1 319 ? -19.281 9.422 -2.07 1 97.31 319 LEU B O 1
ATOM 5746 N N . VAL B 1 320 ? -17.172 9.016 -2.643 1 96.88 320 VAL B N 1
ATOM 5747 C CA . VAL B 1 320 ? -17.547 8.055 -3.672 1 96.88 320 VAL B CA 1
ATOM 5748 C C . VAL B 1 320 ? -18.234 6.852 -3.031 1 96.88 320 VAL B C 1
ATOM 5750 O O . VAL B 1 320 ? -19.25 6.363 -3.539 1 96.88 320 VAL B O 1
ATOM 5753 N N . GLN B 1 321 ? -17.719 6.414 -1.933 1 96 321 GLN B N 1
ATOM 5754 C CA . GLN B 1 321 ? -18.328 5.305 -1.205 1 96 321 GLN B CA 1
ATOM 5755 C C . GLN B 1 321 ? -19.734 5.668 -0.728 1 96 321 GLN B C 1
ATOM 5757 O O . GLN B 1 321 ? -20.656 4.867 -0.843 1 96 321 GLN B O 1
ATOM 5762 N N . CYS B 1 322 ? -19.812 6.816 -0.179 1 96.75 322 CYS B N 1
ATOM 5763 C CA . CYS B 1 322 ? -21.125 7.285 0.275 1 96.75 322 CYS B CA 1
ATOM 5764 C C . CYS B 1 322 ? -22.094 7.387 -0.89 1 96.75 322 CYS B C 1
ATOM 5766 O O . CYS B 1 322 ? -23.266 7.008 -0.761 1 96.75 322 CYS B O 1
ATOM 5768 N N . ALA B 1 323 ? -21.594 7.891 -1.977 1 97.19 323 ALA B N 1
ATOM 5769 C CA . ALA B 1 323 ? -22.422 8.016 -3.176 1 97.19 323 ALA B CA 1
ATOM 5770 C C . ALA B 1 323 ? -22.906 6.652 -3.652 1 97.19 323 ALA B C 1
ATOM 5772 O O . ALA B 1 323 ? -24.094 6.484 -3.984 1 97.19 323 ALA B O 1
ATOM 5773 N N . ASN B 1 324 ? -22.047 5.676 -3.68 1 96.06 324 ASN B N 1
ATOM 5774 C CA . ASN B 1 324 ? -22.422 4.32 -4.078 1 96.06 324 ASN B CA 1
ATOM 5775 C C . ASN B 1 324 ? -23.5 3.742 -3.178 1 96.06 324 ASN B C 1
ATOM 5777 O O . ASN B 1 324 ? -24.375 3.008 -3.645 1 96.06 324 ASN B O 1
ATOM 5781 N N . ALA B 1 325 ? -23.453 4.035 -1.936 1 94.38 325 ALA B N 1
ATOM 5782 C CA . ALA B 1 325 ? -24.438 3.52 -0.977 1 94.38 325 ALA B CA 1
ATOM 5783 C C . ALA B 1 325 ? -25.797 4.176 -1.174 1 94.38 325 ALA B C 1
ATOM 5785 O O . ALA B 1 325 ? -26.828 3.498 -1.148 1 94.38 325 ALA B O 1
ATOM 5786 N N . VAL B 1 326 ? -25.812 5.406 -1.426 1 94.88 326 VAL B N 1
ATOM 5787 C CA . VAL B 1 326 ? -27.062 6.16 -1.449 1 94.88 326 VAL B CA 1
ATOM 5788 C C . VAL B 1 326 ? -27.812 5.871 -2.746 1 94.88 326 VAL B C 1
ATOM 5790 O O . VAL B 1 326 ? -29.047 5.844 -2.76 1 94.88 326 VAL B O 1
ATOM 5793 N N . VAL B 1 327 ? -27.141 5.609 -3.801 1 94.81 327 VAL B N 1
ATOM 5794 C CA . VAL B 1 327 ? -27.797 5.453 -5.094 1 94.81 327 VAL B CA 1
ATOM 5795 C C . VAL B 1 327 ? -28.516 4.105 -5.152 1 94.81 327 VAL B C 1
ATOM 5797 O O . VAL B 1 327 ? -29.375 3.889 -6.012 1 94.81 327 VAL B O 1
ATOM 5800 N N . THR B 1 328 ? -28.078 3.205 -4.324 1 92.25 328 THR B N 1
ATOM 5801 C CA . THR B 1 328 ? -28.719 1.895 -4.297 1 92.25 328 THR B CA 1
ATOM 5802 C C . THR B 1 328 ? -29.969 1.927 -3.441 1 92.25 328 THR B C 1
ATOM 5804 O O . THR B 1 328 ? -30.812 1.027 -3.529 1 92.25 328 THR B O 1
ATOM 5807 N N . SER B 1 329 ? -30.094 2.914 -2.639 1 88.69 329 SER B N 1
ATOM 5808 C CA . SER B 1 329 ? -31.234 3.025 -1.738 1 88.69 329 SER B CA 1
ATOM 5809 C C . SER B 1 329 ? -32.438 3.678 -2.434 1 88.69 329 SER B C 1
ATOM 5811 O O . SER B 1 329 ? -32.25 4.602 -3.23 1 88.69 329 SER B O 1
ATOM 5813 N N . LYS B 1 330 ? -33.625 3.291 -2.107 1 90.25 330 LYS B N 1
ATOM 5814 C CA . LYS B 1 330 ? -34.844 3.873 -2.66 1 90.25 330 LYS B CA 1
ATOM 5815 C C . LYS B 1 330 ? -35.375 4.977 -1.758 1 90.25 330 LYS B C 1
ATOM 5817 O O . LYS B 1 330 ? -36.375 5.641 -2.098 1 90.25 330 LYS B O 1
ATOM 5822 N N . LYS B 1 331 ? -34.75 5.207 -0.715 1 91.88 331 LYS B N 1
ATOM 5823 C CA . LYS B 1 331 ? -35.219 6.152 0.288 1 91.88 331 LYS B CA 1
ATOM 5824 C C . LYS B 1 331 ? -35 7.594 -0.164 1 91.88 331 LYS B C 1
ATOM 5826 O O . LYS B 1 331 ? -35.656 8.516 0.339 1 91.88 331 LYS B O 1
ATOM 5831 N N . HIS B 1 332 ? -34.125 7.758 -1.11 1 93.25 332 HIS B N 1
ATOM 5832 C CA . HIS B 1 332 ? -33.781 9.102 -1.557 1 93.25 332 HIS B CA 1
ATOM 5833 C C . HIS B 1 332 ? -33.875 9.227 -3.072 1 93.25 332 HIS B C 1
ATOM 5835 O O . HIS B 1 332 ? -32.875 9.344 -3.766 1 93.25 332 HIS B O 1
ATOM 5841 N N . PRO B 1 333 ? -35.094 9.352 -3.564 1 92.25 333 PRO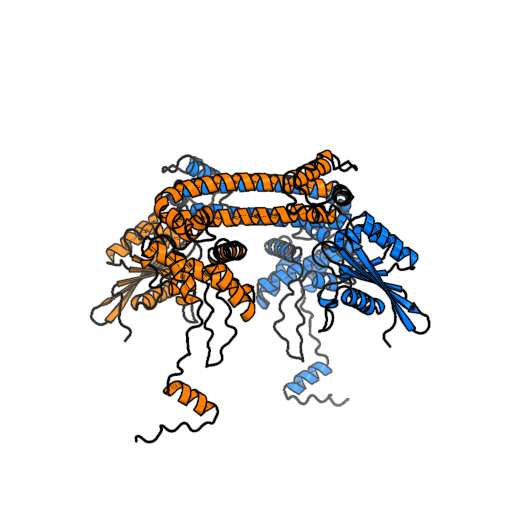 B N 1
ATOM 5842 C CA . PRO B 1 333 ? -35.312 9.367 -5.012 1 92.25 333 PRO B CA 1
ATOM 5843 C C . PRO B 1 333 ? -34.656 10.57 -5.695 1 92.25 333 PRO B C 1
ATOM 5845 O O . PRO B 1 333 ? -34.281 10.484 -6.859 1 92.25 333 PRO B O 1
ATOM 5848 N N . GLU B 1 334 ? -34.594 11.711 -4.973 1 91.44 334 GLU B N 1
ATOM 5849 C CA . GLU B 1 334 ? -34 12.906 -5.551 1 91.44 334 GLU B CA 1
ATOM 5850 C C . GLU B 1 334 ? -32.562 12.672 -5.953 1 91.44 334 GLU B C 1
ATOM 5852 O O . GLU B 1 334 ? -32.062 13.289 -6.898 1 91.44 334 GLU B O 1
ATOM 5857 N N . ILE B 1 335 ? -31.891 11.734 -5.266 1 95.19 335 ILE B N 1
ATOM 5858 C CA . ILE B 1 335 ? -30.5 11.43 -5.562 1 95.19 335 ILE B CA 1
ATOM 5859 C C . ILE B 1 335 ? -30.422 10.281 -6.566 1 95.19 335 ILE B C 1
ATOM 5861 O O . ILE B 1 335 ? -29.703 10.367 -7.562 1 95.19 335 ILE B O 1
ATOM 5865 N N . ARG B 1 336 ? -31.156 9.234 -6.301 1 94.62 336 ARG B N 1
ATOM 5866 C CA . ARG B 1 336 ? -31.156 8.047 -7.152 1 94.62 336 ARG B CA 1
ATOM 5867 C C . ARG B 1 336 ? -31.562 8.398 -8.578 1 94.62 336 ARG B C 1
ATOM 5869 O O . ARG B 1 336 ? -30.938 7.941 -9.539 1 94.62 336 ARG B O 1
ATOM 5876 N N . ASN B 1 337 ? -32.594 9.242 -8.734 1 92.56 337 ASN B N 1
ATOM 5877 C CA . ASN B 1 337 ? -33.062 9.633 -10.055 1 92.56 337 ASN B CA 1
ATOM 5878 C C . ASN B 1 337 ? -32 10.422 -10.82 1 92.56 337 ASN B C 1
ATOM 5880 O O . ASN B 1 337 ? -31.828 10.227 -12.023 1 92.56 337 ASN B O 1
ATOM 5884 N N . ARG B 1 338 ? -31.375 11.242 -10.125 1 93.38 338 ARG B N 1
ATOM 5885 C CA . ARG B 1 338 ? -30.297 11.992 -10.742 1 93.38 338 ARG B CA 1
ATOM 5886 C C . ARG B 1 338 ? -29.172 11.062 -11.203 1 93.38 338 ARG B C 1
ATOM 5888 O O . ARG B 1 338 ? -28.656 11.219 -12.312 1 93.38 338 ARG B O 1
ATOM 5895 N N . TYR B 1 339 ? -28.844 10.109 -10.398 1 95.88 339 TYR B N 1
ATOM 5896 C CA . TYR B 1 339 ? -27.812 9.125 -10.727 1 95.88 339 TYR B CA 1
ATOM 5897 C C . TYR B 1 339 ? -28.203 8.344 -11.984 1 95.88 339 TYR B C 1
ATOM 5899 O O . TYR B 1 339 ? -27.391 8.211 -12.906 1 95.88 339 TYR B O 1
ATOM 5907 N N . LEU B 1 340 ? -29.359 7.824 -11.977 1 95.69 340 LEU B N 1
ATOM 5908 C CA . LEU B 1 340 ? -29.812 7.004 -13.102 1 95.69 340 LEU B CA 1
ATOM 5909 C C . LEU B 1 340 ? -29.797 7.809 -14.398 1 95.69 340 LEU B C 1
ATOM 5911 O O . LEU B 1 340 ? -29.406 7.297 -15.445 1 95.69 340 LEU B O 1
ATOM 5915 N N . ALA B 1 341 ? -30.219 9.047 -14.312 1 93.88 341 ALA B N 1
ATOM 5916 C CA . ALA B 1 341 ? -30.219 9.914 -15.492 1 93.88 341 ALA B CA 1
ATOM 5917 C C . ALA B 1 341 ? -28.797 10.141 -16 1 93.88 341 ALA B C 1
ATOM 5919 O O . ALA B 1 341 ? -28.547 10.047 -17.203 1 93.88 341 ALA B O 1
ATOM 5920 N N . LEU B 1 342 ? -27.922 10.367 -15.102 1 94.75 342 LEU B N 1
ATOM 5921 C CA . LEU B 1 342 ? -26.531 10.633 -15.461 1 94.75 342 LEU B CA 1
ATOM 5922 C C . LEU B 1 342 ? -25.844 9.359 -15.953 1 94.75 342 LEU B C 1
ATOM 5924 O O . LEU B 1 342 ? -25.016 9.414 -16.875 1 94.75 342 LEU B O 1
ATOM 5928 N N . LYS B 1 343 ? -26.125 8.281 -15.281 1 95.62 343 LYS B N 1
ATOM 5929 C CA . LYS B 1 343 ? -25.531 7.004 -15.656 1 95.62 343 LYS B CA 1
ATOM 5930 C C . LYS B 1 343 ? -25.875 6.641 -17.094 1 95.62 343 LYS B C 1
ATOM 5932 O O . LYS B 1 343 ? -25.016 6.152 -17.844 1 95.62 343 LYS B O 1
ATOM 5937 N N . LYS B 1 344 ? -27.125 6.828 -17.469 1 93.81 344 LYS B N 1
ATOM 5938 C CA . LYS B 1 344 ? -27.578 6.555 -18.828 1 93.81 344 LYS B CA 1
ATOM 5939 C C . LYS B 1 344 ? -26.812 7.391 -19.859 1 93.81 344 LYS B C 1
ATOM 5941 O O . LYS B 1 344 ? -26.469 6.898 -20.938 1 93.81 344 LYS B O 1
ATOM 5946 N N . ARG B 1 345 ? -26.438 8.586 -19.438 1 90.56 345 ARG B N 1
ATOM 5947 C CA . ARG B 1 345 ? -25.828 9.531 -20.375 1 90.56 345 ARG B CA 1
ATOM 5948 C C . ARG B 1 345 ? -24.312 9.406 -20.375 1 90.56 345 ARG B C 1
ATOM 5950 O O . ARG B 1 345 ? -23.672 9.539 -21.406 1 90.56 345 ARG B O 1
ATOM 5957 N N . ARG B 1 346 ? -23.75 9.305 -19.219 1 92.5 346 ARG B N 1
ATOM 5958 C CA . ARG B 1 346 ? -22.312 9.484 -19.094 1 92.5 346 ARG B CA 1
ATOM 5959 C C . ARG B 1 346 ? -21.641 8.234 -18.531 1 92.5 346 ARG B C 1
ATOM 5961 O O . ARG B 1 346 ? -20.422 8.156 -18.438 1 92.5 346 ARG B O 1
ATOM 5968 N N . GLY B 1 347 ? -22.438 7.305 -18.031 1 94.44 347 GLY B N 1
ATOM 5969 C CA . GLY B 1 347 ? -21.875 6.098 -17.469 1 94.44 347 GLY B CA 1
ATOM 5970 C C . GLY B 1 347 ? -21.812 6.121 -15.945 1 94.44 347 GLY B C 1
ATOM 5971 O O . GLY B 1 347 ? -21.938 7.184 -15.336 1 94.44 347 GLY B O 1
ATOM 5972 N N . HIS B 1 348 ? -21.562 5.07 -15.297 1 95.75 348 HIS B N 1
ATOM 5973 C CA . HIS B 1 348 ? -21.641 4.844 -13.859 1 95.75 348 HIS B CA 1
ATOM 5974 C C . HIS B 1 348 ? -20.594 5.66 -13.109 1 95.75 348 HIS B C 1
ATOM 5976 O O . HIS B 1 348 ? -20.922 6.398 -12.18 1 95.75 348 HIS B O 1
ATOM 5982 N N . LYS B 1 349 ? -19.328 5.598 -13.586 1 94.81 349 LYS B N 1
ATOM 5983 C CA . LYS B 1 349 ? -18.234 6.219 -12.852 1 94.81 349 LYS B CA 1
ATOM 5984 C C . LYS B 1 349 ? -18.406 7.73 -12.773 1 94.81 349 LYS B C 1
ATOM 5986 O O . LYS B 1 349 ? -18.266 8.32 -11.703 1 94.81 349 LYS B O 1
ATOM 5991 N N . LYS B 1 350 ? -18.719 8.328 -13.875 1 94.25 350 LYS B N 1
ATOM 5992 C CA . LYS B 1 350 ? -18.922 9.773 -13.898 1 94.25 350 LYS B CA 1
ATOM 5993 C C . LYS B 1 350 ? -20.156 10.172 -13.086 1 94.25 350 LYS B C 1
ATOM 5995 O O . LYS B 1 350 ? -20.172 11.211 -12.43 1 94.25 350 LYS B O 1
ATOM 6000 N N . ALA B 1 351 ? -21.172 9.312 -13.141 1 96.69 351 ALA B N 1
ATOM 6001 C CA . ALA B 1 351 ? -22.391 9.57 -12.391 1 96.69 351 ALA B CA 1
ATOM 6002 C C . ALA B 1 351 ? -22.125 9.555 -10.891 1 96.69 351 ALA B C 1
ATOM 6004 O O . ALA B 1 351 ? -22.641 10.406 -10.156 1 96.69 351 ALA B O 1
ATOM 6005 N N . ILE B 1 352 ? -21.281 8.68 -10.461 1 97.5 352 ILE B N 1
ATOM 6006 C CA . ILE B 1 352 ? -20.969 8.547 -9.039 1 97.5 352 ILE B CA 1
ATOM 6007 C C . ILE B 1 352 ? -20.188 9.781 -8.57 1 97.5 352 ILE B C 1
ATOM 6009 O O . ILE B 1 352 ? -20.438 10.297 -7.48 1 97.5 352 ILE B O 1
ATOM 6013 N N . ILE B 1 353 ? -19.297 10.25 -9.359 1 96.31 353 ILE B N 1
ATOM 6014 C CA . ILE B 1 353 ? -18.531 11.438 -9.008 1 96.31 353 ILE B CA 1
ATOM 6015 C C . ILE B 1 353 ? -19.453 12.641 -8.898 1 96.31 353 ILE B C 1
ATOM 6017 O O . ILE B 1 353 ? -19.312 13.461 -7.988 1 96.31 353 ILE B O 1
ATOM 6021 N N . ALA B 1 354 ? -20.406 12.742 -9.773 1 95.88 354 ALA B N 1
ATOM 6022 C CA . ALA B 1 354 ? -21.375 13.828 -9.742 1 95.88 354 ALA B CA 1
ATOM 6023 C C . ALA B 1 354 ? -22.203 13.781 -8.461 1 95.88 354 ALA B C 1
ATOM 6025 O O . ALA B 1 354 ? -22.5 14.82 -7.859 1 95.88 354 ALA B O 1
ATOM 6026 N N . ILE B 1 355 ? -22.594 12.57 -8.109 1 97.06 355 ILE B N 1
ATOM 6027 C CA . ILE B 1 355 ? -23.359 12.414 -6.879 1 97.06 355 ILE B CA 1
ATOM 6028 C C . ILE B 1 355 ? -22.5 12.773 -5.676 1 97.06 355 ILE B C 1
ATOM 6030 O O . ILE B 1 355 ? -22.953 13.438 -4.746 1 97.06 355 ILE B O 1
ATOM 6034 N N . ALA B 1 356 ? -21.234 12.352 -5.691 1 97.62 356 ALA B N 1
ATOM 6035 C CA . ALA B 1 356 ? -20.297 12.711 -4.629 1 97.62 356 ALA B CA 1
ATOM 6036 C C . ALA B 1 356 ? -20.172 14.227 -4.496 1 97.62 356 ALA B C 1
ATOM 6038 O O . ALA B 1 356 ? -20.172 14.758 -3.383 1 97.62 356 ALA B O 1
ATOM 6039 N N . ARG B 1 357 ? -20.109 14.891 -5.586 1 96.75 357 ARG B N 1
ATOM 6040 C CA . ARG B 1 357 ? -20.047 16.344 -5.605 1 96.75 357 ARG B CA 1
ATOM 6041 C C . ARG B 1 357 ? -21.312 16.969 -5.02 1 96.75 357 ARG B C 1
ATOM 6043 O O . ARG B 1 357 ? -21.25 17.922 -4.258 1 96.75 357 ARG B O 1
ATOM 6050 N N . MET B 1 358 ? -22.391 16.422 -5.371 1 96.31 358 MET B N 1
ATOM 6051 C CA . MET B 1 358 ? -23.672 16.891 -4.844 1 96.31 358 MET B CA 1
ATOM 6052 C C . MET B 1 358 ? -23.719 16.75 -3.326 1 96.31 358 MET B C 1
ATOM 6054 O O . MET B 1 358 ? -24.156 17.672 -2.631 1 96.31 358 MET B O 1
ATOM 6058 N N . LEU B 1 359 ? -23.25 15.633 -2.832 1 97.56 359 LEU B N 1
ATOM 6059 C CA . LEU B 1 359 ? -23.234 15.398 -1.393 1 97.56 359 LEU B CA 1
ATOM 6060 C C . LEU B 1 359 ? -22.359 16.422 -0.688 1 97.56 359 LEU B C 1
ATOM 6062 O O . LEU B 1 359 ? -22.734 16.984 0.346 1 97.56 359 LEU B O 1
ATOM 6066 N N . LEU B 1 360 ? -21.188 16.719 -1.253 1 97.94 360 LEU B N 1
ATOM 6067 C CA . LEU B 1 360 ? -20.281 17.672 -0.638 1 97.94 360 LEU B CA 1
ATOM 6068 C C . LEU B 1 360 ? -20.859 19.094 -0.683 1 97.94 360 LEU B C 1
ATOM 6070 O O . LEU B 1 360 ? -20.688 19.859 0.263 1 97.94 360 LEU B O 1
ATOM 6074 N N . THR B 1 361 ? -21.516 19.422 -1.75 1 97.44 361 THR B N 1
ATOM 6075 C CA . THR B 1 361 ? -22.188 20.703 -1.858 1 97.44 361 THR B CA 1
ATOM 6076 C C . THR B 1 361 ? -23.266 20.844 -0.783 1 97.44 361 THR B C 1
ATOM 6078 O O . THR B 1 361 ? -23.375 21.891 -0.148 1 97.44 361 THR B O 1
ATOM 6081 N N . ALA B 1 362 ? -24 19.797 -0.636 1 97.5 362 ALA B N 1
ATOM 6082 C CA . ALA B 1 362 ? -25 19.812 0.414 1 97.5 362 ALA B CA 1
ATOM 6083 C C . ALA B 1 362 ? -24.375 20.031 1.785 1 97.5 362 ALA B C 1
ATOM 6085 O O . ALA B 1 362 ? -24.875 20.812 2.586 1 97.5 362 ALA B O 1
ATOM 6086 N N . ILE B 1 363 ? -23.281 19.375 2.053 1 98.25 363 ILE B N 1
ATOM 6087 C CA . ILE B 1 363 ? -22.594 19.5 3.332 1 98.25 363 ILE B CA 1
ATOM 6088 C C . ILE B 1 363 ? -22.109 20.938 3.529 1 98.25 363 ILE B C 1
ATOM 6090 O O . ILE B 1 363 ? -22.25 21.5 4.617 1 98.25 363 ILE B O 1
ATOM 6094 N N . TYR B 1 364 ? -21.562 21.5 2.461 1 98.12 364 TYR B N 1
ATOM 6095 C CA . TYR B 1 364 ? -21.125 22.906 2.496 1 98.12 364 TYR B CA 1
ATOM 6096 C C . TYR B 1 364 ? -22.281 23.812 2.932 1 98.12 364 TYR B C 1
ATOM 6098 O O . TYR B 1 364 ? -22.125 24.625 3.844 1 98.12 364 TYR B O 1
ATOM 6106 N N . ASN B 1 365 ? -23.391 23.625 2.363 1 96.94 365 ASN B N 1
ATOM 6107 C CA . ASN B 1 365 ? -24.547 24.484 2.621 1 96.94 365 ASN B CA 1
ATOM 6108 C C . ASN B 1 365 ? -25.109 24.25 4.02 1 96.94 365 ASN B C 1
ATOM 6110 O O . ASN B 1 365 ? -25.484 25.203 4.703 1 96.94 365 ASN B O 1
ATOM 6114 N N . ILE B 1 366 ? -25.141 23.016 4.367 1 96.94 366 ILE B N 1
ATOM 6115 C CA . ILE B 1 366 ? -25.656 22.641 5.672 1 96.94 366 ILE B CA 1
ATOM 6116 C C . ILE B 1 366 ? -24.812 23.266 6.773 1 96.94 366 ILE B C 1
ATOM 6118 O O . ILE B 1 366 ? -25.328 23.797 7.754 1 96.94 366 ILE B O 1
ATOM 6122 N N . LEU B 1 367 ? -23.531 23.219 6.652 1 97.94 367 LEU B N 1
ATOM 6123 C CA . LEU B 1 367 ? -22.625 23.766 7.652 1 97.94 367 LEU B CA 1
ATOM 6124 C C . LEU B 1 367 ? -22.641 25.297 7.609 1 97.94 367 LEU B C 1
ATOM 6126 O O . LEU B 1 367 ? -22.578 25.953 8.648 1 97.94 367 LEU B O 1
ATOM 6130 N N . LYS B 1 368 ? -22.672 25.859 6.414 1 97.69 368 LYS B N 1
ATOM 6131 C CA . LYS B 1 368 ? -22.672 27.312 6.242 1 97.69 368 LYS B CA 1
ATOM 6132 C C . LYS B 1 368 ? -23.938 27.938 6.824 1 97.69 368 LYS B C 1
ATOM 6134 O O . LYS B 1 368 ? -23.859 28.953 7.516 1 97.69 368 LYS B O 1
ATOM 6139 N N . LYS B 1 369 ? -25.078 27.266 6.633 1 96.62 369 LYS B N 1
ATOM 6140 C CA . LYS B 1 369 ? -26.375 27.828 7.012 1 96.62 369 LYS B CA 1
ATOM 6141 C C . LYS B 1 369 ? -26.844 27.266 8.344 1 96.62 369 LYS B C 1
ATOM 6143 O O . LYS B 1 369 ? -27.828 27.75 8.914 1 96.62 369 LYS B O 1
ATOM 6148 N N . ASN B 1 370 ? -26.203 26.297 8.828 1 96.62 370 ASN B N 1
ATOM 6149 C CA . ASN B 1 370 ? -26.594 25.625 10.062 1 96.62 370 ASN B CA 1
ATOM 6150 C C . ASN B 1 370 ? -28.031 25.094 9.992 1 96.62 370 ASN B C 1
ATOM 6152 O O . ASN B 1 370 ? -28.844 25.375 10.875 1 96.62 370 ASN B O 1
ATOM 6156 N N . GLU B 1 371 ? -28.344 24.406 8.891 1 95.94 371 GLU B N 1
ATOM 6157 C CA . GLU B 1 371 ? -29.656 23.812 8.648 1 95.94 371 GLU B CA 1
ATOM 6158 C C . GLU B 1 371 ? -29.516 22.359 8.18 1 95.94 371 GLU B C 1
ATOM 6160 O O . GLU B 1 371 ? -28.547 22.016 7.496 1 95.94 371 GLU B O 1
ATOM 6165 N N . PRO B 1 372 ? -30.469 21.562 8.516 1 96.19 372 PRO B N 1
ATOM 6166 C CA . PRO B 1 372 ? -30.406 20.156 8.086 1 96.19 372 PRO B CA 1
ATOM 6167 C C . PRO B 1 372 ? -30.625 19.984 6.586 1 96.19 372 PRO B C 1
ATOM 6169 O O . PRO B 1 372 ? -31.047 20.922 5.91 1 96.19 372 PRO B O 1
ATOM 6172 N N . TYR B 1 373 ? -30.328 18.844 6.172 1 95.62 373 TYR B N 1
ATOM 6173 C CA . TYR B 1 373 ? -30.531 18.5 4.773 1 95.62 373 TYR B CA 1
ATOM 6174 C C . TYR B 1 373 ? -32 18.625 4.387 1 95.62 373 TYR B C 1
ATOM 6176 O O . TYR B 1 373 ? -32.875 18.203 5.141 1 95.62 373 TYR B O 1
ATOM 6184 N N . ASN B 1 374 ? -32.219 19.219 3.217 1 93.44 374 ASN B N 1
ATOM 6185 C CA . ASN B 1 374 ? -33.531 19.375 2.652 1 93.44 374 ASN B CA 1
ATOM 6186 C C . ASN B 1 374 ? -33.625 18.781 1.252 1 93.44 374 ASN B C 1
ATOM 6188 O O . ASN B 1 374 ? -33.125 19.359 0.288 1 93.44 374 ASN B O 1
ATOM 6192 N N . PRO B 1 375 ? -34.281 17.641 1.126 1 91 375 PRO B N 1
ATOM 6193 C CA . PRO B 1 375 ? -34.375 16.969 -0.168 1 91 375 PRO B CA 1
ATOM 6194 C C . PRO B 1 375 ? -35.031 17.828 -1.245 1 91 375 PRO B C 1
ATOM 6196 O O . PRO B 1 375 ? -34.75 17.656 -2.434 1 91 375 PRO B O 1
ATOM 6199 N N . GLU B 1 376 ? -35.906 18.734 -0.899 1 87.44 376 GLU B N 1
ATOM 6200 C CA . GLU B 1 376 ? -36.656 19.531 -1.85 1 87.44 376 GLU B CA 1
ATOM 6201 C C . GLU B 1 376 ? -35.75 20.453 -2.65 1 87.44 376 GLU B C 1
ATOM 6203 O O . GLU B 1 376 ? -36.031 20.781 -3.799 1 87.44 376 GLU B O 1
ATOM 6208 N N . LEU B 1 377 ? -34.688 20.766 -2.062 1 82 377 LEU B N 1
ATOM 6209 C CA . LEU B 1 377 ? -33.719 21.656 -2.727 1 82 377 LEU B CA 1
ATOM 6210 C C . LEU B 1 377 ? -33 20.938 -3.861 1 82 377 LEU B C 1
ATOM 6212 O O . LEU B 1 377 ? -32.469 21.578 -4.762 1 82 377 LEU B O 1
ATOM 6216 N N . TYR B 1 378 ? -33.125 19.656 -3.809 1 78.38 378 TYR B N 1
ATOM 6217 C CA . TYR B 1 378 ? -32.375 18.891 -4.785 1 78.38 378 TYR B CA 1
ATOM 6218 C C . TYR B 1 378 ? -33.312 18.172 -5.754 1 78.38 378 TYR B C 1
ATOM 6220 O O . TYR B 1 378 ? -32.844 17.484 -6.68 1 78.38 378 TYR B O 1
ATOM 6228 N N . ARG B 1 379 ? -34.594 18.188 -5.547 1 67.31 379 ARG B N 1
ATOM 6229 C CA . ARG B 1 379 ? -35.562 17.672 -6.492 1 67.31 379 ARG B CA 1
ATOM 6230 C C . ARG B 1 379 ? -35.688 18.578 -7.715 1 67.31 379 ARG B C 1
ATOM 6232 O O . ARG B 1 379 ? -35.875 18.094 -8.836 1 67.31 379 ARG B O 1
ATOM 6239 N N . LYS B 1 380 ? -35.75 19.906 -7.523 1 53.81 380 LYS B N 1
ATOM 6240 C CA . LYS B 1 380 ? -36.094 20.859 -8.578 1 53.81 380 LYS B CA 1
ATOM 6241 C C . LYS B 1 380 ? -35.062 20.828 -9.703 1 53.81 380 LYS B C 1
ATOM 6243 O O . LYS B 1 380 ? -35.375 21.141 -10.859 1 53.81 380 LYS B O 1
ATOM 6248 N N . SER B 1 381 ? -33.875 20.594 -9.383 1 48.88 381 SER B N 1
ATOM 6249 C CA . SER B 1 381 ? -32.812 20.812 -10.367 1 48.88 381 SER B CA 1
ATOM 6250 C C . SER B 1 381 ? -32.844 19.734 -11.445 1 48.88 381 SER B C 1
ATOM 6252 O O . SER B 1 381 ? -32 19.734 -12.344 1 48.88 381 SER B O 1
ATOM 6254 N N . ASP B 1 382 ? -33.625 18.781 -11.25 1 44.06 382 ASP B N 1
ATOM 6255 C CA . ASP B 1 382 ? -33.656 17.688 -12.211 1 44.06 382 ASP B CA 1
ATOM 6256 C C . ASP B 1 382 ? -34.031 18.188 -13.602 1 44.06 382 ASP B C 1
ATOM 6258 O O . ASP B 1 382 ? -34.125 17.391 -14.547 1 44.06 382 ASP B O 1
ATOM 6262 N N . LEU B 1 383 ? -34.75 19.312 -13.625 1 41.91 383 LEU B N 1
ATOM 6263 C CA . LEU B 1 383 ? -35.188 19.641 -14.977 1 41.91 383 LEU B CA 1
ATOM 6264 C C . LEU B 1 383 ? -34 20.125 -15.82 1 41.91 383 LEU B C 1
ATOM 6266 O O . LEU B 1 383 ? -33.188 20.891 -15.352 1 41.91 383 LEU B O 1
ATOM 6270 N N . PRO B 1 384 ? -33.625 19.453 -16.812 1 40.25 384 PRO B N 1
ATOM 6271 C CA . PRO B 1 384 ? -32.562 20 -17.688 1 40.25 384 PRO B CA 1
ATOM 6272 C C . PRO B 1 384 ? -32.688 21.516 -17.844 1 40.25 384 PRO B C 1
ATOM 6274 O O . PRO B 1 384 ? -33.75 22.078 -17.734 1 40.25 384 PRO B O 1
ATOM 6277 N N . PRO B 1 385 ? -31.656 22.328 -17.453 1 38.28 385 PRO B N 1
ATOM 6278 C CA . PRO B 1 385 ? -31.891 23.734 -17.812 1 38.28 385 PRO B CA 1
ATOM 6279 C C . PRO B 1 385 ? -32.781 23.891 -19.031 1 38.28 385 PRO B C 1
ATOM 6281 O O . PRO B 1 385 ? -32.781 23.031 -19.922 1 38.28 385 PRO B O 1
ATOM 6284 N N . ALA B 1 386 ? -33.906 24.578 -18.922 1 35.16 386 ALA B N 1
ATOM 6285 C CA . ALA B 1 386 ? -34.656 24.906 -20.125 1 35.16 386 ALA B CA 1
ATOM 6286 C C . ALA B 1 386 ? -33.75 25.109 -21.312 1 35.16 386 ALA B C 1
ATOM 6288 O O . ALA B 1 386 ? -32.531 25.203 -21.141 1 35.16 386 ALA B O 1
ATOM 6289 N N . HIS B 1 387 ? -34.125 25.891 -22.391 1 33.84 387 HIS B N 1
ATOM 6290 C CA . HIS B 1 387 ? -33.5 26.219 -23.672 1 33.84 387 HIS B CA 1
ATOM 6291 C C . HIS B 1 387 ? -32.156 26.891 -23.469 1 33.84 387 HIS B C 1
ATOM 6293 O O . HIS B 1 387 ? -32.031 27.828 -22.672 1 33.84 387 HIS B O 1
ATOM 6299 N N . ARG B 1 388 ? -31.141 26.234 -23.406 1 37.69 388 ARG B N 1
ATOM 6300 C CA . ARG B 1 388 ? -29.906 26.984 -23.625 1 37.69 388 ARG B CA 1
ATOM 6301 C C . ARG B 1 388 ? -30.172 28.188 -24.531 1 37.69 388 ARG B C 1
ATOM 6303 O O . ARG B 1 388 ? -30.453 28.031 -25.719 1 37.69 388 ARG B O 1
ATOM 6310 N N . GLU B 1 389 ? -30.859 29.172 -24.016 1 36.41 389 GLU B N 1
ATOM 6311 C CA . GLU B 1 389 ? -31.016 30.359 -24.875 1 36.41 389 GLU B CA 1
ATOM 6312 C C . GLU B 1 389 ? -29.672 30.781 -25.469 1 36.41 389 GLU B C 1
ATOM 6314 O O . GLU B 1 389 ? -28.734 31.078 -24.734 1 36.41 389 GLU B O 1
ATOM 6319 N N . VAL B 1 390 ? -29.25 30.047 -26.484 1 41.56 390 VAL B N 1
ATOM 6320 C CA . VAL B 1 390 ? -28.141 30.531 -27.281 1 41.56 390 VAL B CA 1
ATOM 6321 C C . VAL B 1 390 ? -28.266 32.031 -27.5 1 41.56 390 VAL B C 1
ATOM 6323 O O . VAL B 1 390 ? -29.328 32.531 -27.938 1 41.56 390 VAL B O 1
ATOM 6326 N N . SER B 1 391 ? -27.625 32.812 -26.781 1 44.34 391 SER B N 1
ATOM 6327 C CA . SER B 1 391 ? -27.719 34.25 -27.062 1 44.34 391 SER B CA 1
ATOM 6328 C C . SER B 1 391 ? -27.719 34.531 -28.547 1 44.34 391 SER B C 1
ATOM 6330 O O . SER B 1 391 ? -27.25 33.688 -29.344 1 44.34 391 SER B O 1
ATOM 6332 N N . VAL B 1 392 ? -28.453 35.469 -28.906 1 53.88 392 VAL B N 1
ATOM 6333 C CA . VAL B 1 392 ? -28.469 35.875 -30.312 1 53.88 392 VAL B CA 1
ATOM 6334 C C . VAL B 1 392 ? -27.047 35.906 -30.859 1 53.88 392 VAL B C 1
ATOM 6336 O O . VAL B 1 392 ? -26.781 35.406 -31.969 1 53.88 392 VAL B O 1
ATOM 6339 N N . ALA B 1 393 ? -26.172 36.375 -30 1 54.16 393 ALA B N 1
ATOM 6340 C CA . ALA B 1 393 ? -24.781 36.5 -30.422 1 54.16 393 ALA B CA 1
ATOM 6341 C C . ALA B 1 393 ? -24.109 35.125 -30.531 1 54.16 393 ALA B C 1
ATOM 6343 O O . ALA B 1 393 ? -23.391 34.844 -31.484 1 54.16 393 ALA B O 1
ATOM 6344 N N . GLU B 1 394 ? -24.422 34.281 -29.688 1 52.22 394 GLU B N 1
ATOM 6345 C CA . GLU B 1 394 ? -23.844 32.938 -29.719 1 52.22 394 GLU B CA 1
ATOM 6346 C C . GLU B 1 394 ? -24.469 32.094 -30.812 1 52.22 394 GLU B C 1
ATOM 6348 O O . GLU B 1 394 ? -23.781 31.344 -31.5 1 52.22 394 GLU B O 1
ATOM 6353 N N . ALA B 1 395 ? -25.75 32.156 -30.906 1 60.31 395 ALA B N 1
ATOM 6354 C CA . ALA B 1 395 ? -26.469 31.531 -32 1 60.31 395 ALA B CA 1
ATOM 6355 C C . ALA B 1 395 ? -25.938 32.031 -33.344 1 60.31 395 ALA B C 1
ATOM 6357 O O . ALA B 1 395 ? -25.719 31.234 -34.281 1 60.31 395 ALA B O 1
ATOM 6358 N N . VAL B 1 396 ? -25.688 33.375 -33.344 1 62.28 396 VAL B N 1
ATOM 6359 C CA . VAL B 1 396 ? -25.109 33.969 -34.562 1 62.28 396 VAL B CA 1
ATOM 6360 C C . VAL B 1 396 ? -23.703 33.406 -34.781 1 62.28 396 VAL B C 1
ATOM 6362 O O . VAL B 1 396 ? -23.359 33.062 -35.906 1 62.28 396 VAL B O 1
ATOM 6365 N N . PHE B 1 397 ? -23.016 33.281 -33.75 1 60.06 397 PHE B N 1
ATOM 6366 C CA . PHE B 1 397 ? -21.641 32.812 -33.844 1 60.06 397 PHE B CA 1
ATOM 6367 C C . PHE B 1 397 ? -21.594 31.344 -34.25 1 60.06 397 PHE B C 1
ATOM 6369 O O . PHE B 1 397 ? -20.828 30.969 -35.156 1 60.06 397 PHE B O 1
ATOM 6376 N N . ILE B 1 398 ? -22.375 30.531 -33.75 1 55.25 398 ILE B N 1
ATOM 6377 C CA . ILE B 1 398 ? -22.453 29.109 -34.062 1 55.25 398 ILE B CA 1
ATOM 6378 C C . ILE B 1 398 ? -22.891 28.953 -35.531 1 55.25 398 ILE B C 1
ATOM 6380 O O . ILE B 1 398 ? -22.312 28.156 -36.281 1 55.25 398 ILE B O 1
ATOM 6384 N N . LEU B 1 399 ? -23.906 29.734 -35.844 1 59.47 399 LEU B N 1
ATOM 6385 C CA . LEU B 1 399 ? -24.422 29.672 -37.188 1 59.47 399 LEU B CA 1
ATOM 6386 C C . LEU B 1 399 ? -23.391 30.203 -38.188 1 59.47 399 LEU B C 1
ATOM 6388 O O . LEU B 1 399 ? -23.219 29.609 -39.281 1 59.47 399 LEU B O 1
ATOM 6392 N N . GLN B 1 400 ? -22.688 31.219 -37.719 1 59.66 400 GLN B N 1
ATOM 6393 C CA . GLN B 1 400 ? -21.656 31.766 -38.594 1 59.66 400 GLN B CA 1
ATOM 6394 C C . GLN B 1 400 ? -20.5 30.781 -38.781 1 59.66 400 GLN B C 1
ATOM 6396 O O . GLN B 1 400 ? -19.984 30.625 -39.875 1 59.66 400 GLN B O 1
ATOM 6401 N N . ARG B 1 401 ? -20.203 30.078 -37.875 1 57.66 401 ARG B N 1
ATOM 6402 C CA . ARG B 1 401 ? -19.125 29.109 -37.938 1 57.66 401 ARG B CA 1
ATOM 6403 C C . ARG B 1 401 ? -19.516 27.906 -38.781 1 57.66 401 ARG B C 1
ATOM 6405 O O . ARG B 1 401 ? -18.656 27.266 -39.406 1 57.66 401 ARG B O 1
ATOM 6412 N N . GLN B 1 402 ? -20.766 27.625 -38.75 1 57.25 402 GLN B N 1
ATOM 6413 C CA . GLN B 1 402 ? -21.281 26.562 -39.625 1 57.25 402 GLN B CA 1
ATOM 6414 C C . GLN B 1 402 ? -21.578 27.078 -41.031 1 57.25 402 GLN B C 1
ATOM 6416 O O . GLN B 1 402 ? -22.172 26.375 -41.844 1 57.25 402 GLN B O 1
ATOM 6421 N N . GLY B 1 403 ? -21.141 28.203 -41.281 1 60.97 403 GLY B N 1
ATOM 6422 C CA . GLY B 1 403 ? -21.172 28.766 -42.625 1 60.97 403 GLY B CA 1
ATOM 6423 C C . GLY B 1 403 ? -22.453 29.516 -42.906 1 60.97 403 GLY B C 1
ATOM 6424 O O . GLY B 1 403 ? -22.75 29.797 -44.094 1 60.97 403 GLY B O 1
ATOM 6425 N N . TYR B 1 404 ? -23.266 29.703 -41.875 1 60.22 404 TYR B N 1
ATOM 6426 C CA . TYR B 1 404 ? -24.5 30.438 -42.156 1 60.22 404 TYR B CA 1
ATOM 6427 C C . TYR B 1 404 ? -24.281 31.938 -42.031 1 60.22 404 TYR B C 1
ATOM 6429 O O . TYR B 1 404 ? -23.453 32.375 -41.219 1 60.22 404 TYR B O 1
ATOM 6437 N N . ILE B 1 405 ? -24.656 32.812 -42.938 1 61.19 405 ILE B N 1
ATOM 6438 C CA . ILE B 1 405 ? -24.656 34.281 -42.844 1 61.19 405 ILE B CA 1
ATOM 6439 C C . ILE B 1 405 ? -25.875 34.75 -42.094 1 61.19 405 ILE B C 1
ATOM 6441 O O . ILE B 1 405 ? -27.016 34.5 -42.469 1 61.19 405 ILE B O 1
ATOM 6445 N N . VAL B 1 406 ? -25.766 35.062 -40.719 1 60.03 406 VAL B N 1
ATOM 6446 C CA . VAL B 1 406 ? -26.875 35.469 -39.875 1 60.03 406 VAL B CA 1
ATOM 6447 C C . VAL B 1 406 ? -26.984 37 -39.875 1 60.03 406 VAL B C 1
ATOM 6449 O O . VAL B 1 406 ? -26.031 37.688 -39.5 1 60.03 406 VAL B O 1
ATOM 6452 N N . SER B 1 407 ? -27.812 37.625 -40.594 1 62.62 407 SER B N 1
ATOM 6453 C CA . SER B 1 407 ? -28.016 39.062 -40.656 1 62.62 407 SER B CA 1
ATOM 6454 C C . SER B 1 407 ? -29.234 39.469 -39.844 1 62.62 407 SER B C 1
ATOM 6456 O O . SER B 1 407 ? -30.234 38.75 -39.812 1 62.62 407 SER B O 1
ATOM 6458 N N . PRO B 1 408 ? -29.031 40.406 -38.906 1 54.19 408 PRO B N 1
ATOM 6459 C CA . PRO B 1 408 ? -30.188 40.844 -38.156 1 54.19 408 PRO B CA 1
ATOM 6460 C C . PRO B 1 408 ? -31.359 41.25 -39.031 1 54.19 408 PRO B C 1
ATOM 6462 O O . PRO B 1 408 ? -31.141 41.719 -40.156 1 54.19 408 PRO B O 1
ATOM 6465 N N . ALA B 1 409 ? -32.469 40.781 -38.812 1 56.06 409 ALA B N 1
ATOM 6466 C CA . ALA B 1 409 ? -33.625 41.156 -39.625 1 56.06 409 ALA B CA 1
ATOM 6467 C C . ALA B 1 409 ? -33.75 42.656 -39.688 1 56.06 409 ALA B C 1
ATOM 6469 O O . ALA B 1 409 ? -33.438 43.375 -38.719 1 56.06 409 ALA B O 1
ATOM 6470 N N . PRO B 1 410 ? -33.844 43.125 -40.875 1 50.69 410 PRO B N 1
ATOM 6471 C CA . PRO B 1 410 ? -34.062 44.562 -41 1 50.69 410 PRO B CA 1
ATOM 6472 C C . PRO B 1 410 ? -35.125 45.094 -40.062 1 50.69 410 PRO B C 1
ATOM 6474 O O . PRO B 1 410 ? -36.031 44.375 -39.688 1 50.69 410 PRO B O 1
ATOM 6477 N N . ALA B 1 411 ? -34.75 46 -39.188 1 54.66 411 ALA B N 1
ATOM 6478 C CA . ALA B 1 411 ? -35.719 46.719 -38.375 1 54.66 411 ALA B CA 1
ATOM 6479 C C . ALA B 1 411 ? -37 47 -39.188 1 54.66 411 ALA B C 1
ATOM 6481 O O . ALA B 1 411 ? -36.906 47.375 -40.375 1 54.66 411 ALA B O 1
ATOM 6482 N N . PRO B 1 412 ? -38.156 46.688 -38.625 1 48.19 412 PRO B N 1
ATOM 6483 C CA . PRO B 1 412 ? -39.281 47.094 -39.469 1 48.19 412 PRO B CA 1
ATOM 6484 C C . PRO B 1 412 ? -39.219 48.562 -39.875 1 48.19 412 PRO B C 1
ATOM 6486 O O . PRO B 1 412 ? -38.625 49.375 -39.156 1 48.19 412 PRO B O 1
#

Foldseek 3Di:
DQDFPAQWEWFWEFDQFKIKIKIWHADPVGDIDIDIDMFTLDLVRLLVVLVVCVVVVYAHYEYEDDDCRCVSSCVNNVVRHDYFYAYCVQLVDDDDDDDRNVSRVSRNVCVRSPNGDGDDDDDPLLLVLQVLLVVLVVLVVVLVVLLVVLVVLCVVQQQAVVVQDVDCCDQLNVVVLVVCLVPVDQDQSVVSDDPPRPGDSVVNSNNSPGGRDNVSSVVSVVSVVVSVVSVVVSVVSVVVSCVSCVVVVLLLVQLCLQQLQHNSLSSNQCSPCNLDLVVPVALVRVCVQLQLFFDQPDDPNDRPDRDGDPHNVPNQVSLLNSLVVRLPDPPQCLLVVQLVVCCVPPNNVNSSSVSSSVSSNQSSCCSNVVHHGDSVVRNVVPPDPDDPPCDPVNVCVVCVVVVHNDDDPPDD/DQDFPAQWEWFWEFDQFKIKIKIWHADPVGDIDIDIDMFTLDLVRLLVVLVVCVVVVYAHYEYEDDDCRCVSSCVNNVVRHDYFYAYCVQLPDDDDDDDRNVSRVSRNVCVRSPSGDGDDDDDPLLLVLQVLLVVLVVLVVVLVVLLVVLVVLCVVQQQAVVVQDVDCCDQLNVVVLVVCLVPVDQDQSVVSDDPPRPGDSVVNSNNSPGGRDNVSSVVSVVSVVVSVVSVVVSVVSVVVSCVSCVVVVLLQVQLCLQQLQHNSLSSNQCSPCNLDLVVPVALVRVCVQLQLFFDQPDDPNDRPDRHGDPHNVPNQVSLLNSLVVRLPDPPQCLLVVQLVVCCVPPNNVNSSSVSSSVSSNQSSCCSNVVHHDDSVVRNVVPPDPDPPPCDPVNVCVVCVVVVHNDDDPPDD

Solvent-accessible surface area (backbone atoms only — not comparable to full-atom values): 44865 Å² total; per-residue (Å²): 129,86,63,73,71,34,48,41,23,28,2,33,35,64,42,82,62,32,35,27,38,16,35,36,40,41,50,97,87,68,53,71,46,79,52,71,52,76,38,47,60,39,41,70,42,42,51,49,49,47,49,53,32,53,78,64,66,36,37,41,36,36,32,46,59,52,84,69,47,44,43,37,55,45,69,68,35,52,88,74,32,52,75,36,41,26,50,56,87,75,60,64,75,76,94,70,92,84,45,63,63,58,49,4,42,48,44,18,56,42,45,23,46,63,64,58,68,59,56,92,72,65,58,72,71,36,47,51,47,28,54,52,47,55,49,48,52,50,53,50,51,52,45,52,53,44,52,51,52,42,50,44,46,32,39,64,18,31,27,43,48,71,78,54,34,97,48,56,78,38,74,45,46,37,50,51,50,51,46,43,67,76,45,75,61,91,76,82,56,68,86,52,62,60,92,84,62,82,52,51,69,67,57,50,46,43,18,65,45,46,61,70,50,71,69,48,44,52,49,39,50,44,43,51,52,49,46,52,52,49,50,52,44,48,53,55,50,49,53,50,49,53,61,67,48,52,85,42,44,72,59,40,56,38,42,36,53,36,85,51,32,43,74,68,54,24,52,49,48,37,27,72,65,46,74,61,48,80,84,36,93,41,53,66,53,47,33,46,61,33,21,57,35,64,38,82,47,66,56,92,82,46,78,48,81,64,50,62,42,86,42,29,85,60,59,35,61,52,34,40,51,26,28,59,55,33,51,73,38,80,87,41,53,55,55,24,53,52,36,55,56,35,25,75,74,66,30,62,71,60,21,34,41,52,45,23,34,51,53,51,39,50,45,44,49,26,52,63,66,71,43,64,64,59,68,70,75,52,48,68,68,68,53,65,75,77,76,77,72,57,44,70,66,51,45,39,46,53,37,39,73,73,67,41,87,75,70,80,72,78,74,131,128,84,62,73,72,35,49,43,23,28,1,33,35,64,40,83,63,33,34,26,37,16,35,35,40,41,48,96,88,67,53,71,47,79,51,73,52,76,38,47,61,39,42,72,42,42,52,50,49,46,51,53,31,54,76,65,68,36,39,41,37,35,34,46,58,51,84,69,48,43,43,39,56,45,68,68,36,52,88,73,31,53,74,36,40,26,50,56,86,74,61,64,74,78,94,70,92,84,45,63,64,58,49,4,42,47,44,16,56,43,45,23,46,62,65,58,69,59,56,90,73,65,58,70,70,36,48,51,47,28,55,50,47,53,49,49,52,50,52,51,51,51,44,53,52,44,52,51,52,44,51,44,45,32,38,65,17,31,27,42,48,72,78,53,34,98,49,57,77,38,73,46,46,38,51,51,52,50,47,44,67,77,45,73,61,91,75,82,56,68,86,52,62,60,93,82,63,82,52,49,68,68,56,49,47,43,18,65,44,47,60,70,50,69,69,48,44,52,50,38,52,45,42,51,51,49,46,54,52,50,51,52,44,46,52,54,48,50,54,51,49,53,61,66,47,52,84,43,44,73,60,38,56,39,43,36,53,35,86,50,32,43,73,70,55,26,52,49,48,36,27,72,66,47,75,61,48,80,83,37,93,41,52,66,53,47,34,48,62,33,21,56,37,64,38,83,44,63,55,95,81,48,78,45,80,62,48,60,43,86,43,28,85,62,59,34,60,50,34,41,52,26,29,59,55,33,52,73,39,80,87,42,54,55,55,24,53,52,36,55,56,34,25,76,72,67,30,61,71,58,21,36,42,51,44,22,36,50,52,52,38,50,44,43,49,26,52,64,67,70,43,65,62,58,69,69,76,51,47,66,69,68,54,68,78,70,77,76,71,56,45,70,67,50,45,38,47,54,38,39,73,72,69,42,86,75,69,79,73,76,75,130

pLDDT: mean 89.03, std 15.12, range [33.72, 98.69]

Sequence (824 aa):
MLKIAYPVCCGMDVHKSFLVACIASTNEKGITTYKSKRFSTFTGDLRRCAVWLFENNCKDVCMESTGKYWIPIYNILEPTCKIVLAHPKYVKAIRGKKTDKKDAKWIADIFKHDLVTGSFIPPADIRQLRDLVRYRWKLTNFTTGEKNRAQNCLTVSNIKLDDVFSDVFGKAASAITGRLLENNKPFDVTPYLTKGIKASAEDIQSAVDGEMCDEQAEKLRIIRSHMDSLELCKLNLESLILSVAEKYLPQLNLVSTVPGIQSFSAIAVISEIGVDMSVFPTSKHLCSWAGLTPQNNESAGKKKTTRINRAGAYIKPLLVQCANAVVTSKKHPEIRNRYLALKKRRGHKKAIIAIARMLLTAIYNILKKNEPYNPELYRKSDLPPAHREVSVAEAVFILQRQGYIVSPAPAPMLKIAYPVCCGMDVHKSFLVACIASTNEKGITTYKSKRFSTFTGDLRRCAVWLFENNCKDVCMESTGKYWIPIYNILEPTCKIVLAHPKYVKAIRGKKTDKKDAKWIADIFKHDLVTGSFIPPADIRQLRDLVRYRWKLTNFTTGEKNRAQNCLTVSNIKLDDVFSDVFGKAASAITGRLLENNKPFDVTPYLTKGIKASAEDIQSAVDGEMCDEQAEKLRIIRSHMDSLELCKLNLESLILSVAEKYLPQLNLVSTVPGIQSFSAIAVISEIGVDMSVFPTSKHLCSWAGLTPQNNESAGKKKTTRINRAGAYIKPLLVQCANAVVTSKKHPEIRNRYLALKKRRGHKKAIIAIARMLLTAIYNILKKNEPYNPELYRKSDLPPAHREVSVAEAVFILQRQGYIVSPAPAP